Protein AF-0000000074126927 (afdb_homodimer)

Structure (mmCIF, N/CA/C/O backbone):
data_AF-0000000074126927-model_v1
#
loop_
_entity.id
_entity.type
_entity.pdbx_description
1 polymer 'Growth arrest-specific protein 7'
#
loop_
_atom_site.group_PDB
_atom_site.id
_atom_site.type_symbol
_atom_site.label_atom_id
_atom_site.label_alt_id
_atom_site.label_comp_id
_atom_site.label_asym_id
_atom_site.label_entity_id
_atom_site.label_seq_id
_atom_site.pdbx_PDB_ins_code
_atom_site.Cartn_x
_atom_site.Cartn_y
_atom_site.Cartn_z
_atom_site.occupancy
_atom_site.B_iso_or_equiv
_atom_site.auth_seq_id
_atom_site.auth_comp_id
_atom_site.auth_asym_id
_atom_site.auth_atom_id
_atom_site.pdbx_PDB_model_num
ATOM 1 N N . MET A 1 1 ? -39.062 13.164 40.906 1 35.19 1 MET A N 1
ATOM 2 C CA . MET A 1 1 ? -38.188 14.156 40.281 1 35.19 1 MET A CA 1
ATOM 3 C C . MET A 1 1 ? -36.719 13.852 40.594 1 35.19 1 MET A C 1
ATOM 5 O O . MET A 1 1 ? -36.344 13.68 41.75 1 35.19 1 MET A O 1
ATOM 9 N N . ALA A 1 2 ? -35.906 13.352 39.688 1 47.81 2 ALA A N 1
ATOM 10 C CA . ALA A 1 2 ? -34.531 12.883 39.844 1 47.81 2 ALA A CA 1
ATOM 11 C C . ALA A 1 2 ? -33.656 13.945 40.5 1 47.81 2 ALA A C 1
ATOM 13 O O . ALA A 1 2 ? -33.75 15.133 40.156 1 47.81 2 ALA A O 1
ATOM 14 N N . GLU A 1 3 ? -33.219 13.75 41.656 1 62.16 3 GLU A N 1
ATOM 15 C CA . GLU A 1 3 ? -32.344 14.602 42.438 1 62.16 3 GLU A CA 1
ATOM 16 C C . GLU A 1 3 ? -31.062 14.93 41.688 1 62.16 3 GLU A C 1
ATOM 18 O O . GLU A 1 3 ? -30.328 14.023 41.281 1 62.16 3 GLU A O 1
ATOM 23 N N . ILE A 1 4 ? -30.922 16.062 41.062 1 72.12 4 ILE A N 1
ATOM 24 C CA . ILE A 1 4 ? -29.719 16.484 40.344 1 72.12 4 ILE A CA 1
ATOM 25 C C . ILE A 1 4 ? -28.734 17.109 41.344 1 72.12 4 ILE A C 1
ATOM 27 O O . ILE A 1 4 ? -29.094 18.062 42.062 1 72.12 4 ILE A O 1
ATOM 31 N N . ASN A 1 5 ? -27.625 16.375 41.562 1 80.56 5 ASN A N 1
ATOM 32 C CA . ASN A 1 5 ? -26.531 16.891 42.375 1 80.56 5 ASN A CA 1
ATOM 33 C C . ASN A 1 5 ? -25.484 17.594 41.531 1 80.56 5 ASN A C 1
ATOM 35 O O . ASN A 1 5 ? -25.25 17.234 40.375 1 80.56 5 ASN A O 1
ATOM 39 N N . CYS A 1 6 ? -25.016 18.734 42.094 1 81.5 6 CYS A N 1
ATOM 40 C CA . CYS A 1 6 ? -23.906 19.438 41.5 1 81.5 6 CYS A CA 1
ATOM 41 C C . CYS A 1 6 ? -22.688 19.406 42.406 1 81.5 6 CYS A C 1
ATOM 43 O O . CYS A 1 6 ? -22.812 19.312 43.625 1 81.5 6 CYS A O 1
ATOM 45 N N . LYS A 1 7 ? -21.578 19.297 41.812 1 85.56 7 LYS A N 1
ATOM 46 C CA . LYS A 1 7 ? -20.312 19.422 42.531 1 85.56 7 LYS A CA 1
ATOM 47 C C . LYS A 1 7 ? -19.719 20.812 42.375 1 85.56 7 LYS A C 1
ATOM 49 O O . LYS A 1 7 ? -19.656 21.344 41.25 1 85.56 7 LYS A O 1
ATOM 54 N N . ALA A 1 8 ? -19.359 21.438 43.469 1 84 8 ALA A N 1
ATOM 55 C CA . ALA A 1 8 ? -18.734 22.75 43.438 1 84 8 ALA A CA 1
ATOM 56 C C . ALA A 1 8 ? -17.328 22.703 42.875 1 84 8 ALA A C 1
ATOM 58 O O . ALA A 1 8 ? -16.484 21.922 43.344 1 84 8 ALA A O 1
ATOM 59 N N . LEU A 1 9 ? -17.094 23.469 41.906 1 81.5 9 LEU A N 1
ATOM 60 C CA . LEU A 1 9 ? -15.789 23.547 41.281 1 81.5 9 LEU A CA 1
ATOM 61 C C . LEU A 1 9 ? -14.898 24.562 41.969 1 81.5 9 LEU A C 1
ATOM 63 O O . LEU A 1 9 ? -13.68 24.391 42.031 1 81.5 9 LEU A O 1
ATOM 67 N N . TYR A 1 10 ? -15.523 25.641 42.438 1 81.06 10 TYR A N 1
ATOM 68 C CA . TYR A 1 10 ? -14.82 26.734 43.094 1 81.06 10 TYR A CA 1
ATOM 69 C C . TYR A 1 10 ? -15.5 27.109 44.406 1 81.06 10 TYR A C 1
ATOM 71 O O . TYR A 1 10 ? -16.672 26.797 44.625 1 81.06 10 TYR A O 1
ATOM 79 N N . SER A 1 11 ? -14.617 27.734 45.188 1 84.25 11 SER A N 1
ATOM 80 C CA . SER A 1 11 ? -15.18 28.234 46.438 1 84.25 11 SER A CA 1
ATOM 81 C C . SER A 1 11 ? -16.078 29.438 46.188 1 84.25 11 SER A C 1
ATOM 83 O O . SER A 1 11 ? -15.766 30.297 45.344 1 84.25 11 SER A O 1
ATOM 85 N N . TYR A 1 12 ? -17.219 29.375 46.781 1 82.5 12 TYR A N 1
ATOM 86 C CA . TYR A 1 12 ? -18.141 30.516 46.781 1 82.5 12 TYR A CA 1
ATOM 87 C C . TYR A 1 12 ? -18.469 30.984 48.188 1 82.5 12 TYR A C 1
ATOM 89 O O . TYR A 1 12 ? -19.016 30.219 49 1 82.5 12 TYR A O 1
ATOM 97 N N . ASP A 1 13 ? -18.031 32.219 48.531 1 81.44 13 ASP A N 1
ATOM 98 C CA . ASP A 1 13 ? -18.172 32.75 49.875 1 81.44 13 ASP A CA 1
ATOM 99 C C . ASP A 1 13 ? -19.484 33.5 50.031 1 81.44 13 ASP A C 1
ATOM 101 O O . ASP A 1 13 ? -19.766 34.062 51.094 1 81.44 13 ASP A O 1
ATOM 105 N N . GLY A 1 14 ? -20.344 33.5 48.969 1 77.12 14 GLY A N 1
ATOM 106 C CA . GLY A 1 14 ? -21.609 34.188 49.062 1 77.12 14 GLY A CA 1
ATOM 107 C C . GLY A 1 14 ? -21.547 35.625 48.625 1 77.12 14 GLY A C 1
ATOM 108 O O . GLY A 1 14 ? -22.516 36.375 48.75 1 77.12 14 GLY A O 1
ATOM 109 N N . SER A 1 15 ? -20.406 36.031 48.031 1 71.81 15 SER A N 1
ATOM 110 C CA . SER A 1 15 ? -20.25 37.406 47.625 1 71.81 15 SER A CA 1
ATOM 111 C C . SER A 1 15 ? -20.984 37.688 46.344 1 71.81 15 SER A C 1
ATOM 113 O O . SER A 1 15 ? -21.078 36.812 45.469 1 71.81 15 SER A O 1
ATOM 115 N N . GLY A 1 16 ? -21.797 38.906 46.188 1 67.81 16 GLY A N 1
ATOM 116 C CA . GLY A 1 16 ? -22.484 39.344 44.969 1 67.81 16 GLY A CA 1
ATOM 117 C C . GLY A 1 16 ? -23.984 39.125 45.031 1 67.81 16 GLY A C 1
ATOM 118 O O . GLY A 1 16 ? -24.703 39.469 44.094 1 67.81 16 GLY A O 1
ATOM 119 N N . GLY A 1 17 ? -24.391 38.438 45.969 1 63.78 17 GLY A N 1
ATOM 120 C CA . GLY A 1 17 ? -25.812 38.125 46 1 63.78 17 GLY A CA 1
ATOM 121 C C . GLY A 1 17 ? -26.656 39.25 46.531 1 63.78 17 GLY A C 1
ATOM 122 O O . GLY A 1 17 ? -27.891 39.188 46.562 1 63.78 17 GLY A O 1
ATOM 123 N N . GLY A 1 18 ? -26.312 40.375 46.656 1 60.41 18 GLY A N 1
ATOM 124 C CA . GLY A 1 18 ? -27.078 41.469 47.188 1 60.41 18 GLY A CA 1
ATOM 125 C C . GLY A 1 18 ? -28.016 41.062 48.312 1 60.41 18 GLY A C 1
ATOM 126 O O . GLY A 1 18 ? -27.547 40.594 49.375 1 60.41 18 GLY A O 1
ATOM 127 N N . GLU A 1 19 ? -29.422 41.031 48.094 1 67.62 19 GLU A N 1
ATOM 128 C CA . GLU A 1 19 ? -30.484 40.781 49.062 1 67.62 19 GLU A CA 1
ATOM 129 C C . GLU A 1 19 ? -30.922 39.312 49.031 1 67.62 19 GLU A C 1
ATOM 131 O O . GLU A 1 19 ? -31.812 38.906 49.781 1 67.62 19 GLU A O 1
ATOM 136 N N . ILE A 1 20 ? -30.281 38.469 48.156 1 73.25 20 ILE A N 1
ATOM 137 C CA . ILE A 1 20 ? -30.734 37.094 48.062 1 73.25 20 ILE A CA 1
ATOM 138 C C . ILE A 1 20 ? -29.859 36.188 48.938 1 73.25 20 ILE A C 1
ATOM 140 O O . ILE A 1 20 ? -28.672 36.469 49.125 1 73.25 20 ILE A O 1
ATOM 144 N N . THR A 1 21 ? -30.422 35.25 49.719 1 83.19 21 THR A N 1
ATOM 145 C CA . THR A 1 21 ? -29.703 34.281 50.531 1 83.19 21 THR A CA 1
ATOM 146 C C . THR A 1 21 ? -28.828 33.406 49.625 1 83.19 21 THR A C 1
ATOM 148 O O . THR A 1 21 ? -29.328 32.719 48.75 1 83.19 21 THR A O 1
ATOM 151 N N . THR A 1 22 ? -27.547 33.625 49.781 1 85.69 22 THR A N 1
ATOM 152 C CA . THR A 1 22 ? -26.609 32.875 48.938 1 85.69 22 THR A CA 1
ATOM 153 C C . THR A 1 22 ? -26.109 31.656 49.688 1 85.69 22 THR A C 1
ATOM 155 O O . THR A 1 22 ? -26.078 31.641 50.938 1 85.69 22 THR A O 1
ATOM 158 N N . LEU A 1 23 ? -25.719 30.625 49 1 86.19 23 LEU A N 1
ATOM 159 C CA . LEU A 1 23 ? -25.141 29.375 49.5 1 86.19 23 LEU A CA 1
ATOM 160 C C . LEU A 1 23 ? -23.625 29.406 49.375 1 86.19 23 LEU A C 1
ATOM 162 O O . LEU A 1 23 ? -23.094 29.641 48.281 1 86.19 23 LEU A O 1
ATOM 166 N N . GLN A 1 24 ? -22.969 29.312 50.5 1 86.31 24 GLN A N 1
ATOM 167 C CA . GLN A 1 24 ? -21.5 29.25 50.531 1 86.31 24 GLN A CA 1
ATOM 168 C C . GLN A 1 24 ? -21.016 27.797 50.438 1 86.31 24 GLN A C 1
ATOM 170 O O . GLN A 1 24 ? -21.625 26.906 51.031 1 86.31 24 GLN A O 1
ATOM 175 N N . PHE A 1 25 ? -20.031 27.578 49.5 1 86.81 25 PHE A N 1
ATOM 176 C CA . PHE A 1 25 ? -19.484 26.234 49.406 1 86.81 25 PHE A CA 1
ATOM 177 C C . PHE A 1 25 ? -18.016 26.281 49 1 86.81 25 PHE A C 1
ATOM 179 O O . PHE A 1 25 ? -17.516 27.312 48.531 1 86.81 25 PHE A O 1
ATOM 186 N N . ASP A 1 26 ? -17.312 25.172 49.312 1 85.44 26 ASP A N 1
ATOM 187 C CA . ASP A 1 26 ? -15.922 24.938 48.906 1 85.44 26 ASP A CA 1
ATOM 188 C C . ASP A 1 26 ? -15.859 23.938 47.75 1 85.44 26 ASP A C 1
ATOM 190 O O . ASP A 1 26 ? -16.781 23.141 47.562 1 85.44 26 ASP A O 1
ATOM 194 N N . PRO A 1 27 ? -14.766 24.094 47.062 1 82.62 27 PRO A N 1
ATOM 195 C CA . PRO A 1 27 ? -14.609 23.125 45.969 1 82.62 27 PRO A CA 1
ATOM 196 C C . PRO A 1 27 ? -14.758 21.672 46.438 1 82.62 27 PRO A C 1
ATOM 198 O O . PRO A 1 27 ? -14.219 21.312 47.5 1 82.62 27 PRO A O 1
ATOM 201 N N . GLY A 1 28 ? -15.57 20.875 45.688 1 84.06 28 GLY A N 1
ATOM 202 C CA . GLY A 1 28 ? -15.805 19.469 46 1 84.06 28 GLY A CA 1
ATOM 203 C C . GLY A 1 28 ? -17.109 19.234 46.719 1 84.06 28 GLY A C 1
ATOM 204 O O . GLY A 1 28 ? -17.562 18.094 46.844 1 84.06 28 GLY A O 1
ATOM 205 N N . ASP A 1 29 ? -17.688 20.234 47.188 1 84.5 29 ASP A N 1
ATOM 206 C CA . ASP A 1 29 ? -18.969 20.078 47.906 1 84.5 29 ASP A CA 1
ATOM 207 C C . ASP A 1 29 ? -20.062 19.641 46.938 1 84.5 29 ASP A C 1
ATOM 209 O O . ASP A 1 29 ? -20.109 20.094 45.781 1 84.5 29 ASP A O 1
ATOM 213 N N . VAL A 1 30 ? -20.844 18.688 47.438 1 86.62 30 VAL A N 1
ATOM 214 C CA . VAL A 1 30 ? -21.984 18.234 46.625 1 86.62 30 VAL A CA 1
ATOM 215 C C . VAL A 1 30 ? -23.219 19.047 47 1 86.62 30 VAL A C 1
ATOM 217 O O . VAL A 1 30 ? -23.609 19.094 48.156 1 86.62 30 VAL A O 1
ATOM 220 N N . ILE A 1 31 ? -23.781 19.703 46.031 1 84.44 31 ILE A N 1
ATOM 221 C CA . ILE A 1 31 ? -24.938 20.578 46.188 1 84.44 31 ILE A CA 1
ATOM 222 C C . ILE A 1 31 ? -26.172 19.922 45.562 1 84.44 31 ILE A C 1
ATOM 224 O O . ILE A 1 31 ? -26.141 19.5 44.406 1 84.44 31 ILE A O 1
ATOM 228 N N . LYS A 1 32 ? -27.156 19.828 46.312 1 87.06 32 LYS A N 1
ATOM 229 C CA . LYS A 1 32 ? -28.438 19.391 45.781 1 87.06 32 LYS A CA 1
ATOM 230 C C . LYS A 1 32 ? -29.141 20.531 45.031 1 87.06 32 LYS A C 1
ATOM 232 O O . LYS A 1 32 ? -29.5 21.547 45.625 1 87.06 32 LYS A O 1
ATOM 237 N N . LEU A 1 33 ? -29.219 20.328 43.812 1 83.44 33 LEU A N 1
ATOM 238 C CA . LEU A 1 33 ? -29.812 21.375 42.969 1 83.44 33 LEU A CA 1
ATOM 239 C C . LEU A 1 33 ? -31.328 21.406 43.125 1 83.44 33 LEU A C 1
ATOM 241 O O . LEU A 1 33 ? -32 20.375 42.969 1 83.44 33 LEU A O 1
ATOM 245 N N . LEU A 1 34 ? -31.891 22.562 43.469 1 82.44 34 LEU A N 1
ATOM 246 C CA . LEU A 1 34 ? -33.344 22.719 43.625 1 82.44 34 LEU A CA 1
ATOM 247 C C . LEU A 1 34 ? -33.938 23.453 42.438 1 82.44 34 LEU A C 1
ATOM 249 O O . LEU A 1 34 ? -35.031 23.125 42 1 82.44 34 LEU A O 1
ATOM 253 N N . PHE A 1 35 ? -33.219 24.484 42.031 1 81.75 35 PHE A N 1
ATOM 254 C CA . PHE A 1 35 ? -33.688 25.281 40.906 1 81.75 35 PHE A CA 1
ATOM 255 C C . PHE A 1 35 ? -32.531 25.734 40.031 1 81.75 35 PHE A C 1
ATOM 257 O O . PHE A 1 35 ? -31.531 26.219 40.531 1 81.75 35 PHE A O 1
ATOM 264 N N . SER A 1 36 ? -32.594 25.375 38.781 1 79.5 36 SER A N 1
ATOM 265 C CA . SER A 1 36 ? -31.641 25.797 37.781 1 79.5 36 SER A CA 1
ATOM 266 C C . SER A 1 36 ? -32.219 26.891 36.875 1 79.5 36 SER A C 1
ATOM 268 O O . SER A 1 36 ? -33 26.594 35.969 1 79.5 36 SER A O 1
ATOM 270 N N . GLY A 1 37 ? -32 28.156 37.219 1 72.88 37 GLY A N 1
ATOM 271 C CA . GLY A 1 37 ? -32.5 29.281 36.438 1 72.88 37 GLY A CA 1
ATOM 272 C C . GLY A 1 37 ? -31.656 29.609 35.219 1 72.88 37 GLY A C 1
ATOM 273 O O . GLY A 1 37 ? -30.5 29.172 35.156 1 72.88 37 GLY A O 1
ATOM 274 N N . GLU A 1 38 ? -32.25 30.344 34.281 1 71.62 38 GLU A N 1
ATOM 275 C CA . GLU A 1 38 ? -31.578 30.734 33.031 1 71.62 38 GLU A CA 1
ATOM 276 C C . GLU A 1 38 ? -30.734 31.984 33.25 1 71.62 38 GLU A C 1
ATOM 278 O O . GLU A 1 38 ? -29.859 32.281 32.438 1 71.62 38 GLU A O 1
ATOM 283 N N . ASN A 1 39 ? -30.781 32.594 34.312 1 68.81 39 ASN A N 1
ATOM 284 C CA . ASN A 1 39 ? -30.125 33.906 34.531 1 68.81 39 ASN A CA 1
ATOM 285 C C . ASN A 1 39 ? -28.75 33.719 35.156 1 68.81 39 ASN A C 1
ATOM 287 O O . ASN A 1 39 ? -28.188 34.688 35.688 1 68.81 39 ASN A O 1
ATOM 291 N N . GLY A 1 40 ? -28.203 32.5 35.25 1 76.94 40 GLY A N 1
ATOM 292 C CA . GLY A 1 40 ? -26.859 32.219 35.75 1 76.94 40 GLY A CA 1
ATOM 293 C C . GLY A 1 40 ? -26.828 31.938 37.25 1 76.94 40 GLY A C 1
ATOM 294 O O . GLY A 1 40 ? -25.797 31.531 37.781 1 76.94 40 GLY A O 1
ATOM 295 N N . TRP A 1 41 ? -27.938 32.25 37.938 1 81.5 41 TRP A N 1
ATOM 296 C CA . TRP A 1 41 ? -28 31.922 39.344 1 81.5 41 TRP A CA 1
ATOM 297 C C . TRP A 1 41 ? -28.844 30.672 39.594 1 81.5 41 TRP A C 1
ATOM 299 O O . TRP A 1 41 ? -29.938 30.547 39.062 1 81.5 41 TRP A O 1
ATOM 309 N N . TRP A 1 42 ? -28.203 29.734 40.375 1 86.44 42 TRP A N 1
ATOM 310 C CA . TRP A 1 42 ? -28.922 28.516 40.75 1 86.44 42 TRP A CA 1
ATOM 311 C C . TRP A 1 42 ? -29.156 28.484 42.25 1 86.44 42 TRP A C 1
ATOM 313 O O . TRP A 1 42 ? -28.438 29.109 43.031 1 86.44 42 TRP A O 1
ATOM 323 N N . GLU A 1 43 ? -30.25 27.844 42.594 1 86.75 43 GLU A N 1
ATOM 324 C CA . GLU A 1 43 ? -30.547 27.625 44 1 86.75 43 GLU A CA 1
ATOM 325 C C . GLU A 1 43 ? -30.281 26.172 44.375 1 86.75 43 GLU A C 1
ATOM 327 O O . GLU A 1 43 ? -30.656 25.25 43.656 1 86.75 43 GLU A O 1
ATOM 332 N N . GLY A 1 44 ? -29.547 25.969 45.375 1 88.38 44 GLY A N 1
ATOM 333 C CA . GLY A 1 44 ? -29.234 24.641 45.875 1 88.38 44 GLY A CA 1
ATOM 334 C C . GLY A 1 44 ? -29.125 24.562 47.375 1 88.38 44 GLY A C 1
ATOM 335 O O . GLY A 1 44 ? -29.328 25.562 48.062 1 88.38 44 GLY A O 1
ATOM 336 N N . GLU A 1 45 ? -28.891 23.344 47.812 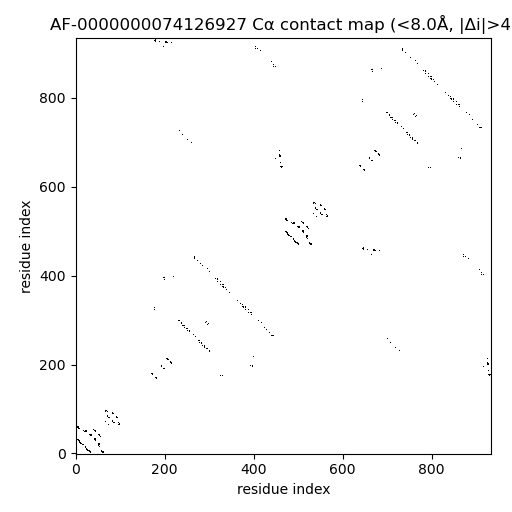1 87.38 45 GLU A N 1
ATOM 337 C CA . GLU A 1 45 ? -28.828 23.047 49.25 1 87.38 45 GLU A CA 1
ATOM 338 C C . GLU A 1 45 ? -27.594 22.203 49.562 1 87.38 45 GLU A C 1
ATOM 340 O O . GLU A 1 45 ? -27.25 21.297 48.812 1 87.38 45 GLU A O 1
ATOM 345 N N . ILE A 1 46 ? -26.875 22.547 50.656 1 84.25 46 ILE A N 1
ATOM 346 C CA . ILE A 1 46 ? -25.844 21.734 51.281 1 84.25 46 ILE A CA 1
ATOM 347 C C . ILE A 1 46 ? -26.203 21.484 52.75 1 84.25 46 ILE A C 1
ATOM 349 O O . ILE A 1 46 ? -26.219 22.406 53.562 1 84.25 46 ILE A O 1
ATOM 353 N N . GLY A 1 47 ? -26.5 20.188 53.031 1 82.69 47 GLY A N 1
ATOM 354 C CA . GLY A 1 47 ? -26.984 19.891 54.375 1 82.69 47 GLY A CA 1
ATOM 355 C C . GLY A 1 47 ? -28.281 20.609 54.688 1 82.69 47 GLY A C 1
ATOM 356 O O . GLY A 1 47 ? -29.312 20.375 54.062 1 82.69 47 GLY A O 1
ATOM 357 N N . ASP A 1 48 ? -28.266 21.562 55.562 1 81.38 48 ASP A N 1
ATOM 358 C CA . ASP A 1 48 ? -29.438 22.297 56 1 81.38 48 ASP A CA 1
ATOM 359 C C . ASP A 1 48 ? -29.406 23.734 55.531 1 81.38 48 ASP A C 1
ATOM 361 O O . ASP A 1 48 ? -30.281 24.531 55.875 1 81.38 48 ASP A O 1
ATOM 365 N N . LYS A 1 49 ? -28.453 24.156 54.719 1 85.19 49 LYS A N 1
ATOM 366 C CA . LYS A 1 49 ? -28.359 25.516 54.219 1 85.19 49 LYS A CA 1
ATOM 367 C C . LYS A 1 49 ? -28.812 25.594 52.75 1 85.19 49 LYS A C 1
ATOM 369 O O . LYS A 1 49 ? -28.422 24.75 51.938 1 85.19 49 LYS A O 1
ATOM 374 N N . ARG A 1 50 ? -29.703 26.531 52.469 1 87.88 50 ARG A N 1
ATOM 375 C CA . ARG A 1 50 ? -30.266 26.781 51.156 1 87.88 50 ARG A CA 1
ATOM 376 C C . ARG A 1 50 ? -29.891 28.172 50.656 1 87.88 50 ARG A C 1
ATOM 378 O O . ARG A 1 50 ? -29.875 29.141 51.438 1 87.88 50 ARG A O 1
ATOM 385 N N . GLY A 1 51 ? -29.531 28.359 49.469 1 87.69 51 GLY A N 1
ATOM 386 C CA . GLY A 1 51 ? -29.219 29.672 48.906 1 87.69 51 GLY A CA 1
ATOM 387 C C . GLY A 1 51 ? -28.938 29.625 47.406 1 87.69 51 GLY A C 1
ATOM 388 O O . GLY A 1 51 ? -28.891 28.547 46.812 1 87.69 51 GLY A O 1
ATOM 389 N N . TRP A 1 52 ? -28.797 30.781 46.969 1 85.75 52 TRP A N 1
ATOM 390 C CA . TRP A 1 52 ? -28.484 30.984 45.562 1 85.75 52 TRP A CA 1
ATOM 391 C C . TRP A 1 52 ? -26.969 31.016 45.344 1 85.75 52 TRP A C 1
ATOM 393 O O . TRP A 1 52 ? -26.219 31.438 46.219 1 85.75 52 TRP A O 1
ATOM 403 N N . PHE A 1 53 ? -26.516 30.5 44.25 1 86.19 53 PHE A N 1
ATOM 404 C CA . PHE A 1 53 ? -25.109 30.5 43.844 1 86.19 53 PHE A CA 1
ATOM 405 C C . PHE A 1 53 ? -24.969 30.594 42.344 1 86.19 53 PHE A C 1
ATOM 407 O O . PHE A 1 53 ? -25.891 30.266 41.594 1 86.19 53 PHE A O 1
ATOM 414 N N . PRO A 1 54 ? -23.922 31.156 41.938 1 81.56 54 PRO A N 1
ATOM 415 C CA . PRO A 1 54 ? -23.719 31.234 40.469 1 81.56 54 PRO A CA 1
ATOM 416 C C . PRO A 1 54 ? -23.531 29.859 39.844 1 81.56 54 PRO A C 1
ATOM 418 O O . PRO A 1 54 ? -22.75 29.031 40.344 1 81.56 54 PRO A O 1
ATOM 421 N N . ALA A 1 55 ? -24.141 29.656 38.75 1 83.31 55 ALA A N 1
ATOM 422 C CA . ALA A 1 55 ? -24.125 28.391 38.031 1 83.31 55 ALA A CA 1
ATOM 423 C C . ALA A 1 55 ? -22.719 28.031 37.562 1 83.31 55 ALA A C 1
ATOM 425 O O . ALA A 1 55 ? -22.375 26.859 37.469 1 83.31 55 ALA A O 1
ATOM 426 N N . SER A 1 56 ? -21.891 29.016 37.375 1 80.44 56 SER A N 1
ATOM 427 C CA . SER A 1 56 ? -20.547 28.812 36.844 1 80.44 56 SER A CA 1
ATOM 428 C C . SER A 1 56 ? -19.625 28.203 37.875 1 80.44 56 SER A C 1
ATOM 430 O O . SER A 1 56 ? -18.531 27.719 37.531 1 80.44 56 SER A O 1
ATOM 432 N N . TYR A 1 57 ? -20.125 28.141 39.062 1 81.38 57 TYR A N 1
ATOM 433 C CA . TYR A 1 57 ? -19.266 27.656 40.125 1 81.38 57 TYR A CA 1
ATOM 434 C C . TYR A 1 57 ? -19.469 26.156 40.344 1 81.38 57 TYR A C 1
ATOM 436 O O . TYR A 1 57 ? -18.797 25.562 41.188 1 81.38 57 TYR A O 1
ATOM 444 N N . VAL A 1 58 ? -20.469 25.625 39.719 1 81.5 58 VAL A N 1
ATOM 445 C CA . VAL A 1 58 ? -20.797 24.25 40 1 81.5 58 VAL A CA 1
ATOM 446 C C . VAL A 1 58 ? -20.906 23.438 38.719 1 81.5 58 VAL A C 1
ATOM 448 O O . VAL A 1 58 ? -21.031 24.016 37.625 1 81.5 58 VAL A O 1
ATOM 451 N N . SER A 1 59 ? -20.703 22.078 38.812 1 81.5 59 SER A N 1
ATOM 452 C CA . SER A 1 59 ? -20.938 21.125 37.75 1 81.5 59 SER A CA 1
ATOM 453 C C . SER A 1 59 ? -22.016 20.109 38.125 1 81.5 59 SER A C 1
ATOM 455 O O . SER A 1 59 ? -22 19.578 39.219 1 81.5 59 SER A O 1
ATOM 457 N N . LYS A 1 60 ? -23 19.969 37.281 1 76.38 60 LYS A N 1
ATOM 458 C CA . LYS A 1 60 ? -24.047 19 37.531 1 76.38 60 LYS A CA 1
ATOM 459 C C . LYS A 1 60 ? -23.469 17.578 37.594 1 76.38 60 LYS A C 1
ATOM 461 O O . LYS A 1 60 ? -22.672 17.203 36.75 1 76.38 60 LYS A O 1
ATOM 466 N N . LEU A 1 61 ? -23.641 16.891 38.719 1 62.75 61 LEU A N 1
ATOM 467 C CA . LEU A 1 61 ? -23.297 15.477 38.812 1 62.75 61 LEU A CA 1
ATOM 468 C C . LEU A 1 61 ? -24.281 14.617 38.031 1 62.75 61 LEU A C 1
ATOM 470 O O . LEU A 1 61 ? -25.422 14.43 38.469 1 62.75 61 LEU A O 1
ATOM 474 N N . GLU A 1 62 ? -24.375 14.828 36.781 1 49.69 62 GLU A N 1
ATOM 475 C CA . GLU A 1 62 ? -25.203 13.828 36.094 1 49.69 62 GLU A CA 1
ATOM 476 C C . GLU A 1 62 ? -24.828 12.414 36.562 1 49.69 62 GLU A C 1
ATOM 478 O O . GLU A 1 62 ? -23.672 12.133 36.844 1 49.69 62 GLU A O 1
ATOM 483 N N . ASP A 1 63 ? -25.75 11.742 37.094 1 45.25 63 ASP A N 1
ATOM 484 C CA . ASP A 1 63 ? -25.562 10.297 37.188 1 45.25 63 ASP A CA 1
ATOM 485 C C . ASP A 1 63 ? -24.828 9.766 35.938 1 45.25 63 ASP A C 1
ATOM 487 O O . ASP A 1 63 ? -25.312 9.914 34.812 1 45.25 63 ASP A O 1
ATOM 491 N N . GLU A 1 64 ? -23.547 9.922 35.938 1 41.88 64 GLU A N 1
ATOM 492 C CA . GLU A 1 64 ? -22.844 9.211 34.875 1 41.88 64 GLU A CA 1
ATOM 493 C C . GLU A 1 64 ? -23.469 7.848 34.625 1 41.88 64 GLU A C 1
ATOM 495 O O . GLU A 1 64 ? -23.469 6.977 35.5 1 41.88 64 GLU A O 1
ATOM 500 N N . GLU A 1 65 ? -24.594 7.828 34.031 1 43.09 65 GLU A N 1
ATOM 501 C CA . GLU A 1 65 ? -24.969 6.5 33.562 1 43.09 65 GLU A CA 1
ATOM 502 C C . GLU A 1 65 ? -23.719 5.711 33.125 1 43.09 65 GLU A C 1
ATOM 504 O O . GLU A 1 65 ? -22.859 6.238 32.438 1 43.09 65 GLU A O 1
ATOM 509 N N . ALA A 1 66 ? -23.375 4.785 33.906 1 47.47 66 ALA A N 1
ATOM 510 C CA . ALA A 1 66 ? -22.312 3.836 33.562 1 47.47 66 ALA A CA 1
ATOM 511 C C . ALA A 1 66 ? -22.281 3.547 32.062 1 47.47 66 ALA A C 1
ATOM 513 O O . ALA A 1 66 ? -23.281 3.111 31.5 1 47.47 66 ALA A O 1
ATOM 514 N N . LEU A 1 67 ? -21.422 4.23 31.359 1 55.81 67 LEU A N 1
ATOM 515 C CA . LEU A 1 67 ? -21.219 3.783 29.984 1 55.81 67 LEU A CA 1
ATOM 516 C C . LEU A 1 67 ? -21.172 2.262 29.906 1 55.81 67 LEU A C 1
ATOM 518 O O . LEU A 1 67 ? -20.719 1.606 30.859 1 55.81 67 LEU A O 1
ATOM 522 N N . PRO A 1 68 ? -21.938 1.613 29.156 1 60.81 68 PRO A N 1
ATOM 523 C CA . PRO A 1 68 ? -21.734 0.165 29.094 1 60.81 68 PRO A CA 1
ATOM 524 C C . PRO A 1 68 ? -20.25 -0.219 29.094 1 60.81 68 PRO A C 1
ATOM 526 O O . PRO A 1 68 ? -19.406 0.583 28.703 1 60.81 68 PRO A O 1
ATOM 529 N N . ALA A 1 69 ? -19.812 -1.356 29.625 1 63.84 69 ALA A N 1
ATOM 530 C CA . ALA A 1 69 ? -18.438 -1.859 29.641 1 63.84 69 ALA A CA 1
ATOM 531 C C . ALA A 1 69 ? -17.797 -1.752 28.25 1 63.84 69 ALA A C 1
ATOM 533 O O . ALA A 1 69 ? -18.391 -2.186 27.266 1 63.84 69 ALA A O 1
ATOM 534 N N . GLY A 1 70 ? -16.734 -1.064 28.141 1 66.56 70 GLY A N 1
ATOM 535 C CA . GLY A 1 70 ? -15.945 -0.908 26.938 1 66.56 70 GLY A CA 1
ATOM 536 C C . GLY A 1 70 ? -15.992 0.499 26.375 1 66.56 70 GLY A C 1
ATOM 537 O O . GLY A 1 70 ? -15.25 0.825 25.438 1 66.56 70 GLY A O 1
ATOM 538 N N . TRP A 1 71 ? -16.984 1.368 26.969 1 70.06 71 TRP A N 1
ATOM 539 C CA . TRP A 1 71 ? -17.047 2.715 26.406 1 70.06 71 TRP A CA 1
ATOM 540 C C . TRP A 1 71 ? -16.391 3.725 27.344 1 70.06 71 TRP A C 1
ATOM 542 O O . TRP A 1 71 ? -16.516 3.621 28.578 1 70.06 71 TRP A O 1
ATOM 552 N N . GLU A 1 72 ? -15.609 4.668 26.859 1 73.31 72 GLU A N 1
ATOM 553 C CA . GLU A 1 72 ? -14.961 5.762 27.578 1 73.31 72 GLU A CA 1
ATOM 554 C C . GLU A 1 72 ? -15.438 7.117 27.062 1 73.31 72 GLU A C 1
ATOM 556 O O . GLU A 1 72 ? -15.609 7.301 25.859 1 73.31 72 GLU A O 1
ATOM 561 N N . ALA A 1 73 ? -15.898 7.938 27.938 1 72.81 73 ALA A N 1
ATOM 562 C CA . ALA A 1 73 ? -16.234 9.312 27.562 1 72.81 73 ALA A CA 1
ATOM 563 C C . ALA A 1 73 ? -14.977 10.172 27.5 1 72.81 73 ALA A C 1
ATOM 565 O O . ALA A 1 73 ? -14.172 10.195 28.438 1 72.81 73 ALA A O 1
ATOM 566 N N . ILE A 1 74 ? -14.711 10.797 26.359 1 67.44 74 ILE A N 1
ATOM 567 C CA . ILE A 1 74 ? -13.578 11.695 26.156 1 67.44 74 ILE A CA 1
ATOM 568 C C . ILE A 1 74 ? -14.078 13.117 25.906 1 67.44 74 ILE A C 1
ATOM 570 O O . ILE A 1 74 ? -14.969 13.336 25.094 1 67.44 74 ILE A O 1
ATOM 574 N N . SER A 1 75 ? -13.742 14.055 26.625 1 63.34 75 SER A N 1
ATOM 575 C CA . SER A 1 75 ? -14.094 15.461 26.453 1 63.34 75 SER A CA 1
ATOM 576 C C . SER A 1 75 ? -13.195 16.125 25.406 1 63.34 75 SER A C 1
ATOM 578 O O . SER A 1 75 ? -11.984 15.914 25.391 1 63.34 75 SER A O 1
ATOM 580 N N . THR A 1 76 ? -13.812 16.906 24.516 1 52.97 76 THR A N 1
ATOM 581 C CA . THR A 1 76 ? -13.055 17.75 23.594 1 52.97 76 THR A CA 1
ATOM 582 C C . THR A 1 76 ? -12.5 18.969 24.297 1 52.97 76 THR A C 1
ATOM 584 O O . THR A 1 76 ? -12.969 19.328 25.391 1 52.97 76 THR A O 1
ATOM 587 N N . PRO A 1 77 ? -11.578 19.656 23.781 1 54 77 PRO A N 1
ATOM 588 C CA . PRO A 1 77 ? -11.094 20.875 24.422 1 54 77 PRO A CA 1
ATOM 589 C C . PRO A 1 77 ? -12.188 21.922 24.609 1 54 77 PRO A C 1
ATOM 591 O O . PRO A 1 77 ? -12.102 22.766 25.5 1 54 77 PRO A O 1
ATOM 594 N N . ASN A 1 78 ? -13.273 21.891 23.828 1 57.47 78 ASN A N 1
ATOM 595 C CA . ASN A 1 78 ? -14.383 22.844 23.922 1 57.47 78 ASN A CA 1
ATOM 596 C C . ASN A 1 78 ? -15.422 22.391 24.938 1 57.47 78 ASN A C 1
ATOM 598 O O . ASN A 1 78 ? -16.484 23 25.047 1 57.47 78 ASN A O 1
ATOM 602 N N . GLY A 1 79 ? -15.219 21.406 25.562 1 57.62 79 GLY A N 1
ATOM 603 C CA . GLY A 1 79 ? -16.078 20.984 26.656 1 57.62 79 GLY A CA 1
ATOM 604 C C . GLY A 1 79 ? -17.141 20 26.219 1 57.62 79 GLY A C 1
ATOM 605 O O . GLY A 1 79 ? -17.984 19.609 27.031 1 57.62 79 GLY A O 1
ATOM 606 N N . GLU A 1 80 ? -17.172 19.641 24.984 1 64.31 80 GLU A N 1
ATOM 607 C CA . GLU A 1 80 ? -18.141 18.641 24.531 1 64.31 80 GLU A CA 1
ATOM 608 C C . GLU A 1 80 ? -17.656 17.234 24.828 1 64.31 80 GLU A C 1
ATOM 610 O O . GLU A 1 80 ? -16.469 16.938 24.703 1 64.31 80 GLU A O 1
ATOM 615 N N . LYS A 1 81 ? -18.531 16.391 25.359 1 69.75 81 LYS A N 1
ATOM 616 C CA . LYS A 1 81 ? -18.172 15.016 25.688 1 69.75 81 LYS A CA 1
ATOM 617 C C . LYS A 1 81 ? -18.547 14.062 24.547 1 69.75 81 LYS A C 1
ATOM 619 O O . LYS A 1 81 ? -19.625 14.195 23.953 1 69.75 81 LYS A O 1
ATOM 624 N N . TYR A 1 82 ? -17.656 13.32 23.906 1 76.25 82 TYR A N 1
ATOM 625 C CA . TYR A 1 82 ? -18 12.18 23.062 1 76.25 82 TYR A CA 1
ATOM 626 C C . TYR A 1 82 ? -17.5 10.875 23.672 1 76.25 82 TYR A C 1
ATOM 628 O O . TYR A 1 82 ? -16.672 10.891 24.594 1 76.25 82 TYR A O 1
ATOM 636 N N . TYR A 1 83 ? -18.188 9.648 23.375 1 74.44 83 TYR A N 1
ATOM 637 C CA . TYR A 1 83 ? -17.984 8.336 23.969 1 74.44 83 TYR A CA 1
ATOM 638 C C . TYR A 1 83 ? -17.219 7.418 23.016 1 74.44 83 TYR A C 1
ATOM 640 O O . TYR A 1 83 ? -17.5 7.398 21.812 1 74.44 83 TYR A O 1
ATOM 648 N N . VAL A 1 84 ? -16.125 6.875 23.484 1 75 84 VAL A N 1
ATOM 649 C CA . VAL A 1 84 ? -15.297 5.953 22.719 1 75 84 VAL A CA 1
ATOM 650 C C . VAL A 1 84 ? -15.367 4.559 23.328 1 75 84 VAL A C 1
ATOM 652 O O . VAL A 1 84 ? -15.195 4.391 24.531 1 75 84 VAL A O 1
ATOM 655 N N . ASN A 1 85 ? -15.82 3.531 22.562 1 70.56 85 ASN A N 1
ATOM 656 C CA . ASN A 1 85 ? -15.719 2.133 22.953 1 70.56 85 ASN A CA 1
ATOM 657 C C . ASN A 1 85 ? -14.273 1.641 22.906 1 70.56 85 ASN A C 1
ATOM 659 O O . ASN A 1 85 ? -13.648 1.64 21.859 1 70.56 85 ASN A O 1
ATOM 663 N N . THR A 1 86 ? -13.648 1.41 23.953 1 66.81 86 THR A N 1
ATOM 664 C CA . THR A 1 86 ? -12.234 1.052 24.062 1 66.81 86 THR A CA 1
ATOM 665 C C . THR A 1 86 ? -11.953 -0.257 23.328 1 66.81 86 THR A C 1
ATOM 667 O O . THR A 1 86 ? -10.805 -0.542 22.984 1 66.81 86 THR A O 1
ATOM 670 N N . LYS A 1 87 ? -12.938 -1.161 22.953 1 65.56 87 LYS A N 1
ATOM 671 C CA . LYS A 1 87 ? -12.766 -2.426 22.25 1 65.56 87 LYS A CA 1
ATOM 672 C C . LYS A 1 87 ? -13 -2.256 20.75 1 65.56 87 LYS A C 1
ATOM 674 O O . LYS A 1 87 ? -12.266 -2.818 19.922 1 65.56 87 LYS A O 1
ATOM 679 N N . THR A 1 88 ? -13.906 -1.497 20.359 1 70.25 88 THR A N 1
ATOM 680 C CA . THR A 1 88 ? -14.281 -1.402 18.953 1 70.25 88 THR A CA 1
ATOM 681 C C . THR A 1 88 ? -13.898 -0.042 18.375 1 70.25 88 THR A C 1
ATOM 683 O O . THR A 1 88 ? -14.062 0.203 17.188 1 70.25 88 THR A O 1
ATOM 686 N N . ASN A 1 89 ? -13.281 0.855 19.125 1 64.44 89 ASN A N 1
ATOM 687 C CA . ASN A 1 89 ? -12.883 2.219 18.781 1 64.44 89 ASN A CA 1
ATOM 688 C C . ASN A 1 89 ? -14.039 2.998 18.156 1 64.44 89 ASN A C 1
ATOM 690 O O . ASN A 1 89 ? -13.812 3.949 17.406 1 64.44 89 ASN A O 1
ATOM 694 N N . GLU A 1 90 ? -15.234 2.527 18.312 1 71.38 90 GLU A N 1
ATOM 695 C CA . GLU A 1 90 ? -16.406 3.289 17.891 1 71.38 90 GLU A CA 1
ATOM 696 C C . GLU A 1 90 ? -16.594 4.539 18.75 1 71.38 90 GLU A C 1
ATOM 698 O O . GLU A 1 90 ? -16.422 4.488 19.969 1 71.38 90 GLU A O 1
ATOM 703 N N . THR A 1 91 ? -16.688 5.758 18.156 1 68.81 91 THR A N 1
ATOM 704 C CA . THR A 1 91 ? -16.906 7.004 18.875 1 68.81 91 THR A CA 1
ATOM 705 C C . THR A 1 91 ? -18.344 7.488 18.688 1 68.81 91 THR A C 1
ATOM 707 O O . THR A 1 91 ? -18.906 7.34 17.594 1 68.81 91 THR A O 1
ATOM 710 N N . THR A 1 92 ? -19.141 7.738 19.672 1 73.44 92 THR A N 1
ATOM 711 C CA . THR A 1 92 ? -20.453 8.352 19.562 1 73.44 92 THR A CA 1
ATOM 712 C C . THR A 1 92 ? -20.547 9.602 20.438 1 73.44 92 THR A C 1
ATOM 714 O O . THR A 1 92 ? -19.859 9.695 21.469 1 73.44 92 THR A O 1
ATOM 717 N N . TRP A 1 93 ? -21.234 10.547 19.922 1 67.44 93 TRP A N 1
ATOM 718 C CA . TRP A 1 93 ? -21.438 11.781 20.672 1 67.44 93 TRP A CA 1
ATOM 719 C C . TRP A 1 93 ? -22.641 11.656 21.609 1 67.44 93 TRP A C 1
ATOM 721 O O . TRP A 1 93 ? -22.875 12.531 22.438 1 67.44 93 TRP A O 1
ATOM 731 N N . GLU A 1 94 ? -23.391 10.391 21.438 1 72 94 GLU A N 1
ATOM 732 C CA . GLU A 1 94 ? -24.516 10.102 22.328 1 72 94 GLU A CA 1
ATOM 733 C C . GLU A 1 94 ? -24.156 9.055 23.359 1 72 94 GLU A C 1
ATOM 735 O O . GLU A 1 94 ? -23.266 8.227 23.125 1 72 94 GLU A O 1
ATOM 740 N N . ILE A 1 95 ? -24.641 8.953 24.547 1 68 95 ILE A N 1
ATOM 741 C CA . ILE A 1 95 ? -24.359 8.016 25.625 1 68 95 ILE A CA 1
ATOM 742 C C . ILE A 1 95 ? -24.688 6.594 25.172 1 68 95 ILE A C 1
ATOM 744 O O . ILE A 1 95 ? -25.828 6.301 24.812 1 68 95 ILE A O 1
ATOM 748 N N . PRO A 1 96 ? -23.469 5.754 24.906 1 63 96 PRO A N 1
ATOM 749 C CA . PRO A 1 96 ? -23.812 4.395 24.469 1 63 96 PRO A CA 1
ATOM 750 C C . PRO A 1 96 ? -24.719 3.668 25.469 1 63 96 PRO A C 1
ATOM 752 O O . PRO A 1 96 ? -24.578 3.854 26.688 1 63 96 PRO A O 1
ATOM 755 N N . LYS A 1 97 ? -25.828 3.143 25.078 1 53.81 97 LYS A N 1
ATOM 756 C CA . LYS A 1 97 ? -26.797 2.406 25.875 1 53.81 97 LYS A CA 1
ATOM 757 C C . LYS A 1 97 ? -26.375 0.951 26.062 1 53.81 97 LYS A C 1
ATOM 759 O O . LYS A 1 97 ? -25.719 0.38 25.188 1 53.81 97 LYS A O 1
ATOM 764 N N . ASN A 1 98 ? -26.141 0.452 27.312 1 42.78 98 ASN A N 1
ATOM 765 C CA . ASN A 1 98 ? -25.828 -0.899 27.766 1 42.78 98 ASN A CA 1
ATOM 766 C C . ASN A 1 98 ? -26.703 -1.939 27.078 1 42.78 98 ASN A C 1
ATOM 768 O O . ASN A 1 98 ? -27.875 -2.078 27.391 1 42.78 98 ASN A O 1
ATOM 772 N N . ASP A 1 99 ? -26.812 -2.068 25.797 1 37 99 ASP A N 1
ATOM 773 C CA . ASP A 1 99 ? -27.578 -3.293 25.594 1 37 99 ASP A CA 1
ATOM 774 C C . ASP A 1 99 ? -26.797 -4.512 26.109 1 37 99 ASP A C 1
ATOM 776 O O . ASP A 1 99 ? -25.844 -4.953 25.469 1 37 99 ASP A O 1
ATOM 780 N N . SER A 1 100 ? -26.469 -4.43 27.375 1 29.94 100 SER A N 1
ATOM 781 C CA . SER A 1 100 ? -25.703 -5.469 28.062 1 29.94 100 SER A CA 1
ATOM 782 C C . SER A 1 100 ? -26.234 -6.859 27.703 1 29.94 100 SER A C 1
ATOM 784 O O . SER A 1 100 ? -27.344 -7.219 28.078 1 29.94 100 SER A O 1
ATOM 786 N N . PRO A 1 101 ? -26.391 -7.562 26.641 1 23.03 101 PRO A N 1
ATOM 787 C CA . PRO A 1 101 ? -26.688 -8.859 27.25 1 23.03 101 PRO A CA 1
ATOM 788 C C . PRO A 1 101 ? -25.531 -9.367 28.125 1 23.03 101 PRO A C 1
ATOM 790 O O . PRO A 1 101 ? -24.391 -8.977 27.922 1 23.03 101 PRO A O 1
ATOM 793 N N . ALA A 1 102 ? -25.781 -9.867 29.25 1 22 102 ALA A N 1
ATOM 794 C CA . ALA A 1 102 ? -25.109 -10.406 30.438 1 22 102 ALA A CA 1
ATOM 795 C C . ALA A 1 102 ? -24.109 -11.484 30.047 1 22 102 ALA A C 1
ATOM 797 O O . ALA A 1 102 ? -24.484 -12.594 29.672 1 22 102 ALA A O 1
ATOM 798 N N . PRO A 1 103 ? -23.172 -11.352 29.047 1 20.72 103 PRO A N 1
ATOM 799 C CA . PRO A 1 103 ? -22.578 -12.68 29.141 1 20.72 103 PRO A CA 1
ATOM 800 C C . PRO A 1 103 ? -21.891 -12.922 30.484 1 20.72 103 PRO A C 1
ATOM 802 O O . PRO A 1 103 ? -21.469 -11.969 31.141 1 20.72 103 PRO A O 1
ATOM 805 N N . GLN A 1 104 ? -22.094 -14.102 31.078 1 17.33 104 GLN A N 1
ATOM 806 C CA . GLN A 1 104 ? -21.766 -14.766 32.344 1 17.33 104 GLN A CA 1
ATOM 807 C C . GLN A 1 104 ? -20.25 -14.93 32.5 1 17.33 104 GLN A C 1
ATOM 809 O O . GLN A 1 104 ? -19.594 -15.484 31.625 1 17.33 104 GLN A O 1
ATOM 814 N N . CYS A 1 105 ? -19.594 -14.055 33.25 1 18.36 105 CYS A N 1
ATOM 815 C CA . CYS A 1 105 ? -18.234 -13.797 33.719 1 18.36 105 CYS A CA 1
ATOM 816 C C . CYS A 1 105 ? -17.672 -14.992 34.469 1 18.36 105 CYS A C 1
ATOM 818 O O . CYS A 1 105 ? -18.094 -15.258 35.594 1 18.36 105 CYS A O 1
ATOM 820 N N . THR A 1 106 ? -17.469 -16.156 33.875 1 16.08 106 THR A N 1
ATOM 821 C CA . THR A 1 106 ? -16.984 -17.141 34.844 1 16.08 106 THR A CA 1
ATOM 822 C C . THR A 1 106 ? -15.602 -16.75 35.375 1 16.08 106 THR A C 1
ATOM 824 O O . THR A 1 106 ? -14.898 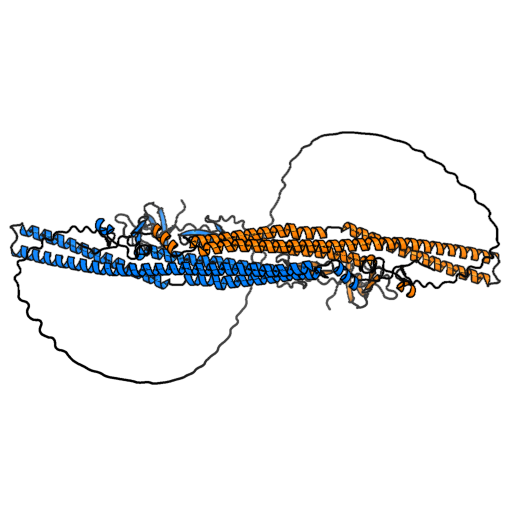-15.945 34.75 1 16.08 106 THR A O 1
ATOM 827 N N . GLY A 1 107 ? -14.945 -17.547 36.344 1 15.27 107 GLY A N 1
ATOM 828 C CA . GLY A 1 107 ? -14.297 -17.562 37.656 1 15.27 107 GLY A CA 1
ATOM 829 C C . GLY A 1 107 ? -12.789 -17.422 37.562 1 15.27 107 GLY A C 1
ATOM 830 O O . GLY A 1 107 ? -12.195 -16.594 38.281 1 15.27 107 GLY A O 1
ATOM 831 N N . SER A 1 108 ? -11.859 -18.266 37.031 1 15.68 108 SER A N 1
ATOM 832 C CA . SER A 1 108 ? -10.969 -18.859 38.031 1 15.68 108 SER A CA 1
ATOM 833 C C . SER A 1 108 ? -9.711 -18.016 38.219 1 15.68 108 SER A C 1
ATOM 835 O O . SER A 1 108 ? -9.367 -17.203 37.375 1 15.68 108 SER A O 1
ATOM 837 N N . GLU A 1 109 ? -8.742 -18.562 39.094 1 15.14 109 GLU A N 1
ATOM 838 C CA . GLU A 1 109 ? -7.957 -18.266 40.281 1 15.14 109 GLU A CA 1
ATOM 839 C C . GLU A 1 109 ? -6.578 -17.719 39.906 1 15.14 109 GLU A C 1
ATOM 841 O O . GLU A 1 109 ? -6.148 -16.688 40.438 1 15.14 109 GLU A O 1
ATOM 846 N N . PRO A 1 110 ? -5.426 -18.531 39.562 1 15.48 110 PRO A N 1
ATOM 847 C CA . PRO A 1 110 ? -4.43 -18.703 40.625 1 15.48 110 PRO A CA 1
ATOM 848 C C . PRO A 1 110 ? -3.322 -17.641 40.562 1 15.48 110 PRO A C 1
ATOM 850 O O . PRO A 1 110 ? -3.234 -16.891 39.594 1 15.48 110 PRO A O 1
ATOM 853 N N . SER A 1 111 ? -1.95 -18.109 40.375 1 14.74 111 SER A N 1
ATOM 854 C CA . SER A 1 111 ? -0.846 -18.188 41.344 1 14.74 111 SER A CA 1
ATOM 855 C C . SER A 1 111 ? 0.15 -17.062 41.125 1 14.74 111 SER A C 1
ATOM 857 O O . SER A 1 111 ? 0.161 -16.438 40.062 1 14.74 111 SER A O 1
ATOM 859 N N . THR A 1 112 ? 1.491 -17.297 41.594 1 14.65 112 THR A N 1
ATOM 860 C CA . THR A 1 112 ? 2.336 -16.734 42.656 1 14.65 112 THR A CA 1
ATOM 861 C C . THR A 1 112 ? 3.383 -15.797 42.062 1 14.65 112 THR A C 1
ATOM 863 O O . THR A 1 112 ? 3.547 -14.664 42.5 1 14.65 112 THR A O 1
ATOM 866 N N . PRO A 1 113 ? 4.578 -16.266 41.375 1 15.12 113 PRO A N 1
ATOM 867 C CA . PRO A 1 113 ? 5.793 -16.156 42.188 1 15.12 113 PRO A CA 1
ATOM 868 C C . PRO A 1 113 ? 6.523 -14.836 41.969 1 15.12 113 PRO A C 1
ATOM 870 O O . PRO A 1 113 ? 6.242 -14.117 41 1 15.12 113 PRO A O 1
ATOM 873 N N . ALA A 1 114 ? 7.895 -14.914 42.406 1 14.47 114 ALA A N 1
ATOM 874 C CA . ALA A 1 114 ? 8.789 -14.188 43.312 1 14.47 114 ALA A CA 1
ATOM 875 C C . ALA A 1 114 ? 9.539 -13.086 42.562 1 14.47 114 ALA A C 1
ATOM 877 O O . ALA A 1 114 ? 9.555 -13.062 41.312 1 14.47 114 ALA A O 1
ATOM 878 N N . PRO A 1 115 ? 10.961 -12.961 42.906 1 13.94 115 PRO A N 1
ATOM 879 C CA . PRO A 1 115 ? 11.688 -11.953 43.719 1 13.94 115 PRO A CA 1
ATOM 880 C C . PRO A 1 115 ? 12.617 -11.102 42.844 1 13.94 115 PRO A C 1
ATOM 882 O O . PRO A 1 115 ? 12.867 -9.938 43.188 1 13.94 115 PRO A O 1
ATOM 885 N N . LYS A 1 116 ? 13.203 -11.523 41.688 1 14.55 116 LYS A N 1
ATOM 886 C CA . LYS A 1 116 ? 14.656 -11.508 41.688 1 14.55 116 LYS A CA 1
ATOM 887 C C . LYS A 1 116 ? 15.195 -10.086 41.719 1 14.55 116 LYS A C 1
ATOM 889 O O . LYS A 1 116 ? 14.656 -9.188 41.062 1 14.55 116 LYS A O 1
ATOM 894 N N . SER A 1 117 ? 16.484 -9.852 42.406 1 13.74 117 SER A N 1
ATOM 895 C CA . SER A 1 117 ? 17.266 -8.953 43.25 1 13.74 117 SER A CA 1
ATOM 896 C C . SER A 1 117 ? 18 -7.906 42.406 1 13.74 117 SER A C 1
ATOM 898 O O . SER A 1 117 ? 17.891 -6.707 42.688 1 13.74 117 SER A O 1
ATOM 900 N N . SER A 1 118 ? 19.234 -8.25 41.781 1 13.63 118 SER A N 1
ATOM 901 C CA . SER A 1 118 ? 20.5 -7.828 42.375 1 13.63 118 SER A CA 1
ATOM 902 C C . SER A 1 118 ? 20.891 -6.43 41.906 1 13.63 118 SER A C 1
ATOM 904 O O . SER A 1 118 ? 20.312 -5.906 40.969 1 13.63 118 SER A O 1
ATOM 906 N N . SER A 1 119 ? 22.344 -6.188 41.75 1 13.9 119 SER A N 1
ATOM 907 C CA . SER A 1 119 ? 23.344 -5.445 42.5 1 13.9 119 SER A CA 1
ATOM 908 C C . SER A 1 119 ? 23.688 -4.121 41.812 1 13.9 119 SER A C 1
ATOM 910 O O . SER A 1 119 ? 23.328 -3.904 40.656 1 13.9 119 SER A O 1
ATOM 912 N N . PRO A 1 120 ? 25.062 -3.805 41.938 1 14.38 120 PRO A N 1
ATOM 913 C CA . PRO A 1 120 ? 25.766 -2.791 42.719 1 14.38 120 PRO A CA 1
ATOM 914 C C . PRO A 1 120 ? 26.188 -1.586 41.875 1 14.38 120 PRO A C 1
ATOM 916 O O . PRO A 1 120 ? 25.891 -0.444 42.219 1 14.38 120 PRO A O 1
ATOM 919 N N . ILE A 1 121 ? 27.484 -1.663 41.156 1 14.06 121 ILE A N 1
ATOM 920 C CA . ILE A 1 121 ? 28.688 -1.007 41.656 1 14.06 121 ILE A CA 1
ATOM 921 C C . ILE A 1 121 ? 28.844 0.364 41 1 14.06 121 ILE A C 1
ATOM 923 O O . ILE A 1 121 ? 28.234 0.625 39.938 1 14.06 121 ILE A O 1
ATOM 927 N N . THR A 1 122 ? 30.219 0.882 40.906 1 13.8 122 THR A N 1
ATOM 928 C CA . THR A 1 122 ? 31.047 1.889 41.562 1 13.8 122 THR A CA 1
ATOM 929 C C . THR A 1 122 ? 31.234 3.109 40.656 1 13.8 122 THR A C 1
ATOM 931 O O . THR A 1 122 ? 30.953 4.238 41.094 1 13.8 122 THR A O 1
ATOM 934 N N . PRO A 1 123 ? 32.656 3.484 40.281 1 14.05 123 PRO A N 1
ATOM 935 C CA . PRO A 1 123 ? 33.469 4.523 40.906 1 14.05 123 PRO A CA 1
ATOM 936 C C . PRO A 1 123 ? 33.625 5.754 40 1 14.05 123 PRO A C 1
ATOM 938 O O . PRO A 1 123 ? 33.406 6.883 40.469 1 14.05 123 PRO A O 1
ATOM 941 N N . ARG A 1 124 ? 34.688 5.828 38.969 1 13.85 124 ARG A N 1
ATOM 942 C CA . ARG A 1 124 ? 35.906 6.582 39.188 1 13.85 124 ARG A CA 1
ATOM 943 C C . ARG A 1 124 ? 35.781 8.008 38.656 1 13.85 124 ARG A C 1
ATOM 945 O O . ARG A 1 124 ? 34.938 8.273 37.781 1 13.85 124 ARG A O 1
ATOM 952 N N . SER A 1 125 ? 37.094 8.789 38.406 1 13.62 125 SER A N 1
ATOM 953 C CA . SER A 1 125 ? 37.938 9.852 38.938 1 13.62 125 SER A CA 1
ATOM 954 C C . SER A 1 125 ? 37.938 11.078 38.031 1 13.62 125 SER A C 1
ATOM 956 O O . SER A 1 125 ? 37.688 12.195 38.5 1 13.62 125 SER A O 1
ATOM 958 N N . LYS A 1 126 ? 39.031 11.305 37.125 1 14.39 126 LYS A N 1
ATOM 959 C CA . LYS A 1 126 ? 40.156 12.227 37.375 1 14.39 126 LYS A CA 1
ATOM 960 C C . LYS A 1 126 ? 39.844 13.609 36.812 1 14.39 126 LYS A C 1
ATOM 962 O O . LYS A 1 126 ? 38.906 13.766 36 1 14.39 126 LYS A O 1
ATOM 967 N N . THR A 1 127 ? 40.938 14.383 36.25 1 13.96 127 THR A N 1
ATOM 968 C CA . THR A 1 127 ? 41.844 15.438 36.719 1 13.96 127 THR A CA 1
ATOM 969 C C . THR A 1 127 ? 41.625 16.734 35.969 1 13.96 127 THR A C 1
ATOM 971 O O . THR A 1 127 ? 41.438 17.797 36.562 1 13.96 127 THR A O 1
ATOM 974 N N . GLN A 1 128 ? 42.375 17.141 34.812 1 13.27 128 GLN A N 1
ATOM 975 C CA . GLN A 1 128 ? 43.469 18.078 34.938 1 13.27 128 GLN A CA 1
ATOM 976 C C . GLN A 1 128 ? 43.031 19.516 34.656 1 13.27 128 GLN A C 1
ATOM 978 O O . GLN A 1 128 ? 41.969 19.734 34.062 1 13.27 128 GLN A O 1
ATOM 983 N N . PRO A 1 129 ? 44.125 20.641 34.344 1 14.13 129 PRO A N 1
ATOM 984 C CA . PRO A 1 129 ? 44.781 21.797 34.938 1 14.13 129 PRO A CA 1
ATOM 985 C C . PRO A 1 129 ? 44.281 23.125 34.344 1 14.13 129 PRO A C 1
ATOM 987 O O . PRO A 1 129 ? 43.875 24.016 35.094 1 14.13 129 PRO A O 1
ATOM 990 N N . SER A 1 130 ? 45.188 23.938 33.438 1 13.56 130 SER A N 1
ATOM 991 C CA . SER A 1 130 ? 46.094 25.047 33.781 1 13.56 130 SER A CA 1
ATOM 992 C C . SER A 1 130 ? 45.469 26.391 33.406 1 13.56 130 SER A C 1
ATOM 994 O O . SER A 1 130 ? 45.375 27.281 34.25 1 13.56 130 SER A O 1
ATOM 996 N N . THR A 1 131 ? 46.188 27.266 32.438 1 13.94 131 THR A N 1
ATOM 997 C CA . THR A 1 131 ? 47.062 28.391 32.781 1 13.94 131 THR A CA 1
ATOM 998 C C . THR A 1 131 ? 46.312 29.719 32.594 1 13.94 131 THR A C 1
ATOM 1000 O O . THR A 1 131 ? 45.281 29.766 31.906 1 13.94 131 THR A O 1
ATOM 1003 N N . PRO A 1 132 ? 47.156 30.938 32.25 1 14.31 132 PRO A N 1
ATOM 1004 C CA . PRO A 1 132 ? 47.625 32.125 32.938 1 14.31 132 PRO A CA 1
ATOM 1005 C C . PRO A 1 132 ? 46.875 33.406 32.5 1 14.31 132 PRO A C 1
ATOM 1007 O O . PRO A 1 132 ? 46.469 34.219 33.312 1 14.31 132 PRO A O 1
ATOM 1010 N N . GLN A 1 133 ? 47.031 33.906 31.188 1 13.63 133 GLN A N 1
ATOM 1011 C CA . GLN A 1 133 ? 47.844 35.125 31.078 1 13.63 133 GLN A CA 1
ATOM 1012 C C . GLN A 1 133 ? 47 36.375 31.344 1 13.63 133 GLN A C 1
ATOM 1014 O O . GLN A 1 133 ? 45.781 36.344 31.188 1 13.63 133 GLN A O 1
ATOM 1019 N N . THR A 1 134 ? 47.719 37.688 31.297 1 14.1 134 THR A N 1
ATOM 1020 C CA . THR A 1 134 ? 48.062 38.906 32.031 1 14.1 134 THR A CA 1
ATOM 1021 C C . THR A 1 134 ? 47.219 40.094 31.594 1 14.1 134 THR A C 1
ATOM 1023 O O . THR A 1 134 ? 46.688 40.812 32.438 1 14.1 134 THR A O 1
ATOM 1026 N N . LYS A 1 135 ? 47.5 40.688 30.312 1 14.16 135 LYS A N 1
ATOM 1027 C CA . LYS A 1 135 ? 48.188 41.969 30.359 1 14.16 135 LYS A CA 1
ATOM 1028 C C . LYS A 1 135 ? 47.219 43.094 30.734 1 14.16 135 LYS A C 1
ATOM 1030 O O . LYS A 1 135 ? 46.031 42.969 30.578 1 14.16 135 LYS A O 1
ATOM 1035 N N . ALA A 1 136 ? 47.25 44.438 30.016 1 14.22 136 ALA A N 1
ATOM 1036 C CA . ALA A 1 136 ? 47.844 45.719 30.406 1 14.22 136 ALA A CA 1
ATOM 1037 C C . ALA A 1 136 ? 46.75 46.719 30.797 1 14.22 136 ALA A C 1
ATOM 1039 O O . ALA A 1 136 ? 45.562 46.5 30.484 1 14.22 136 ALA A O 1
ATOM 1040 N N . SER A 1 137 ? 46.906 48 30.312 1 14.15 137 SER A N 1
ATOM 1041 C CA . SER A 1 137 ? 47.375 49.219 30.953 1 14.15 137 SER A CA 1
ATOM 1042 C C . SER A 1 137 ? 46.188 50.156 31.266 1 14.15 137 SER A C 1
ATOM 1044 O O . SER A 1 137 ? 45.094 49.969 30.703 1 14.15 137 SER A O 1
ATOM 1046 N N . PRO A 1 138 ? 46.5 51.594 31.422 1 14.73 138 PRO A N 1
ATOM 1047 C CA . PRO A 1 138 ? 46.438 52.562 32.5 1 14.73 138 PRO A CA 1
ATOM 1048 C C . PRO A 1 138 ? 45.281 53.562 32.312 1 14.73 138 PRO A C 1
ATOM 1050 O O . PRO A 1 138 ? 44.531 53.844 33.25 1 14.73 138 PRO A O 1
ATOM 1053 N N . ALA A 1 139 ? 45.188 54.469 31.219 1 16.09 139 ALA A N 1
ATOM 1054 C CA . ALA A 1 139 ? 45.5 55.875 31.5 1 16.09 139 ALA A CA 1
ATOM 1055 C C . ALA A 1 139 ? 44.281 56.625 32.031 1 16.09 139 ALA A C 1
ATOM 1057 O O . ALA A 1 139 ? 43.156 56.219 31.781 1 16.09 139 ALA A O 1
ATOM 1058 N N . PRO A 1 140 ? 44.469 57.969 32.531 1 15.55 140 PRO A N 1
ATOM 1059 C CA . PRO A 1 140 ? 44.125 58.781 33.688 1 15.55 140 PRO A CA 1
ATOM 1060 C C . PRO A 1 140 ? 42.938 59.688 33.406 1 15.55 140 PRO A C 1
ATOM 1062 O O . PRO A 1 140 ? 42.031 59.812 34.25 1 15.55 140 PRO A O 1
ATOM 1065 N N . LEU A 1 141 ? 42.969 60.594 32.344 1 15.81 141 LEU A N 1
ATOM 1066 C CA . LEU A 1 141 ? 43.125 62 32.656 1 15.81 141 LEU A CA 1
ATOM 1067 C C . LEU A 1 141 ? 41.781 62.625 33.062 1 15.81 141 LEU A C 1
ATOM 1069 O O . LEU A 1 141 ? 40.719 62.062 32.812 1 15.81 141 LEU A O 1
ATOM 1073 N N . ARG A 1 142 ? 41.531 64.125 32.688 1 15.84 142 ARG A N 1
ATOM 1074 C CA . ARG A 1 142 ? 41.406 65.375 33.375 1 15.84 142 ARG A CA 1
ATOM 1075 C C . ARG A 1 142 ? 39.969 65.875 33.438 1 15.84 142 ARG A C 1
ATOM 1077 O O . ARG A 1 142 ? 39.156 65.5 32.594 1 15.84 142 ARG A O 1
ATOM 1084 N N . ALA A 1 143 ? 39.656 66.812 34.406 1 15.73 143 ALA A N 1
ATOM 1085 C CA . ALA A 1 143 ? 38.656 67.312 35.312 1 15.73 143 ALA A CA 1
ATOM 1086 C C . ALA A 1 143 ? 37.875 68.5 34.719 1 15.73 143 ALA A C 1
ATOM 1088 O O . ALA A 1 143 ? 37.094 69.188 35.406 1 15.73 143 ALA A O 1
ATOM 1089 N N . ARG A 1 144 ? 37.844 68.5 33.344 1 16.81 144 ARG A N 1
ATOM 1090 C CA . ARG A 1 144 ? 37.594 69.875 32.969 1 16.81 144 ARG A CA 1
ATOM 1091 C C . ARG A 1 144 ? 36.375 70.438 33.688 1 16.81 144 ARG A C 1
ATOM 1093 O O . ARG A 1 144 ? 35.344 69.688 33.844 1 16.81 144 ARG A O 1
ATOM 1100 N N . THR A 1 145 ? 36.469 71.625 34.312 1 16.16 145 THR A N 1
ATOM 1101 C CA . THR A 1 145 ? 35.875 72.562 35.281 1 16.16 145 THR A CA 1
ATOM 1102 C C . THR A 1 145 ? 34.5 73.062 34.812 1 16.16 145 THR A C 1
ATOM 1104 O O . THR A 1 145 ? 34.312 73.25 33.625 1 16.16 145 THR A O 1
ATOM 1107 N N . PRO A 1 146 ? 33.469 73.312 35.688 1 17.78 146 PRO A N 1
ATOM 1108 C CA . PRO A 1 146 ? 32.031 73.5 35.812 1 17.78 146 PRO A CA 1
ATOM 1109 C C . PRO A 1 146 ? 31.578 74.938 35.5 1 17.78 146 PRO A C 1
ATOM 1111 O O . PRO A 1 146 ? 31.875 75.812 36.25 1 17.78 146 PRO A O 1
ATOM 1114 N N . SER A 1 147 ? 32.062 75.375 34.25 1 18.19 147 SER A N 1
ATOM 1115 C CA . SER A 1 147 ? 31.844 76.812 34.125 1 18.19 147 SER A CA 1
ATOM 1116 C C . SER A 1 147 ? 30.406 77.188 34.5 1 18.19 147 SER A C 1
ATOM 1118 O O . SER A 1 147 ? 29.5 76.375 34.312 1 18.19 147 SER A O 1
ATOM 1120 N N . THR A 1 148 ? 30.234 78.438 35.094 1 18.95 148 THR A N 1
ATOM 1121 C CA . THR A 1 148 ? 29.344 79.188 35.938 1 18.95 148 THR A CA 1
ATOM 1122 C C . THR A 1 148 ? 28.141 79.688 35.125 1 18.95 148 THR A C 1
ATOM 1124 O O . THR A 1 148 ? 28.312 80.312 34.062 1 18.95 148 THR A O 1
ATOM 1127 N N . PRO A 1 149 ? 26.938 79.125 35.188 1 19.59 149 PRO A N 1
ATOM 1128 C CA . PRO A 1 149 ? 25.672 79.375 34.469 1 19.59 149 PRO A CA 1
ATOM 1129 C C . PRO A 1 149 ? 25.109 80.75 34.75 1 19.59 149 PRO A C 1
ATOM 1131 O O . PRO A 1 149 ? 25.031 81.188 35.906 1 19.59 149 PRO A O 1
ATOM 1134 N N . THR A 1 150 ? 25.578 81.75 33.906 1 20.05 150 THR A N 1
ATOM 1135 C CA . THR A 1 150 ? 25.188 83.125 34 1 20.05 150 THR A CA 1
ATOM 1136 C C . THR A 1 150 ? 23.672 83.25 34.156 1 20.05 150 THR A C 1
ATOM 1138 O O . THR A 1 150 ? 22.922 82.438 33.656 1 20.05 150 THR A O 1
ATOM 1141 N N . THR A 1 151 ? 23.203 84.188 35 1 20.02 151 THR A N 1
ATOM 1142 C CA . THR A 1 151 ? 22.031 84.625 35.781 1 20.02 151 THR A CA 1
ATOM 1143 C C . THR A 1 151 ? 20.969 85.25 34.844 1 20.02 151 THR A C 1
ATOM 1145 O O . THR A 1 151 ? 21.203 86.25 34.219 1 20.02 151 THR A O 1
ATOM 1148 N N . PRO A 1 152 ? 20.328 84.438 33.938 1 21.53 152 PRO A N 1
ATOM 1149 C CA . PRO A 1 152 ? 19.406 85.062 33 1 21.53 152 PRO A CA 1
ATOM 1150 C C . PRO A 1 152 ? 18.375 85.938 33.719 1 21.53 152 PRO A C 1
ATOM 1152 O O . PRO A 1 152 ? 18.062 85.75 34.906 1 21.53 152 PRO A O 1
ATOM 1155 N N . ASN A 1 153 ? 18.297 87.25 33.344 1 21.34 153 ASN A N 1
ATOM 1156 C CA . ASN A 1 153 ? 17.5 88.375 33.719 1 21.34 153 ASN A CA 1
ATOM 1157 C C . ASN A 1 153 ? 16.016 88.062 33.75 1 21.34 153 ASN A C 1
ATOM 1159 O O . ASN A 1 153 ? 15.531 87.312 32.906 1 21.34 153 ASN A O 1
ATOM 1163 N N . GLN A 1 154 ? 15.195 88.5 34.844 1 19.73 154 GLN A N 1
ATOM 1164 C CA . GLN A 1 154 ? 13.898 88.312 35.469 1 19.73 154 GLN A CA 1
ATOM 1165 C C . GLN A 1 154 ? 12.781 88.875 34.656 1 19.73 154 GLN A C 1
ATOM 1167 O O . GLN A 1 154 ? 12.57 90.125 34.688 1 19.73 154 GLN A O 1
ATOM 1172 N N . THR A 1 155 ? 12.836 88.875 33.281 1 23.08 155 THR A N 1
ATOM 1173 C CA . THR A 1 155 ? 11.75 89.625 32.656 1 23.08 155 THR A CA 1
ATOM 1174 C C . THR A 1 155 ? 10.406 89.188 33.25 1 23.08 155 THR A C 1
ATOM 1176 O O . THR A 1 155 ? 10.164 88 33.5 1 23.08 155 THR A O 1
ATOM 1179 N N . ASN A 1 156 ? 9.625 90.188 33.844 1 21.08 156 ASN A N 1
ATOM 1180 C CA . ASN A 1 156 ? 8.383 90.312 34.625 1 21.08 156 ASN A CA 1
ATOM 1181 C C . ASN A 1 156 ? 7.219 89.625 33.906 1 21.08 156 ASN A C 1
ATOM 1183 O O . ASN A 1 156 ? 7.23 89.5 32.688 1 21.08 156 ASN A O 1
ATOM 1187 N N . GLY A 1 157 ? 6.262 89 34.625 1 21.73 157 GLY A N 1
ATOM 1188 C CA . GLY A 1 157 ? 5.246 87.938 34.656 1 21.73 157 GLY A CA 1
ATOM 1189 C C . GLY A 1 157 ? 3.998 88.312 33.875 1 21.73 157 GLY A C 1
ATOM 1190 O O . GLY A 1 157 ? 3.037 87.562 33.844 1 21.73 157 GLY A O 1
ATOM 1191 N N . HIS A 1 158 ? 3.668 89.438 33.094 1 27.61 158 HIS A N 1
ATOM 1192 C CA . HIS A 1 158 ? 2.223 89.625 33.188 1 27.61 158 HIS A CA 1
ATOM 1193 C C . HIS A 1 158 ? 1.5 88.312 32.75 1 27.61 158 HIS A C 1
ATOM 1195 O O . HIS A 1 158 ? 1.863 87.75 31.75 1 27.61 158 HIS A O 1
ATOM 1201 N N . GLY A 1 159 ? 0.95 87.625 33.719 1 25.25 159 GLY A N 1
ATOM 1202 C CA . GLY A 1 159 ? 0.32 86.312 33.719 1 25.25 159 GLY A CA 1
ATOM 1203 C C . GLY A 1 159 ? -0.838 86.188 32.719 1 25.25 159 GLY A C 1
ATOM 1204 O O . GLY A 1 159 ? -1.88 86.812 32.938 1 25.25 159 GLY A O 1
ATOM 1205 N N . ASN A 1 160 ? -0.68 86.5 31.438 1 27.72 160 ASN A N 1
ATOM 1206 C CA . ASN A 1 160 ? -1.777 86.188 30.531 1 27.72 160 ASN A CA 1
ATOM 1207 C C . ASN A 1 160 ? -2.42 84.875 30.891 1 27.72 160 ASN A C 1
ATOM 1209 O O . ASN A 1 160 ? -1.724 83.875 31.078 1 27.72 160 ASN A O 1
ATOM 1213 N N . ARG A 1 161 ? -3.586 84.938 31.656 1 31.45 161 ARG A N 1
ATOM 1214 C CA . ARG A 1 161 ? -4.359 83.688 31.969 1 31.45 161 ARG A CA 1
ATOM 1215 C C . ARG A 1 161 ? -4.465 82.812 30.75 1 31.45 161 ARG A C 1
ATOM 1217 O O . ARG A 1 161 ? -4.883 83.25 29.672 1 31.45 161 ARG A O 1
ATOM 1224 N N . PRO A 1 162 ? -3.529 82 30.594 1 31.06 162 PRO A N 1
ATOM 1225 C CA . PRO A 1 162 ? -3.678 81.125 29.469 1 31.06 162 PRO A CA 1
ATOM 1226 C C . PRO A 1 162 ? -5.098 80.562 29.328 1 31.06 162 PRO A C 1
ATOM 1228 O O . PRO A 1 162 ? -5.676 80.062 30.312 1 31.06 162 PRO A O 1
ATOM 1231 N N . ARG A 1 163 ? -5.973 81.312 28.688 1 31.14 163 ARG A N 1
ATOM 1232 C CA . ARG A 1 163 ? -7.23 80.75 28.25 1 31.14 163 ARG A CA 1
ATOM 1233 C C . ARG A 1 163 ? -7.031 79.25 27.812 1 31.14 163 ARG A C 1
ATOM 1235 O O . ARG A 1 163 ? -6.277 79 26.875 1 31.14 163 ARG A O 1
ATOM 1242 N N . ILE A 1 164 ? -7.062 78.5 28.75 1 33.66 164 ILE A N 1
ATOM 1243 C CA . ILE A 1 164 ? -7.145 77.062 28.438 1 33.66 164 ILE A CA 1
ATOM 1244 C C . ILE A 1 164 ? -8.172 76.875 27.328 1 33.66 164 ILE A C 1
ATOM 1246 O O . ILE A 1 164 ? -9.367 77.062 27.531 1 33.66 164 ILE A O 1
ATOM 1250 N N . ARG A 1 165 ? -7.984 77.5 26.188 1 33.38 165 ARG A N 1
ATOM 1251 C CA . ARG A 1 165 ? -8.773 76.938 25.109 1 33.38 165 ARG A CA 1
ATOM 1252 C C . ARG A 1 165 ? -8.906 75.375 25.266 1 33.38 165 ARG A C 1
ATOM 1254 O O . ARG A 1 165 ? -7.906 74.688 25.25 1 33.38 165 ARG A O 1
ATOM 1261 N N . MET A 1 166 ? -9.875 75 26.016 1 33.94 166 MET A N 1
ATOM 1262 C CA . MET A 1 166 ? -10.25 73.625 25.938 1 33.94 166 MET A CA 1
ATOM 1263 C C . MET A 1 166 ? -10.188 73.125 24.5 1 33.94 166 MET A C 1
ATOM 1265 O O . MET A 1 166 ? -11.062 73.438 23.688 1 33.94 166 MET A O 1
ATOM 1269 N N . VAL A 1 167 ? -9.242 73.25 23.734 1 37.78 167 VAL A N 1
ATOM 1270 C CA . VAL A 1 167 ? -9.109 72.5 22.484 1 37.78 167 VAL A CA 1
ATOM 1271 C C . VAL A 1 167 ? -9.805 71.188 22.641 1 37.78 167 VAL A C 1
ATOM 1273 O O . VAL A 1 167 ? -9.422 70.375 23.484 1 37.78 167 VAL A O 1
ATOM 1276 N N . LYS A 1 168 ? -11.047 71.062 22.469 1 43.78 168 LYS A N 1
ATOM 1277 C CA . LYS A 1 168 ? -11.875 69.875 22.453 1 43.78 168 LYS A CA 1
ATOM 1278 C C . LYS A 1 168 ? -11.188 68.75 21.703 1 43.78 168 LYS A C 1
ATOM 1280 O O . LYS A 1 168 ? -11.391 68.562 20.5 1 43.78 168 LYS A O 1
ATOM 1285 N N . ASP A 1 169 ? -9.977 68.562 21.672 1 51.78 169 ASP A N 1
ATOM 1286 C CA . ASP A 1 169 ? -9.344 67.438 21.047 1 51.78 169 ASP A CA 1
ATOM 1287 C C . ASP A 1 169 ? -9.922 66.125 21.594 1 51.78 169 ASP A C 1
ATOM 1289 O O . ASP A 1 169 ? -9.734 65.812 22.781 1 51.78 169 ASP A O 1
ATOM 1293 N N . PHE A 1 170 ? -11.094 65.75 21.094 1 65.81 170 PHE A N 1
ATOM 1294 C CA . PHE A 1 170 ? -12.016 64.75 21.609 1 65.81 170 PHE A CA 1
ATOM 1295 C C . PHE A 1 170 ? -11.43 63.312 21.438 1 65.81 170 PHE A C 1
ATOM 1297 O O . PHE A 1 170 ? -11.203 62.875 20.312 1 65.81 170 PHE A O 1
ATOM 1304 N N . CYS A 1 171 ? -10.555 62.969 22.297 1 79.94 171 CYS A N 1
ATOM 1305 C CA . CYS A 1 171 ? -10.234 61.531 22.391 1 79.94 171 CYS A CA 1
ATOM 1306 C C . CYS A 1 171 ? -11.344 60.781 23.109 1 79.94 171 CYS A C 1
ATOM 1308 O O . CYS A 1 171 ? -12.164 61.375 23.812 1 79.94 171 CYS A O 1
ATOM 1310 N N . TYR A 1 172 ? -11.641 59.625 22.578 1 86.5 172 TYR A N 1
ATOM 1311 C CA . TYR A 1 172 ? -12.578 58.781 23.312 1 86.5 172 TYR A CA 1
ATOM 1312 C C . TYR A 1 172 ? -11.859 57.594 23.922 1 86.5 172 TYR A C 1
ATOM 1314 O O . TYR A 1 172 ? -10.773 57.219 23.484 1 86.5 172 TYR A O 1
ATOM 1322 N N . ASN A 1 173 ? -12.43 57.156 25.047 1 89.12 173 ASN A N 1
ATOM 1323 C CA . ASN A 1 173 ? -11.773 56.094 25.812 1 89.12 173 ASN A CA 1
ATOM 1324 C C . ASN A 1 173 ? -12.57 54.812 25.766 1 89.12 173 ASN A C 1
ATOM 1326 O O . ASN A 1 173 ? -13.797 54.812 25.844 1 89.12 173 ASN A O 1
ATOM 1330 N N . VAL A 1 174 ? -11.906 53.75 25.469 1 89.88 174 VAL A N 1
ATOM 1331 C CA . VAL A 1 174 ? -12.492 52.406 25.5 1 89.88 174 VAL A CA 1
ATOM 1332 C C . VAL A 1 174 ? -11.68 51.531 26.422 1 89.88 174 VAL A C 1
ATOM 1334 O O . VAL A 1 174 ? -10.539 51.156 26.125 1 89.88 174 VAL A O 1
ATOM 1337 N N . ASN A 1 175 ? -12.273 51.125 27.547 1 89.06 175 ASN A N 1
ATOM 1338 C CA . ASN A 1 175 ? -11.641 50.25 28.5 1 89.06 175 ASN A CA 1
ATOM 1339 C C . ASN A 1 175 ? -10.289 50.781 28.953 1 89.06 175 ASN A C 1
ATOM 1341 O O . ASN A 1 175 ? -9.312 50.031 29.016 1 89.06 175 ASN A O 1
ATOM 1345 N N . GLY A 1 176 ? -10.211 52 29.078 1 91.62 176 GLY A N 1
ATOM 1346 C CA . GLY A 1 176 ? -9.016 52.594 29.641 1 91.62 176 GLY A CA 1
ATOM 1347 C C . GLY A 1 176 ? -8.008 53.031 28.594 1 91.62 176 GLY A C 1
ATOM 1348 O O . GLY A 1 176 ? -6.949 53.562 28.922 1 91.62 176 GLY A O 1
ATOM 1349 N N . ILE A 1 177 ? -8.328 52.75 27.359 1 94.62 177 ILE A N 1
ATOM 1350 C CA . ILE A 1 177 ? -7.426 53.125 26.266 1 94.62 177 ILE A CA 1
ATOM 1351 C C . ILE A 1 177 ? -7.973 54.375 25.547 1 94.62 177 ILE A C 1
ATOM 1353 O O . ILE A 1 177 ? -9.141 54.375 25.141 1 94.62 177 ILE A O 1
ATOM 1357 N N . SER A 1 178 ? -7.059 55.375 25.406 1 94.81 178 SER A N 1
ATOM 1358 C CA . SER A 1 178 ? -7.461 56.594 24.75 1 94.81 178 SER A CA 1
ATOM 1359 C C . SER A 1 178 ? -7.254 56.5 23.234 1 94.81 178 SER A C 1
ATOM 1361 O O . SER A 1 178 ? -6.172 56.156 22.781 1 94.81 178 SER A O 1
ATOM 1363 N N . PHE A 1 179 ? -8.328 56.875 22.531 1 94.62 179 PHE A N 1
ATOM 1364 C CA . PHE A 1 179 ? -8.273 56.844 21.078 1 94.62 179 PHE A CA 1
ATOM 1365 C C . PHE A 1 179 ? -8.547 58.25 20.516 1 94.62 179 PHE A C 1
ATOM 1367 O O . PHE A 1 179 ? -9.188 59.062 21.172 1 94.62 179 PHE A O 1
ATOM 1374 N N . PRO A 1 180 ? -8.023 58.438 19.328 1 92.94 180 PRO A N 1
ATOM 1375 C CA . PRO A 1 180 ? -8.266 59.75 18.719 1 92.94 180 PRO A CA 1
ATOM 1376 C C . PRO A 1 180 ? -9.688 59.906 18.203 1 92.94 180 PRO A C 1
ATOM 1378 O O . PRO A 1 180 ? -10.438 58.938 18.125 1 92.94 180 PRO A O 1
ATOM 1381 N N . ASP A 1 181 ? -10.047 61.156 17.844 1 89 181 ASP A N 1
ATOM 1382 C CA . ASP A 1 181 ? -11.328 61.406 17.172 1 89 181 ASP A CA 1
ATOM 1383 C C . ASP A 1 181 ? -11.297 60.906 15.734 1 89 181 ASP A C 1
ATOM 1385 O O . ASP A 1 181 ? -10.25 60.5 15.234 1 89 181 ASP A O 1
ATOM 1389 N N . GLU A 1 182 ? -12.391 60.938 15.055 1 89.75 182 GLU A N 1
ATOM 1390 C CA . GLU A 1 182 ? -12.562 60.344 13.727 1 89.75 182 GLU A CA 1
ATOM 1391 C C . GLU A 1 182 ? -11.625 61 12.711 1 89.75 182 GLU A C 1
ATOM 1393 O O . GLU A 1 182 ? -11.07 60.312 11.852 1 89.75 182 GLU A O 1
ATOM 1398 N N . LYS A 1 183 ? -11.461 62.281 12.82 1 88.44 183 LYS A N 1
ATOM 1399 C CA . LYS A 1 183 ? -10.602 63 11.891 1 88.44 183 LYS A CA 1
ATOM 1400 C C . LYS A 1 183 ? -9.141 62.594 12.039 1 88.44 183 LYS A C 1
ATOM 1402 O O . LYS A 1 183 ? -8.469 62.281 11.055 1 88.44 183 LYS A O 1
ATOM 1407 N N . GLU A 1 184 ? -8.727 62.531 13.305 1 89.38 184 GLU A N 1
ATOM 1408 C CA . GLU A 1 184 ? -7.344 62.156 13.578 1 89.38 184 GLU A CA 1
ATOM 1409 C C . GLU A 1 184 ?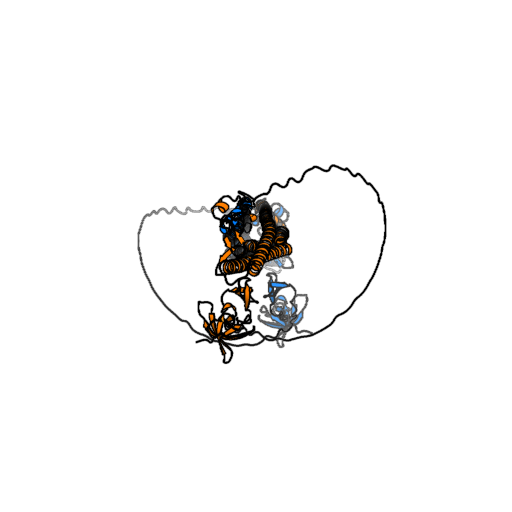 -7.09 60.688 13.273 1 89.38 184 GLU A C 1
ATOM 1411 O O . GLU A 1 184 ? -5.988 60.312 12.875 1 89.38 184 GLU A O 1
ATOM 1416 N N . ALA A 1 185 ? -8.148 59.969 13.531 1 92.06 185 ALA A N 1
ATOM 1417 C CA . ALA A 1 185 ? -8.039 58.531 13.242 1 92.06 185 ALA A CA 1
ATOM 1418 C C . ALA A 1 185 ? -7.773 58.281 11.766 1 92.06 185 ALA A C 1
ATOM 1420 O O . ALA A 1 185 ? -6.98 57.406 11.398 1 92.06 185 ALA A O 1
ATOM 1421 N N . LYS A 1 186 ? -8.422 59 10.844 1 91.19 186 LYS A N 1
ATOM 1422 C CA . LYS A 1 186 ? -8.297 58.844 9.398 1 91.19 186 LYS A CA 1
ATOM 1423 C C . LYS A 1 186 ? -6.918 59.281 8.914 1 91.19 186 LYS A C 1
ATOM 1425 O O . LYS A 1 186 ? -6.453 58.844 7.859 1 91.19 186 LYS A O 1
ATOM 1430 N N . GLU A 1 187 ? -6.215 60.094 9.727 1 91.12 187 GLU A N 1
ATOM 1431 C CA . GLU A 1 187 ? -4.914 60.625 9.344 1 91.12 187 GLU A CA 1
ATOM 1432 C C . GLU A 1 187 ? -3.785 59.688 9.734 1 91.12 187 GLU A C 1
ATOM 1434 O O . GLU A 1 187 ? -2.658 59.812 9.25 1 91.12 187 GLU A O 1
ATOM 1439 N N . GLN A 1 188 ? -4.18 58.719 10.586 1 93.06 188 GLN A N 1
ATOM 1440 C CA . GLN A 1 188 ? -3.148 57.781 11.008 1 93.06 188 GLN A CA 1
ATOM 1441 C C . GLN A 1 188 ? -2.701 56.906 9.852 1 93.06 188 GLN A C 1
ATOM 1443 O O . GLN A 1 188 ? -3.518 56.5 9.008 1 93.06 188 GLN A O 1
ATOM 1448 N N . THR A 1 189 ? -1.367 56.688 9.828 1 93.06 189 THR A N 1
ATOM 1449 C CA . THR A 1 189 ? -0.809 55.75 8.867 1 93.06 189 THR A CA 1
ATOM 1450 C C . THR A 1 189 ? -0.433 54.438 9.547 1 93.06 189 THR A C 1
ATOM 1452 O O . THR A 1 189 ? 0.014 54.438 10.695 1 93.06 189 THR A O 1
ATOM 1455 N N . LEU A 1 190 ? -0.601 53.406 8.828 1 94.88 190 LEU A N 1
ATOM 1456 C CA . LEU A 1 190 ? -0.237 52.094 9.352 1 94.88 190 LEU A CA 1
ATOM 1457 C C . LEU A 1 190 ? 1.265 52.031 9.609 1 94.88 190 LEU A C 1
ATOM 1459 O O . LEU A 1 190 ? 2.049 52.688 8.945 1 94.88 190 LEU A O 1
ATOM 1463 N N . LEU A 1 191 ? 1.628 51.25 10.578 1 93.62 191 LEU A N 1
ATOM 1464 C CA . LEU A 1 191 ? 3.043 51.062 10.875 1 93.62 191 LEU A CA 1
ATOM 1465 C C . LEU A 1 191 ? 3.729 50.312 9.734 1 93.62 191 LEU A C 1
ATOM 1467 O O . LEU A 1 191 ? 4.871 50.594 9.383 1 93.62 191 LEU A O 1
ATOM 1471 N N . GLN A 1 192 ? 3.084 49.25 9.109 1 94.12 192 GLN A N 1
ATOM 1472 C CA . GLN A 1 192 ? 3.574 48.5 7.961 1 94.12 192 GLN A CA 1
ATOM 1473 C C . GLN A 1 192 ? 2.539 48.469 6.84 1 94.12 192 GLN A C 1
ATOM 1475 O O . GLN A 1 192 ? 1.891 47.469 6.617 1 94.12 192 GLN A O 1
ATOM 1480 N N . PRO A 1 193 ? 2.443 49.531 6.016 1 93.31 193 PRO A N 1
ATOM 1481 C CA . PRO A 1 193 ? 1.406 49.656 4.988 1 93.31 193 PRO A CA 1
ATOM 1482 C C . PRO A 1 193 ? 1.504 48.531 3.934 1 93.31 193 PRO A C 1
ATOM 1484 O O . PRO A 1 193 ? 2.602 48.219 3.469 1 93.31 193 PRO A O 1
ATOM 1487 N N . GLY A 1 194 ? 0.423 47.938 3.697 1 91.94 194 GLY A N 1
ATOM 1488 C CA . GLY A 1 194 ? 0.335 46.969 2.613 1 91.94 194 GLY A CA 1
ATOM 1489 C C . GLY A 1 194 ? 0.73 45.562 3.031 1 91.94 194 GLY A C 1
ATOM 1490 O O . GLY A 1 194 ? 0.543 44.594 2.275 1 91.94 194 GLY A O 1
ATOM 1491 N N . LYS A 1 195 ? 1.175 45.344 4.25 1 95 195 LYS A N 1
ATOM 1492 C CA . LYS A 1 195 ? 1.722 44.062 4.648 1 95 195 LYS A CA 1
ATOM 1493 C C . LYS A 1 195 ? 0.713 43.281 5.48 1 95 195 LYS A C 1
ATOM 1495 O O . LYS A 1 195 ? 0.915 42.094 5.746 1 95 195 LYS A O 1
ATOM 1500 N N . TYR A 1 196 ? -0.411 43.969 5.898 1 97.5 196 TYR A N 1
ATOM 1501 C CA . TYR A 1 196 ? -1.396 43.344 6.77 1 97.5 196 TYR A CA 1
ATOM 1502 C C . TYR A 1 196 ? -0.731 42.75 8.016 1 97.5 196 TYR A C 1
ATOM 1504 O O . TYR A 1 196 ? -0.985 41.594 8.391 1 97.5 196 TYR A O 1
ATOM 1512 N N . SER A 1 197 ? 0.202 43.531 8.555 1 98 197 SER A N 1
ATOM 1513 C CA . SER A 1 197 ? 0.939 43.125 9.75 1 98 197 SER A CA 1
ATOM 1514 C C . SER A 1 197 ? 0.033 43.094 10.977 1 98 197 SER A C 1
ATOM 1516 O O . SER A 1 197 ? -0.869 43.906 11.109 1 98 197 SER A O 1
ATOM 1518 N N . TYR A 1 198 ? 0.324 42.156 11.914 1 98.44 198 TYR A N 1
ATOM 1519 C CA . TYR A 1 198 ? -0.446 42.062 13.148 1 98.44 198 TYR A CA 1
ATOM 1520 C C . TYR A 1 198 ? -0.387 43.344 13.953 1 98.44 198 TYR A C 1
ATOM 1522 O O . TYR A 1 198 ? -1.361 43.719 14.609 1 98.44 198 TYR A O 1
ATOM 1530 N N . CYS A 1 199 ? 0.736 44.062 13.859 1 97.88 199 CYS A N 1
ATOM 1531 C CA . CYS A 1 199 ? 0.967 45.25 14.703 1 97.88 199 CYS A CA 1
ATOM 1532 C C . CYS A 1 199 ? 0.056 46.406 14.297 1 97.88 199 CYS A C 1
ATOM 1534 O O . CYS A 1 199 ? -0.071 47.375 15.031 1 97.88 199 CYS A O 1
ATOM 1536 N N . ASP A 1 200 ? -0.714 46.219 13.219 1 98.06 200 ASP A N 1
ATOM 1537 C CA . ASP A 1 200 ? -1.499 47.344 12.703 1 98.06 200 ASP A CA 1
ATOM 1538 C C . ASP A 1 200 ? -2.99 47.125 12.953 1 98.06 200 ASP A C 1
ATOM 1540 O O . ASP A 1 200 ? -3.777 48.062 12.914 1 98.06 200 ASP A O 1
ATOM 1544 N N . TYR A 1 201 ? -3.408 45.938 13.281 1 98.25 201 TYR A N 1
ATOM 1545 C CA . TYR A 1 201 ? -4.828 45.688 13.062 1 98.25 201 TYR A CA 1
ATOM 1546 C C . TYR A 1 201 ? -5.48 45.125 14.312 1 98.25 201 TYR A C 1
ATOM 1548 O O . TYR A 1 201 ? -6.625 44.656 14.273 1 98.25 201 TYR A O 1
ATOM 1556 N N . PHE A 1 202 ? -4.781 45.188 15.438 1 98.06 202 PHE A N 1
ATOM 1557 C CA . PHE A 1 202 ? -5.332 44.531 16.609 1 98.06 202 PHE A CA 1
ATOM 1558 C C . PHE A 1 202 ? -5.285 45.438 17.828 1 98.06 202 PHE A C 1
ATOM 1560 O O . PHE A 1 202 ? -5.043 44.969 18.953 1 98.06 202 PHE A O 1
ATOM 1567 N N . TRP A 1 203 ? -5.559 46.688 17.609 1 97.06 203 TRP A N 1
ATOM 1568 C CA . TRP A 1 203 ? -5.5 47.656 18.672 1 97.06 203 TRP A CA 1
ATOM 1569 C C . TRP A 1 203 ? -6.785 47.656 19.5 1 97.06 203 TRP A C 1
ATOM 1571 O O . TRP A 1 203 ? -6.785 48.062 20.656 1 97.06 203 TRP A O 1
ATOM 1581 N N . GLY A 1 204 ? -7.914 47.25 18.891 1 95 204 GLY A N 1
ATOM 1582 C CA . GLY A 1 204 ? -9.203 47.281 19.562 1 95 204 GLY A CA 1
ATOM 1583 C C . GLY A 1 204 ? -9.531 45.969 20.281 1 95 204 GLY A C 1
ATOM 1584 O O . GLY A 1 204 ? -8.844 44.969 20.094 1 95 204 GLY A O 1
ATOM 1585 N N . ASP A 1 205 ? -10.516 46.094 21.141 1 94.38 205 ASP A N 1
ATOM 1586 C CA . ASP A 1 205 ? -11.047 44.906 21.828 1 94.38 205 ASP A CA 1
ATOM 1587 C C . ASP A 1 205 ? -12.242 44.344 21.062 1 94.38 205 ASP A C 1
ATOM 1589 O O . ASP A 1 205 ? -13.008 45.062 20.453 1 94.38 205 ASP A O 1
ATOM 1593 N N . LYS A 1 206 ? -12.344 43.062 21.078 1 92.44 206 LYS A N 1
ATOM 1594 C CA . LYS A 1 206 ? -13.492 42.375 20.516 1 92.44 206 LYS A CA 1
ATOM 1595 C C . LYS A 1 206 ? -14.484 41.969 21.609 1 92.44 206 LYS A C 1
ATOM 1597 O O . LYS A 1 206 ? -14.102 41.406 22.625 1 92.44 206 LYS A O 1
ATOM 1602 N N . VAL A 1 207 ? -15.711 42.406 21.391 1 87.56 207 VAL A N 1
ATOM 1603 C CA . VAL A 1 207 ? -16.75 42.062 22.359 1 87.56 207 VAL A CA 1
ATOM 1604 C C . VAL A 1 207 ? -17.688 41 21.766 1 87.56 207 VAL A C 1
ATOM 1606 O O . VAL A 1 207 ? -18.312 41.25 20.734 1 87.56 207 VAL A O 1
ATOM 1609 N N . GLU A 1 208 ? -17.625 39.906 22.266 1 83.12 208 GLU A N 1
ATOM 1610 C CA . GLU A 1 208 ? -18.5 38.812 21.844 1 83.12 208 GLU A CA 1
ATOM 1611 C C . GLU A 1 208 ? -19.109 38.094 23.047 1 83.12 208 GLU A C 1
ATOM 1613 O O . GLU A 1 208 ? -18.391 37.688 23.969 1 83.12 208 GLU A O 1
ATOM 1618 N N . ASN A 1 209 ? -20.391 37.906 23.031 1 81.94 209 ASN A N 1
ATOM 1619 C CA . ASN A 1 209 ? -21.141 37.188 24.062 1 81.94 209 ASN A CA 1
ATOM 1620 C C . ASN A 1 209 ? -20.812 37.719 25.469 1 81.94 209 ASN A C 1
ATOM 1622 O O . ASN A 1 209 ? -20.484 36.938 26.359 1 81.94 209 ASN A O 1
ATOM 1626 N N . HIS A 1 210 ? -20.609 38.906 25.578 1 83.12 210 HIS A N 1
ATOM 1627 C CA . HIS A 1 210 ? -20.422 39.656 26.828 1 83.12 210 HIS A CA 1
ATOM 1628 C C . HIS A 1 210 ? -19 39.469 27.375 1 83.12 210 HIS A C 1
ATOM 1630 O O . HIS A 1 210 ? -18.766 39.688 28.562 1 83.12 210 HIS A O 1
ATOM 1636 N N . THR A 1 211 ? -18.188 38.844 26.562 1 87.25 211 THR A N 1
ATOM 1637 C CA . THR A 1 211 ? -16.781 38.719 26.938 1 87.25 211 THR A CA 1
ATOM 1638 C C . THR A 1 211 ? -15.93 39.656 26.078 1 87.25 211 THR A C 1
ATOM 1640 O O . THR A 1 211 ? -16.188 39.812 24.875 1 87.25 211 THR A O 1
ATOM 1643 N N . VAL A 1 212 ? -15 40.281 26.75 1 89.44 212 VAL A N 1
ATOM 1644 C CA . VAL A 1 212 ? -14.102 41.188 26.047 1 89.44 212 VAL A CA 1
ATOM 1645 C C . VAL A 1 212 ? -12.758 40.5 25.812 1 89.44 212 VAL A C 1
ATOM 1647 O O . VAL A 1 212 ? -12.133 40 26.75 1 89.44 212 VAL A O 1
ATOM 1650 N N . GLN A 1 213 ? -12.445 40.438 24.578 1 92.38 213 GLN A N 1
ATOM 1651 C CA . GLN A 1 213 ? -11.141 39.906 24.203 1 92.38 213 GLN A CA 1
ATOM 1652 C C . GLN A 1 213 ? -10.266 41 23.594 1 92.38 213 GLN A C 1
ATOM 1654 O O . GLN A 1 213 ? -10.68 41.688 22.656 1 92.38 213 GLN A O 1
ATOM 1659 N N . THR A 1 214 ? -9.062 41.125 24.203 1 94.75 214 THR A N 1
ATOM 1660 C CA . THR A 1 214 ? -8.141 42.094 23.656 1 94.75 214 THR A CA 1
ATOM 1661 C C . THR A 1 214 ? -7.598 41.625 22.297 1 94.75 214 THR A C 1
ATOM 1663 O O . THR A 1 214 ? -7.648 40.438 21.984 1 94.75 214 THR A O 1
ATOM 1666 N N . GLY A 1 215 ? -7.141 42.562 21.5 1 96.19 215 GLY A N 1
ATOM 1667 C CA . GLY A 1 215 ? -6.551 42.188 20.234 1 96.19 215 GLY A CA 1
ATOM 1668 C C . GLY A 1 215 ? -5.391 41.219 20.359 1 96.19 215 GLY A C 1
ATOM 1669 O O . GLY A 1 215 ? -5.254 40.312 19.562 1 96.19 215 GLY A O 1
ATOM 1670 N N . PHE A 1 216 ? -4.562 41.438 21.344 1 96.81 216 PHE A N 1
ATOM 1671 C CA . PHE A 1 216 ? -3.406 40.562 21.516 1 96.81 216 PHE A CA 1
ATOM 1672 C C . PHE A 1 216 ? -3.842 39.156 21.922 1 96.81 216 PHE A C 1
ATOM 1674 O O . PHE A 1 216 ? -3.211 38.156 21.531 1 96.81 216 PHE A O 1
ATOM 1681 N N . CYS A 1 217 ? -4.852 39.094 22.719 1 94.75 217 CYS A N 1
ATOM 1682 C CA . CYS A 1 217 ? -5.359 37.781 23.125 1 94.75 217 CYS A CA 1
ATOM 1683 C C . CYS A 1 217 ? -5.793 36.969 21.922 1 94.75 217 CYS A C 1
ATOM 1685 O O . CYS A 1 217 ? -5.602 35.75 21.891 1 94.75 217 CYS A O 1
ATOM 1687 N N . ILE A 1 218 ? -6.344 37.562 20.953 1 96.81 218 ILE A N 1
ATOM 1688 C CA . ILE A 1 218 ? -6.766 36.906 19.719 1 96.81 218 ILE A CA 1
ATOM 1689 C C . ILE A 1 218 ? -5.547 36.344 19 1 96.81 218 ILE A C 1
ATOM 1691 O O . ILE A 1 218 ? -5.574 35.219 18.5 1 96.81 218 ILE A O 1
ATOM 1695 N N . LEU A 1 219 ? -4.484 37.156 18.953 1 97.06 219 LEU A N 1
ATOM 1696 C CA . LEU A 1 219 ? -3.238 36.688 18.344 1 97.06 219 LEU A CA 1
ATOM 1697 C C . LEU A 1 219 ? -2.666 35.5 19.109 1 97.06 219 LEU A C 1
ATOM 1699 O O . LEU A 1 219 ? -2.211 34.531 18.5 1 97.06 219 LEU A O 1
ATOM 1703 N N . TYR A 1 220 ? -2.68 35.594 20.359 1 95.81 220 TYR A N 1
ATOM 1704 C CA . TYR A 1 220 ? -2.152 34.531 21.219 1 95.81 220 TYR A CA 1
ATOM 1705 C C . TYR A 1 220 ? -2.953 33.25 21.047 1 95.81 220 TYR A C 1
ATOM 1707 O O . TYR A 1 220 ? -2.381 32.156 20.969 1 95.81 220 TYR A O 1
ATOM 1715 N N . GLN A 1 221 ? -4.258 33.344 20.984 1 94.56 221 GLN A N 1
ATOM 1716 C CA . GLN A 1 221 ? -5.113 32.188 20.797 1 94.56 221 GLN A CA 1
ATOM 1717 C C . GLN A 1 221 ? -4.836 31.516 19.453 1 94.56 221 GLN A C 1
ATOM 1719 O O . GLN A 1 221 ? -4.879 30.297 19.328 1 94.56 221 GLN A O 1
ATOM 1724 N N . LYS A 1 222 ? -4.605 32.344 18.438 1 95.31 222 LYS A N 1
ATOM 1725 C CA . LYS A 1 222 ? -4.227 31.781 17.141 1 95.31 222 LYS A CA 1
ATOM 1726 C C . LYS A 1 222 ? -2.973 30.922 17.266 1 95.31 222 LYS A C 1
ATOM 1728 O O . LYS A 1 222 ? -2.902 29.844 16.688 1 95.31 222 LYS A O 1
ATOM 1733 N N . MET A 1 223 ? -1.993 31.438 17.969 1 92.88 223 MET A N 1
ATOM 1734 C CA . MET A 1 223 ? -0.734 30.719 18.141 1 92.88 223 MET A CA 1
ATOM 1735 C C . MET A 1 223 ? -0.964 29.391 18.844 1 92.88 223 MET A C 1
ATOM 1737 O O . MET A 1 223 ? -0.369 28.375 18.453 1 92.88 223 MET A O 1
ATOM 1741 N N . LEU A 1 224 ? -1.831 29.375 19.844 1 92.62 224 LEU A N 1
ATOM 1742 C CA . LEU A 1 224 ? -2.135 28.141 20.547 1 92.62 224 LEU A CA 1
ATOM 1743 C C . LEU A 1 224 ? -2.807 27.141 19.625 1 92.62 224 LEU A C 1
ATOM 1745 O O . LEU A 1 224 ? -2.471 25.953 19.641 1 92.62 224 LEU A O 1
ATOM 1749 N N . LYS A 1 225 ? -3.727 27.609 18.859 1 94.06 225 LYS A N 1
ATOM 1750 C CA . LYS A 1 225 ? -4.438 26.75 17.922 1 94.06 225 LYS A CA 1
ATOM 1751 C C . LYS A 1 225 ? -3.479 26.156 16.891 1 94.06 225 LYS A C 1
ATOM 1753 O O . LYS A 1 225 ? -3.596 24.984 16.516 1 94.06 225 LYS A O 1
ATOM 1758 N N . GLU A 1 226 ? -2.547 26.938 16.391 1 93.12 226 GLU A N 1
ATOM 1759 C CA . GLU A 1 226 ? -1.588 26.5 15.383 1 93.12 226 GLU A CA 1
ATOM 1760 C C . GLU A 1 226 ? -0.69 25.391 15.922 1 93.12 226 GLU A C 1
ATOM 1762 O O . GLU A 1 226 ? -0.299 24.484 15.18 1 93.12 226 GLU A O 1
ATOM 1767 N N . LYS A 1 227 ? -0.319 25.516 17.172 1 92.62 227 LYS A N 1
ATOM 1768 C CA . LYS A 1 227 ? 0.474 24.469 17.797 1 92.62 227 LYS A CA 1
ATOM 1769 C C . LYS A 1 227 ? -0.291 23.141 17.828 1 92.62 227 LYS A C 1
ATOM 1771 O O . LYS A 1 227 ? 0.276 22.078 17.547 1 92.62 227 LYS A O 1
ATOM 1776 N N . GLN A 1 228 ? -1.54 23.266 18.125 1 94.31 228 GLN A N 1
ATOM 1777 C CA . GLN A 1 228 ? -2.393 22.094 18.156 1 94.31 228 GLN A CA 1
ATOM 1778 C C . GLN A 1 228 ? -2.561 21.5 16.766 1 94.31 228 GLN A C 1
ATOM 1780 O O . GLN A 1 228 ? -2.559 20.281 16.594 1 94.31 228 GLN A O 1
ATOM 1785 N N . ILE A 1 229 ? -2.725 22.312 15.789 1 96.25 229 ILE A N 1
ATOM 1786 C CA . ILE A 1 229 ? -2.9 21.875 14.414 1 96.25 229 ILE A CA 1
ATOM 1787 C C . ILE A 1 229 ? -1.637 21.156 13.938 1 96.25 229 ILE A C 1
ATOM 1789 O O . ILE A 1 229 ? -1.715 20.125 13.273 1 96.25 229 ILE A O 1
ATOM 1793 N N . SER A 1 230 ? -0.459 21.734 14.273 1 95.38 230 SER A N 1
ATOM 1794 C CA . SER A 1 230 ? 0.797 21.094 13.914 1 95.38 230 SER A CA 1
ATOM 1795 C C . SER A 1 230 ? 0.895 19.688 14.531 1 95.38 230 SER A C 1
ATOM 1797 O O . SER A 1 230 ? 1.362 18.75 13.875 1 95.38 230 SER A O 1
ATOM 1799 N N . LYS A 1 231 ? 0.46 19.578 15.711 1 96.31 231 LYS A N 1
ATOM 1800 C CA . LYS A 1 231 ? 0.443 18.266 16.359 1 96.31 231 LYS A CA 1
ATOM 1801 C C . LYS A 1 231 ? -0.493 17.312 15.641 1 96.31 231 LYS A C 1
ATOM 1803 O O . LYS A 1 231 ? -0.153 16.141 15.438 1 96.31 231 LYS A O 1
ATOM 1808 N N . GLU A 1 232 ? -1.621 17.75 15.297 1 97.75 232 GLU A N 1
ATOM 1809 C CA . GLU A 1 232 ? -2.59 16.922 14.586 1 97.75 232 GLU A CA 1
ATOM 1810 C C . GLU A 1 232 ? -2.047 16.484 13.234 1 97.75 232 GLU A C 1
ATOM 1812 O O . GLU A 1 232 ? -2.307 15.359 12.789 1 97.75 232 GLU A O 1
ATOM 1817 N N . MET A 1 233 ? -1.334 17.406 12.562 1 98 233 MET A N 1
ATOM 1818 C CA . MET A 1 233 ? -0.685 17.016 11.32 1 98 233 MET A CA 1
ATOM 1819 C C . MET A 1 233 ? 0.31 15.891 11.547 1 98 233 MET A C 1
ATOM 1821 O O . MET A 1 233 ? 0.355 14.93 10.781 1 98 233 MET A O 1
ATOM 1825 N N . ALA A 1 234 ? 1.085 16.047 12.617 1 98 234 ALA A N 1
ATOM 1826 C CA . ALA A 1 234 ? 2.043 15 12.961 1 98 234 ALA A CA 1
ATOM 1827 C C . ALA A 1 234 ? 1.332 13.68 13.227 1 98 234 ALA A C 1
ATOM 1829 O O . ALA A 1 234 ? 1.803 12.617 12.812 1 98 234 ALA A O 1
ATOM 1830 N N . ASP A 1 235 ? 0.198 13.75 13.859 1 98.06 235 ASP A N 1
ATOM 1831 C CA . ASP A 1 235 ? -0.572 12.555 14.188 1 98.06 235 ASP A CA 1
ATOM 1832 C C . ASP A 1 235 ? -1.059 11.852 12.922 1 98.06 235 ASP A C 1
ATOM 1834 O O . ASP A 1 235 ? -1.112 10.617 12.875 1 98.06 235 ASP A O 1
ATOM 1838 N N . LEU A 1 236 ? -1.438 12.617 11.969 1 98.69 236 LEU A N 1
ATOM 1839 C CA . LEU A 1 236 ? -1.867 12.023 10.711 1 98.69 236 LEU A CA 1
ATOM 1840 C C . LEU A 1 236 ? -0.747 11.195 10.086 1 98.69 236 LEU A C 1
ATOM 1842 O O . LEU A 1 236 ? -0.975 10.07 9.641 1 98.69 236 LEU A O 1
ATOM 1846 N N . PHE A 1 237 ? 0.416 11.727 10.086 1 98.56 237 PHE A N 1
ATOM 1847 C CA . PHE A 1 237 ? 1.529 11.031 9.453 1 98.56 237 PHE A CA 1
ATOM 1848 C C . PHE A 1 237 ? 2.01 9.875 10.32 1 98.56 237 PHE A C 1
ATOM 1850 O O . PHE A 1 237 ? 2.564 8.898 9.812 1 98.56 237 PHE A O 1
ATOM 1857 N N . LYS A 1 238 ? 1.755 10.008 11.633 1 98.56 238 LYS A N 1
ATOM 1858 C CA . LYS A 1 238 ? 1.994 8.852 12.492 1 98.56 238 LYS A CA 1
ATOM 1859 C C . LYS A 1 238 ? 1.103 7.676 12.102 1 98.56 238 LYS A C 1
ATOM 1861 O O . LYS A 1 238 ? 1.557 6.531 12.062 1 98.56 238 LYS A O 1
ATOM 1866 N N . GLN A 1 239 ? -0.128 7.934 11.812 1 98.69 239 GLN A N 1
ATOM 1867 C CA . GLN A 1 239 ? -1.056 6.91 11.344 1 98.69 239 GLN A CA 1
ATOM 1868 C C . GLN A 1 239 ? -0.62 6.348 9.992 1 98.69 239 GLN A C 1
ATOM 1870 O O . GLN A 1 239 ? -0.702 5.141 9.766 1 98.69 239 GLN A O 1
ATOM 1875 N N . ARG A 1 240 ? -0.13 7.27 9.141 1 98.69 240 ARG A N 1
ATOM 1876 C CA . ARG A 1 240 ? 0.354 6.828 7.836 1 98.69 240 ARG A CA 1
ATOM 1877 C C . ARG A 1 240 ? 1.562 5.91 7.984 1 98.69 240 ARG A C 1
ATOM 1879 O O . ARG A 1 240 ? 1.654 4.883 7.309 1 98.69 240 ARG A O 1
ATOM 1886 N N . GLU A 1 241 ? 2.479 6.344 8.828 1 98.75 241 GLU A N 1
ATOM 1887 C CA . GLU A 1 241 ? 3.645 5.512 9.109 1 98.75 241 GLU A CA 1
ATOM 1888 C C . GLU A 1 241 ? 3.229 4.117 9.578 1 98.75 241 GLU A C 1
ATOM 1890 O O . GLU A 1 241 ? 3.771 3.113 9.109 1 98.75 241 GLU A O 1
ATOM 1895 N N . ALA A 1 242 ? 2.289 4.016 10.508 1 98.75 242 ALA A N 1
ATOM 1896 C CA . ALA A 1 242 ? 1.813 2.746 11.047 1 98.75 242 ALA A CA 1
ATOM 1897 C C . ALA A 1 242 ? 1.161 1.898 9.953 1 98.75 242 ALA A C 1
ATOM 1899 O O . ALA A 1 242 ? 1.384 0.688 9.883 1 98.75 242 ALA A O 1
ATOM 1900 N N . LEU A 1 243 ? 0.398 2.488 9.148 1 98.81 243 LEU A N 1
ATOM 1901 C CA . LEU A 1 243 ? -0.279 1.792 8.062 1 98.81 243 LEU A CA 1
ATOM 1902 C C . LEU A 1 243 ? 0.73 1.222 7.07 1 98.81 243 LEU A C 1
ATOM 1904 O O . LEU A 1 243 ? 0.591 0.081 6.625 1 98.81 243 LEU A O 1
ATOM 1908 N N . GLU A 1 244 ? 1.76 2.016 6.707 1 98.81 244 GLU A N 1
ATOM 1909 C CA . GLU A 1 244 ? 2.787 1.564 5.773 1 98.81 244 GLU A CA 1
ATOM 1910 C C . GLU A 1 244 ? 3.572 0.388 6.348 1 98.81 244 GLU A C 1
ATOM 1912 O O . GLU A 1 244 ? 3.945 -0.532 5.613 1 98.81 244 GLU A O 1
ATOM 1917 N N . THR A 1 245 ? 3.832 0.441 7.617 1 98.81 245 THR A N 1
ATOM 1918 C CA . THR A 1 245 ? 4.523 -0.659 8.281 1 98.81 245 THR A CA 1
ATOM 1919 C C . THR A 1 245 ? 3.699 -1.939 8.211 1 98.81 245 THR A C 1
ATOM 1921 O O . THR A 1 245 ? 4.23 -3.012 7.91 1 98.81 245 THR A O 1
ATOM 1924 N N . GLN A 1 246 ? 2.424 -1.819 8.438 1 98.75 246 GLN A N 1
ATOM 1925 C CA . GLN A 1 246 ? 1.526 -2.967 8.367 1 98.75 246 GLN A CA 1
ATOM 1926 C C . GLN A 1 246 ? 1.44 -3.51 6.941 1 98.75 246 GLN A C 1
ATOM 1928 O O . GLN A 1 246 ? 1.452 -4.727 6.73 1 98.75 246 GLN A O 1
ATOM 1933 N N . TYR A 1 247 ? 1.316 -2.668 5.984 1 98.81 247 TYR A N 1
ATOM 1934 C CA . TYR A 1 247 ? 1.279 -3.057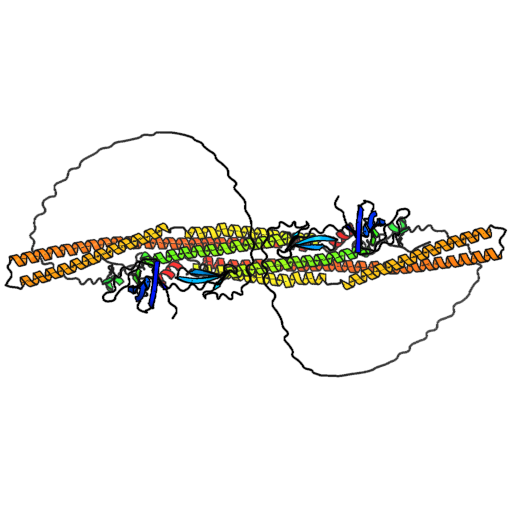 4.582 1 98.81 247 TYR A CA 1
ATOM 1935 C C . TYR A 1 247 ? 2.551 -3.799 4.188 1 98.81 247 TYR A C 1
ATOM 1937 O O . TYR A 1 247 ? 2.49 -4.832 3.512 1 98.81 247 TYR A O 1
ATOM 1945 N N . SER A 1 248 ? 3.686 -3.229 4.645 1 98.81 248 SER A N 1
ATOM 1946 C CA . SER A 1 248 ? 4.977 -3.859 4.379 1 98.81 248 SER A CA 1
ATOM 1947 C C . SER A 1 248 ? 5.027 -5.273 4.945 1 98.81 248 SER A C 1
ATOM 1949 O O . SER A 1 248 ? 5.496 -6.199 4.277 1 98.81 248 SER A O 1
ATOM 1951 N N . LYS A 1 249 ? 4.57 -5.445 6.117 1 98.75 249 LYS A N 1
ATOM 1952 C CA . LYS A 1 249 ? 4.562 -6.762 6.75 1 98.75 249 LYS A CA 1
ATOM 1953 C C . LYS A 1 249 ? 3.682 -7.738 5.973 1 98.75 249 LYS A C 1
ATOM 1955 O O . LYS A 1 249 ? 4.047 -8.898 5.797 1 98.75 249 LYS A O 1
ATOM 1960 N N . GLY A 1 250 ? 2.525 -7.277 5.539 1 98.75 250 GLY A N 1
ATOM 1961 C CA . GLY A 1 250 ? 1.646 -8.109 4.734 1 98.75 250 GLY A CA 1
ATOM 1962 C C . GLY A 1 250 ? 2.277 -8.547 3.428 1 98.75 250 GLY A C 1
ATOM 1963 O O . GLY A 1 250 ? 2.176 -9.719 3.047 1 98.75 250 GLY A O 1
ATOM 1964 N N . LEU A 1 251 ? 2.918 -7.629 2.727 1 98.75 251 LEU A N 1
ATOM 1965 C CA . LEU A 1 251 ? 3.611 -7.945 1.483 1 98.75 251 LEU A CA 1
ATOM 1966 C C . LEU A 1 251 ? 4.719 -8.969 1.724 1 98.75 251 LEU A C 1
ATOM 1968 O O . LEU A 1 251 ? 4.891 -9.898 0.935 1 98.75 251 LEU A O 1
ATOM 1972 N N . SER A 1 252 ? 5.484 -8.758 2.854 1 98.75 252 SER A N 1
ATOM 1973 C CA . SER A 1 252 ? 6.566 -9.672 3.191 1 98.75 252 SER A CA 1
ATOM 1974 C C . SER A 1 252 ? 6.039 -11.078 3.455 1 98.75 252 SER A C 1
ATOM 1976 O O . SER A 1 252 ? 6.645 -12.062 3.035 1 98.75 252 SER A O 1
ATOM 1978 N N . ALA A 1 253 ? 4.895 -11.203 4.117 1 98.69 253 ALA A N 1
ATOM 1979 C CA . ALA A 1 253 ? 4.277 -12.5 4.395 1 98.69 253 ALA A CA 1
ATOM 1980 C C . ALA A 1 253 ? 3.861 -13.195 3.105 1 98.69 253 ALA A C 1
ATOM 1982 O O . ALA A 1 253 ? 4.082 -14.398 2.941 1 98.69 253 ALA A O 1
ATOM 1983 N N . ILE A 1 254 ? 3.314 -12.445 2.186 1 98.62 254 ILE A N 1
ATOM 1984 C CA . ILE A 1 254 ? 2.879 -12.992 0.905 1 98.62 254 ILE A CA 1
ATOM 1985 C C . ILE A 1 254 ? 4.09 -13.469 0.107 1 98.62 254 ILE A C 1
ATOM 1987 O O . ILE A 1 254 ? 4.086 -14.57 -0.441 1 98.62 254 ILE A O 1
ATOM 1991 N N . ALA A 1 255 ? 5.137 -12.664 0.043 1 98.38 255 ALA A N 1
ATOM 1992 C CA . ALA A 1 255 ? 6.344 -12.961 -0.726 1 98.38 255 ALA A CA 1
ATOM 1993 C C . ALA A 1 255 ? 7.027 -14.227 -0.209 1 98.38 255 ALA A C 1
ATOM 1995 O O . ALA A 1 255 ? 7.598 -14.992 -0.987 1 98.38 255 ALA A O 1
ATOM 1996 N N . ASN A 1 256 ? 6.957 -14.477 1.104 1 98.19 256 ASN A N 1
ATOM 1997 C CA . ASN A 1 256 ? 7.691 -15.578 1.725 1 98.19 256 ASN A CA 1
ATOM 1998 C C . ASN A 1 256 ? 6.832 -16.828 1.831 1 98.19 256 ASN A C 1
ATOM 2000 O O . ASN A 1 256 ? 7.258 -17.828 2.418 1 98.19 256 ASN A O 1
ATOM 2004 N N . SER A 1 257 ? 5.617 -16.781 1.301 1 97.19 257 SER A N 1
ATOM 2005 C CA . SER A 1 257 ? 4.762 -17.969 1.325 1 97.19 257 SER A CA 1
ATOM 2006 C C . SER A 1 257 ? 5.344 -19.094 0.473 1 97.19 257 SER A C 1
ATOM 2008 O O . SER A 1 257 ? 6.086 -18.844 -0.478 1 97.19 257 SER A O 1
ATOM 2010 N N . VAL A 1 258 ? 4.996 -20.359 0.784 1 96.19 258 VAL A N 1
ATOM 2011 C CA . VAL A 1 258 ? 5.5 -21.5 0.037 1 96.19 258 VAL A CA 1
ATOM 2012 C C . VAL A 1 258 ? 4.562 -21.812 -1.127 1 96.19 258 VAL A C 1
ATOM 2014 O O . VAL A 1 258 ? 4.773 -22.781 -1.862 1 96.19 258 VAL A O 1
ATOM 2017 N N . LEU A 1 259 ? 3.58 -20.969 -1.347 1 96.81 259 LEU A N 1
ATOM 2018 C CA . LEU A 1 259 ? 2.561 -21.203 -2.361 1 96.81 259 LEU A CA 1
ATOM 2019 C C . LEU A 1 259 ? 3.18 -21.25 -3.754 1 96.81 259 LEU A C 1
ATOM 2021 O O . LEU A 1 259 ? 3.795 -20.281 -4.199 1 96.81 259 LEU A O 1
ATOM 2025 N N . ALA A 1 260 ? 3.018 -22.359 -4.449 1 97.62 260 ALA A N 1
ATOM 2026 C CA . ALA A 1 260 ? 3.418 -22.609 -5.832 1 97.62 260 ALA A CA 1
ATOM 2027 C C . ALA A 1 260 ? 4.938 -22.609 -5.969 1 97.62 260 ALA A C 1
ATOM 2029 O O . ALA A 1 260 ? 5.473 -22.359 -7.051 1 97.62 260 ALA A O 1
ATOM 2030 N N . ALA A 1 261 ? 5.66 -22.922 -4.875 1 96.12 261 ALA A N 1
ATOM 2031 C CA . ALA A 1 261 ? 7.121 -22.922 -4.867 1 96.12 261 ALA A CA 1
ATOM 2032 C C . ALA A 1 261 ? 7.676 -24.078 -5.691 1 96.12 261 ALA A C 1
ATOM 2034 O O . ALA A 1 261 ? 8.844 -24.062 -6.082 1 96.12 261 ALA A O 1
ATOM 2035 N N . GLN A 1 262 ? 6.812 -25.016 -6.016 1 96.19 262 GLN A N 1
ATOM 2036 C CA . GLN A 1 262 ? 7.266 -26.234 -6.684 1 96.19 262 GLN A CA 1
ATOM 2037 C C . GLN A 1 262 ? 7.297 -26.047 -8.195 1 96.19 262 GLN A C 1
ATOM 2039 O O . GLN A 1 262 ? 7.75 -26.938 -8.93 1 96.19 262 GLN A O 1
ATOM 2044 N N . GLU A 1 263 ? 6.75 -24.906 -8.648 1 97.19 263 GLU A N 1
ATOM 2045 C CA . GLU A 1 263 ? 6.82 -24.656 -10.086 1 97.19 263 GLU A CA 1
ATOM 2046 C C . GLU A 1 263 ? 8.266 -24.656 -10.57 1 97.19 263 GLU A C 1
ATOM 2048 O O . GLU A 1 263 ? 9.156 -24.125 -9.898 1 97.19 263 GLU A O 1
ATOM 2053 N N . GLU A 1 264 ? 8.516 -25.281 -11.68 1 96.31 264 GLU A N 1
ATOM 2054 C CA . GLU A 1 264 ? 9.867 -25.406 -12.219 1 96.31 264 GLU A CA 1
ATOM 2055 C C . GLU A 1 264 ? 9.977 -24.766 -13.594 1 96.31 264 GLU A C 1
ATOM 2057 O O . GLU A 1 264 ? 8.992 -24.25 -14.125 1 96.31 264 GLU A O 1
ATOM 2062 N N . GLY A 1 265 ? 11.234 -24.75 -14.094 1 97.62 265 GLY A N 1
ATOM 2063 C CA . GLY A 1 265 ? 11.469 -24.234 -15.43 1 97.62 265 GLY A CA 1
ATOM 2064 C C . GLY A 1 265 ? 11.492 -22.719 -15.477 1 97.62 265 GLY A C 1
ATOM 2065 O O . GLY A 1 265 ? 11.789 -22.062 -14.477 1 97.62 265 GLY A O 1
ATOM 2066 N N . THR A 1 266 ? 11.289 -22.172 -16.641 1 98.25 266 THR A N 1
ATOM 2067 C CA . THR A 1 266 ? 11.281 -20.719 -16.828 1 98.25 266 THR A CA 1
ATOM 2068 C C . THR A 1 266 ? 10.07 -20.094 -16.141 1 98.25 266 THR A C 1
ATOM 2070 O O . THR A 1 266 ? 10.156 -18.969 -15.617 1 98.25 266 THR A O 1
ATOM 2073 N N . LEU A 1 267 ? 8.961 -20.812 -16.125 1 98.44 267 LEU A N 1
ATOM 2074 C CA . LEU A 1 267 ? 7.797 -20.312 -15.406 1 98.44 267 LEU A CA 1
ATOM 2075 C C . LEU A 1 267 ? 8.062 -20.266 -13.906 1 98.44 267 LEU A C 1
ATOM 2077 O O . LEU A 1 267 ? 7.652 -19.328 -13.234 1 98.44 267 LEU A O 1
ATOM 2081 N N . GLY A 1 268 ? 8.742 -21.312 -13.453 1 98.38 268 GLY A N 1
ATOM 2082 C CA . GLY A 1 268 ? 9.133 -21.297 -12.055 1 98.38 268 GLY A CA 1
ATOM 2083 C C . GLY A 1 268 ? 10.023 -20.141 -11.688 1 98.38 268 GLY A C 1
ATOM 2084 O O . GLY A 1 268 ? 9.859 -19.531 -10.625 1 98.38 268 GLY A O 1
ATOM 2085 N N . GLU A 1 269 ? 10.945 -19.797 -12.516 1 98.12 269 GLU A N 1
ATOM 2086 C CA . GLU A 1 269 ? 11.82 -18.656 -12.289 1 98.12 269 GLU A CA 1
ATOM 2087 C C . GLU A 1 269 ? 11.031 -17.344 -12.289 1 98.12 269 GLU A C 1
ATOM 2089 O O . GLU A 1 269 ? 11.297 -16.453 -11.477 1 98.12 269 GLU A O 1
ATOM 2094 N N . THR A 1 270 ? 10.141 -17.266 -13.227 1 98.38 270 THR A N 1
ATOM 2095 C CA . THR A 1 270 ? 9.289 -16.094 -13.289 1 98.38 270 THR A CA 1
ATOM 2096 C C . THR A 1 270 ? 8.469 -15.945 -12.008 1 98.38 270 THR A C 1
ATOM 2098 O O . THR A 1 270 ? 8.359 -14.852 -11.453 1 98.38 270 THR A O 1
ATOM 2101 N N . TRP A 1 271 ? 7.961 -17.031 -11.539 1 98.5 271 TRP A N 1
ATOM 2102 C CA . TRP A 1 271 ? 7.164 -17.031 -10.32 1 98.5 271 TRP A CA 1
ATOM 2103 C C . TRP A 1 271 ? 8 -16.578 -9.125 1 98.5 271 TRP A C 1
ATOM 2105 O O . TRP A 1 271 ? 7.539 -15.797 -8.297 1 98.5 271 TRP A O 1
ATOM 2115 N N . LYS A 1 272 ? 9.211 -17.031 -9.055 1 97.88 272 LYS A N 1
ATOM 2116 C CA . LYS A 1 272 ? 10.133 -16.609 -8.008 1 97.88 272 LYS A CA 1
ATOM 2117 C C . LYS A 1 272 ? 10.359 -15.102 -8.055 1 97.88 272 LYS A C 1
ATOM 2119 O O . LYS A 1 272 ? 10.461 -14.453 -7.008 1 97.88 272 LYS A O 1
ATOM 2124 N N . GLN A 1 273 ? 10.43 -14.586 -9.258 1 97.88 273 GLN A N 1
ATOM 2125 C CA . GLN A 1 273 ? 10.656 -13.156 -9.398 1 97.88 273 GLN A CA 1
ATOM 2126 C C . GLN A 1 273 ? 9.422 -12.359 -8.977 1 97.88 273 GLN A C 1
ATOM 2128 O O . GLN A 1 273 ? 9.547 -11.25 -8.453 1 97.88 273 GLN A O 1
ATOM 2133 N N . VAL A 1 274 ? 8.234 -12.883 -9.227 1 98.38 274 VAL A N 1
ATOM 2134 C CA . VAL A 1 274 ? 7.012 -12.242 -8.742 1 98.38 274 VAL A CA 1
ATOM 2135 C C . VAL A 1 274 ? 7.074 -12.102 -7.223 1 98.38 274 VAL A C 1
ATOM 2137 O O . VAL A 1 274 ? 6.805 -11.023 -6.684 1 98.38 274 VAL A O 1
ATOM 2140 N N . LYS A 1 275 ? 7.488 -13.148 -6.586 1 98.06 275 LYS A N 1
ATOM 2141 C CA . LYS A 1 275 ? 7.582 -13.148 -5.129 1 98.06 275 LYS A CA 1
ATOM 2142 C C . LYS A 1 275 ? 8.703 -12.219 -4.652 1 98.06 275 LYS A C 1
ATOM 2144 O O . LYS A 1 275 ? 8.531 -11.484 -3.682 1 98.06 275 LYS A O 1
ATOM 2149 N N . GLN A 1 276 ? 9.82 -12.25 -5.371 1 98.12 276 GLN A N 1
ATOM 2150 C CA . GLN A 1 276 ? 10.938 -11.391 -5.016 1 98.12 276 GLN A CA 1
ATOM 2151 C C . GLN A 1 276 ? 10.578 -9.914 -5.188 1 98.12 276 GLN A C 1
ATOM 2153 O O . GLN A 1 276 ? 10.969 -9.078 -4.375 1 98.12 276 GLN A O 1
ATOM 2158 N N . ALA A 1 277 ? 9.898 -9.625 -6.281 1 97.88 277 ALA A N 1
ATOM 2159 C CA . ALA A 1 277 ? 9.445 -8.25 -6.508 1 97.88 277 ALA A CA 1
ATOM 2160 C C . ALA A 1 277 ? 8.484 -7.805 -5.402 1 97.88 277 ALA A C 1
ATOM 2162 O O . ALA A 1 277 ? 8.523 -6.648 -4.973 1 97.88 277 ALA A O 1
ATOM 2163 N N . THR A 1 278 ? 7.641 -8.703 -4.965 1 98.31 278 THR A N 1
ATOM 2164 C CA . THR A 1 278 ? 6.73 -8.414 -3.861 1 98.31 278 THR A CA 1
ATOM 2165 C C . THR A 1 278 ? 7.512 -8.148 -2.578 1 98.31 278 THR A C 1
ATOM 2167 O O . THR A 1 278 ? 7.168 -7.242 -1.812 1 98.31 278 THR A O 1
ATOM 2170 N N . LEU A 1 279 ? 8.555 -8.898 -2.357 1 98.38 279 LEU A N 1
ATOM 2171 C CA . LEU A 1 279 ? 9.414 -8.68 -1.197 1 98.38 279 LEU A CA 1
ATOM 2172 C C . LEU A 1 279 ? 10.109 -7.328 -1.282 1 98.38 279 LEU A C 1
ATOM 2174 O O . LEU A 1 279 ? 10.25 -6.633 -0.274 1 98.38 279 LEU A O 1
ATOM 2178 N N . GLN A 1 280 ? 10.555 -6.992 -2.451 1 98.5 280 GLN A N 1
ATOM 2179 C CA . GLN A 1 280 ? 11.18 -5.688 -2.654 1 98.5 280 GLN A CA 1
ATOM 2180 C C . GLN A 1 280 ? 10.188 -4.559 -2.387 1 98.5 280 GLN A C 1
ATOM 2182 O O . GLN A 1 280 ? 10.539 -3.541 -1.79 1 98.5 280 GLN A O 1
ATOM 2187 N N . GLU A 1 281 ? 8.953 -4.703 -2.877 1 98.25 281 GLU A N 1
ATOM 2188 C CA . GLU A 1 281 ? 7.91 -3.729 -2.584 1 98.25 281 GLU A CA 1
ATOM 2189 C C . GLU A 1 281 ? 7.699 -3.578 -1.081 1 98.25 281 GLU A C 1
ATOM 2191 O O . GLU A 1 281 ? 7.496 -2.469 -0.585 1 98.25 281 GLU A O 1
ATOM 2196 N N . ALA A 1 282 ? 7.766 -4.703 -0.346 1 98.69 282 ALA A N 1
ATOM 2197 C CA . ALA A 1 282 ? 7.637 -4.672 1.108 1 98.69 282 ALA A CA 1
ATOM 2198 C C . ALA A 1 282 ? 8.734 -3.816 1.736 1 98.69 282 ALA A C 1
ATOM 2200 O O . ALA A 1 282 ? 8.461 -2.973 2.592 1 98.69 282 ALA A O 1
ATOM 2201 N N . LYS A 1 283 ? 9.914 -3.947 1.272 1 98.69 283 LYS A N 1
ATOM 2202 C CA . LYS A 1 283 ? 11.055 -3.195 1.799 1 98.69 283 LYS A CA 1
ATOM 2203 C C . LYS A 1 283 ? 10.93 -1.71 1.472 1 98.69 283 LYS A C 1
ATOM 2205 O O . LYS A 1 283 ? 11.281 -0.858 2.289 1 98.69 283 LYS A O 1
ATOM 2210 N N . ILE A 1 284 ? 10.453 -1.431 0.278 1 98.75 284 ILE A N 1
ATOM 2211 C CA . ILE A 1 284 ? 10.266 -0.05 -0.155 1 98.75 284 ILE A CA 1
ATOM 2212 C C . ILE A 1 284 ? 9.266 0.648 0.759 1 98.75 284 ILE A C 1
ATOM 2214 O O . ILE A 1 284 ? 9.5 1.774 1.204 1 98.75 284 ILE A O 1
ATOM 2218 N N . HIS A 1 285 ? 8.164 0.001 1.105 1 98.69 285 HIS A N 1
ATOM 2219 C CA . HIS A 1 285 ? 7.129 0.594 1.949 1 98.69 285 HIS A CA 1
ATOM 2220 C C . HIS A 1 285 ? 7.594 0.697 3.398 1 98.69 285 HIS A C 1
ATOM 2222 O O . HIS A 1 285 ? 7.219 1.632 4.109 1 98.69 285 HIS A O 1
ATOM 2228 N N . LEU A 1 286 ? 8.43 -0.222 3.836 1 98.75 286 LEU A N 1
ATOM 2229 C CA . LEU A 1 286 ? 9.016 -0.097 5.164 1 98.75 286 LEU A CA 1
ATOM 2230 C C . LEU A 1 286 ? 9.938 1.119 5.242 1 98.75 286 LEU A C 1
ATOM 2232 O O . LEU A 1 286 ? 9.891 1.875 6.219 1 98.75 286 LEU A O 1
ATOM 2236 N N . ASP A 1 287 ? 10.734 1.271 4.234 1 98.81 287 ASP A N 1
ATOM 2237 C CA . ASP A 1 287 ? 11.609 2.438 4.16 1 98.81 287 ASP A CA 1
ATOM 2238 C C . ASP A 1 287 ? 10.797 3.73 4.102 1 98.81 287 ASP A C 1
ATOM 2240 O O . ASP A 1 287 ? 11.156 4.719 4.746 1 98.81 287 ASP A O 1
ATOM 2244 N N . PHE A 1 288 ? 9.773 3.729 3.318 1 98.69 288 PHE A N 1
ATOM 2245 C CA . PHE A 1 288 ? 8.859 4.859 3.227 1 98.69 288 PHE A CA 1
ATOM 2246 C C . PHE A 1 288 ? 8.297 5.215 4.598 1 98.69 288 PHE A C 1
ATOM 2248 O O . PHE A 1 288 ? 8.266 6.387 4.98 1 98.69 288 PHE A O 1
ATOM 2255 N N . ALA A 1 289 ? 7.867 4.195 5.352 1 98.69 289 ALA A N 1
ATOM 2256 C CA . ALA A 1 289 ? 7.34 4.398 6.699 1 98.69 289 ALA A CA 1
ATOM 2257 C C . ALA A 1 289 ? 8.375 5.062 7.598 1 98.69 289 ALA A C 1
ATOM 2259 O O . ALA A 1 289 ? 8.07 6.043 8.289 1 98.69 289 ALA A O 1
ATOM 2260 N N . ASN A 1 290 ? 9.547 4.605 7.52 1 98.75 290 ASN A N 1
ATOM 2261 C CA . ASN A 1 290 ? 10.633 5.145 8.336 1 98.75 290 ASN A CA 1
ATOM 2262 C C . ASN A 1 290 ? 10.93 6.598 7.98 1 98.75 290 ASN A C 1
ATOM 2264 O O . ASN A 1 290 ? 11.133 7.43 8.867 1 98.75 290 ASN A O 1
ATOM 2268 N N . LYS A 1 291 ? 10.969 6.875 6.742 1 98.81 291 LYS A N 1
ATOM 2269 C CA . LYS A 1 291 ? 11.289 8.227 6.289 1 98.81 291 LYS A CA 1
ATOM 2270 C C . LYS A 1 291 ? 10.148 9.195 6.609 1 98.81 291 LYS A C 1
ATOM 2272 O O . LYS A 1 291 ? 10.391 10.367 6.902 1 98.81 291 LYS A O 1
ATOM 2277 N N . ILE A 1 292 ? 8.867 8.703 6.562 1 98.69 292 ILE A N 1
ATOM 2278 C CA . ILE A 1 292 ? 7.734 9.516 6.992 1 98.69 292 ILE A CA 1
ATOM 2279 C C . ILE A 1 292 ? 7.914 9.922 8.453 1 98.69 292 ILE A C 1
ATOM 2281 O O . ILE A 1 292 ? 7.691 11.086 8.812 1 98.69 292 ILE A O 1
ATOM 2285 N N . ARG A 1 293 ? 8.328 8.992 9.273 1 98.31 293 ARG A N 1
ATOM 2286 C CA . ARG A 1 293 ? 8.539 9.258 10.695 1 98.31 293 ARG A CA 1
ATOM 2287 C C . ARG A 1 293 ? 9.648 10.281 10.914 1 98.31 293 ARG A C 1
ATOM 2289 O O . ARG A 1 293 ? 9.461 11.266 11.633 1 98.31 293 ARG A O 1
ATOM 2296 N N . LEU A 1 294 ? 10.711 10.133 10.188 1 98.38 294 LEU A N 1
ATOM 2297 C CA . LEU A 1 294 ? 11.922 10.906 10.453 1 98.38 294 LEU A CA 1
ATOM 2298 C C . LEU A 1 294 ? 11.859 12.266 9.773 1 98.38 294 LEU A C 1
ATOM 2300 O O . LEU A 1 294 ? 12.328 13.266 10.328 1 98.38 294 LEU A O 1
ATOM 2304 N N . GLN A 1 295 ? 11.258 12.352 8.609 1 98.38 295 GLN A N 1
ATOM 2305 C CA . GLN A 1 295 ? 11.398 13.539 7.781 1 98.38 295 GLN A CA 1
ATOM 2306 C C . GLN A 1 295 ? 10.094 14.344 7.742 1 98.38 295 GLN A C 1
ATOM 2308 O O . GLN A 1 295 ? 10.078 15.484 7.289 1 98.38 295 GLN A O 1
ATOM 2313 N N . VAL A 1 296 ? 9.023 13.758 8.219 1 98.5 296 VAL A N 1
ATOM 2314 C CA . VAL A 1 296 ? 7.738 14.445 8.125 1 98.5 296 VAL A CA 1
ATOM 2315 C C . VAL A 1 296 ? 7.117 14.578 9.516 1 98.5 296 VAL A C 1
ATOM 2317 O O . VAL A 1 296 ? 7 15.68 10.047 1 98.5 296 VAL A O 1
ATOM 2320 N N . GLU A 1 297 ? 6.867 13.477 10.195 1 98.06 297 GLU A N 1
ATOM 2321 C CA . GLU A 1 297 ? 6.191 13.445 11.492 1 98.06 297 GLU A CA 1
ATOM 2322 C C . GLU A 1 297 ? 7.008 14.172 12.555 1 98.06 297 GLU A C 1
ATOM 2324 O O . GLU A 1 297 ? 6.5 15.07 13.227 1 98.06 297 GLU A O 1
ATOM 2329 N N . LYS A 1 298 ? 8.289 13.828 12.711 1 97.31 298 LYS A N 1
ATOM 2330 C CA . LYS A 1 298 ? 9.133 14.391 13.766 1 97.31 298 LYS A CA 1
ATOM 2331 C C . LYS A 1 298 ? 9.312 15.891 13.578 1 97.31 298 LYS A C 1
ATOM 2333 O O . LYS A 1 298 ? 9.141 16.672 14.516 1 97.31 298 LYS A O 1
ATOM 2338 N N . PRO A 1 299 ? 9.625 16.344 12.359 1 96.81 299 PRO A N 1
ATOM 2339 C CA . PRO A 1 299 ? 9.75 17.797 12.172 1 96.81 299 PRO A CA 1
ATOM 2340 C C . PRO A 1 299 ? 8.453 18.531 12.492 1 96.81 299 PRO A C 1
ATOM 2342 O O . PRO A 1 299 ? 8.492 19.656 13 1 96.81 299 PRO A O 1
ATOM 2345 N N . LEU A 1 300 ? 7.285 18 12.188 1 96.44 300 LEU A N 1
ATOM 2346 C CA . LEU A 1 300 ? 6.004 18.609 12.516 1 96.44 300 LEU A CA 1
ATOM 2347 C C . LEU A 1 300 ? 5.824 18.719 14.023 1 96.44 300 LEU A C 1
ATOM 2349 O O . LEU A 1 300 ? 5.328 19.734 14.531 1 96.44 300 LEU A O 1
ATOM 2353 N N . LEU A 1 301 ? 6.289 17.703 14.773 1 92.25 301 LEU A N 1
ATOM 2354 C CA . LEU A 1 301 ? 6.188 17.688 16.234 1 92.25 301 LEU A CA 1
ATOM 2355 C C . LEU A 1 301 ? 7.117 18.719 16.859 1 92.25 301 LEU A C 1
ATOM 2357 O O . LEU A 1 301 ? 6.785 19.312 17.875 1 92.25 301 LEU A O 1
ATOM 2361 N N . ASP A 1 302 ? 8.234 18.906 16.219 1 88.75 302 ASP A N 1
ATOM 2362 C CA . ASP A 1 302 ? 9.18 19.906 16.719 1 88.75 302 ASP A CA 1
ATOM 2363 C C . ASP A 1 302 ? 8.578 21.297 16.672 1 88.75 302 ASP A C 1
ATOM 2365 O O . ASP A 1 302 ? 8.875 22.141 17.516 1 88.75 302 ASP A O 1
ATOM 2369 N N . HIS A 1 303 ? 7.742 21.625 15.773 1 82.31 303 HIS A N 1
ATOM 2370 C CA . HIS A 1 303 ? 7.09 22.922 15.664 1 82.31 303 HIS A CA 1
ATOM 2371 C C . HIS A 1 303 ? 6.074 23.125 16.781 1 82.31 303 HIS A C 1
ATOM 2373 O O . HIS A 1 303 ? 5.805 24.266 17.188 1 82.31 303 HIS A O 1
ATOM 2379 N N . LYS A 1 304 ? 5.539 22.062 17.359 1 76.06 304 LYS A N 1
ATOM 2380 C CA . LYS A 1 304 ? 4.621 22.141 18.484 1 76.06 304 LYS A CA 1
ATOM 2381 C C . LYS A 1 304 ? 5.336 22.625 19.734 1 76.06 304 LYS A C 1
ATOM 2383 O O . LYS A 1 304 ? 4.816 23.469 20.469 1 76.06 304 LYS A O 1
ATOM 2388 N N . GLU A 1 305 ? 6.535 22.219 19.891 1 75.12 305 GLU A N 1
ATOM 2389 C CA . GLU A 1 305 ? 7.242 22.453 21.141 1 75.12 305 GLU A CA 1
ATOM 2390 C C . GLU A 1 305 ? 7.98 23.781 21.125 1 75.12 305 GLU A C 1
ATOM 2392 O O . GLU A 1 305 ? 8.273 24.344 22.172 1 75.12 305 GLU A O 1
ATOM 2397 N N . GLY A 1 306 ? 7.996 24.359 19.969 1 75.06 306 GLY A N 1
ATOM 2398 C CA . GLY A 1 306 ? 8.797 25.578 19.891 1 75.06 306 GLY A CA 1
ATOM 2399 C C . GLY A 1 306 ? 8.055 26.812 20.344 1 75.06 306 GLY A C 1
ATOM 2400 O O . GLY A 1 306 ? 6.883 27 20.016 1 75.06 306 GLY A O 1
ATOM 2401 N N . GLY A 1 307 ? 8.523 27.547 21.266 1 77.44 307 GLY A N 1
ATOM 2402 C CA . GLY A 1 307 ? 8.109 28.906 21.609 1 77.44 307 GLY A CA 1
ATOM 2403 C C . GLY A 1 307 ? 7.012 28.953 22.641 1 77.44 307 GLY A C 1
ATOM 2404 O O . GLY A 1 307 ? 6.484 30.016 22.953 1 77.44 307 GLY A O 1
ATOM 2405 N N . LYS A 1 308 ? 6.586 27.828 23.188 1 81.94 308 LYS A N 1
ATOM 2406 C CA . LYS A 1 308 ? 5.473 27.812 24.141 1 81.94 308 LYS A CA 1
ATOM 2407 C C . LYS A 1 308 ? 5.758 28.719 25.344 1 81.94 308 LYS A C 1
ATOM 2409 O O . LYS A 1 308 ? 4.957 29.594 25.672 1 81.94 308 LYS A O 1
ATOM 2414 N N . LYS A 1 309 ? 6.891 28.516 25.891 1 86.62 309 LYS A N 1
ATOM 2415 C CA . LYS A 1 309 ? 7.258 29.328 27.062 1 86.62 309 LYS A CA 1
ATOM 2416 C C . LYS A 1 309 ? 7.445 30.781 26.688 1 86.62 309 LYS A C 1
ATOM 2418 O O . LYS A 1 309 ? 7.016 31.688 27.422 1 86.62 309 LYS A O 1
ATOM 2423 N N . GLU A 1 310 ? 7.973 30.984 25.562 1 89.12 310 GLU A N 1
ATOM 2424 C CA . GLU A 1 310 ? 8.227 32.344 25.094 1 89.12 310 GLU A CA 1
ATOM 2425 C C . GLU A 1 310 ? 6.926 33.094 24.859 1 89.12 310 GLU A C 1
ATOM 2427 O O . GLU A 1 310 ? 6.781 34.25 25.281 1 89.12 310 GLU A O 1
ATOM 2432 N N . PHE A 1 311 ? 5.984 32.5 24.297 1 90.94 311 PHE A N 1
ATOM 2433 C CA . PHE A 1 311 ? 4.738 33.156 23.938 1 90.94 311 PHE A CA 1
ATOM 2434 C C . PHE A 1 311 ? 3.859 33.375 25.172 1 90.94 311 PHE A C 1
ATOM 2436 O O . PHE A 1 311 ? 3.135 34.344 25.266 1 90.94 311 PHE A O 1
ATOM 2443 N N . LYS A 1 312 ? 3.98 32.406 26.109 1 91.56 312 LYS A N 1
ATOM 2444 C CA . LYS A 1 312 ? 3.275 32.594 27.375 1 91.56 312 LYS A CA 1
ATOM 2445 C C . LYS A 1 312 ? 3.801 33.812 28.109 1 91.56 312 LYS A C 1
ATOM 2447 O O . LYS A 1 312 ? 3.023 34.594 28.688 1 91.56 312 LYS A O 1
ATOM 2452 N N . LYS A 1 313 ? 5.059 33.938 28.016 1 94.75 313 LYS A N 1
ATOM 2453 C CA . LYS A 1 313 ? 5.684 35.125 28.656 1 94.75 313 LYS A CA 1
ATOM 2454 C C . LYS A 1 313 ? 5.27 36.406 27.953 1 94.75 313 LYS A C 1
ATOM 2456 O O . LYS A 1 313 ? 4.969 37.406 28.609 1 94.75 313 LYS A O 1
ATOM 2461 N N . LEU A 1 314 ? 5.266 36.406 26.609 1 94.56 314 LEU A N 1
ATOM 2462 C CA . LEU A 1 314 ? 4.859 37.562 25.844 1 94.56 314 LEU A CA 1
ATOM 2463 C C . LEU A 1 314 ? 3.43 37.969 26.203 1 94.56 314 LEU A C 1
ATOM 2465 O O . LEU A 1 314 ? 3.141 39.156 26.359 1 94.56 314 LEU A O 1
ATOM 2469 N N . GLU A 1 315 ? 2.598 37 26.312 1 94.69 315 GLU A N 1
ATOM 2470 C CA . GLU A 1 315 ? 1.2 37.25 26.641 1 94.69 315 GLU A CA 1
ATOM 2471 C C . GLU A 1 315 ? 1.063 37.844 28.031 1 94.69 315 GLU A C 1
ATOM 2473 O O . GLU A 1 315 ? 0.287 38.781 28.25 1 94.69 315 GLU A O 1
ATOM 2478 N N . ALA A 1 316 ? 1.788 37.344 28.984 1 96 316 ALA A N 1
ATOM 2479 C CA . ALA A 1 316 ? 1.754 37.812 30.359 1 96 316 ALA A CA 1
ATOM 2480 C C . ALA A 1 316 ? 2.254 39.25 30.438 1 96 316 ALA A C 1
ATOM 2482 O O . ALA A 1 316 ? 1.674 40.094 31.141 1 96 316 ALA A O 1
ATOM 2483 N N . ASP A 1 317 ? 3.248 39.562 29.672 1 97.12 317 ASP A N 1
ATOM 2484 C CA . ASP A 1 317 ? 3.846 40.906 29.672 1 97.12 317 ASP A CA 1
ATOM 2485 C C . ASP A 1 317 ? 2.879 41.938 29.109 1 97.12 317 ASP A C 1
ATOM 2487 O O . ASP A 1 317 ? 2.695 43 29.688 1 97.12 317 ASP A O 1
ATOM 2491 N N . VAL A 1 318 ? 2.334 41.594 27.984 1 97.69 318 VAL A N 1
ATOM 2492 C CA . VAL A 1 318 ? 1.413 42.531 27.344 1 97.69 318 VAL A CA 1
ATOM 2493 C C . VAL A 1 318 ? 0.19 42.75 28.219 1 97.69 318 VAL A C 1
ATOM 2495 O O . VAL A 1 318 ? -0.289 43.875 28.359 1 97.69 318 VAL A O 1
ATOM 2498 N N . ALA A 1 319 ? -0.281 41.688 28.844 1 96.19 319 ALA A N 1
ATOM 2499 C CA . ALA A 1 319 ? -1.447 41.781 29.719 1 96.19 319 ALA A CA 1
ATOM 2500 C C . ALA A 1 319 ? -1.156 42.625 30.938 1 96.19 319 ALA A C 1
ATOM 2502 O O . ALA A 1 319 ? -2.002 43.438 31.359 1 96.19 319 ALA A O 1
ATOM 2503 N N . GLU A 1 320 ? 0.041 42.438 31.484 1 97.94 320 GLU A N 1
ATOM 2504 C CA . GLU A 1 320 ? 0.428 43.219 32.656 1 97.94 320 GLU A CA 1
ATOM 2505 C C . GLU A 1 320 ? 0.535 44.719 32.312 1 97.94 320 GLU A C 1
ATOM 2507 O O . GLU A 1 320 ? 0.095 45.562 33.094 1 97.94 320 GLU A O 1
ATOM 2512 N N . LEU A 1 321 ? 1.088 45 31.219 1 98.12 321 LEU A N 1
ATOM 2513 C CA . LEU A 1 321 ? 1.216 46.406 30.797 1 98.12 321 LEU A CA 1
ATOM 2514 C C . LEU A 1 321 ? -0.154 47 30.547 1 98.12 321 LEU A C 1
ATOM 2516 O O . LEU A 1 321 ? -0.388 48.188 30.875 1 98.12 321 LEU A O 1
ATOM 2520 N N . ARG A 1 322 ? -1.02 46.219 29.938 1 96.81 322 ARG A N 1
ATOM 2521 C CA . ARG A 1 322 ? -2.383 46.656 29.688 1 96.81 322 ARG A CA 1
ATOM 2522 C C . ARG A 1 322 ? -3.09 47 31 1 96.81 322 ARG A C 1
ATOM 2524 O O . ARG A 1 322 ? -3.799 48 31.094 1 96.81 322 ARG A O 1
ATOM 2531 N N . LYS A 1 323 ? -2.891 46.188 32 1 97 323 LYS A N 1
ATOM 2532 C CA . LYS A 1 323 ? -3.457 46.438 33.312 1 97 323 LYS A CA 1
ATOM 2533 C C . LYS A 1 323 ? -2.934 47.719 33.938 1 97 323 LYS A C 1
ATOM 2535 O O . LYS A 1 323 ? -3.689 48.469 34.531 1 97 323 LYS A O 1
ATOM 2540 N N . GLN A 1 324 ? -1.668 48.031 33.719 1 97.81 324 GLN A N 1
ATOM 2541 C CA . GLN A 1 324 ? -1.063 49.25 34.219 1 97.81 324 GLN A CA 1
ATOM 2542 C C . GLN A 1 324 ? -1.685 50.469 33.562 1 97.81 324 GLN A C 1
ATOM 2544 O O . GLN A 1 324 ? -1.911 51.5 34.219 1 97.81 324 GLN A O 1
ATOM 2549 N N . VAL A 1 325 ? -1.938 50.312 32.312 1 97.69 325 VAL A N 1
ATOM 2550 C CA . VAL A 1 325 ? -2.566 51.406 31.594 1 97.69 325 VAL A CA 1
ATOM 2551 C C . VAL A 1 325 ? -3.949 51.688 32.188 1 97.69 325 VAL A C 1
ATOM 2553 O O . VAL A 1 325 ? -4.316 52.844 32.406 1 97.69 325 VAL A O 1
ATOM 2556 N N . GLN A 1 326 ? -4.652 50.688 32.5 1 95.88 326 GLN A N 1
ATOM 2557 C CA . GLN A 1 326 ? -6 50.812 33.031 1 95.88 326 GLN A CA 1
ATOM 2558 C C . GLN A 1 326 ? -5.969 51.438 34.438 1 95.88 326 GLN A C 1
ATOM 2560 O O . GLN A 1 326 ? -6.789 52.312 34.75 1 95.88 326 GLN A O 1
ATOM 2565 N N . LEU A 1 327 ? -5.02 51.062 35.188 1 97.5 327 LEU A N 1
ATOM 2566 C CA . LEU A 1 327 ? -4.883 51.562 36.531 1 97.5 327 LEU A CA 1
ATOM 2567 C C . LEU A 1 327 ? -4.551 53.062 36.531 1 97.5 327 LEU A C 1
ATOM 2569 O O . LEU A 1 327 ? -5.102 53.844 37.281 1 97.5 327 LEU A O 1
ATOM 2573 N N . LYS A 1 328 ? -3.633 53.375 35.594 1 97.88 328 LYS A N 1
ATOM 2574 C CA . LYS A 1 328 ? -3.236 54.781 35.469 1 97.88 328 LYS A CA 1
ATOM 2575 C C . LYS A 1 328 ? -4.379 55.656 34.938 1 97.88 328 LYS A C 1
ATOM 2577 O O . LYS A 1 328 ? -4.512 56.812 35.281 1 97.88 328 LYS A O 1
ATOM 2582 N N . TYR A 1 329 ? -5.16 55.062 34.094 1 96.56 329 TYR A N 1
ATOM 2583 C CA . TYR A 1 329 ? -6.324 55.75 33.594 1 96.56 329 TYR A CA 1
ATOM 2584 C C . TYR A 1 329 ? -7.305 56.094 34.719 1 96.56 329 TYR A C 1
ATOM 2586 O O . TYR A 1 329 ? -7.809 57.219 34.781 1 96.56 329 TYR A O 1
ATOM 2594 N N . LEU A 1 330 ? -7.586 55.156 35.562 1 96.56 330 LEU A N 1
ATOM 2595 C CA . LEU A 1 330 ? -8.492 55.344 36.688 1 96.56 330 LEU A CA 1
ATOM 2596 C C . LEU A 1 330 ? -7.965 56.406 37.625 1 96.56 330 LEU A C 1
ATOM 2598 O O . LEU A 1 330 ? -8.734 57.219 38.188 1 96.56 330 LEU A O 1
ATOM 2602 N N . ALA A 1 331 ? -6.668 56.406 37.781 1 97.19 331 ALA A N 1
ATOM 2603 C CA . ALA A 1 331 ? -6.047 57.438 38.594 1 97.19 331 ALA A CA 1
ATOM 2604 C C . ALA A 1 331 ? -6.242 58.844 38 1 97.19 331 ALA A C 1
ATOM 2606 O O . ALA A 1 331 ? -6.508 59.781 38.75 1 97.19 331 ALA A O 1
ATOM 2607 N N . ALA A 1 332 ? -6.098 58.906 36.719 1 96.31 332 ALA A N 1
ATOM 2608 C CA . ALA A 1 332 ? -6.289 60.188 36.031 1 96.31 332 ALA A CA 1
ATOM 2609 C C . ALA A 1 332 ? -7.742 60.625 36.125 1 96.31 332 ALA A C 1
ATOM 2611 O O . ALA A 1 332 ? -8.016 61.812 36.312 1 96.31 332 ALA A O 1
ATOM 2612 N N . GLU A 1 333 ? -8.617 59.719 36.031 1 94.88 333 GLU A N 1
ATOM 2613 C CA . GLU A 1 333 ? -10.039 60.031 36.156 1 94.88 333 GLU A CA 1
ATOM 2614 C C . GLU A 1 333 ? -10.383 60.531 37.562 1 94.88 333 GLU A C 1
ATOM 2616 O O . GLU A 1 333 ? -11.188 61.469 37.719 1 94.88 333 GLU A O 1
ATOM 2621 N N . ARG A 1 334 ? -9.875 59.938 38.531 1 96.25 334 ARG A N 1
ATOM 2622 C CA . ARG A 1 334 ? -10.086 60.375 39.938 1 96.25 334 ARG A CA 1
ATOM 2623 C C . ARG A 1 334 ? -9.539 61.781 40.156 1 96.25 334 ARG A C 1
ATOM 2625 O O . ARG A 1 334 ? -10.172 62.594 40.844 1 96.25 334 ARG A O 1
ATOM 2632 N N . ALA A 1 335 ? -8.32 61.969 39.625 1 96.88 335 ALA A N 1
ATOM 2633 C CA . ALA A 1 335 ? -7.715 63.281 39.75 1 96.88 335 ALA A CA 1
ATOM 2634 C C . ALA A 1 335 ? -8.562 64.375 39.062 1 96.88 335 ALA A C 1
ATOM 2636 O O . ALA A 1 335 ? -8.68 65.5 39.562 1 96.88 335 ALA A O 1
ATOM 2637 N N . LYS A 1 336 ? -9.094 64 37.969 1 95.31 336 LYS A N 1
ATOM 2638 C CA . LYS A 1 336 ? -9.969 64.938 37.219 1 95.31 336 LYS A CA 1
ATOM 2639 C C . LYS A 1 336 ? -11.219 65.25 38.031 1 95.31 336 LYS A C 1
ATOM 2641 O O . LYS A 1 336 ? -11.617 66.375 38.125 1 95.31 336 LYS A O 1
ATOM 2646 N N . HIS A 1 337 ? -11.836 64.312 38.656 1 95.56 337 HIS A N 1
ATOM 2647 C CA . HIS A 1 337 ? -13.016 64.5 39.5 1 95.56 337 HIS A CA 1
ATOM 2648 C C . HIS A 1 337 ? -12.703 65.375 40.688 1 95.56 337 HIS A C 1
ATOM 2650 O O . HIS A 1 337 ? -13.492 66.25 41.062 1 95.56 337 HIS A O 1
ATOM 2656 N N . MET A 1 338 ? -11.547 65.125 41.281 1 96.31 338 MET A N 1
ATOM 2657 C CA . MET A 1 338 ? -11.133 65.938 42.438 1 96.31 338 MET A CA 1
ATOM 2658 C C . MET A 1 338 ? -10.906 67.375 42.062 1 96.31 338 MET A C 1
ATOM 2660 O O . MET A 1 338 ? -11.266 68.25 42.812 1 96.31 338 MET A O 1
ATOM 2664 N N . LEU A 1 339 ? -10.297 67.5 40.938 1 95.94 339 LEU A N 1
ATOM 2665 C CA . LEU A 1 339 ? -10.086 68.875 40.469 1 95.94 339 LEU A CA 1
ATOM 2666 C C . LEU A 1 339 ? -11.414 69.625 40.219 1 95.94 339 LEU A C 1
ATOM 2668 O O . LEU A 1 339 ? -11.562 70.75 40.531 1 95.94 339 LEU A O 1
ATOM 2672 N N . LEU A 1 340 ? -12.336 68.938 39.656 1 95.12 340 LEU A N 1
ATOM 2673 C CA . LEU A 1 340 ? -13.656 69.5 39.406 1 95.12 340 LEU A CA 1
ATOM 2674 C C . LEU A 1 340 ? -14.336 69.875 40.719 1 95.12 340 LEU A C 1
ATOM 2676 O O . LEU A 1 340 ? -14.953 70.938 40.781 1 95.12 340 LEU A O 1
ATOM 2680 N N . GLU A 1 341 ? -14.234 69.062 41.656 1 96.25 341 GLU A N 1
ATOM 2681 C CA . GLU A 1 341 ? -14.82 69.375 42.969 1 96.25 341 GLU A CA 1
ATOM 2682 C C . GLU A 1 341 ? -14.172 70.562 43.594 1 96.25 341 GLU A C 1
ATOM 2684 O O . GLU A 1 341 ? -14.867 71.438 44.188 1 96.25 341 GLU A O 1
ATOM 2689 N N . ARG A 1 342 ? -12.859 70.688 43.5 1 96.56 342 ARG A N 1
ATOM 2690 C CA . ARG A 1 342 ? -12.133 71.812 44.094 1 96.56 342 ARG A CA 1
ATOM 2691 C C . ARG A 1 342 ? -12.391 73.125 43.344 1 96.56 342 ARG A C 1
ATOM 2693 O O . ARG A 1 342 ? -12.414 74.188 43.938 1 96.56 342 ARG A O 1
ATOM 2700 N N . THR A 1 343 ? -12.555 73 42.062 1 94.62 343 THR A N 1
ATOM 2701 C CA . THR A 1 343 ? -12.883 74.125 41.25 1 94.62 343 THR A CA 1
ATOM 2702 C C . THR A 1 343 ? -14.273 74.688 41.594 1 94.62 343 THR A C 1
ATOM 2704 O O . THR A 1 343 ? -14.492 75.875 41.656 1 94.62 343 THR A O 1
ATOM 2707 N N . LYS A 1 344 ? -15.18 73.812 41.781 1 95.44 344 LYS A N 1
ATOM 2708 C CA . LYS A 1 344 ? -16.531 74.188 42.188 1 95.44 344 LYS A CA 1
ATOM 2709 C C . LYS A 1 344 ? -16.516 74.812 43.594 1 95.44 344 LYS A C 1
ATOM 2711 O O . LYS A 1 344 ? -17.234 75.812 43.812 1 95.44 344 LYS A O 1
ATOM 2716 N N . ASP A 1 345 ? -15.75 74.312 44.438 1 95.31 345 ASP A N 1
ATOM 2717 C CA . ASP A 1 345 ? -15.594 74.812 45.781 1 95.31 345 ASP A CA 1
ATOM 2718 C C . ASP A 1 345 ? -15.008 76.25 45.75 1 95.31 345 ASP A C 1
ATOM 2720 O O . ASP A 1 345 ? -15.461 77.125 46.438 1 95.31 345 ASP A O 1
ATOM 2724 N N . LEU A 1 346 ? -13.992 76.438 44.938 1 95.5 346 LEU A N 1
ATOM 2725 C CA . LEU A 1 346 ? -13.359 77.75 44.75 1 95.5 346 LEU A CA 1
ATOM 2726 C C . LEU A 1 346 ? -14.359 78.75 44.219 1 95.5 346 LEU A C 1
ATOM 2728 O O . LEU A 1 346 ? -14.453 79.875 44.719 1 95.5 346 LEU A O 1
ATOM 2732 N N . GLU A 1 347 ? -15.133 78.312 43.219 1 94.31 347 GLU A N 1
ATOM 2733 C CA . GLU A 1 347 ? -16.141 79.188 42.625 1 94.31 347 GLU A CA 1
ATOM 2734 C C . GLU A 1 347 ? -17.219 79.562 43.656 1 94.31 347 GLU A C 1
ATOM 2736 O O . GLU A 1 347 ? -17.656 80.75 43.688 1 94.31 347 GLU A O 1
ATOM 2741 N N . GLY A 1 348 ? -17.625 78.625 44.438 1 92.88 348 GLY A N 1
ATOM 2742 C CA . GLY A 1 348 ? -18.609 78.875 45.469 1 92.88 348 GLY A CA 1
ATOM 2743 C C . GLY A 1 348 ? -18.125 79.875 46.531 1 92.88 348 GLY A C 1
ATOM 2744 O O . GLY A 1 348 ? -18.875 80.75 46.938 1 92.88 348 GLY A O 1
ATOM 2745 N N . LYS A 1 349 ? -16.891 79.875 46.875 1 93.81 349 LYS A N 1
ATOM 2746 C CA . LYS A 1 349 ? -16.312 80.75 47.875 1 93.81 349 LYS A CA 1
ATOM 2747 C C . LYS A 1 349 ? -16.047 82.125 47.344 1 93.81 349 LYS A C 1
ATOM 2749 O O . LYS A 1 349 ? -16.094 83.125 48.062 1 93.81 349 LYS A O 1
ATOM 2754 N N . MET A 1 350 ? -15.75 82.188 46.094 1 92.31 350 MET A N 1
ATOM 2755 C CA . MET A 1 350 ? -15.508 83.5 45.438 1 92.31 350 MET A CA 1
ATOM 2756 C C . MET A 1 350 ? -16.812 84.25 45.281 1 92.31 350 MET A C 1
ATOM 2758 O O 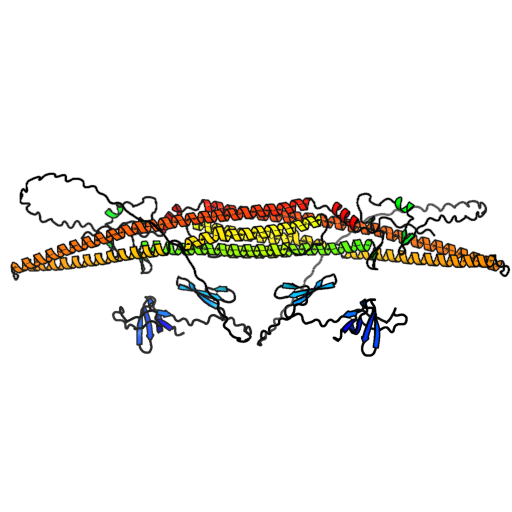. MET A 1 350 ? -16.812 85.5 45.312 1 92.31 350 MET A O 1
ATOM 2762 N N . ASN A 1 351 ? -17.922 83.562 45.125 1 90.94 351 ASN A N 1
ATOM 2763 C CA . ASN A 1 351 ? -19.203 84.188 44.844 1 90.94 351 ASN A CA 1
ATOM 2764 C C . ASN A 1 351 ? -19.969 84.438 46.156 1 90.94 351 ASN A C 1
ATOM 2766 O O . ASN A 1 351 ? -21.062 85.062 46.125 1 90.94 351 ASN A O 1
ATOM 2770 N N . SER A 1 352 ? -19.438 83.938 47.156 1 89.06 352 SER A N 1
ATOM 2771 C CA . SER A 1 352 ? -20.125 84.125 48.406 1 89.06 352 SER A CA 1
ATOM 2772 C C . SER A 1 352 ? -19.484 85.188 49.25 1 89.06 352 SER A C 1
ATOM 2774 O O . SER A 1 352 ? -18.266 85.312 49.344 1 89.06 352 SER A O 1
ATOM 2776 N N . THR A 1 353 ? -20.234 86.188 49.812 1 83.31 353 THR A N 1
ATOM 2777 C CA . THR A 1 353 ? -19.766 87.312 50.656 1 83.31 353 THR A CA 1
ATOM 2778 C C . THR A 1 353 ? -19.469 86.812 52.062 1 83.31 353 THR A C 1
ATOM 2780 O O . THR A 1 353 ? -18.859 87.5 52.875 1 83.31 353 THR A O 1
ATOM 2783 N N . LYS A 1 354 ? -19.828 85.688 52.406 1 92 354 LYS A N 1
ATOM 2784 C CA . LYS A 1 354 ? -19.641 85.125 53.75 1 92 354 LYS A CA 1
ATOM 2785 C C . LYS A 1 354 ? -18.219 84.625 53.938 1 92 354 LYS A C 1
ATOM 2787 O O . LYS A 1 354 ? -17.766 84.438 55.062 1 92 354 LYS A O 1
ATOM 2792 N N . HIS A 1 355 ? -17.422 84.562 52.875 1 86.81 355 HIS A N 1
ATOM 2793 C CA . HIS A 1 355 ? -16.078 83.938 53 1 86.81 355 HIS A CA 1
ATOM 2794 C C . HIS A 1 355 ? -15.008 85.062 52.938 1 86.81 355 HIS A C 1
ATOM 2796 O O . HIS A 1 355 ? -15.148 86 52.188 1 86.81 355 HIS A O 1
ATOM 2802 N N . THR A 1 356 ? -13.977 84.688 53.75 1 91.81 356 THR A N 1
ATOM 2803 C CA . THR A 1 356 ? -12.898 85.688 53.844 1 91.81 356 THR A CA 1
ATOM 2804 C C . THR A 1 356 ? -11.938 85.562 52.656 1 91.81 356 THR A C 1
ATOM 2806 O O . THR A 1 356 ? -12 84.562 51.906 1 91.81 356 THR A O 1
ATOM 2809 N N . LYS A 1 357 ? -11.148 86.562 52.469 1 91 357 LYS A N 1
ATOM 2810 C CA . LYS A 1 357 ? -10.117 86.562 51.438 1 91 357 LYS A CA 1
ATOM 2811 C C . LYS A 1 357 ? -9.156 85.375 51.625 1 91 357 LYS A C 1
ATOM 2813 O O . LYS A 1 357 ? -8.633 84.812 50.656 1 91 357 LYS A O 1
ATOM 2818 N N . GLU A 1 358 ? -8.969 85 52.875 1 93.62 358 GLU A N 1
ATOM 2819 C CA . GLU A 1 358 ? -8.086 83.938 53.219 1 93.62 358 GLU A CA 1
ATOM 2820 C C . GLU A 1 358 ? -8.695 82.562 52.812 1 93.62 358 GLU A C 1
ATOM 2822 O O . GLU A 1 358 ? -7.98 81.688 52.406 1 93.62 358 GLU A O 1
ATOM 2827 N N . ASP A 1 359 ? -9.977 82.5 52.844 1 93.31 359 ASP A N 1
ATOM 2828 C CA . ASP A 1 359 ? -10.68 81.25 52.438 1 93.31 359 ASP A CA 1
ATOM 2829 C C . ASP A 1 359 ? -10.57 81.062 50.938 1 93.31 359 ASP A C 1
ATOM 2831 O O . ASP A 1 359 ? -10.391 79.875 50.5 1 93.31 359 ASP A O 1
ATOM 2835 N N . VAL A 1 360 ? -10.641 82.062 50.219 1 93.88 360 VAL A N 1
ATOM 2836 C CA . VAL A 1 360 ? -10.57 82 48.75 1 93.88 360 VAL A CA 1
ATOM 2837 C C . VAL A 1 360 ? -9.156 81.625 48.312 1 93.88 360 VAL A C 1
ATOM 2839 O O . VAL A 1 360 ? -8.969 80.812 47.375 1 93.88 360 VAL A O 1
ATOM 2842 N N . GLN A 1 361 ? -8.203 82.188 49.094 1 94.44 361 GLN A N 1
ATOM 2843 C CA . GLN A 1 361 ? -6.809 81.875 48.75 1 94.44 361 GLN A CA 1
ATOM 2844 C C . GLN A 1 361 ? -6.473 80.438 49.031 1 94.44 361 GLN A C 1
ATOM 2846 O O . GLN A 1 361 ? -5.742 79.812 48.281 1 94.44 361 GLN A O 1
ATOM 2851 N N . LYS A 1 362 ? -7.031 79.875 50.062 1 94.75 362 LYS A N 1
ATOM 2852 C CA . LYS A 1 362 ? -6.824 78.5 50.406 1 94.75 362 LYS A CA 1
ATOM 2853 C C . LYS A 1 362 ? -7.465 77.562 49.375 1 94.75 362 LYS A C 1
ATOM 2855 O O . LYS A 1 362 ? -6.875 76.562 48.969 1 94.75 362 LYS A O 1
ATOM 2860 N N . ALA A 1 363 ? -8.594 77.875 48.938 1 94.75 363 ALA A N 1
ATOM 2861 C CA . ALA A 1 363 ? -9.297 77.125 47.906 1 94.75 363 ALA A CA 1
ATOM 2862 C C . ALA A 1 363 ? -8.562 77.188 46.562 1 94.75 363 ALA A C 1
ATOM 2864 O O . ALA A 1 363 ? -8.547 76.188 45.812 1 94.75 363 ALA A O 1
ATOM 2865 N N . ARG A 1 364 ? -7.996 78.312 46.281 1 95.12 364 ARG A N 1
ATOM 2866 C CA . ARG A 1 364 ? -7.215 78.438 45.062 1 95.12 364 ARG A CA 1
ATOM 2867 C C . ARG A 1 364 ? -5.969 77.562 45.062 1 95.12 364 ARG A C 1
ATOM 2869 O O . ARG A 1 364 ? -5.617 76.938 44.062 1 95.12 364 ARG A O 1
ATOM 2876 N N . ARG A 1 365 ? -5.324 77.562 46.25 1 95.88 365 ARG A N 1
ATOM 2877 C CA . ARG A 1 365 ? -4.133 76.688 46.406 1 95.88 365 ARG A CA 1
ATOM 2878 C C . ARG A 1 365 ? -4.477 75.25 46.25 1 95.88 365 ARG A C 1
ATOM 2880 O O . ARG A 1 365 ? -3.715 74.5 45.656 1 95.88 365 ARG A O 1
ATOM 2887 N N . LYS A 1 366 ? -5.621 74.812 46.75 1 95.44 366 LYS A N 1
ATOM 2888 C CA . LYS A 1 366 ? -6.066 73.438 46.625 1 95.44 366 LYS A CA 1
ATOM 2889 C C . LYS A 1 366 ? -6.379 73.062 45.188 1 95.44 366 LYS A C 1
ATOM 2891 O O . LYS A 1 366 ? -6.02 72 44.719 1 95.44 366 LYS A O 1
ATOM 2896 N N . SER A 1 367 ? -7.012 73.938 44.531 1 95.31 367 SER A N 1
ATOM 2897 C CA . SER A 1 367 ? -7.348 73.688 43.125 1 95.31 367 SER A CA 1
ATOM 2898 C C . SER A 1 367 ? -6.09 73.625 42.25 1 95.31 367 SER A C 1
ATOM 2900 O O . SER A 1 367 ? -6.008 72.75 41.375 1 95.31 367 SER A O 1
ATOM 2902 N N . THR A 1 368 ? -5.113 74.438 42.562 1 95.88 368 THR A N 1
ATOM 2903 C CA . THR A 1 368 ? -3.852 74.438 41.812 1 95.88 368 THR A CA 1
ATOM 2904 C C . THR A 1 368 ? -3.111 73.125 42.062 1 95.88 368 THR A C 1
ATOM 2906 O O . THR A 1 368 ? -2.561 72.5 41.125 1 95.88 368 THR A O 1
ATOM 2909 N N . LYS A 1 369 ? -3.168 72.75 43.344 1 96.25 369 LYS A N 1
ATOM 2910 C CA . LYS A 1 369 ? -2.506 71.5 43.719 1 96.25 369 LYS A CA 1
ATOM 2911 C C . LYS A 1 369 ? -3.137 70.312 43 1 96.25 369 LYS A C 1
ATOM 2913 O O . LYS A 1 369 ? -2.43 69.438 42.469 1 96.25 369 LYS A O 1
ATOM 2918 N N . HIS A 1 370 ? -4.398 70.25 42.906 1 95.75 370 HIS A N 1
ATOM 2919 C CA . HIS A 1 370 ? -5.09 69.188 42.25 1 95.75 370 HIS A CA 1
ATOM 2920 C C . HIS A 1 370 ? -4.965 69.25 40.75 1 95.75 370 HIS A C 1
ATOM 2922 O O . HIS A 1 370 ? -5.039 68.25 40.031 1 95.75 370 HIS A O 1
ATOM 2928 N N . GLY A 1 371 ? -4.785 70.375 40.188 1 94.56 371 GLY A N 1
ATOM 2929 C CA . GLY A 1 371 ? -4.43 70.562 38.781 1 94.56 371 GLY A CA 1
ATOM 2930 C C . GLY A 1 371 ? -3.088 69.938 38.438 1 94.56 371 GLY A C 1
ATOM 2931 O O . GLY A 1 371 ? -2.936 69.312 37.406 1 94.56 371 GLY A O 1
ATOM 2932 N N . GLU A 1 372 ? -2.135 70.188 39.344 1 95.56 372 GLU A N 1
ATOM 2933 C CA . GLU A 1 372 ? -0.82 69.562 39.188 1 95.56 372 GLU A CA 1
ATOM 2934 C C . GLU A 1 372 ? -0.902 68 39.312 1 95.56 372 GLU A C 1
ATOM 2936 O O . GLU A 1 372 ? -0.226 67.312 38.562 1 95.56 372 GLU A O 1
ATOM 2941 N N . GLU A 1 373 ? -1.774 67.625 40.188 1 95.94 373 GLU A N 1
ATOM 2942 C CA . GLU A 1 373 ? -1.957 66.188 40.344 1 95.94 373 GLU A CA 1
ATOM 2943 C C . GLU A 1 373 ? -2.564 65.562 39.125 1 95.94 373 GLU A C 1
ATOM 2945 O O . GLU A 1 373 ? -2.191 64.438 38.719 1 95.94 373 GLU A O 1
ATOM 2950 N N . LEU A 1 374 ? -3.516 66.188 38.531 1 96.06 374 LEU A N 1
ATOM 2951 C CA . LEU A 1 374 ? -4.109 65.688 37.312 1 96.06 374 LEU A CA 1
ATOM 2952 C C . LEU A 1 374 ? -3.066 65.625 36.188 1 96.06 374 LEU A C 1
ATOM 2954 O O . LEU A 1 374 ? -2.986 64.625 35.469 1 96.06 374 LEU A O 1
ATOM 2958 N N . SER A 1 375 ? -2.262 66.688 36.062 1 96 375 SER A N 1
ATOM 2959 C CA . SER A 1 375 ? -1.21 66.688 35.062 1 96 375 SER A CA 1
ATOM 2960 C C . SER A 1 375 ? -0.223 65.562 35.25 1 96 375 SER A C 1
ATOM 2962 O O . SER A 1 375 ? 0.191 64.938 34.281 1 96 375 SER A O 1
ATOM 2964 N N . HIS A 1 376 ? 0.086 65.375 36.5 1 97.19 376 HIS A N 1
ATOM 2965 C CA . HIS A 1 376 ? 1.009 64.25 36.812 1 97.19 376 HIS A CA 1
ATOM 2966 C C . HIS A 1 376 ? 0.394 62.906 36.469 1 97.19 376 HIS A C 1
ATOM 2968 O O . HIS A 1 376 ? 1.064 62.031 35.906 1 97.19 376 HIS A O 1
ATOM 2974 N N . SER A 1 377 ? -0.884 62.75 36.812 1 97.44 377 SER A N 1
ATOM 2975 C CA . SER A 1 377 ? -1.575 61.469 36.531 1 97.44 377 SER A CA 1
ATOM 2976 C C . SER A 1 377 ? -1.685 61.219 35.062 1 97.44 377 SER A C 1
ATOM 2978 O O . SER A 1 377 ? -1.581 60.062 34.594 1 97.44 377 SER A O 1
ATOM 2980 N N . ILE A 1 378 ? -1.858 62.188 34.281 1 96.56 378 ILE A N 1
ATOM 2981 C CA . ILE A 1 378 ? -1.943 62.062 32.844 1 96.56 378 ILE A CA 1
ATOM 2982 C C . ILE A 1 378 ? -0.583 61.656 32.281 1 96.56 378 ILE A C 1
ATOM 2984 O O . ILE A 1 378 ? -0.503 60.844 31.359 1 96.56 378 ILE A O 1
ATOM 2988 N N . GLU A 1 379 ? 0.469 62.25 32.812 1 96.94 379 GLU A N 1
ATOM 2989 C CA . GLU A 1 379 ? 1.817 61.875 32.375 1 96.94 379 GLU A CA 1
ATOM 2990 C C . GLU A 1 379 ? 2.109 60.406 32.656 1 96.94 379 GLU A C 1
ATOM 2992 O O . GLU A 1 379 ? 2.709 59.719 31.812 1 96.94 379 GLU A O 1
ATOM 2997 N N . LEU A 1 380 ? 1.654 59.969 33.781 1 97.75 380 LEU A N 1
ATOM 2998 C CA . LEU A 1 380 ? 1.855 58.562 34.156 1 97.75 380 LEU A CA 1
ATOM 2999 C C . LEU A 1 380 ? 1.061 57.656 33.219 1 97.75 380 LEU A C 1
ATOM 3001 O O . LEU A 1 380 ? 1.551 56.594 32.812 1 97.75 380 LEU A O 1
ATOM 3005 N N . TYR A 1 381 ? -0.145 58.031 32.906 1 97.56 381 TYR A N 1
ATOM 3006 C CA . TYR A 1 381 ? -0.961 57.25 31.969 1 97.56 381 TYR A CA 1
ATOM 3007 C C . TYR A 1 381 ? -0.284 57.188 30.609 1 97.56 381 TYR A C 1
ATOM 3009 O O . TYR A 1 381 ? -0.183 56.094 30.016 1 97.56 381 TYR A O 1
ATOM 3017 N N . ASN A 1 382 ? 0.186 58.312 30.125 1 97.12 382 ASN A N 1
ATOM 3018 C CA . ASN A 1 382 ? 0.788 58.344 28.797 1 97.12 382 ASN A CA 1
ATOM 3019 C C . ASN A 1 382 ? 2.078 57.531 28.734 1 97.12 382 ASN A C 1
ATOM 3021 O O . ASN A 1 382 ? 2.383 56.938 27.703 1 97.12 382 ASN A O 1
ATOM 3025 N N . HIS A 1 383 ? 2.793 57.594 29.844 1 97.69 383 HIS A N 1
ATOM 3026 C CA . HIS A 1 383 ? 3.996 56.75 29.906 1 97.69 383 HIS A CA 1
ATOM 3027 C C . HIS A 1 383 ? 3.65 55.281 29.875 1 97.69 383 HIS A C 1
ATOM 3029 O O . HIS A 1 383 ? 4.27 54.5 29.141 1 97.69 383 HIS A O 1
ATOM 3035 N N . ALA A 1 384 ? 2.641 54.875 30.641 1 97.75 384 ALA A N 1
ATOM 3036 C CA . ALA A 1 384 ? 2.199 53.469 30.656 1 97.75 384 ALA A CA 1
ATOM 3037 C C . ALA A 1 384 ? 1.652 53.031 29.297 1 97.75 384 ALA A C 1
ATOM 3039 O O . ALA A 1 384 ? 1.916 51.938 28.844 1 97.75 384 ALA A O 1
ATOM 3040 N N . ARG A 1 385 ? 0.916 53.875 28.734 1 96.69 385 ARG A N 1
ATOM 3041 C CA . ARG A 1 385 ? 0.346 53.594 27.422 1 96.69 385 ARG A CA 1
ATOM 3042 C C . ARG A 1 385 ? 1.442 53.406 26.375 1 96.69 385 ARG A C 1
ATOM 3044 O O . ARG A 1 385 ? 1.339 52.531 25.516 1 96.69 385 ARG A O 1
ATOM 3051 N N . GLN A 1 386 ? 2.49 54.281 26.484 1 96.75 386 GLN A N 1
ATOM 3052 C CA . GLN A 1 386 ? 3.598 54.188 25.531 1 96.75 386 GLN A CA 1
ATOM 3053 C C . GLN A 1 386 ? 4.332 52.844 25.703 1 96.75 386 GLN A C 1
ATOM 3055 O O . GLN A 1 386 ? 4.719 52.219 24.719 1 96.75 386 GLN A O 1
ATOM 3060 N N . GLN A 1 387 ? 4.508 52.406 26.891 1 97.69 387 GLN A N 1
ATOM 3061 C CA . GLN A 1 387 ? 5.141 51.125 27.156 1 97.69 387 GLN A CA 1
ATOM 3062 C C . GLN A 1 387 ? 4.301 49.969 26.594 1 97.69 387 GLN A C 1
ATOM 3064 O O . GLN A 1 387 ? 4.832 49.031 26 1 97.69 387 GLN A O 1
ATOM 3069 N N . TRP A 1 388 ? 3.064 50.031 26.844 1 98.06 388 TRP A N 1
ATOM 3070 C CA . TRP A 1 388 ? 2.152 49.031 26.328 1 98.06 388 TRP A CA 1
ATOM 3071 C C . TRP A 1 388 ? 2.146 49 24.797 1 98.06 388 TRP A C 1
ATOM 3073 O O . TRP A 1 388 ? 2.16 47.938 24.188 1 98.06 388 TRP A O 1
ATOM 3083 N N . PHE A 1 389 ? 2.121 50.219 24.234 1 97.12 389 PHE A N 1
ATOM 3084 C CA . PHE A 1 389 ? 2.129 50.344 22.781 1 97.12 389 PHE A CA 1
ATOM 3085 C C . PHE A 1 389 ? 3.359 49.688 22.172 1 97.12 389 PHE A C 1
ATOM 3087 O O . PHE A 1 389 ? 3.246 48.906 21.219 1 97.12 389 PHE A O 1
ATOM 3094 N N . GLU A 1 390 ? 4.52 49.938 22.734 1 97.12 390 GLU A N 1
ATOM 3095 C CA . GLU A 1 390 ? 5.773 49.375 22.234 1 97.12 390 GLU A CA 1
ATOM 3096 C C . GLU A 1 390 ? 5.785 47.844 22.359 1 97.12 390 GLU A C 1
ATOM 3098 O O . GLU A 1 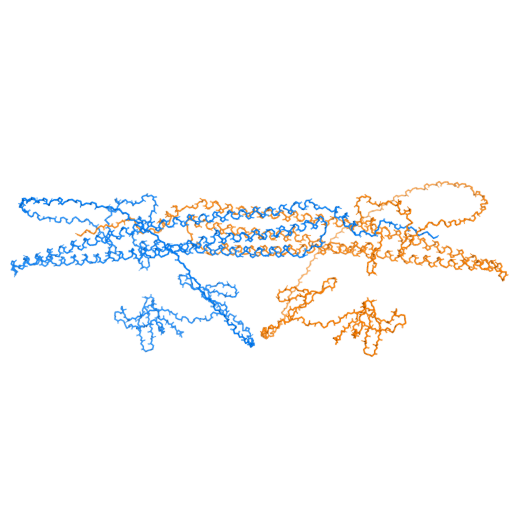390 ? 6.199 47.156 21.438 1 97.12 390 GLU A O 1
ATOM 3103 N N . GLU A 1 391 ? 5.309 47.375 23.484 1 97.56 391 GLU A N 1
ATOM 3104 C CA . GLU A 1 391 ? 5.277 45.938 23.688 1 97.56 391 GLU A CA 1
ATOM 3105 C C . GLU A 1 391 ? 4.273 45.25 22.75 1 97.56 391 GLU A C 1
ATOM 3107 O O . GLU A 1 391 ? 4.531 44.188 22.234 1 97.56 391 GLU A O 1
ATOM 3112 N N . MET A 1 392 ? 3.121 45.906 22.562 1 97.19 392 MET A N 1
ATOM 3113 C CA . MET A 1 392 ? 2.105 45.375 21.641 1 97.19 392 MET A CA 1
ATOM 3114 C C . MET A 1 392 ? 2.666 45.25 20.234 1 97.19 392 MET A C 1
ATOM 3116 O O . MET A 1 392 ? 2.439 44.219 19.562 1 97.19 392 MET A O 1
ATOM 3120 N N . VAL A 1 393 ? 3.412 46.281 19.781 1 97.31 393 VAL A N 1
ATOM 3121 C CA . VAL A 1 393 ? 3.984 46.25 18.438 1 97.31 393 VAL A CA 1
ATOM 3122 C C . VAL A 1 393 ? 5.027 45.156 18.328 1 97.31 393 VAL A C 1
ATOM 3124 O O . VAL A 1 393 ? 4.961 44.312 17.422 1 97.31 393 VAL A O 1
ATOM 3127 N N . THR A 1 394 ? 5.961 45.062 19.25 1 97.38 394 THR A N 1
ATOM 3128 C CA . THR A 1 394 ? 7.055 44.094 19.219 1 97.38 394 THR A CA 1
ATOM 3129 C C . THR A 1 394 ? 6.527 42.656 19.328 1 97.38 394 THR A C 1
ATOM 3131 O O . THR A 1 394 ? 6.93 41.781 18.562 1 97.38 394 THR A O 1
ATOM 3134 N N . SER A 1 395 ? 5.609 42.406 20.25 1 97.06 395 SER A N 1
ATOM 3135 C CA . SER A 1 395 ? 5.07 41.094 20.469 1 97.06 395 SER A CA 1
ATOM 3136 C C . SER A 1 395 ? 4.227 40.625 19.281 1 97.06 395 SER A C 1
ATOM 3138 O O . SER A 1 395 ? 4.27 39.438 18.906 1 97.06 395 SER A O 1
ATOM 3140 N N . SER A 1 396 ? 3.428 41.5 18.719 1 97.31 396 SER A N 1
ATOM 3141 C CA . SER A 1 396 ? 2.602 41.156 17.562 1 97.31 396 SER A CA 1
ATOM 3142 C C . SER A 1 396 ? 3.459 40.781 16.359 1 97.31 396 SER A C 1
ATOM 3144 O O . SER A 1 396 ? 3.15 39.812 15.648 1 97.31 396 SER A O 1
ATOM 3146 N N . VAL A 1 397 ? 4.562 41.5 16.141 1 97.44 397 VAL A N 1
ATOM 3147 C CA . VAL A 1 397 ? 5.465 41.188 15.031 1 97.44 397 VAL A CA 1
ATOM 3148 C C . VAL A 1 397 ? 6.172 39.875 15.281 1 97.44 397 VAL A C 1
ATOM 3150 O O . VAL A 1 397 ? 6.406 39.094 14.344 1 97.44 397 VAL A O 1
ATOM 3153 N N . THR A 1 398 ? 6.535 39.594 16.5 1 96 398 THR A N 1
ATOM 3154 C CA . THR A 1 398 ? 7.152 38.312 16.844 1 96 398 THR A CA 1
ATOM 3155 C C . THR A 1 398 ? 6.223 37.156 16.516 1 96 398 THR A C 1
ATOM 3157 O O . THR A 1 398 ? 6.656 36.156 15.945 1 96 398 THR A O 1
ATOM 3160 N N . MET A 1 399 ? 4.977 37.281 16.844 1 95.31 399 MET A N 1
ATOM 3161 C CA . MET A 1 399 ? 3.994 36.25 16.562 1 95.31 399 MET A CA 1
ATOM 3162 C C . MET A 1 399 ? 3.775 36.094 15.07 1 95.31 399 MET A C 1
ATOM 3164 O O . MET A 1 399 ? 3.639 34.969 14.57 1 95.31 399 MET A O 1
ATOM 3168 N N . GLU A 1 400 ? 3.74 37.219 14.422 1 96.69 400 GLU A N 1
ATOM 3169 C CA . GLU A 1 400 ? 3.613 37.219 12.961 1 96.69 400 GLU A CA 1
ATOM 3170 C C . GLU A 1 400 ? 4.762 36.469 12.305 1 96.69 400 GLU A C 1
ATOM 3172 O O . GLU A 1 400 ? 4.535 35.625 11.43 1 96.69 400 GLU A O 1
ATOM 3177 N N . THR A 1 401 ? 5.953 36.719 12.742 1 96 401 THR A N 1
ATOM 3178 C CA . THR A 1 401 ? 7.141 36.062 12.203 1 96 401 THR A CA 1
ATOM 3179 C C . THR A 1 401 ? 7.113 34.562 12.492 1 96 401 THR A C 1
ATOM 3181 O O . THR A 1 401 ? 7.496 33.781 11.641 1 96 401 THR A O 1
ATOM 3184 N N . HIS A 1 402 ? 6.703 34.281 13.641 1 94.44 402 HIS A N 1
ATOM 3185 C CA . HIS A 1 402 ? 6.605 32.875 14.023 1 94.44 402 HIS A CA 1
ATOM 3186 C C . HIS A 1 402 ? 5.625 32.125 13.125 1 94.44 402 HIS A C 1
ATOM 3188 O O . HIS A 1 402 ? 5.902 31 12.703 1 94.44 402 HIS A O 1
ATOM 3194 N N . GLU A 1 403 ? 4.516 32.75 12.844 1 95.31 403 GLU A N 1
ATOM 3195 C CA . GLU A 1 403 ? 3.506 32.125 11.992 1 95.31 403 GLU A CA 1
ATOM 3196 C C . GLU A 1 403 ? 4.016 31.938 10.57 1 95.31 403 GLU A C 1
ATOM 3198 O O . GLU A 1 403 ? 3.787 30.906 9.945 1 95.31 403 GLU A O 1
ATOM 3203 N N . ALA A 1 404 ? 4.676 32.938 10.07 1 96.88 404 ALA A N 1
ATOM 3204 C CA . ALA A 1 404 ? 5.25 32.812 8.734 1 96.88 404 ALA A CA 1
ATOM 3205 C C . ALA A 1 404 ? 6.27 31.688 8.672 1 96.88 404 ALA A C 1
ATOM 3207 O O . ALA A 1 404 ? 6.312 30.938 7.691 1 96.88 404 ALA A O 1
ATOM 3208 N N . LYS A 1 405 ? 7.074 31.516 9.695 1 95.12 405 LYS A N 1
ATOM 3209 C CA . LYS A 1 405 ? 8.055 30.438 9.766 1 95.12 405 LYS A CA 1
ATOM 3210 C C . LYS A 1 405 ? 7.375 29.078 9.82 1 95.12 405 LYS A C 1
ATOM 3212 O O . LYS A 1 405 ? 7.832 28.109 9.188 1 95.12 405 LYS A O 1
ATOM 3217 N N . ARG A 1 406 ? 6.336 29.031 10.562 1 95.12 406 ARG A N 1
ATOM 3218 C CA . ARG A 1 406 ? 5.594 27.781 10.672 1 95.12 406 ARG A CA 1
ATOM 3219 C C . ARG A 1 406 ? 5.039 27.359 9.312 1 95.12 406 ARG A C 1
ATOM 3221 O O . ARG A 1 406 ? 5.223 26.203 8.898 1 95.12 406 ARG A O 1
ATOM 3228 N N . ILE A 1 407 ? 4.406 28.281 8.625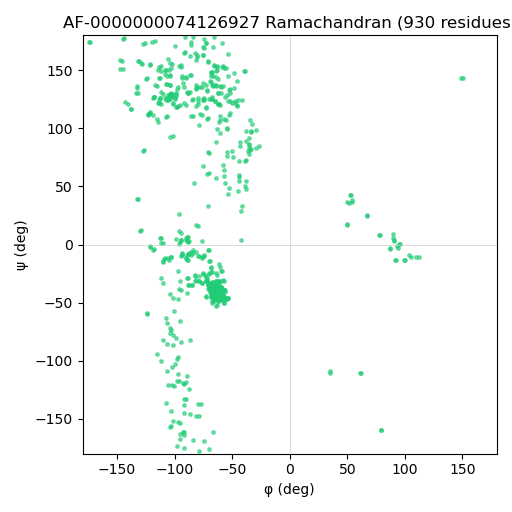 1 97.31 407 ILE A N 1
ATOM 3229 C CA . ILE A 1 407 ? 3.789 27.984 7.336 1 97.31 407 ILE A CA 1
ATOM 3230 C C . ILE A 1 407 ? 4.859 27.531 6.344 1 97.31 407 ILE A C 1
ATOM 3232 O O . ILE A 1 407 ? 4.688 26.531 5.652 1 97.31 407 ILE A O 1
ATOM 3236 N N . ASN A 1 408 ? 5.977 28.203 6.344 1 97.62 408 ASN A N 1
ATOM 3237 C CA . ASN A 1 408 ? 7.055 27.859 5.426 1 97.62 408 ASN A CA 1
ATOM 3238 C C . ASN A 1 408 ? 7.688 26.516 5.785 1 97.62 408 ASN A C 1
ATOM 3240 O O . ASN A 1 408 ? 8.062 25.734 4.902 1 97.62 408 ASN A O 1
ATOM 3244 N N . ALA A 1 409 ? 7.812 26.281 7.023 1 96.88 409 ALA A N 1
ATOM 3245 C CA . ALA A 1 409 ? 8.367 25 7.461 1 96.88 409 ALA A CA 1
ATOM 3246 C C . ALA A 1 409 ? 7.457 23.844 7.055 1 96.88 409 ALA A C 1
ATOM 3248 O O . ALA A 1 409 ? 7.938 22.812 6.586 1 96.88 409 ALA A O 1
ATOM 3249 N N . ILE A 1 410 ? 6.188 24 7.246 1 97.75 410 ILE A N 1
ATOM 3250 C CA . ILE A 1 410 ? 5.242 22.953 6.883 1 97.75 410 ILE A CA 1
ATOM 3251 C C . ILE A 1 410 ? 5.25 22.75 5.367 1 97.75 410 ILE A C 1
ATOM 3253 O O . ILE A 1 410 ? 5.18 21.625 4.883 1 97.75 410 ILE A O 1
ATOM 3257 N N . LYS A 1 411 ? 5.324 23.875 4.672 1 98.06 411 LYS A N 1
ATOM 3258 C CA . LYS A 1 411 ? 5.465 23.797 3.221 1 98.06 411 LYS A CA 1
ATOM 3259 C C . LYS A 1 411 ? 6.66 22.922 2.828 1 98.06 411 LYS A C 1
ATOM 3261 O O . LYS A 1 411 ? 6.551 22.078 1.951 1 98.06 411 LYS A O 1
ATOM 3266 N N . ASP A 1 412 ? 7.766 23.125 3.471 1 98 412 ASP A N 1
ATOM 3267 C CA . ASP A 1 412 ? 8.977 22.359 3.201 1 98 412 ASP A CA 1
ATOM 3268 C C . ASP A 1 412 ? 8.789 20.891 3.561 1 98 412 ASP A C 1
ATOM 3270 O O . ASP A 1 412 ? 9.242 20 2.832 1 98 412 ASP A O 1
ATOM 3274 N N . ILE A 1 413 ? 8.172 20.656 4.633 1 98.44 413 ILE A N 1
ATOM 3275 C CA . ILE A 1 413 ? 7.938 19.297 5.094 1 98.44 413 ILE A CA 1
ATOM 3276 C C . ILE A 1 413 ? 7.039 18.562 4.098 1 98.44 413 ILE A C 1
ATOM 3278 O O . ILE A 1 413 ? 7.301 17.406 3.74 1 98.44 413 ILE A O 1
ATOM 3282 N N . LEU A 1 414 ? 5.984 19.219 3.627 1 98.38 414 LEU A N 1
ATOM 3283 C CA . LEU A 1 414 ? 5.07 18.594 2.668 1 98.38 414 LEU A CA 1
ATOM 3284 C C . LEU A 1 414 ? 5.766 18.375 1.329 1 98.38 414 LEU A C 1
ATOM 3286 O O . LEU A 1 414 ? 5.469 17.406 0.63 1 98.38 414 LEU A O 1
ATOM 3290 N N . THR A 1 415 ? 6.703 19.281 0.985 1 98.19 415 THR A N 1
ATOM 3291 C CA . THR A 1 415 ? 7.527 19.062 -0.199 1 98.19 415 THR A CA 1
ATOM 3292 C C . THR A 1 415 ? 8.344 17.781 -0.06 1 98.19 415 THR A C 1
ATOM 3294 O O . THR A 1 415 ? 8.445 17 -1.006 1 98.19 415 THR A O 1
ATOM 3297 N N . LYS A 1 416 ? 8.922 17.594 1.099 1 98.06 416 LYS A N 1
ATOM 3298 C CA . LYS A 1 416 ? 9.664 16.375 1.365 1 98.06 416 LYS A CA 1
ATOM 3299 C C . LYS A 1 416 ? 8.758 15.148 1.296 1 98.06 416 LYS A C 1
ATOM 3301 O O . LYS A 1 416 ? 9.148 14.109 0.755 1 98.06 416 LYS A O 1
ATOM 3306 N N . TYR A 1 417 ? 7.555 15.305 1.817 1 98.56 417 TYR A N 1
ATOM 3307 C CA . TYR A 1 417 ? 6.586 14.211 1.776 1 98.56 417 TYR A CA 1
ATOM 3308 C C . TYR A 1 417 ? 6.285 13.805 0.34 1 98.56 417 TYR A C 1
ATOM 3310 O O . TYR A 1 417 ? 6.258 12.617 0.018 1 98.56 417 TYR A O 1
ATOM 3318 N N . THR A 1 418 ? 6.055 14.734 -0.531 1 97.88 418 THR A N 1
ATOM 3319 C CA . THR A 1 418 ? 5.754 14.445 -1.928 1 97.88 418 THR A CA 1
ATOM 3320 C C . THR A 1 418 ? 6.953 13.789 -2.613 1 97.88 418 THR A C 1
ATOM 3322 O O . THR A 1 418 ? 6.785 12.914 -3.461 1 97.88 418 THR A O 1
ATOM 3325 N N . LYS A 1 419 ? 8.141 14.25 -2.242 1 98.06 419 LYS A N 1
ATOM 3326 C CA . LYS A 1 419 ? 9.344 13.625 -2.797 1 98.06 419 LYS A CA 1
ATOM 3327 C C . LYS A 1 419 ? 9.453 12.164 -2.367 1 98.06 419 LYS A C 1
ATOM 3329 O O . LYS A 1 419 ? 9.867 11.312 -3.152 1 98.06 419 LYS A O 1
ATOM 3334 N N . LEU A 1 420 ? 9.109 11.906 -1.126 1 98.44 420 LEU A N 1
ATOM 3335 C CA . LEU A 1 420 ? 9.117 10.531 -0.633 1 98.44 420 LEU A CA 1
ATOM 3336 C C . LEU A 1 420 ? 8.109 9.672 -1.392 1 98.44 420 LEU A C 1
ATOM 3338 O O . LEU A 1 420 ? 8.406 8.531 -1.743 1 98.44 420 LEU A O 1
ATOM 3342 N N . LEU A 1 421 ? 6.902 10.164 -1.654 1 97.62 421 LEU A N 1
ATOM 3343 C CA . LEU A 1 421 ? 5.883 9.461 -2.426 1 97.62 421 LEU A CA 1
ATOM 3344 C C . LEU A 1 421 ? 6.383 9.148 -3.832 1 97.62 421 LEU A C 1
ATOM 3346 O O . LEU A 1 421 ? 6.234 8.023 -4.316 1 97.62 421 LEU A O 1
ATOM 3350 N N . GLN A 1 422 ? 6.988 10.141 -4.469 1 96.94 422 GLN A N 1
ATOM 3351 C CA . GLN A 1 422 ? 7.504 9.984 -5.824 1 96.94 422 GLN A CA 1
ATOM 3352 C C . GLN A 1 422 ? 8.602 8.922 -5.875 1 96.94 422 GLN A C 1
ATOM 3354 O O . GLN A 1 422 ? 8.633 8.094 -6.793 1 96.94 422 GLN A O 1
ATOM 3359 N N . ASP A 1 423 ? 9.453 8.992 -4.91 1 97.81 423 ASP A N 1
ATOM 3360 C CA . ASP A 1 423 ? 10.539 8.023 -4.836 1 97.81 423 ASP A CA 1
ATOM 3361 C C . ASP A 1 423 ? 10 6.609 -4.648 1 97.81 423 ASP A C 1
ATOM 3363 O O . ASP A 1 423 ? 10.492 5.664 -5.277 1 97.81 423 ASP A O 1
ATOM 3367 N N . THR A 1 424 ? 9.039 6.477 -3.785 1 97.5 424 THR A N 1
ATOM 3368 C CA . THR A 1 424 ? 8.422 5.18 -3.529 1 97.5 424 THR A CA 1
ATOM 3369 C C . THR A 1 424 ? 7.789 4.621 -4.801 1 97.5 424 THR A C 1
ATOM 3371 O O . THR A 1 424 ? 7.988 3.455 -5.141 1 97.5 424 THR A O 1
ATOM 3374 N N . ASN A 1 425 ? 7.055 5.434 -5.547 1 96.25 425 ASN A N 1
ATOM 3375 C CA . ASN A 1 425 ? 6.418 5.02 -6.793 1 96.25 425 ASN A CA 1
ATOM 3376 C C . ASN A 1 425 ? 7.449 4.586 -7.832 1 96.25 425 ASN A C 1
ATOM 3378 O O . ASN A 1 425 ? 7.262 3.586 -8.523 1 96.25 425 ASN A O 1
ATOM 3382 N N . THR A 1 426 ? 8.516 5.328 -7.906 1 97 426 THR A N 1
ATOM 3383 C CA . THR A 1 426 ? 9.57 5.027 -8.867 1 97 426 THR A CA 1
ATOM 3384 C C . THR A 1 426 ? 10.234 3.691 -8.547 1 97 426 THR A C 1
ATOM 3386 O O . THR A 1 426 ? 10.477 2.881 -9.438 1 97 426 THR A O 1
ATOM 3389 N N . LYS A 1 427 ? 10.516 3.451 -7.301 1 97.38 427 LYS A N 1
ATOM 3390 C CA . LYS A 1 427 ? 11.141 2.199 -6.879 1 97.38 427 LYS A CA 1
ATOM 3391 C C . LYS A 1 427 ? 10.211 1.016 -7.102 1 97.38 427 LYS A C 1
ATOM 3393 O O . LYS A 1 427 ? 10.648 -0.065 -7.5 1 97.38 427 LYS A O 1
ATOM 3398 N N . CYS A 1 428 ? 8.93 1.212 -6.824 1 96.62 428 CYS A N 1
ATOM 3399 C CA . CYS A 1 428 ? 7.953 0.154 -7.062 1 96.62 428 CYS A CA 1
ATOM 3400 C C . CYS A 1 428 ? 7.855 -0.172 -8.547 1 96.62 428 CYS A C 1
ATOM 3402 O O . CYS A 1 428 ? 7.703 -1.335 -8.93 1 96.62 428 CYS A O 1
ATOM 3404 N N . GLN A 1 429 ? 7.988 0.839 -9.422 1 95.81 429 GLN A N 1
ATOM 3405 C CA . GLN A 1 429 ? 7.977 0.624 -10.867 1 95.81 429 GLN A CA 1
ATOM 3406 C C . GLN A 1 429 ? 9.172 -0.215 -11.305 1 95.81 429 GLN A C 1
ATOM 3408 O O . GLN A 1 429 ? 9.039 -1.086 -12.164 1 95.81 429 GLN A O 1
ATOM 3413 N N . LYS A 1 430 ? 10.297 0.018 -10.703 1 96.19 430 LYS A N 1
ATOM 3414 C CA . LYS A 1 430 ? 11.492 -0.754 -11.031 1 96.19 430 LYS A CA 1
ATOM 3415 C C . LYS A 1 430 ? 11.336 -2.215 -10.617 1 96.19 430 LYS A C 1
ATOM 3417 O O . LYS A 1 430 ? 11.75 -3.119 -11.344 1 96.19 430 LYS A O 1
ATOM 3422 N N . ALA A 1 431 ? 10.734 -2.387 -9.406 1 95.06 431 ALA A N 1
ATOM 3423 C CA . ALA A 1 431 ? 10.469 -3.75 -8.953 1 95.06 431 ALA A CA 1
ATOM 3424 C C . ALA A 1 431 ? 9.539 -4.477 -9.914 1 95.06 431 ALA A C 1
ATOM 3426 O O . ALA A 1 431 ? 9.719 -5.664 -10.188 1 95.06 431 ALA A O 1
ATOM 3427 N N . CYS A 1 432 ? 8.531 -3.803 -10.453 1 95.12 432 CYS A N 1
ATOM 3428 C CA . CYS A 1 432 ? 7.582 -4.355 -11.414 1 95.12 432 CYS A CA 1
ATOM 3429 C C . CYS A 1 432 ? 8.281 -4.715 -12.719 1 95.12 432 CYS A C 1
ATOM 3431 O O . CYS A 1 432 ? 7.957 -5.727 -13.344 1 95.12 432 CYS A O 1
ATOM 3433 N N . ASP A 1 433 ? 9.281 -3.936 -13.172 1 96 433 ASP A N 1
ATOM 3434 C CA . ASP A 1 433 ? 10.008 -4.148 -14.422 1 96 433 ASP A CA 1
ATOM 3435 C C . ASP A 1 433 ? 10.766 -5.477 -14.398 1 96 433 ASP A C 1
ATOM 3437 O O . ASP A 1 433 ? 10.914 -6.129 -15.43 1 96 433 ASP A O 1
ATOM 3441 N N . VAL A 1 434 ? 11.195 -5.844 -13.234 1 95 434 VAL A N 1
ATOM 3442 C CA . VAL A 1 434 ? 11.922 -7.102 -13.094 1 95 434 VAL A CA 1
ATOM 3443 C C . VAL A 1 434 ? 10.992 -8.273 -13.414 1 95 434 VAL A C 1
ATOM 3445 O O . VAL A 1 434 ? 11.406 -9.234 -14.062 1 95 434 VAL A O 1
ATOM 3448 N N . ILE A 1 435 ? 9.727 -8.211 -12.969 1 96.56 435 ILE A N 1
ATOM 3449 C CA . ILE A 1 435 ? 8.758 -9.266 -13.281 1 96.56 435 ILE A CA 1
ATOM 3450 C C . ILE A 1 435 ? 8.555 -9.344 -14.789 1 96.56 435 ILE A C 1
ATOM 3452 O O . ILE A 1 435 ? 8.602 -10.43 -15.367 1 96.56 435 ILE A O 1
ATOM 3456 N N . ASN A 1 436 ? 8.43 -8.195 -15.414 1 95.56 436 ASN A N 1
ATOM 3457 C CA . ASN A 1 436 ? 8.188 -8.125 -16.859 1 95.56 436 ASN A CA 1
ATOM 3458 C C . ASN A 1 436 ? 9.305 -8.789 -17.641 1 95.56 436 ASN A C 1
ATOM 3460 O O . ASN A 1 436 ? 9.055 -9.5 -18.609 1 95.56 436 ASN A O 1
ATOM 3464 N N . GLN A 1 437 ? 10.484 -8.562 -17.234 1 96.31 437 GLN A N 1
ATOM 3465 C CA . GLN A 1 437 ? 11.648 -9.133 -17.906 1 96.31 437 GLN A CA 1
ATOM 3466 C C . GLN A 1 437 ? 11.641 -10.656 -17.812 1 96.31 437 GLN A C 1
ATOM 3468 O O . GLN A 1 437 ? 11.992 -11.344 -18.781 1 96.31 437 GLN A O 1
ATOM 3473 N N . ASN A 1 438 ? 11.195 -11.141 -16.703 1 96.75 438 ASN A N 1
ATOM 3474 C CA . ASN A 1 438 ? 11.195 -12.586 -16.516 1 96.75 438 ASN A CA 1
ATOM 3475 C C . ASN A 1 438 ? 9.984 -13.242 -17.172 1 96.75 438 ASN A C 1
ATOM 3477 O O . ASN A 1 438 ? 10.062 -14.367 -17.656 1 96.75 438 ASN A O 1
ATOM 3481 N N . VAL A 1 439 ? 8.867 -12.516 -17.219 1 97.94 439 VAL A N 1
ATOM 3482 C CA . VAL A 1 439 ? 7.699 -13.008 -17.953 1 97.94 439 VAL A CA 1
ATOM 3483 C C . VAL A 1 439 ? 8.055 -13.211 -19.422 1 97.94 439 VAL A C 1
ATOM 3485 O O . VAL A 1 439 ? 7.672 -14.219 -20.016 1 97.94 439 VAL A O 1
ATOM 3488 N N . ALA A 1 440 ? 8.867 -12.352 -19.953 1 97.06 440 ALA A N 1
ATOM 3489 C CA . ALA A 1 440 ? 9.266 -12.422 -21.359 1 97.06 440 ALA A CA 1
ATOM 3490 C C . ALA A 1 440 ? 10.148 -13.641 -21.609 1 97.06 440 ALA A C 1
ATOM 3492 O O . ALA A 1 440 ? 10.148 -14.203 -22.703 1 97.06 440 ALA A O 1
ATOM 3493 N N . LYS A 1 441 ? 10.805 -14.141 -20.562 1 97.62 441 LYS A N 1
ATOM 3494 C CA . LYS A 1 441 ? 11.734 -15.266 -20.688 1 97.62 441 LYS A CA 1
ATOM 3495 C C . LYS A 1 441 ? 11.016 -16.594 -20.5 1 97.62 441 LYS A C 1
ATOM 3497 O O . LYS A 1 441 ? 11.594 -17.656 -20.734 1 97.62 441 LYS A O 1
ATOM 3502 N N . THR A 1 442 ? 9.75 -16.578 -20.016 1 98.31 442 THR A N 1
ATOM 3503 C CA . THR A 1 442 ? 8.977 -17.797 -19.812 1 98.31 442 THR A CA 1
ATOM 3504 C C . THR A 1 442 ? 8.703 -18.484 -21.141 1 98.31 442 THR A C 1
ATOM 3506 O O . THR A 1 442 ? 8.172 -17.859 -22.078 1 98.31 442 THR A O 1
ATOM 3509 N N . ASP A 1 443 ? 9.117 -19.719 -21.203 1 98.5 443 ASP A N 1
ATOM 3510 C CA . ASP A 1 443 ? 9.062 -20.453 -22.469 1 98.5 443 ASP A CA 1
ATOM 3511 C C . ASP A 1 443 ? 8.578 -21.875 -22.25 1 98.5 443 ASP A C 1
ATOM 3513 O O . ASP A 1 443 ? 9.297 -22.703 -21.688 1 98.5 443 ASP A O 1
ATOM 3517 N N . ALA A 1 444 ? 7.406 -22.219 -22.844 1 98.19 444 ALA A N 1
ATOM 3518 C CA . ALA A 1 444 ? 6.785 -23.531 -22.656 1 98.19 444 ALA A CA 1
ATOM 3519 C C . ALA A 1 444 ? 7.633 -24.625 -23.281 1 98.19 444 ALA A C 1
ATOM 3521 O O . ALA A 1 444 ? 7.738 -25.734 -22.719 1 98.19 444 ALA A O 1
ATOM 3522 N N . ASP A 1 445 ? 8.266 -24.391 -24.391 1 98.12 445 ASP A N 1
ATOM 3523 C CA . ASP A 1 445 ? 9.086 -25.391 -25.062 1 98.12 445 ASP A CA 1
ATOM 3524 C C . ASP A 1 445 ? 10.336 -25.719 -24.25 1 98.12 445 ASP A C 1
ATOM 3526 O O . ASP A 1 445 ? 10.711 -26.875 -24.094 1 98.12 445 ASP A O 1
ATOM 3530 N N . LYS A 1 446 ? 10.961 -24.672 -23.781 1 98.31 446 LYS A N 1
ATOM 3531 C CA . LYS A 1 446 ? 12.141 -24.875 -22.953 1 98.31 446 LYS A CA 1
ATOM 3532 C C . LYS A 1 446 ? 11.781 -25.625 -21.672 1 98.31 446 LYS A C 1
ATOM 3534 O O . LYS A 1 446 ? 12.539 -26.484 -21.219 1 98.31 446 LYS A O 1
ATOM 3539 N N . ASP A 1 447 ? 10.625 -25.328 -21.109 1 98.44 447 ASP A N 1
ATOM 3540 C CA . ASP A 1 447 ? 10.18 -26 -19.906 1 98.44 447 ASP A CA 1
ATOM 3541 C C . ASP A 1 447 ? 9.906 -27.484 -20.156 1 98.44 447 ASP A C 1
ATOM 3543 O O . ASP A 1 447 ? 10.227 -28.328 -19.328 1 98.44 447 ASP A O 1
ATOM 3547 N N . ARG A 1 448 ? 9.297 -27.75 -21.266 1 98.31 448 ARG A N 1
ATOM 3548 C CA . ARG A 1 448 ? 9.055 -29.141 -21.641 1 98.31 448 ARG A CA 1
ATOM 3549 C C . ARG A 1 448 ? 10.375 -29.891 -21.781 1 98.31 448 ARG A C 1
ATOM 3551 O O . ARG A 1 448 ? 10.516 -31 -21.25 1 98.31 448 ARG A O 1
ATOM 3558 N N . GLU A 1 449 ? 11.297 -29.281 -22.469 1 98.31 449 GLU A N 1
ATOM 3559 C CA . GLU A 1 449 ? 12.602 -29.891 -22.672 1 98.31 449 GLU A CA 1
ATOM 3560 C C . GLU A 1 449 ? 13.289 -30.172 -21.344 1 98.31 449 GLU A C 1
ATOM 3562 O O . GLU A 1 449 ? 13.812 -31.266 -21.125 1 98.31 449 GLU A O 1
ATOM 3567 N N . LEU A 1 450 ? 13.281 -29.188 -20.5 1 98 450 LEU A N 1
ATOM 3568 C CA . LEU A 1 450 ? 13.922 -29.312 -19.188 1 98 450 LEU A CA 1
ATOM 3569 C C . LEU A 1 450 ? 13.266 -30.422 -18.375 1 98 450 LEU A C 1
ATOM 3571 O O . LEU A 1 450 ? 13.953 -31.25 -17.766 1 98 450 LEU A O 1
ATOM 3575 N N . TRP A 1 451 ? 11.961 -30.469 -18.422 1 98.25 451 TRP A N 1
ATOM 3576 C CA . TRP A 1 451 ? 11.242 -31.438 -17.594 1 98.25 451 TRP A CA 1
ATOM 3577 C C . TRP A 1 451 ? 11.422 -32.844 -18.141 1 98.25 451 TRP A C 1
ATOM 3579 O O . TRP A 1 451 ? 11.648 -33.781 -17.375 1 98.25 451 TRP A O 1
ATOM 3589 N N . VAL A 1 452 ? 11.289 -33 -19.469 1 98.31 452 VAL A N 1
ATOM 3590 C CA . VAL A 1 452 ? 11.445 -34.312 -20.094 1 98.31 452 VAL A CA 1
ATOM 3591 C C . VAL A 1 452 ? 12.852 -34.844 -19.844 1 98.31 452 VAL A C 1
ATOM 3593 O O . VAL A 1 452 ? 13.039 -36.031 -19.547 1 98.31 452 VAL A O 1
ATOM 3596 N N . SER A 1 453 ? 13.852 -34 -19.906 1 97.75 453 SER A N 1
ATOM 3597 C CA . SER A 1 453 ? 15.242 -34.406 -19.688 1 97.75 453 SER A CA 1
ATOM 3598 C C . SER A 1 453 ? 15.445 -34.938 -18.281 1 97.75 453 SER A C 1
ATOM 3600 O O . SER A 1 453 ? 16.25 -35.844 -18.062 1 97.75 453 SER A O 1
ATOM 3602 N N . LYS A 1 454 ? 14.719 -34.438 -17.391 1 96.56 454 LYS A N 1
ATOM 3603 C CA . LYS A 1 454 ? 14.891 -34.781 -15.977 1 96.56 454 LYS A CA 1
ATOM 3604 C C . LYS A 1 454 ? 14.055 -36 -15.609 1 96.56 454 LYS A C 1
ATOM 3606 O O . LYS A 1 454 ? 14.445 -36.781 -14.742 1 96.56 454 LYS A O 1
ATOM 3611 N N . ASN A 1 455 ? 12.852 -36.219 -16.359 1 97.06 455 ASN A N 1
ATOM 3612 C CA . ASN A 1 455 ? 11.875 -37.156 -15.82 1 97.06 455 ASN A CA 1
ATOM 3613 C C . ASN A 1 455 ? 11.594 -38.312 -16.797 1 97.06 455 ASN A C 1
ATOM 3615 O O . ASN A 1 455 ? 10.812 -39.188 -16.5 1 97.06 455 ASN A O 1
ATOM 3619 N N . GLN A 1 456 ? 12.219 -38.281 -17.969 1 97.5 456 GLN A N 1
ATOM 3620 C CA . GLN A 1 456 ? 11.961 -39.281 -18.984 1 97.5 456 GLN A CA 1
ATOM 3621 C C . GLN A 1 456 ? 12.195 -40.688 -18.422 1 97.5 456 GLN A C 1
ATOM 3623 O O . GLN A 1 456 ? 13.008 -40.875 -17.5 1 97.5 456 GLN A O 1
ATOM 3628 N N . THR A 1 457 ? 11.477 -41.719 -18.984 1 96.69 457 THR A N 1
ATOM 3629 C CA . THR A 1 457 ? 11.594 -43.094 -18.5 1 96.69 457 THR A CA 1
ATOM 3630 C C . THR A 1 457 ? 12.117 -44 -19.594 1 96.69 457 THR A C 1
ATOM 3632 O O . THR A 1 457 ? 12.289 -45.219 -19.359 1 96.69 457 THR A O 1
ATOM 3635 N N . GLY A 1 458 ? 12.289 -43.469 -20.828 1 95.81 458 GLY A N 1
ATOM 3636 C CA . GLY A 1 458 ? 12.836 -44.281 -21.906 1 95.81 458 GLY A CA 1
ATOM 3637 C C . GLY A 1 458 ? 12.32 -43.844 -23.281 1 95.81 458 GLY A C 1
ATOM 3638 O O . GLY A 1 458 ? 11.133 -43.531 -23.422 1 95.81 458 GLY A O 1
ATOM 3639 N N . LYS A 1 459 ? 13.156 -43.906 -24.266 1 95.69 459 LYS A N 1
ATOM 3640 C CA . LYS A 1 459 ? 12.797 -43.469 -25.609 1 95.69 459 LYS A CA 1
ATOM 3641 C C . LYS A 1 459 ? 12.57 -44.656 -26.547 1 95.69 459 LYS A C 1
ATOM 3643 O O . LYS A 1 459 ? 12.062 -44.5 -27.656 1 95.69 459 LYS A O 1
ATOM 3648 N N . VAL A 1 460 ? 12.977 -45.844 -26.047 1 96.25 460 VAL A N 1
ATOM 3649 C CA . VAL A 1 460 ? 12.828 -47.031 -26.891 1 96.25 460 VAL A CA 1
ATOM 3650 C C . VAL A 1 460 ? 11.359 -47.438 -26.938 1 96.25 460 VAL A C 1
ATOM 3652 O O . VAL A 1 460 ? 10.742 -47.688 -25.906 1 96.25 460 VAL A O 1
ATOM 3655 N N . ARG A 1 461 ? 10.828 -47.562 -28.109 1 95.56 461 ARG A N 1
ATOM 3656 C CA . ARG A 1 461 ? 9.43 -47.906 -28.297 1 95.56 461 ARG A CA 1
ATOM 3657 C C . ARG A 1 461 ? 9.234 -49.406 -28.297 1 95.56 461 ARG A C 1
ATOM 3659 O O . ARG A 1 461 ? 10.109 -50.156 -28.734 1 95.56 461 ARG A O 1
ATOM 3666 N N . PRO A 1 462 ? 8.078 -49.844 -27.766 1 94.5 462 PRO A N 1
ATOM 3667 C CA . PRO A 1 462 ? 7.773 -51.25 -27.797 1 94.5 462 PRO A CA 1
ATOM 3668 C C . PRO A 1 462 ? 7.621 -51.812 -29.219 1 94.5 462 PRO A C 1
ATOM 3670 O O . PRO A 1 462 ? 7.305 -51.031 -30.141 1 94.5 462 PRO A O 1
ATOM 3673 N N . VAL A 1 463 ? 7.891 -53.094 -29.344 1 93.75 463 VAL A N 1
ATOM 3674 C CA . VAL A 1 463 ? 7.789 -53.75 -30.641 1 93.75 463 VAL A CA 1
ATOM 3675 C C . VAL A 1 463 ? 6.895 -55 -30.531 1 93.75 463 VAL A C 1
ATOM 3677 O O . VAL A 1 463 ? 6.445 -55.344 -29.438 1 93.75 463 VAL A O 1
ATOM 3680 N N . ASP A 1 464 ? 6.621 -55.562 -31.656 1 92.56 464 ASP A N 1
ATOM 3681 C CA . ASP A 1 464 ? 5.816 -56.781 -31.672 1 92.56 464 ASP A CA 1
ATOM 3682 C C . ASP A 1 464 ? 6.559 -57.938 -31.031 1 92.56 464 ASP A C 1
ATOM 3684 O O . ASP A 1 464 ? 7.789 -58 -31.062 1 92.56 464 ASP A O 1
ATOM 3688 N N . LEU A 1 465 ? 5.801 -58.688 -30.422 1 91.19 465 LEU A N 1
ATOM 3689 C CA . LEU A 1 465 ? 6.332 -59.938 -29.875 1 91.19 465 LEU A CA 1
ATOM 3690 C C . LEU A 1 465 ? 6.609 -60.938 -30.969 1 91.19 465 LEU A C 1
ATOM 3692 O O . LEU A 1 465 ? 5.762 -61.188 -31.828 1 91.19 465 LEU A O 1
ATOM 3696 N N . ILE A 1 466 ? 7.953 -61.312 -31.062 1 81.25 466 ILE A N 1
ATOM 3697 C CA . ILE A 1 466 ? 8.336 -62.344 -32.031 1 81.25 466 ILE A CA 1
ATOM 3698 C C . ILE A 1 466 ? 8.867 -63.562 -31.266 1 81.25 466 ILE A C 1
ATOM 3700 O O . ILE A 1 466 ? 9.758 -63.438 -30.422 1 81.25 466 ILE A O 1
ATOM 3704 N N . ILE A 1 467 ? 8.141 -64.625 -31.219 1 73.94 467 ILE A N 1
ATOM 3705 C CA . ILE A 1 467 ? 8.609 -65.875 -30.547 1 73.94 467 ILE A CA 1
ATOM 3706 C C . ILE A 1 467 ? 9.047 -66.875 -31.594 1 73.94 467 ILE A C 1
ATOM 3708 O O . ILE A 1 467 ? 8.375 -67.062 -32.594 1 73.94 467 ILE A O 1
ATOM 3712 N N . MET B 1 1 ? 9.273 -49.438 28.719 1 35.62 1 MET B N 1
ATOM 3713 C CA . MET B 1 1 ? 9.258 -49.312 27.25 1 35.62 1 MET B CA 1
ATOM 3714 C C . MET B 1 1 ? 7.848 -49.031 26.75 1 35.62 1 MET B C 1
ATOM 3716 O O . MET B 1 1 ? 6.898 -49.75 27.094 1 35.62 1 MET B O 1
ATOM 3720 N N . ALA B 1 2 ? 7.516 -47.844 26.297 1 47.97 2 ALA B N 1
ATOM 3721 C CA . ALA B 1 2 ? 6.191 -47.375 25.906 1 47.97 2 ALA B CA 1
ATOM 3722 C C . ALA B 1 2 ? 5.527 -48.312 24.922 1 47.97 2 ALA B C 1
ATOM 3724 O O . ALA B 1 2 ? 6.164 -48.781 23.969 1 47.97 2 ALA B O 1
ATOM 3725 N N . GLU B 1 3 ? 4.488 -48.969 25.266 1 62.78 3 GLU B N 1
ATOM 3726 C CA . GLU B 1 3 ? 3.689 -49.875 24.453 1 62.78 3 GLU B CA 1
ATOM 3727 C C . GLU B 1 3 ? 3.197 -49.219 23.172 1 62.78 3 GLU B C 1
ATOM 3729 O O . GLU B 1 3 ? 2.512 -48.188 23.234 1 62.78 3 GLU B O 1
ATOM 3734 N N . ILE B 1 4 ? 3.811 -49.438 22.031 1 72.44 4 ILE B N 1
ATOM 3735 C CA . ILE B 1 4 ? 3.375 -48.875 20.75 1 72.44 4 ILE B CA 1
ATOM 3736 C C . ILE B 1 4 ? 2.316 -49.781 20.125 1 72.44 4 ILE B C 1
ATOM 3738 O O . ILE B 1 4 ? 2.549 -50.969 19.938 1 72.44 4 ILE B O 1
ATOM 3742 N N . ASN B 1 5 ? 1.075 -49.25 20.094 1 80.5 5 ASN B N 1
ATOM 3743 C CA . ASN B 1 5 ? -0.029 -49.906 19.438 1 80.5 5 ASN B CA 1
ATOM 3744 C C . ASN B 1 5 ? -0.172 -49.469 17.984 1 80.5 5 ASN B C 1
ATOM 3746 O O . ASN B 1 5 ? 0.124 -48.312 17.656 1 80.5 5 ASN B O 1
ATOM 3750 N N . CYS B 1 6 ? -0.401 -50.5 17.125 1 81.81 6 CYS B N 1
ATOM 3751 C CA . CYS B 1 6 ? -0.704 -50.219 15.727 1 81.81 6 CYS B CA 1
ATOM 3752 C C . CYS B 1 6 ? -2.135 -50.594 15.383 1 81.81 6 CYS B C 1
ATOM 3754 O O . CYS B 1 6 ? -2.703 -51.5 16.016 1 81.81 6 CYS B O 1
ATOM 3756 N N . LYS B 1 7 ? -2.73 -49.844 14.586 1 85.5 7 LYS B N 1
ATOM 3757 C CA . LYS B 1 7 ? -4.051 -50.156 14.047 1 85.5 7 LYS B CA 1
ATOM 3758 C C . LYS B 1 7 ? -3.939 -50.75 12.648 1 85.5 7 LYS B C 1
ATOM 3760 O O . LYS B 1 7 ? -3.229 -50.219 11.789 1 85.5 7 LYS B O 1
ATOM 3765 N N . ALA B 1 8 ? -4.574 -51.906 12.43 1 84.12 8 ALA B N 1
ATOM 3766 C CA . ALA B 1 8 ? -4.574 -52.562 11.125 1 84.12 8 ALA B CA 1
ATOM 3767 C C . ALA B 1 8 ? -5.387 -51.75 10.109 1 84.12 8 ALA B C 1
ATOM 3769 O O . ALA B 1 8 ? -6.562 -51.469 10.344 1 84.12 8 ALA B O 1
ATOM 3770 N N . LEU B 1 9 ? -4.805 -51.438 9.055 1 81.5 9 LEU B N 1
ATOM 3771 C CA . LEU B 1 9 ? -5.453 -50.688 7.98 1 81.5 9 LEU B CA 1
ATOM 3772 C C . LEU B 1 9 ? -6.148 -51.625 7.004 1 81.5 9 LEU B C 1
ATOM 3774 O O . LEU B 1 9 ? -7.195 -51.312 6.449 1 81.5 9 LEU B O 1
ATOM 3778 N N . TYR B 1 10 ? -5.523 -52.812 6.809 1 81.12 10 TYR B N 1
ATOM 3779 C CA . TYR B 1 10 ? -6.031 -53.812 5.883 1 81.12 10 TYR B CA 1
ATOM 3780 C C . TYR B 1 10 ? -6.066 -55.188 6.531 1 81.12 10 TYR B C 1
ATOM 3782 O O . TYR B 1 10 ? -5.391 -55.406 7.535 1 81.12 10 TYR B O 1
ATOM 3790 N N . SER B 1 11 ? -6.945 -55.969 5.883 1 84.38 11 SER B N 1
ATOM 3791 C CA . SER B 1 11 ? -6.988 -57.344 6.355 1 84.38 11 SER B CA 1
ATOM 3792 C C . SER B 1 11 ? -5.738 -58.094 5.941 1 84.38 11 SER B C 1
ATOM 3794 O O . SER B 1 11 ? -5.246 -57.938 4.824 1 84.38 11 SER B O 1
ATOM 3796 N N . TYR B 1 12 ? -5.18 -58.781 6.898 1 82.5 12 TYR B N 1
ATOM 3797 C CA . TYR B 1 12 ? -4.059 -59.688 6.625 1 82.5 12 TYR B CA 1
ATOM 3798 C C . TYR B 1 12 ? -4.387 -61.125 7.043 1 82.5 12 TYR B C 1
ATOM 3800 O O . TYR B 1 12 ? -4.633 -61.375 8.219 1 82.5 12 TYR B O 1
ATOM 3808 N N . ASP B 1 13 ? -4.484 -62 6.047 1 81.69 13 ASP B N 1
ATOM 3809 C CA . ASP B 1 13 ? -4.902 -63.406 6.293 1 81.69 13 ASP B CA 1
ATOM 3810 C C . ASP B 1 13 ? -3.701 -64.312 6.586 1 81.69 13 ASP B C 1
ATOM 3812 O O . ASP B 1 13 ? -3.85 -65.5 6.762 1 81.69 13 ASP B O 1
ATOM 3816 N N . GLY B 1 14 ? -2.479 -63.688 6.703 1 77.19 14 GLY B N 1
ATOM 3817 C CA . GLY B 1 14 ? -1.292 -64.5 7 1 77.19 14 GLY B CA 1
ATOM 3818 C C . GLY B 1 14 ? -0.601 -65 5.758 1 77.19 14 GLY B C 1
ATOM 3819 O O . GLY B 1 14 ? 0.343 -65.812 5.855 1 77.19 14 GLY B O 1
ATOM 3820 N N . SER B 1 15 ? -1.055 -64.562 4.57 1 72.06 15 SER B N 1
ATOM 3821 C CA . SER B 1 15 ? -0.471 -65.062 3.338 1 72.06 15 SER B CA 1
ATOM 3822 C C . SER B 1 15 ? 0.888 -64.438 3.059 1 72.06 15 SER B C 1
ATOM 3824 O O . SER B 1 15 ? 1.118 -63.25 3.4 1 72.06 15 SER B O 1
ATOM 3826 N N . GLY B 1 16 ? 2.004 -65.188 2.629 1 67.69 16 GLY B N 1
ATOM 3827 C CA . GLY B 1 16 ? 3.322 -64.75 2.25 1 67.69 16 GLY B CA 1
ATOM 3828 C C . GLY B 1 16 ? 4.379 -65 3.305 1 67.69 16 GLY B C 1
ATOM 3829 O O . GLY B 1 16 ? 5.555 -64.688 3.104 1 67.69 16 GLY B O 1
ATOM 3830 N N . GLY B 1 17 ? 3.98 -65.375 4.402 1 63.53 17 GLY B N 1
ATOM 3831 C CA . GLY B 1 17 ? 4.957 -65.5 5.469 1 63.53 17 GLY B CA 1
ATOM 3832 C C . GLY B 1 17 ? 5.73 -66.812 5.379 1 63.53 17 GLY B C 1
ATOM 3833 O O . GLY B 1 17 ? 6.637 -67.062 6.18 1 63.53 17 GLY B O 1
ATOM 3834 N N . GLY B 1 18 ? 5.812 -67.562 4.414 1 60.22 18 GLY B N 1
ATOM 3835 C CA . GLY B 1 18 ? 6.5 -68.812 4.305 1 60.22 18 GLY B CA 1
ATOM 3836 C C . GLY B 1 18 ? 6.473 -69.625 5.586 1 60.22 18 GLY B C 1
ATOM 3837 O O . GLY B 1 18 ? 5.402 -70 6.062 1 60.22 18 GLY B O 1
ATOM 3838 N N . GLU B 1 19 ? 7.668 -69.812 6.352 1 67.25 19 GLU B N 1
ATOM 3839 C CA . GLU B 1 19 ? 7.879 -70.625 7.543 1 67.25 19 GLU B CA 1
ATOM 3840 C C . GLU B 1 19 ? 7.727 -69.75 8.812 1 67.25 19 GLU B C 1
ATOM 3842 O O . GLU B 1 19 ? 7.867 -70.312 9.922 1 67.25 19 GLU B O 1
ATOM 3847 N N . ILE B 1 20 ? 7.395 -68.438 8.688 1 72.94 20 ILE B N 1
ATOM 3848 C CA . ILE B 1 20 ? 7.32 -67.625 9.898 1 72.94 20 ILE B CA 1
ATOM 3849 C C . ILE B 1 20 ? 5.871 -67.5 10.359 1 72.94 20 ILE B C 1
ATOM 3851 O O . ILE B 1 20 ? 4.945 -67.562 9.547 1 72.94 20 ILE B O 1
ATOM 3855 N N . THR B 1 21 ? 5.57 -67.688 11.664 1 83.12 21 THR B N 1
ATOM 3856 C CA . THR B 1 21 ? 4.238 -67.5 12.242 1 83.12 21 THR B CA 1
ATOM 3857 C C . THR B 1 21 ? 3.713 -66.125 12 1 83.12 21 THR B C 1
ATOM 3859 O O . THR B 1 21 ? 4.316 -65.125 12.445 1 83.12 21 THR B O 1
ATOM 3862 N N . THR B 1 22 ? 2.738 -66.062 11.125 1 85.88 22 THR B N 1
ATOM 3863 C CA . THR B 1 22 ? 2.184 -64.75 10.789 1 85.88 22 THR B CA 1
ATOM 3864 C C . THR B 1 22 ? 0.959 -64.438 11.648 1 85.88 22 THR B C 1
ATOM 3866 O O . THR B 1 22 ? 0.293 -65.375 12.133 1 85.88 22 THR B O 1
ATOM 3869 N N . LEU B 1 23 ? 0.683 -63.156 11.883 1 86.12 23 LEU B N 1
ATOM 3870 C CA . LEU B 1 23 ? -0.468 -62.656 12.625 1 86.12 23 LEU B CA 1
ATOM 3871 C C . LEU B 1 23 ? -1.578 -62.219 11.672 1 86.12 23 LEU B C 1
ATOM 3873 O O . LEU B 1 23 ? -1.344 -61.438 10.758 1 86.12 23 LEU B O 1
ATOM 3877 N N . GLN B 1 24 ? -2.721 -62.875 11.781 1 86.56 24 GLN B N 1
ATOM 3878 C CA . GLN B 1 24 ? -3.885 -62.5 10.977 1 86.56 24 GLN B CA 1
ATOM 3879 C C . GLN B 1 24 ? -4.719 -61.438 11.672 1 86.56 24 GLN B C 1
ATOM 3881 O O . GLN B 1 24 ? -4.891 -61.469 12.891 1 86.56 24 GLN B O 1
ATOM 3886 N N . PHE B 1 25 ? -5.051 -60.344 10.883 1 86.88 25 PHE B N 1
ATOM 3887 C CA . PHE B 1 25 ? -5.906 -59.312 11.469 1 86.88 25 PHE B CA 1
ATOM 3888 C C . PHE B 1 25 ? -6.805 -58.719 10.414 1 86.88 25 PHE B C 1
ATOM 3890 O O . PHE B 1 25 ? -6.578 -58.875 9.211 1 86.88 25 PHE B O 1
ATOM 3897 N N . ASP B 1 26 ? -7.922 -58.125 10.891 1 85.44 26 ASP B N 1
ATOM 3898 C CA . ASP B 1 26 ? -8.859 -57.344 10.078 1 85.44 26 ASP B CA 1
ATOM 3899 C C . ASP B 1 26 ? -8.664 -55.844 10.281 1 85.44 26 ASP B C 1
ATOM 3901 O O . ASP B 1 26 ? -8.148 -55.406 11.32 1 85.44 26 ASP B O 1
ATOM 3905 N N . PRO B 1 27 ? -9.07 -55.156 9.266 1 82.5 27 PRO B N 1
ATOM 3906 C CA . PRO B 1 27 ? -8.961 -53.688 9.43 1 82.5 27 PRO B CA 1
ATOM 3907 C C . PRO B 1 27 ? -9.609 -53.219 10.719 1 82.5 27 PRO B C 1
ATOM 3909 O O . PRO B 1 27 ? -10.711 -53.656 11.07 1 82.5 27 PRO B O 1
ATOM 3912 N N . GLY B 1 28 ? -8.852 -52.344 11.445 1 84.12 28 GLY B N 1
ATOM 3913 C CA . GLY B 1 28 ? -9.336 -51.75 12.695 1 84.12 28 GLY B CA 1
ATOM 3914 C C . GLY B 1 28 ? -8.789 -52.469 13.922 1 84.12 28 GLY B C 1
ATOM 3915 O O . GLY B 1 28 ? -8.898 -51.938 15.039 1 84.12 28 GLY B O 1
ATOM 3916 N N . ASP B 1 29 ? -8.242 -53.594 13.727 1 84.38 29 ASP B N 1
ATOM 3917 C CA . ASP B 1 29 ? -7.684 -54.312 14.867 1 84.38 29 ASP B CA 1
ATOM 3918 C C . ASP B 1 29 ? -6.48 -53.562 15.445 1 84.38 29 ASP B C 1
ATOM 3920 O O . ASP B 1 29 ? -5.676 -53 14.703 1 84.38 29 ASP B O 1
ATOM 3924 N N . VAL B 1 30 ? -6.461 -53.5 16.812 1 86.62 30 VAL B N 1
ATOM 3925 C CA . VAL B 1 30 ? -5.32 -52.906 17.484 1 86.62 30 VAL B CA 1
ATOM 3926 C C . VAL B 1 30 ? -4.27 -53.969 17.781 1 86.62 30 VAL B C 1
ATOM 3928 O O . VAL B 1 30 ? -4.559 -54.938 18.453 1 86.62 30 VAL B O 1
ATOM 3931 N N . ILE B 1 31 ? -3.096 -53.781 17.25 1 84.31 31 ILE B N 1
ATOM 3932 C CA . ILE B 1 31 ? -1.973 -54.719 17.375 1 84.31 31 ILE B CA 1
ATOM 3933 C C . ILE B 1 31 ? -0.927 -54.125 18.328 1 84.31 31 ILE B C 1
ATOM 3935 O O . ILE B 1 31 ? -0.494 -52.969 18.141 1 84.31 31 ILE B O 1
ATOM 3939 N N . LYS B 1 32 ? -0.609 -54.812 19.281 1 86.94 32 LYS B N 1
ATOM 3940 C CA . LYS B 1 32 ? 0.516 -54.438 20.141 1 86.94 32 LYS B CA 1
ATOM 3941 C C . LYS B 1 32 ? 1.847 -54.75 19.453 1 86.94 32 LYS B C 1
ATOM 3943 O O . LYS B 1 32 ? 2.166 -55.938 19.203 1 86.94 32 LYS B O 1
ATOM 3948 N N . LEU B 1 33 ? 2.498 -53.719 19.125 1 83 33 LEU B N 1
ATOM 3949 C CA . LEU B 1 33 ? 3.758 -53.875 18.406 1 83 33 LEU B CA 1
ATOM 3950 C C . LEU B 1 33 ? 4.859 -54.344 19.344 1 83 33 LEU B C 1
ATOM 3952 O O . LEU B 1 33 ? 5.098 -53.75 20.391 1 83 33 LEU B O 1
ATOM 3956 N N . LEU B 1 34 ? 5.516 -55.469 19 1 82.12 34 LEU B N 1
ATOM 3957 C CA . LEU B 1 34 ? 6.602 -56.031 19.797 1 82.12 34 LEU B CA 1
ATOM 3958 C C . LEU B 1 34 ? 7.953 -55.688 19.172 1 82.12 34 LEU B C 1
ATOM 3960 O O . LEU B 1 34 ? 8.93 -55.438 19.875 1 82.12 34 LEU B O 1
ATOM 3964 N N . PHE B 1 35 ? 8 -55.875 17.891 1 81.81 35 PHE B N 1
ATOM 3965 C CA . PHE B 1 35 ? 9.242 -55.625 17.156 1 81.81 35 PHE B CA 1
ATOM 3966 C C . PHE B 1 35 ? 8.961 -54.969 15.812 1 81.81 35 PHE B C 1
ATOM 3968 O O . PHE B 1 35 ? 8.086 -55.438 15.07 1 81.81 35 PHE B O 1
ATOM 3975 N N . SER B 1 36 ? 9.508 -53.812 15.602 1 79.19 36 SER B N 1
ATOM 3976 C CA . SER B 1 36 ? 9.445 -53.094 14.328 1 79.19 36 SER B CA 1
ATOM 3977 C C . SER B 1 36 ? 10.75 -53.25 13.555 1 79.19 36 SER B C 1
ATOM 3979 O O . SER B 1 36 ? 11.734 -52.562 13.859 1 79.19 36 SER B O 1
ATOM 3981 N N . GLY B 1 37 ? 10.875 -54.219 12.656 1 72.62 37 GLY B N 1
ATOM 3982 C CA . GLY B 1 37 ? 12.062 -54.469 11.859 1 72.62 37 GLY B CA 1
ATOM 3983 C C . GLY B 1 37 ? 12.156 -53.562 10.648 1 72.62 37 GLY B C 1
ATOM 3984 O O . GLY B 1 37 ? 11.156 -52.938 10.242 1 72.62 37 GLY B O 1
ATOM 3985 N N . GLU B 1 38 ? 13.391 -53.406 10.125 1 71.12 38 GLU B N 1
ATOM 3986 C CA . GLU B 1 38 ? 13.648 -52.562 8.969 1 71.12 38 GLU B CA 1
ATOM 3987 C C . GLU B 1 38 ? 13.328 -53.281 7.664 1 71.12 38 GLU B C 1
ATOM 3989 O O . GLU B 1 38 ? 13.18 -52.625 6.621 1 71.12 38 GLU B O 1
ATOM 3994 N N . ASN B 1 39 ? 13.008 -54.5 7.664 1 68.94 39 ASN B N 1
ATOM 3995 C CA . ASN B 1 39 ? 12.836 -55.281 6.449 1 68.94 39 ASN B CA 1
ATOM 3996 C C . ASN B 1 39 ? 11.375 -55.344 6.02 1 68.94 39 ASN B C 1
ATOM 3998 O O . ASN B 1 39 ? 10.992 -56.219 5.227 1 68.94 39 ASN B O 1
ATOM 4002 N N . GLY B 1 40 ? 10.477 -54.562 6.578 1 77.25 40 GLY B N 1
ATOM 4003 C CA . GLY B 1 40 ? 9.078 -54.438 6.191 1 77.25 40 GLY B CA 1
ATOM 4004 C C . GLY B 1 40 ? 8.164 -55.375 6.961 1 77.25 40 GLY B C 1
ATOM 4005 O O . GLY B 1 40 ? 6.941 -55.281 6.859 1 77.25 40 GLY B O 1
ATOM 4006 N N . TRP B 1 41 ? 8.766 -56.375 7.668 1 81.5 41 TRP B N 1
ATOM 4007 C CA . TRP B 1 41 ? 7.941 -57.25 8.492 1 81.5 41 TRP B CA 1
ATOM 4008 C C . TRP B 1 41 ? 8.031 -56.875 9.961 1 81.5 41 TRP B C 1
ATOM 4010 O O . TRP B 1 41 ? 9.125 -56.625 10.484 1 81.5 41 TRP B O 1
ATOM 4020 N N . TRP B 1 42 ? 6.801 -56.688 10.578 1 86.25 42 TRP B N 1
ATOM 4021 C CA . TRP B 1 42 ? 6.734 -56.406 12.008 1 86.25 42 TRP B CA 1
ATOM 4022 C C . TRP B 1 42 ? 6.117 -57.562 12.773 1 86.25 42 TRP B C 1
ATOM 4024 O O . TRP B 1 42 ? 5.367 -58.344 12.211 1 86.25 42 TRP B O 1
ATOM 4034 N N . GLU B 1 43 ? 6.566 -57.688 13.977 1 86.69 43 GLU B N 1
ATOM 4035 C CA . GLU B 1 43 ? 5.98 -58.656 14.867 1 86.69 43 GLU B CA 1
ATOM 4036 C C . GLU B 1 43 ? 5.051 -58 15.883 1 86.69 43 GLU B C 1
ATOM 4038 O O . GLU B 1 43 ? 5.395 -57 16.469 1 86.69 43 GLU B O 1
ATOM 4043 N N . GLY B 1 44 ? 3.912 -58.469 15.969 1 88.25 44 GLY B N 1
ATOM 4044 C CA . GLY B 1 44 ? 2.941 -57.938 16.906 1 88.25 44 GLY B CA 1
ATOM 4045 C C . GLY B 1 44 ? 2.035 -59 17.5 1 88.25 44 GLY B C 1
ATOM 4046 O O . GLY B 1 44 ? 2.174 -60.156 17.188 1 88.25 44 GLY B O 1
ATOM 4047 N N . GLU B 1 45 ? 1.206 -58.5 18.406 1 87.31 45 GLU B N 1
ATOM 4048 C CA . GLU B 1 45 ? 0.302 -59.406 19.141 1 87.31 45 GLU B CA 1
ATOM 4049 C C . GLU B 1 45 ? -1.12 -58.844 19.141 1 87.31 45 GLU B C 1
ATOM 4051 O O . GLU B 1 45 ? -1.322 -57.656 19.297 1 87.31 45 GLU B O 1
ATOM 4056 N N . ILE B 1 46 ? -2.111 -59.688 18.875 1 84.25 46 ILE B N 1
ATOM 4057 C CA . ILE B 1 46 ? -3.527 -59.438 19.094 1 84.25 46 ILE B CA 1
ATOM 4058 C C . ILE B 1 46 ? -4.105 -60.438 20.078 1 84.25 46 ILE B C 1
ATOM 4060 O O . ILE B 1 46 ? -4.195 -61.625 19.75 1 84.25 46 ILE B O 1
ATOM 4064 N N . GLY B 1 47 ? -4.465 -59.938 21.266 1 82.56 47 GLY B N 1
ATOM 4065 C CA . GLY B 1 47 ? -4.898 -60.875 22.297 1 82.56 47 GLY B CA 1
ATOM 4066 C C . GLY B 1 47 ? -3.824 -61.844 22.688 1 82.56 47 GLY B C 1
ATOM 4067 O O . GLY B 1 47 ? -2.771 -61.469 23.203 1 82.56 47 GLY B O 1
ATOM 4068 N N . ASP B 1 48 ? -3.959 -63.094 22.359 1 81.31 48 ASP B N 1
ATOM 4069 C CA . ASP B 1 48 ? -3.027 -64.125 22.719 1 81.31 48 ASP B CA 1
ATOM 4070 C C . ASP B 1 48 ? -2.283 -64.688 21.484 1 81.31 48 ASP B C 1
ATOM 4072 O O . ASP B 1 48 ? -1.504 -65.625 21.578 1 81.31 48 ASP B O 1
ATOM 4076 N N . LYS B 1 49 ? -2.48 -64.125 20.297 1 85.19 49 LYS B N 1
ATOM 4077 C CA . LYS B 1 49 ? -1.805 -64.562 19.078 1 85.19 49 LYS B CA 1
ATOM 4078 C C . LYS B 1 49 ? -0.666 -63.625 18.719 1 85.19 49 LYS B C 1
ATOM 4080 O O . LYS B 1 49 ? -0.835 -62.406 18.75 1 85.19 49 LYS B O 1
ATOM 4085 N N . ARG B 1 50 ? 0.514 -64.188 18.5 1 87.81 50 ARG B N 1
ATOM 4086 C CA . ARG B 1 50 ? 1.728 -63.469 18.125 1 87.81 50 ARG B CA 1
ATOM 4087 C C . ARG B 1 50 ? 2.195 -63.875 16.734 1 87.81 50 ARG B C 1
ATOM 4089 O O . ARG B 1 50 ? 2.123 -65.062 16.359 1 87.81 50 ARG B O 1
ATOM 4096 N N . GLY B 1 51 ? 2.582 -63 15.914 1 87.69 51 GLY B N 1
ATOM 4097 C CA . GLY B 1 51 ? 3.102 -63.312 14.594 1 87.69 51 GLY B CA 1
ATOM 4098 C C . GLY B 1 51 ? 3.637 -62.125 13.859 1 87.69 51 GLY B C 1
ATOM 4099 O O . GLY B 1 51 ? 3.539 -61 14.352 1 87.69 51 GLY B O 1
ATOM 4100 N N . TRP B 1 52 ? 4.188 -62.469 12.773 1 85.75 52 TRP B N 1
ATOM 4101 C CA . TRP B 1 52 ? 4.754 -61.438 11.898 1 85.75 52 TRP B CA 1
ATOM 4102 C C . TRP B 1 52 ? 3.717 -60.938 10.891 1 85.75 52 TRP B C 1
ATOM 4104 O O . TRP B 1 52 ? 2.822 -61.688 10.5 1 85.75 52 TRP B O 1
ATOM 4114 N N . PHE B 1 53 ? 3.727 -59.688 10.586 1 86.19 53 PHE B N 1
ATOM 4115 C CA . PHE B 1 53 ? 2.844 -59.094 9.602 1 86.19 53 PHE B CA 1
ATOM 4116 C C . PHE B 1 53 ? 3.562 -57.969 8.844 1 86.19 53 PHE B C 1
ATOM 4118 O O . PHE B 1 53 ? 4.543 -57.406 9.344 1 86.19 53 PHE B O 1
ATOM 4125 N N . PRO B 1 54 ? 3.166 -57.781 7.672 1 81.62 54 PRO B N 1
ATOM 4126 C CA . PRO B 1 54 ? 3.791 -56.656 6.93 1 81.62 54 PRO B CA 1
ATOM 4127 C C . PRO B 1 54 ? 3.494 -55.312 7.539 1 81.62 54 PRO B C 1
ATOM 4129 O O . PRO B 1 54 ? 2.342 -55 7.863 1 81.62 54 PRO B O 1
ATOM 4132 N N . ALA B 1 55 ? 4.488 -54.469 7.617 1 82.94 55 ALA B N 1
ATOM 4133 C CA . ALA B 1 55 ? 4.402 -53.156 8.227 1 82.94 55 ALA B CA 1
ATOM 4134 C C . ALA B 1 55 ? 3.438 -52.25 7.457 1 82.94 55 ALA B C 1
ATOM 4136 O O . ALA B 1 55 ? 2.799 -51.375 8.039 1 82.94 55 ALA B O 1
ATOM 4137 N N . SER B 1 56 ? 3.248 -52.531 6.199 1 80.62 56 SER B N 1
ATOM 4138 C CA . SER B 1 56 ? 2.422 -51.688 5.34 1 80.62 56 SER B CA 1
ATOM 4139 C C . SER B 1 56 ? 0.939 -51.875 5.633 1 80.62 56 SER B C 1
ATOM 4141 O O . SER B 1 56 ? 0.106 -51.094 5.211 1 80.62 56 SER B O 1
ATOM 4143 N N . TYR B 1 57 ? 0.688 -52.875 6.418 1 81.62 57 TYR B N 1
ATOM 4144 C CA . TYR B 1 57 ? -0.715 -53.188 6.672 1 81.62 57 TYR B CA 1
ATOM 4145 C C . TYR B 1 57 ? -1.202 -52.5 7.941 1 81.62 57 TYR B C 1
ATOM 4147 O O . TYR B 1 57 ? -2.381 -52.562 8.289 1 81.62 57 TYR B O 1
ATOM 4155 N N . VAL B 1 58 ? -0.272 -51.906 8.664 1 81.25 58 VAL B N 1
ATOM 4156 C CA . VAL B 1 58 ? -0.667 -51.344 9.961 1 81.25 58 VAL B CA 1
ATOM 4157 C C . VAL B 1 58 ? -0.197 -49.906 10.078 1 81.25 58 VAL B C 1
ATOM 4159 O O . VAL B 1 58 ? 0.68 -49.469 9.328 1 81.25 58 VAL B O 1
ATOM 4162 N N . SER B 1 59 ? -0.889 -49.062 10.961 1 81.5 59 SER B N 1
ATOM 4163 C CA . SER B 1 59 ? -0.469 -47.719 11.344 1 81.5 59 SER B CA 1
ATOM 4164 C C . SER B 1 59 ? -0.194 -47.625 12.836 1 81.5 59 SER B C 1
ATOM 4166 O O . SER B 1 59 ? -0.976 -48.125 13.648 1 81.5 59 SER B O 1
ATOM 4168 N N . LYS B 1 60 ? 0.947 -47.156 13.172 1 76.19 60 LYS B N 1
ATOM 4169 C CA . LYS B 1 60 ? 1.271 -47 14.594 1 76.19 60 LYS B CA 1
ATOM 4170 C C . LYS B 1 60 ? 0.295 -46.031 15.273 1 76.19 60 LYS B C 1
ATOM 4172 O O . LYS B 1 60 ? -0.021 -44.969 14.734 1 76.19 60 LYS B O 1
ATOM 4177 N N . LEU B 1 61 ? -0.426 -46.5 16.281 1 62.66 61 LEU B N 1
ATOM 4178 C CA . LEU B 1 61 ? -1.252 -45.625 17.109 1 62.66 61 LEU B CA 1
ATOM 4179 C C . LEU B 1 61 ? -0.387 -44.719 18 1 62.66 61 LEU B C 1
ATOM 4181 O O . LEU B 1 61 ? 0.199 -45.219 18.984 1 62.66 61 LEU B O 1
ATOM 4185 N N . GLU B 1 62 ? 0.395 -43.906 17.438 1 50.03 62 GLU B N 1
ATOM 4186 C CA . GLU B 1 62 ? 1.003 -42.969 18.375 1 50.03 62 GLU B CA 1
ATOM 4187 C C . GLU B 1 62 ? -0.04 -42.406 19.312 1 50.03 62 GLU B C 1
ATOM 4189 O O . GLU B 1 62 ? -1.188 -42.156 18.922 1 50.03 62 GLU B O 1
ATOM 4194 N N . ASP B 1 63 ? 0.101 -42.625 20.562 1 44.94 63 ASP B N 1
ATOM 4195 C CA . ASP B 1 63 ? -0.652 -41.781 21.5 1 44.94 63 ASP B CA 1
ATOM 4196 C C . ASP B 1 63 ? -0.816 -40.375 20.969 1 44.94 63 ASP B C 1
ATOM 4198 O O . ASP B 1 63 ? 0.173 -39.688 20.703 1 44.94 63 ASP B O 1
ATOM 4202 N N . GLU B 1 64 ? -1.793 -40.219 20.125 1 42.09 64 GLU B N 1
ATOM 4203 C CA . GLU B 1 64 ? -2.102 -38.812 19.797 1 42.09 64 GLU B CA 1
ATOM 4204 C C . GLU B 1 64 ? -1.987 -37.906 21.031 1 42.09 64 GLU B C 1
ATOM 4206 O O . GLU B 1 64 ? -2.738 -38.094 21.984 1 42.09 64 GLU B O 1
ATOM 4211 N N . GLU B 1 65 ? -0.837 -37.656 21.484 1 43.25 65 GLU B N 1
ATOM 4212 C CA . GLU B 1 65 ? -0.842 -36.562 22.438 1 43.25 65 GLU B CA 1
ATOM 4213 C C . GLU B 1 65 ? -1.913 -35.531 22.094 1 43.25 65 GLU B C 1
ATOM 4215 O O . GLU B 1 65 ? -2.057 -35.156 20.938 1 43.25 65 GLU B O 1
ATOM 4220 N N . ALA B 1 66 ? -2.967 -35.562 22.812 1 47.47 66 ALA B N 1
ATOM 4221 C CA . ALA B 1 66 ? -4.012 -34.531 22.734 1 47.47 66 ALA B CA 1
ATOM 4222 C C . ALA B 1 66 ? -3.434 -33.188 22.328 1 47.47 66 ALA B C 1
ATOM 4224 O O . ALA B 1 66 ? -2.527 -32.656 22.984 1 47.47 66 ALA B O 1
ATOM 4225 N N . LEU B 1 67 ? -3.543 -32.875 21.078 1 55.53 67 LEU B N 1
ATOM 4226 C CA . LEU B 1 67 ? -3.197 -31.516 20.75 1 55.53 67 LEU B CA 1
ATOM 4227 C C . LEU B 1 67 ? -3.816 -30.531 21.75 1 55.53 67 LEU B C 1
ATOM 4229 O O . LEU B 1 67 ? -4.887 -30.797 22.297 1 55.53 67 LEU B O 1
ATOM 4233 N N . PRO B 1 68 ? -3.107 -29.719 22.375 1 61.28 68 PRO B N 1
ATOM 4234 C CA . PRO B 1 68 ? -3.803 -28.766 23.234 1 61.28 68 PRO B CA 1
ATOM 4235 C C . PRO B 1 68 ? -5.105 -28.25 22.625 1 61.28 68 PRO B C 1
ATOM 4237 O O . PRO B 1 68 ? -5.258 -28.25 21.391 1 61.28 68 PRO B O 1
ATOM 4240 N N . ALA B 1 69 ? -6.168 -27.891 23.344 1 64.31 69 ALA B N 1
ATOM 4241 C CA . ALA B 1 69 ? -7.438 -27.328 22.875 1 64.31 69 ALA B CA 1
ATOM 4242 C C . ALA B 1 69 ? -7.207 -26.188 21.891 1 64.31 69 ALA B C 1
ATOM 4244 O O . ALA B 1 69 ? -6.418 -25.281 22.156 1 64.31 69 ALA B O 1
ATOM 4245 N N . GLY B 1 70 ? -7.742 -26.266 20.734 1 66.56 70 GLY B N 1
ATOM 4246 C CA . GLY B 1 70 ? -7.688 -25.266 19.688 1 66.56 70 GLY B CA 1
ATOM 4247 C C . GLY B 1 70 ? -6.828 -25.688 18.516 1 66.56 70 GLY B C 1
ATOM 4248 O O . GLY B 1 70 ? -6.797 -25 17.484 1 66.56 70 GLY B O 1
ATOM 4249 N N . TRP B 1 71 ? -6.047 -26.859 18.734 1 69.81 71 TRP B N 1
ATOM 4250 C CA . TRP B 1 71 ? -5.203 -27.25 17.609 1 69.81 71 TRP B CA 1
ATOM 4251 C C . TRP B 1 71 ? -5.801 -28.453 16.859 1 69.81 71 TRP B C 1
ATOM 4253 O O . TRP B 1 71 ? -6.359 -29.359 17.484 1 69.81 71 TRP B O 1
ATOM 4263 N N . GLU B 1 72 ? -5.812 -28.484 15.555 1 73.62 72 GLU B N 1
ATOM 4264 C CA . GLU B 1 72 ? -6.258 -29.562 14.672 1 73.62 72 GLU B CA 1
ATOM 4265 C C . GLU B 1 72 ? -5.113 -30.078 13.805 1 73.62 72 GLU B C 1
ATOM 4267 O O . GLU B 1 72 ? -4.293 -29.297 13.32 1 73.62 72 GLU B O 1
ATOM 4272 N N . ALA B 1 73 ? -4.898 -31.328 13.828 1 72.5 73 ALA B N 1
ATOM 4273 C CA . ALA B 1 73 ? -3.941 -31.953 12.914 1 72.5 73 ALA B CA 1
ATOM 4274 C C . ALA B 1 73 ? -4.555 -32.156 11.531 1 72.5 73 ALA B C 1
ATOM 4276 O O . ALA B 1 73 ? -5.648 -32.719 11.398 1 72.5 73 ALA B O 1
ATOM 4277 N N . ILE B 1 74 ? -3.961 -31.578 10.484 1 66.88 74 ILE B N 1
ATOM 4278 C CA . ILE B 1 74 ? -4.402 -31.734 9.102 1 66.88 74 ILE B CA 1
ATOM 4279 C C . ILE B 1 74 ? -3.357 -32.5 8.305 1 66.88 74 ILE B C 1
ATOM 4281 O O . ILE B 1 74 ? -2.162 -32.219 8.367 1 66.88 74 ILE B O 1
ATOM 4285 N N . SER B 1 75 ? -3.627 -33.531 7.695 1 63.5 75 SER B N 1
ATOM 4286 C CA . SER B 1 75 ? -2.746 -34.312 6.848 1 63.5 75 SER B CA 1
ATOM 4287 C C . SER B 1 75 ? -2.648 -33.719 5.445 1 63.5 75 SER B C 1
ATOM 4289 O O . SER B 1 75 ? -3.658 -33.312 4.867 1 63.5 75 SER B O 1
ATOM 4291 N N . THR B 1 76 ? -1.426 -33.625 4.941 1 52.91 76 THR B N 1
ATOM 4292 C CA . THR B 1 76 ? -1.214 -33.25 3.549 1 52.91 76 THR B CA 1
ATOM 4293 C C . THR B 1 76 ? -1.543 -34.438 2.621 1 52.91 76 THR B C 1
ATOM 4295 O O . THR B 1 76 ? -1.61 -35.562 3.059 1 52.91 76 THR B O 1
ATOM 4298 N N . PRO B 1 77 ? -1.729 -34.25 1.406 1 54.56 77 PRO B N 1
ATOM 4299 C CA . PRO B 1 77 ? -1.971 -35.375 0.495 1 54.56 77 PRO B CA 1
ATOM 4300 C C . PRO B 1 77 ? -0.83 -36.375 0.495 1 54.56 77 PRO B C 1
ATOM 4302 O O . PRO B 1 77 ? -1.048 -37.562 0.202 1 54.56 77 PRO B O 1
ATOM 4305 N N . ASN B 1 78 ? 0.379 -36 0.884 1 57.47 78 ASN B N 1
ATOM 4306 C CA . ASN B 1 78 ? 1.54 -36.906 0.92 1 57.47 78 ASN B CA 1
ATOM 4307 C C . ASN B 1 78 ? 1.645 -37.625 2.256 1 57.47 78 ASN B C 1
ATOM 4309 O O . ASN B 1 78 ? 2.635 -38.312 2.516 1 57.47 78 ASN B O 1
ATOM 4313 N N . GLY B 1 79 ? 0.822 -37.438 3.041 1 58.09 79 GLY B N 1
ATOM 4314 C CA . GLY B 1 79 ? 0.751 -38.219 4.273 1 58.09 79 GLY B CA 1
ATOM 4315 C C . GLY B 1 79 ? 1.417 -37.531 5.449 1 58.09 79 GLY B C 1
ATOM 4316 O O . GLY B 1 79 ? 1.52 -38.094 6.535 1 58.09 79 GLY B O 1
ATOM 4317 N N . GLU B 1 80 ? 1.941 -36.375 5.238 1 64.25 80 GLU B N 1
ATOM 4318 C CA . GLU B 1 80 ? 2.539 -35.656 6.359 1 64.25 80 GLU B CA 1
ATOM 4319 C C . GLU B 1 80 ? 1.478 -34.938 7.168 1 64.25 80 GLU B C 1
ATOM 4321 O O . GLU B 1 80 ? 0.504 -34.406 6.609 1 64.25 80 GLU B O 1
ATOM 4326 N N . LYS B 1 81 ? 1.573 -35 8.484 1 70.44 81 LYS B N 1
ATOM 4327 C CA . LYS B 1 81 ? 0.607 -34.344 9.359 1 70.44 81 LYS B CA 1
ATOM 4328 C C . LYS B 1 81 ? 1.118 -33 9.828 1 70.44 81 LYS B C 1
ATOM 4330 O O . LYS B 1 81 ? 2.295 -32.844 10.164 1 70.44 81 LYS B O 1
ATOM 4335 N N . TYR B 1 82 ? 0.501 -31.844 9.562 1 76.06 82 TYR B N 1
ATOM 4336 C CA . TYR B 1 82 ? 0.765 -30.594 10.242 1 76.06 82 TYR B CA 1
ATOM 4337 C C . TYR B 1 82 ? -0.43 -30.172 11.094 1 76.06 82 TYR B C 1
ATOM 4339 O O . TYR B 1 82 ? -1.533 -30.688 10.93 1 76.06 82 TYR B O 1
ATOM 4347 N N . TYR B 1 83 ? -0.193 -29.344 12.234 1 74.81 83 TYR B N 1
ATOM 4348 C CA . TYR B 1 83 ? -1.157 -28.969 13.266 1 74.81 83 TYR B CA 1
ATOM 4349 C C . TYR B 1 83 ? -1.608 -27.516 13.086 1 74.81 83 TYR B C 1
ATOM 4351 O O . TYR B 1 83 ? -0.793 -26.641 12.805 1 74.81 83 TYR B O 1
ATOM 4359 N N . VAL B 1 84 ? -2.896 -27.344 13 1 74.94 84 VAL B N 1
ATOM 4360 C CA . VAL B 1 84 ? -3.494 -26.016 12.859 1 74.94 84 VAL B CA 1
ATOM 4361 C C . VAL B 1 84 ? -4.293 -25.672 14.109 1 74.94 84 VAL B C 1
ATOM 4363 O O . VAL B 1 84 ? -5.105 -26.469 14.578 1 74.94 84 VAL B O 1
ATOM 4366 N N . ASN B 1 85 ? -3.943 -24.531 14.797 1 70.88 85 ASN B N 1
ATOM 4367 C CA . ASN B 1 85 ? -4.766 -23.984 15.867 1 70.88 85 ASN B CA 1
ATOM 4368 C C . ASN B 1 85 ? -6.043 -23.359 15.328 1 70.88 85 ASN B C 1
ATOM 4370 O O . ASN B 1 85 ? -5.988 -22.406 14.547 1 70.88 85 ASN B O 1
ATOM 4374 N N . THR B 1 86 ? -7.164 -23.875 15.484 1 67.31 86 THR B N 1
ATOM 4375 C CA . THR B 1 86 ? -8.445 -23.453 14.938 1 67.31 86 THR B CA 1
ATOM 4376 C C . THR B 1 86 ? -8.789 -22.047 15.414 1 67.31 86 THR B C 1
ATOM 4378 O O . THR B 1 86 ? -9.609 -21.359 14.789 1 67.31 86 THR B O 1
ATOM 4381 N N . LYS B 1 87 ? -8.203 -21.438 16.531 1 65.5 87 LYS B N 1
ATOM 4382 C CA . LYS B 1 87 ? -8.469 -20.094 17.047 1 65.5 87 LYS B CA 1
ATOM 4383 C C . LYS B 1 87 ? -7.461 -19.094 16.5 1 65.5 87 LYS B C 1
ATOM 4385 O O . LYS B 1 87 ? -7.828 -17.953 16.156 1 65.5 87 LYS B O 1
ATOM 4390 N N . THR B 1 88 ? -6.246 -19.406 16.375 1 69.31 88 THR B N 1
ATOM 4391 C CA . THR B 1 88 ? -5.203 -18.453 15.984 1 69.31 88 THR B CA 1
ATOM 4392 C C . THR B 1 88 ? -4.691 -18.75 14.578 1 69.31 88 THR B C 1
ATOM 4394 O O . THR B 1 88 ? -3.859 -18.016 14.047 1 69.31 88 THR B O 1
ATOM 4397 N N . ASN B 1 89 ? -5.211 -19.75 13.859 1 64.94 89 ASN B N 1
ATOM 4398 C CA . ASN B 1 89 ? -4.82 -20.234 12.539 1 64.94 89 ASN B CA 1
ATOM 4399 C C . ASN B 1 89 ? -3.314 -20.469 12.453 1 64.94 89 ASN B C 1
ATOM 4401 O O . ASN B 1 89 ? -2.74 -20.438 11.359 1 64.94 89 ASN B O 1
ATOM 4405 N N . GLU B 1 90 ? -2.631 -20.562 13.562 1 71.31 90 GLU B N 1
ATOM 4406 C CA . GLU B 1 90 ? -1.223 -20.938 13.562 1 71.31 90 GLU B CA 1
ATOM 4407 C C . GLU B 1 90 ? -1.046 -22.391 13.125 1 71.31 90 GLU B C 1
ATOM 4409 O O . GLU B 1 90 ? -1.817 -23.266 13.523 1 71.31 90 GLU B O 1
ATOM 4414 N N . THR B 1 91 ? -0.191 -22.703 12.109 1 69 91 THR B N 1
ATOM 4415 C CA . THR B 1 91 ? 0.091 -24.062 11.641 1 69 91 THR B CA 1
ATOM 4416 C C . THR B 1 91 ? 1.476 -24.5 12.094 1 69 91 THR B C 1
ATOM 4418 O O . THR B 1 91 ? 2.412 -23.703 12.148 1 69 91 THR B O 1
ATOM 4421 N N . THR B 1 92 ? 1.699 -25.594 12.75 1 73.12 92 THR B N 1
ATOM 4422 C CA . THR B 1 92 ? 2.994 -26.172 13.086 1 73.12 92 THR B CA 1
ATOM 4423 C C . THR B 1 92 ? 3.088 -27.609 12.578 1 73.12 92 THR B C 1
ATOM 4425 O O . THR B 1 92 ? 2.078 -28.312 12.5 1 73.12 92 THR B O 1
ATOM 4428 N N . TRP B 1 93 ? 4.25 -27.922 12.133 1 67.94 93 TRP B N 1
ATOM 4429 C CA . TRP B 1 93 ? 4.508 -29.281 11.672 1 67.94 93 TRP B CA 1
ATOM 4430 C C . TRP B 1 93 ? 4.902 -30.188 12.836 1 67.94 93 TRP B C 1
ATOM 4432 O O . TRP B 1 93 ? 4.977 -31.406 12.68 1 67.94 93 TRP B O 1
ATOM 4442 N N . GLU B 1 94 ? 5.141 -29.484 14.078 1 72.12 94 GLU B N 1
ATOM 4443 C CA . GLU B 1 94 ? 5.449 -30.234 15.297 1 72.12 94 GLU B CA 1
ATOM 4444 C C . GLU B 1 94 ? 4.23 -30.312 16.219 1 72.12 94 GLU B C 1
ATOM 4446 O O . GLU B 1 94 ? 3.363 -29.438 16.188 1 72.12 94 GLU B O 1
ATOM 4451 N N . ILE B 1 95 ? 4.008 -31.25 17.031 1 68.12 95 ILE B N 1
ATOM 4452 C CA . ILE B 1 95 ? 2.887 -31.453 17.953 1 68.12 95 ILE B CA 1
ATOM 4453 C C . ILE B 1 95 ? 2.84 -30.312 18.969 1 68.12 95 ILE B C 1
ATOM 4455 O O . ILE B 1 95 ? 3.799 -30.109 19.703 1 68.12 95 ILE B O 1
ATOM 4459 N N . PRO B 1 96 ? 1.786 -29.344 18.734 1 62.44 96 PRO B N 1
ATOM 4460 C CA . PRO B 1 96 ? 1.754 -28.25 19.719 1 62.44 96 PRO B CA 1
ATOM 4461 C C . PRO B 1 96 ? 1.684 -28.766 21.156 1 62.44 96 PRO B C 1
ATOM 4463 O O . PRO B 1 96 ? 1.01 -29.766 21.422 1 62.44 96 PRO B O 1
ATOM 4466 N N . LYS B 1 97 ? 2.594 -28.422 22.031 1 53.62 97 LYS B N 1
ATOM 4467 C CA . LYS B 1 97 ? 2.672 -28.781 23.438 1 53.62 97 LYS B CA 1
ATOM 4468 C C . LYS B 1 97 ? 1.73 -27.906 24.281 1 53.62 97 LYS B C 1
ATOM 4470 O O . LYS B 1 97 ? 1.438 -26.766 23.906 1 53.62 97 LYS B O 1
ATOM 4475 N N . ASN B 1 98 ? 0.828 -28.484 25.094 1 42.97 98 ASN B N 1
ATOM 4476 C CA . ASN B 1 98 ? -0.12 -27.922 26.047 1 42.97 98 ASN B CA 1
ATOM 4477 C C . ASN B 1 98 ? 0.528 -26.844 26.906 1 42.97 98 ASN B C 1
ATOM 4479 O O . ASN B 1 98 ? 1.265 -27.156 27.844 1 42.97 98 ASN B O 1
ATOM 4483 N N . ASP B 1 99 ? 1.28 -25.875 26.484 1 36.31 99 ASP B N 1
ATOM 4484 C CA . ASP B 1 99 ? 1.507 -25.016 27.641 1 36.31 99 ASP B CA 1
ATOM 4485 C C . ASP B 1 99 ? 0.19 -24.453 28.172 1 36.31 99 ASP B C 1
ATOM 4487 O O . ASP B 1 99 ? -0.56 -23.812 27.422 1 36.31 99 ASP B O 1
ATOM 4491 N N . SER B 1 100 ? -0.364 -25.062 29.125 1 29.66 100 SER B N 1
ATOM 4492 C CA . SER B 1 100 ? -1.615 -24.891 29.859 1 29.66 100 SER B CA 1
ATOM 4493 C C . SER B 1 100 ? -1.879 -23.422 30.172 1 29.66 100 SER B C 1
ATOM 4495 O O . SER B 1 100 ? -2.943 -23.078 30.688 1 29.66 100 SER B O 1
ATOM 4497 N N . PRO B 1 101 ? -1.398 -22.25 29.969 1 23.94 101 PRO B N 1
ATOM 4498 C CA . PRO B 1 101 ? -2.104 -21.578 31.078 1 23.94 101 PRO B CA 1
ATOM 4499 C C . PRO B 1 101 ? -3.621 -21.625 30.906 1 23.94 101 PRO B C 1
ATOM 4501 O O . PRO B 1 101 ? -4.121 -21.781 29.797 1 23.94 101 PRO B O 1
ATOM 4504 N N . ALA B 1 102 ? -4.332 -21.781 31.953 1 22.28 102 ALA B N 1
ATOM 4505 C CA . ALA B 1 102 ? -5.723 -21.969 32.375 1 22.28 102 ALA B CA 1
ATOM 4506 C C . ALA B 1 102 ? -6.613 -20.875 31.797 1 22.28 102 ALA B C 1
ATOM 4508 O O . ALA B 1 102 ? -6.555 -19.719 32.219 1 22.28 102 ALA B O 1
ATOM 4509 N N . PRO B 1 103 ? -6.57 -20.391 30.484 1 21.53 103 PRO B N 1
ATOM 4510 C CA . PRO B 1 103 ? -7.605 -19.359 30.609 1 21.53 103 PRO B CA 1
ATOM 4511 C C . PRO B 1 103 ? -8.961 -19.922 31.016 1 21.53 103 PRO B C 1
ATOM 4513 O O . PRO B 1 103 ? -9.234 -21.109 30.781 1 21.53 103 PRO B O 1
ATOM 4516 N N . GLN B 1 104 ? -9.602 -19.328 32.031 1 18.02 104 GLN B N 1
ATOM 4517 C CA . GLN B 1 104 ? -10.883 -19.547 32.688 1 18.02 104 GLN B CA 1
ATOM 4518 C C . GLN B 1 104 ? -12.039 -19.453 31.703 1 18.02 104 GLN B C 1
ATOM 4520 O O . GLN B 1 104 ? -12.289 -18.406 31.109 1 18.02 104 GLN B O 1
ATOM 4525 N N . CYS B 1 105 ? -12.141 -20.391 30.797 1 18.92 105 CYS B N 1
ATOM 4526 C CA . CYS B 1 105 ? -13.203 -20.484 29.812 1 18.92 105 CYS B CA 1
ATOM 4527 C C . CYS B 1 105 ? -14.57 -20.469 30.469 1 18.92 105 CYS B C 1
ATOM 4529 O O . CYS B 1 105 ? -14.914 -21.391 31.219 1 18.92 105 CYS B O 1
ATOM 4531 N N . THR B 1 106 ? -15.055 -19.266 30.922 1 16.48 106 THR B N 1
ATOM 4532 C CA . THR B 1 106 ? -16.406 -19.266 31.484 1 16.48 106 THR B CA 1
ATOM 4533 C C . THR B 1 106 ? -17.422 -19.766 30.469 1 16.48 106 THR B C 1
ATOM 4535 O O . THR B 1 106 ? -17.172 -19.703 29.25 1 16.48 106 THR B O 1
ATOM 4538 N N . GLY B 1 107 ? -18.578 -20.359 30.938 1 15.59 107 GLY B N 1
ATOM 4539 C CA . GLY B 1 107 ? -19.656 -21.312 30.719 1 15.59 107 GLY B CA 1
ATOM 4540 C C . GLY B 1 107 ? -20.734 -20.797 29.797 1 15.59 107 GLY B C 1
ATOM 4541 O O . GLY B 1 107 ? -21.484 -21.578 29.203 1 15.59 107 GLY B O 1
ATOM 4542 N N . SER B 1 108 ? -21.109 -19.5 29.562 1 16.11 108 SER B N 1
ATOM 4543 C CA . SER B 1 108 ? -22.562 -19.484 29.703 1 16.11 108 SER B CA 1
ATOM 4544 C C . SER B 1 108 ? -23.234 -20.141 28.5 1 16.11 108 SER B C 1
ATOM 4546 O O . SER B 1 108 ? -22.641 -20.25 27.422 1 16.11 108 SER B O 1
ATOM 4548 N N . GLU B 1 109 ? -24.656 -20.188 28.656 1 15.42 109 GLU B N 1
ATOM 4549 C CA . GLU B 1 109 ? -25.828 -21.031 28.438 1 15.42 109 GLU B CA 1
ATOM 4550 C C . GLU B 1 109 ? -26.281 -21 26.984 1 15.42 109 GLU B C 1
ATOM 4552 O O . GLU B 1 109 ? -25.969 -20.062 26.25 1 15.42 109 GLU B O 1
ATOM 4557 N N . PRO B 1 110 ? -27.422 -21.734 26.703 1 16.42 110 PRO B N 1
ATOM 4558 C CA . PRO B 1 110 ? -28.016 -22.719 25.797 1 16.42 110 PRO B CA 1
ATOM 4559 C C . PRO B 1 110 ? -28.828 -22.078 24.672 1 16.42 110 PRO B C 1
ATOM 4561 O O . PRO B 1 110 ? -28.812 -22.578 23.531 1 16.42 110 PRO B O 1
ATOM 4564 N N . SER B 1 111 ? -29.562 -20.859 24.703 1 15.11 111 SER B N 1
ATOM 4565 C CA . SER B 1 111 ? -30.984 -21.047 24.453 1 15.11 111 SER B CA 1
ATOM 4566 C C . SER B 1 111 ? -31.25 -21.328 22.984 1 15.11 111 SER B C 1
ATOM 4568 O O . SER B 1 111 ? -30.422 -21.016 22.125 1 15.11 111 SER B O 1
ATOM 4570 N N . THR B 1 112 ? -32.656 -21.281 22.625 1 15.02 112 THR B N 1
ATOM 4571 C CA . THR B 1 112 ? -33.719 -22.109 22.047 1 15.02 112 THR B CA 1
ATOM 4572 C C . THR B 1 112 ? -33.781 -21.906 20.531 1 15.02 112 THR B C 1
ATOM 4574 O O . THR B 1 112 ? -33.25 -20.938 20 1 15.02 112 THR B O 1
ATOM 4577 N N . PRO B 1 113 ? -35.125 -21.688 19.984 1 15.16 113 PRO B N 1
ATOM 4578 C CA . PRO B 1 113 ? -36 -22.594 19.219 1 15.16 113 PRO B CA 1
ATOM 4579 C C . PRO B 1 113 ? -36 -22.266 17.719 1 15.16 113 PRO B C 1
ATOM 4581 O O . PRO B 1 113 ? -35.656 -23.125 16.906 1 15.16 113 PRO B O 1
ATOM 4584 N N . ALA B 1 114 ? -37.156 -21.609 17.219 1 14.61 114 ALA B N 1
ATOM 4585 C CA . ALA B 1 114 ? -38.219 -22.203 16.391 1 14.61 114 ALA B CA 1
ATOM 4586 C C . ALA B 1 114 ? -38 -21.922 14.914 1 14.61 114 ALA B C 1
ATOM 4588 O O . ALA B 1 114 ? -37.188 -21.062 14.555 1 14.61 114 ALA B O 1
ATOM 4589 N N . PRO B 1 115 ? -39.25 -21.875 14.023 1 13.89 115 PRO B N 1
ATOM 4590 C CA . PRO B 1 115 ? -39.906 -22.672 12.977 1 13.89 115 PRO B CA 1
ATOM 4591 C C . PRO B 1 115 ? -39.844 -22.016 11.602 1 13.89 115 PRO B C 1
ATOM 4593 O O . PRO B 1 115 ? -39.719 -22.703 10.586 1 13.89 115 PRO B O 1
ATOM 4596 N N . LYS B 1 116 ? -39.875 -20.641 11.438 1 14.41 116 LYS B N 1
ATOM 4597 C CA . LYS B 1 116 ? -41 -20.125 10.633 1 14.41 116 LYS B CA 1
ATOM 4598 C C . LYS B 1 116 ? -40.875 -20.578 9.18 1 14.41 116 LYS B C 1
ATOM 4600 O O . LYS B 1 116 ? -39.781 -20.812 8.688 1 14.41 116 LYS B O 1
ATOM 4605 N N . SER B 1 117 ? -42.062 -20.312 8.32 1 13.91 117 SER B N 1
ATOM 4606 C CA . SER B 1 117 ? -43.062 -20.828 7.391 1 13.91 117 SER B CA 1
ATOM 4607 C C . SER B 1 117 ? -42.594 -20.719 5.945 1 13.91 117 SER B C 1
ATOM 4609 O O . SER B 1 117 ? -41.562 -20.078 5.672 1 13.91 117 SER B O 1
ATOM 4611 N N . SER B 1 118 ? -43.531 -20.172 5.004 1 13.7 118 SER B N 1
ATOM 4612 C CA . SER B 1 118 ? -44.469 -20.781 4.047 1 13.7 118 SER B CA 1
ATOM 4613 C C . SER B 1 118 ? -44 -20.531 2.611 1 13.7 118 SER B C 1
ATOM 4615 O O . SER B 1 118 ? -43.906 -21.469 1.818 1 13.7 118 SER B O 1
ATOM 4617 N N . SER B 1 119 ? -44.281 -19.297 1.966 1 13.95 119 SER B N 1
ATOM 4618 C CA . SER B 1 119 ? -45.312 -19.328 0.941 1 13.95 119 SER B CA 1
ATOM 4619 C C . SER B 1 119 ? -44.75 -19.766 -0.408 1 13.95 119 SER B C 1
ATOM 4621 O O . SER B 1 119 ? -43.531 -19.672 -0.636 1 13.95 119 SER B O 1
ATOM 4623 N N . PRO B 1 120 ? -45.688 -19.531 -1.435 1 14.45 120 PRO B N 1
ATOM 4624 C CA . PRO B 1 120 ? -46.438 -20.312 -2.414 1 14.45 120 PRO B CA 1
ATOM 4625 C C . PRO B 1 120 ? -45.719 -20.422 -3.762 1 14.45 120 PRO B C 1
ATOM 4627 O O . PRO B 1 120 ? -44.656 -19.859 -3.934 1 14.45 120 PRO B O 1
ATOM 4630 N N . ILE B 1 121 ? -46.5 -19.859 -4.793 1 13.91 121 ILE B N 1
ATOM 4631 C CA . ILE B 1 121 ? -47.25 -20.516 -5.844 1 13.91 121 ILE B CA 1
ATOM 4632 C C . ILE B 1 121 ? -46.469 -20.516 -7.148 1 13.91 121 ILE B C 1
ATOM 4634 O O . ILE B 1 121 ? -46.25 -21.562 -7.758 1 13.91 121 ILE B O 1
ATOM 4638 N N . THR B 1 122 ? -46.875 -19.562 -8.141 1 13.89 122 THR B N 1
ATOM 4639 C CA . THR B 1 122 ? -47.656 -20.016 -9.281 1 13.89 122 THR B CA 1
ATOM 4640 C C . THR B 1 122 ? -46.75 -20.391 -10.453 1 13.89 122 THR B C 1
ATOM 4642 O O . THR B 1 122 ? -45.594 -19.969 -10.5 1 13.89 122 THR B O 1
ATOM 4645 N N . PRO B 1 123 ? -47.469 -20.484 -11.656 1 13.82 123 PRO B N 1
ATOM 4646 C CA . PRO B 1 123 ? -47.781 -21.5 -12.664 1 13.82 123 PRO B CA 1
ATOM 4647 C C . PRO B 1 123 ? -46.875 -21.422 -13.891 1 13.82 123 PRO B C 1
ATOM 4649 O O . PRO B 1 123 ? -46.281 -22.422 -14.297 1 13.82 123 PRO B O 1
ATOM 4652 N N . ARG B 1 124 ? -47.25 -20.391 -14.883 1 13.76 124 ARG B N 1
ATOM 4653 C CA . ARG B 1 124 ? -47.875 -20.891 -16.094 1 13.76 124 ARG B CA 1
ATOM 4654 C C . ARG B 1 124 ? -46.844 -21.25 -17.141 1 13.76 124 ARG B C 1
ATOM 4656 O O . ARG B 1 124 ? -45.656 -20.922 -17 1 13.76 124 ARG B O 1
ATOM 4663 N N . SER B 1 125 ? -47.031 -20.578 -18.422 1 13.56 125 SER B N 1
ATOM 4664 C CA . SER B 1 125 ? -47.625 -21.141 -19.625 1 13.56 125 SER B CA 1
ATOM 4665 C C . SER B 1 125 ? -46.531 -21.625 -20.594 1 13.56 125 SER B C 1
ATOM 4667 O O . SER B 1 125 ? -46.562 -22.781 -21.016 1 13.56 125 SER B O 1
ATOM 4669 N N . LYS B 1 126 ? -46.594 -20.859 -21.844 1 14.01 126 LYS B N 1
ATOM 4670 C CA . LYS B 1 126 ? -47.219 -21.344 -23.078 1 14.01 126 LYS B CA 1
ATOM 4671 C C . LYS B 1 126 ? -46.188 -22.078 -23.938 1 14.01 126 LYS B C 1
ATOM 4673 O O . LYS B 1 126 ? -45.031 -22.25 -23.531 1 14.01 126 LYS B O 1
ATOM 4678 N N . THR B 1 127 ? -45.969 -21.5 -25.156 1 14.04 127 THR B N 1
ATOM 4679 C CA . THR B 1 127 ? -46.469 -22.047 -26.406 1 14.04 127 THR B CA 1
ATOM 4680 C C . THR B 1 127 ? -45.375 -22.859 -27.109 1 14.04 127 THR B C 1
ATOM 4682 O O . THR B 1 127 ? -44.188 -22.688 -26.859 1 14.04 127 THR B O 1
ATOM 4685 N N . GLN B 1 128 ? -45.781 -23.266 -28.375 1 13.16 128 GLN B N 1
ATOM 4686 C CA . GLN B 1 128 ? -46.031 -24.438 -29.203 1 13.16 128 GLN B CA 1
ATOM 4687 C C . GLN B 1 128 ? -44.812 -24.734 -30.094 1 13.16 128 GLN B C 1
ATOM 4689 O O . GLN B 1 128 ? -44.312 -25.875 -30.109 1 13.16 128 GLN B O 1
ATOM 4694 N N . PRO B 1 129 ? -44.906 -24.203 -31.469 1 13.82 129 PRO B N 1
ATOM 4695 C CA . PRO B 1 129 ? -45.281 -25.156 -32.531 1 13.82 129 PRO B CA 1
ATOM 4696 C C . PRO B 1 129 ? -44.062 -25.844 -33.156 1 13.82 129 PRO B C 1
ATOM 4698 O O . PRO B 1 129 ? -43.969 -27.078 -33.156 1 13.82 129 PRO B O 1
ATOM 4701 N N . SER B 1 130 ? -43.781 -25.5 -34.562 1 13.45 130 SER B N 1
ATOM 4702 C CA . SER B 1 130 ? -44.188 -26.312 -35.719 1 13.45 130 SER B CA 1
ATOM 4703 C C . SER B 1 130 ? -43 -27.141 -36.219 1 13.45 130 SER B C 1
ATOM 4705 O O . SER B 1 130 ? -43.125 -28.359 -36.344 1 13.45 130 SER B O 1
ATOM 4707 N N . THR B 1 131 ? -42.656 -26.891 -37.625 1 14.07 131 THR B N 1
ATOM 4708 C CA . THR B 1 131 ? -43.031 -27.75 -38.75 1 14.07 131 THR B CA 1
ATOM 4709 C C . THR B 1 131 ? -41.875 -28.703 -39.062 1 14.07 131 THR B C 1
ATOM 4711 O O . THR B 1 131 ? -40.719 -28.438 -38.75 1 14.07 131 THR B O 1
ATOM 4714 N N . PRO B 1 132 ? -42.062 -29.344 -40.281 1 14.21 132 PRO B N 1
ATOM 4715 C CA . PRO B 1 132 ? -42.219 -30.703 -40.812 1 14.21 132 PRO B CA 1
ATOM 4716 C C . PRO B 1 132 ? -40.906 -31.297 -41.344 1 14.21 132 PRO B C 1
ATOM 4718 O O . PRO B 1 132 ? -40.5 -32.375 -40.938 1 14.21 132 PRO B O 1
ATOM 4721 N N . GLN B 1 133 ? -40.969 -31.422 -42.75 1 13.44 133 GLN B N 1
ATOM 4722 C CA . GLN B 1 133 ? -41.125 -32.656 -43.531 1 13.44 133 GLN B CA 1
ATOM 4723 C C . GLN B 1 133 ? -39.75 -33.188 -44 1 13.44 133 GLN B C 1
ATOM 4725 O O . GLN B 1 133 ? -39.344 -34.281 -43.656 1 13.44 133 GLN B O 1
ATOM 4730 N N . THR B 1 134 ? -39.625 -33.219 -45.438 1 13.91 134 THR B N 1
ATOM 4731 C CA . THR B 1 134 ? -39.719 -34.406 -46.281 1 13.91 134 THR B CA 1
ATOM 4732 C C . THR B 1 134 ? -38.344 -34.938 -46.625 1 13.91 134 THR B C 1
ATOM 4734 O O . THR B 1 134 ? -38.062 -36.125 -46.438 1 13.91 134 THR B O 1
ATOM 4737 N N . LYS B 1 135 ? -37.875 -34.5 -48 1 14.6 135 LYS B N 1
ATOM 4738 C CA . LYS B 1 135 ? -37.906 -35.375 -49.156 1 14.6 135 LYS B CA 1
ATOM 4739 C C . LYS B 1 135 ? -36.656 -36.25 -49.25 1 14.6 135 LYS B C 1
ATOM 4741 O O . LYS B 1 135 ? -35.594 -35.844 -48.781 1 14.6 135 LYS B O 1
ATOM 4746 N N . ALA B 1 136 ? -36.594 -37.281 -50.281 1 14.21 136 ALA B N 1
ATOM 4747 C CA . ALA B 1 136 ? -36.438 -38.688 -50.656 1 14.21 136 ALA B CA 1
ATOM 4748 C C . ALA B 1 136 ? -35.062 -38.938 -51.219 1 14.21 136 ALA B C 1
ATOM 4750 O O . ALA B 1 136 ? -34.344 -39.875 -50.781 1 14.21 136 ALA B O 1
ATOM 4751 N N . SER B 1 137 ? -34.812 -38.438 -52.438 1 14.05 137 SER B N 1
ATOM 4752 C CA . SER B 1 137 ? -34.812 -39.469 -53.5 1 14.05 137 SER B CA 1
ATOM 4753 C C . SER B 1 137 ? -33.469 -40.219 -53.5 1 14.05 137 SER B C 1
ATOM 4755 O O . SER B 1 137 ? -32.5 -39.812 -52.875 1 14.05 137 SER B O 1
ATOM 4757 N N . PRO B 1 138 ? -32.938 -40.438 -54.844 1 14.23 138 PRO B N 1
ATOM 4758 C CA . PRO B 1 138 ? -32.875 -41.625 -55.688 1 14.23 138 PRO B CA 1
ATOM 4759 C C . PRO B 1 138 ? -31.484 -42.281 -55.688 1 14.23 138 PRO B C 1
ATOM 4761 O O . PRO B 1 138 ? -31.375 -43.5 -55.469 1 14.23 138 PRO B O 1
ATOM 4764 N N . ALA B 1 139 ? -30.422 -41.75 -56.438 1 15.84 139 ALA B N 1
ATOM 4765 C CA . ALA B 1 139 ? -30.094 -42.438 -57.688 1 15.84 139 ALA B CA 1
ATOM 4766 C C . ALA B 1 139 ? -29.125 -43.594 -57.438 1 15.84 139 ALA B C 1
ATOM 4768 O O . ALA B 1 139 ? -28.375 -43.562 -56.438 1 15.84 139 ALA B O 1
ATOM 4769 N N . PRO B 1 140 ? -29.016 -44.562 -58.438 1 14.91 140 PRO B N 1
ATOM 4770 C CA . PRO B 1 140 ? -28.891 -45.969 -58.812 1 14.91 140 PRO B CA 1
ATOM 4771 C C . PRO B 1 140 ? -27.438 -46.438 -58.906 1 14.91 140 PRO B C 1
ATOM 4773 O O . PRO B 1 140 ? -27.125 -47.562 -58.531 1 14.91 140 PRO B O 1
ATOM 4776 N N . LEU B 1 141 ? -26.531 -45.594 -59.5 1 15.34 141 LEU B N 1
ATOM 4777 C CA . LEU B 1 141 ? -25.984 -46.188 -60.688 1 15.34 141 LEU B CA 1
ATOM 4778 C C . LEU B 1 141 ? -25.141 -47.406 -60.344 1 15.34 141 LEU B C 1
ATOM 4780 O O . LEU B 1 141 ? -24.688 -47.562 -59.219 1 15.34 141 LEU B O 1
ATOM 4784 N N . ARG B 1 142 ? -24.203 -47.844 -61.375 1 15.07 142 ARG B N 1
ATOM 4785 C CA . ARG B 1 142 ? -23.938 -48.938 -62.312 1 15.07 142 ARG B CA 1
ATOM 4786 C C . ARG B 1 142 ? -22.875 -49.875 -61.75 1 15.07 142 ARG B C 1
ATOM 4788 O O . ARG B 1 142 ? -22.062 -49.5 -60.906 1 15.07 142 ARG B O 1
ATOM 4795 N N . ALA B 1 143 ? -22.688 -51.062 -62.469 1 14.61 143 ALA B N 1
ATOM 4796 C CA . ALA B 1 143 ? -22.5 -52.5 -62.531 1 14.61 143 ALA B CA 1
ATOM 4797 C C . ALA B 1 143 ? -21.016 -52.875 -62.656 1 14.61 143 ALA B C 1
ATOM 4799 O O . ALA B 1 143 ? -20.609 -54 -62.375 1 14.61 143 ALA B O 1
ATOM 4800 N N . ARG B 1 144 ? -20.188 -51.906 -63.156 1 15.48 144 ARG B N 1
ATOM 4801 C CA . ARG B 1 144 ? -19.438 -52.594 -64.188 1 15.48 144 ARG B CA 1
ATOM 4802 C C . ARG B 1 144 ? -18.766 -53.844 -63.656 1 15.48 144 ARG B C 1
ATOM 4804 O O . ARG B 1 144 ? -18.438 -53.906 -62.469 1 15.48 144 ARG B O 1
ATOM 4811 N N . THR B 1 145 ? -18.266 -54.844 -64.562 1 15.19 145 THR B N 1
ATOM 4812 C CA . THR B 1 145 ? -18.172 -56.25 -64.938 1 15.19 145 THR B CA 1
ATOM 4813 C C . THR B 1 145 ? -16.875 -56.875 -64.438 1 15.19 145 THR B C 1
ATOM 4815 O O . THR B 1 145 ? -16.859 -58 -63.969 1 15.19 145 THR B O 1
ATOM 4818 N N . PRO B 1 146 ? -15.609 -56.312 -64.562 1 16.33 146 PRO B N 1
ATOM 4819 C CA . PRO B 1 146 ? -14.75 -57.094 -65.438 1 16.33 146 PRO B CA 1
ATOM 4820 C C . PRO B 1 146 ? -14.352 -58.438 -64.812 1 16.33 146 PRO B C 1
ATOM 4822 O O . PRO B 1 146 ? -14.438 -58.625 -63.625 1 16.33 146 PRO B O 1
ATOM 4825 N N . SER B 1 147 ? -13.414 -59.188 -65.625 1 16.72 147 SER B N 1
ATOM 4826 C CA . SER B 1 147 ? -13.102 -60.5 -66.25 1 16.72 147 SER B CA 1
ATOM 4827 C C . SER B 1 147 ? -12.25 -61.312 -65.25 1 16.72 147 SER B C 1
ATOM 4829 O O . SER B 1 147 ? -11.617 -60.781 -64.375 1 16.72 147 SER B O 1
ATOM 4831 N N . THR B 1 148 ? -11.906 -62.656 -65.75 1 17.42 148 THR B N 1
ATOM 4832 C CA . THR B 1 148 ? -11.812 -64.062 -65.312 1 17.42 148 THR B CA 1
ATOM 4833 C C . THR B 1 148 ? -10.367 -64.375 -65 1 17.42 148 THR B C 1
ATOM 4835 O O . THR B 1 148 ? -10.109 -65.438 -64.438 1 17.42 148 THR B O 1
ATOM 4838 N N . PRO B 1 149 ? -9.312 -63.531 -65 1 18.39 149 PRO B N 1
ATOM 4839 C CA . PRO B 1 149 ? -8.195 -64.312 -65.562 1 18.39 149 PRO B CA 1
ATOM 4840 C C . PRO B 1 149 ? -7.91 -65.562 -64.75 1 18.39 149 PRO B C 1
ATOM 4842 O O . PRO B 1 149 ? -8.305 -65.688 -63.625 1 18.39 149 PRO B O 1
ATOM 4845 N N . THR B 1 150 ? -6.859 -66.438 -65.438 1 18.11 150 THR B N 1
ATOM 4846 C CA . THR B 1 150 ? -6.477 -67.812 -65.75 1 18.11 150 THR B CA 1
ATOM 4847 C C . THR B 1 150 ? -5.828 -68.5 -64.562 1 18.11 150 THR B C 1
ATOM 4849 O O . THR B 1 150 ? -5.391 -67.812 -63.625 1 18.11 150 THR B O 1
ATOM 4852 N N . THR B 1 151 ? -4.773 -69.5 -64.938 1 18.88 151 THR B N 1
ATOM 4853 C CA . THR B 1 151 ? -4.582 -70.938 -64.75 1 18.88 151 THR B CA 1
ATOM 4854 C C . THR B 1 151 ? -3.746 -71.188 -63.5 1 18.88 151 THR B C 1
ATOM 4856 O O . THR B 1 151 ? -2.85 -70.438 -63.156 1 18.88 151 THR B O 1
ATOM 4859 N N . PRO B 1 152 ? -3.865 -72.375 -62.844 1 21.02 152 PRO B N 1
ATOM 4860 C CA . PRO B 1 152 ? -3.66 -73 -61.531 1 21.02 152 PRO B CA 1
ATOM 4861 C C . PRO B 1 152 ? -2.242 -73.562 -61.344 1 21.02 152 PRO B C 1
ATOM 4863 O O . PRO B 1 152 ? -1.896 -74.062 -60.281 1 21.02 152 PRO B O 1
ATOM 4866 N N . ASN B 1 153 ? -1.229 -73.438 -62.344 1 20.75 153 ASN B N 1
ATOM 4867 C CA . ASN B 1 153 ? -0.448 -74.625 -62.375 1 20.75 153 ASN B CA 1
ATOM 4868 C C . ASN B 1 153 ? 0.197 -74.938 -61.031 1 20.75 153 ASN B C 1
ATOM 4870 O O . ASN B 1 153 ? 0.503 -74.062 -60.281 1 20.75 153 ASN B O 1
ATOM 4874 N N . GLN B 1 154 ? 0.507 -76.375 -60.75 1 20.56 154 GLN B N 1
ATOM 4875 C CA . GLN B 1 154 ? 0.631 -77.375 -59.688 1 20.56 154 GLN B CA 1
ATOM 4876 C C . GLN B 1 154 ? 2.029 -77.312 -59.062 1 20.56 154 GLN B C 1
ATOM 4878 O O . GLN B 1 154 ? 2.334 -78.125 -58.156 1 20.56 154 GLN B O 1
ATOM 4883 N N . THR B 1 155 ? 2.955 -76.5 -59.562 1 22.97 155 THR B N 1
ATOM 4884 C CA . THR B 1 155 ? 4.285 -77.062 -59.375 1 22.97 155 THR B CA 1
ATOM 4885 C C . THR B 1 155 ? 4.5 -77.375 -57.875 1 22.97 155 THR B C 1
ATOM 4887 O O . THR B 1 155 ? 3.998 -76.688 -57 1 22.97 155 THR B O 1
ATOM 4890 N N . ASN B 1 156 ? 4.957 -78.688 -57.625 1 21.78 156 ASN B N 1
ATOM 4891 C CA . ASN B 1 156 ? 5.215 -79.562 -56.5 1 21.78 156 ASN B CA 1
ATOM 4892 C C . ASN B 1 156 ? 6.227 -78.938 -55.531 1 21.78 156 ASN B C 1
ATOM 4894 O O . ASN B 1 156 ? 7.395 -78.75 -55.875 1 21.78 156 ASN B O 1
ATOM 4898 N N . GLY B 1 157 ? 5.961 -77.812 -55 1 21 157 GLY B N 1
ATOM 4899 C CA . GLY B 1 157 ? 6.836 -77.188 -54.031 1 21 157 GLY B CA 1
ATOM 4900 C C . GLY B 1 157 ? 7.266 -78.125 -52.906 1 21 157 GLY B C 1
ATOM 4901 O O . GLY B 1 157 ? 6.43 -78.625 -52.156 1 21 157 GLY B O 1
ATOM 4902 N N . HIS B 1 158 ? 8.227 -79.062 -53.25 1 27.28 158 HIS B N 1
ATOM 4903 C CA . HIS B 1 158 ? 8.852 -79.75 -52.094 1 27.28 158 HIS B CA 1
ATOM 4904 C C . HIS B 1 158 ? 9.016 -78.812 -50.906 1 27.28 158 HIS B C 1
ATOM 4906 O O . HIS B 1 158 ? 9.461 -77.625 -51.094 1 27.28 158 HIS B O 1
ATOM 4912 N N . GLY B 1 159 ? 8.102 -78.812 -50.125 1 24.72 159 GLY B N 1
ATOM 4913 C CA . GLY B 1 159 ? 7.965 -78 -48.938 1 24.72 159 GLY B CA 1
ATOM 4914 C C . GLY B 1 159 ? 9.234 -77.938 -48.125 1 24.72 159 GLY B C 1
ATOM 4915 O O . GLY B 1 159 ? 9.758 -78.938 -47.656 1 24.72 159 GLY B O 1
ATOM 4916 N N . ASN B 1 160 ? 10.281 -77.188 -48.656 1 27.08 160 ASN B N 1
ATOM 4917 C CA . ASN B 1 160 ? 11.383 -76.812 -47.75 1 27.08 160 ASN B CA 1
ATOM 4918 C C . ASN B 1 160 ? 10.898 -76.562 -46.344 1 27.08 160 ASN B C 1
ATOM 4920 O O . ASN B 1 160 ? 9.898 -75.875 -46.125 1 27.08 160 ASN B O 1
ATOM 4924 N N . ARG B 1 161 ? 11.047 -77.625 -45.469 1 31.41 161 ARG B N 1
ATOM 4925 C CA . ARG B 1 161 ? 10.742 -77.375 -44.062 1 31.41 161 ARG B CA 1
ATOM 4926 C C . ARG B 1 161 ? 11.195 -76 -43.656 1 31.41 161 ARG B C 1
ATOM 4928 O O . ARG B 1 161 ? 12.344 -75.562 -43.875 1 31.41 161 ARG B O 1
ATOM 4935 N N . PRO B 1 162 ? 10.344 -75.062 -43.812 1 30.81 162 PRO B N 1
ATOM 4936 C CA . PRO B 1 162 ? 10.781 -73.75 -43.312 1 30.81 162 PRO B CA 1
ATOM 4937 C C . PRO B 1 162 ? 11.633 -73.875 -42.031 1 30.81 162 PRO B C 1
ATOM 4939 O O . PRO B 1 162 ? 11.227 -74.562 -41.062 1 30.81 162 PRO B O 1
ATOM 4942 N N . ARG B 1 163 ? 12.922 -74.25 -42.25 1 30.84 163 ARG B N 1
ATOM 4943 C CA . ARG B 1 163 ? 13.797 -74 -41.125 1 30.84 163 ARG B CA 1
ATOM 4944 C C . ARG B 1 163 ? 13.414 -72.75 -40.375 1 30.84 163 ARG B C 1
ATOM 4946 O O . ARG B 1 163 ? 13.438 -71.688 -40.938 1 30.84 163 ARG B O 1
ATOM 4953 N N . ILE B 1 164 ? 12.484 -72.938 -39.594 1 33.5 164 ILE B N 1
ATOM 4954 C CA . ILE B 1 164 ? 12.273 -71.875 -38.625 1 33.5 164 ILE B CA 1
ATOM 4955 C C . ILE B 1 164 ? 13.617 -71.312 -38.156 1 33.5 164 ILE B C 1
ATOM 4957 O O . ILE B 1 164 ? 14.359 -72 -37.469 1 33.5 164 ILE B O 1
ATOM 4961 N N . ARG B 1 165 ? 14.453 -70.875 -39.094 1 33.09 165 ARG B N 1
ATOM 4962 C CA . ARG B 1 165 ? 15.508 -70.062 -38.5 1 33.09 165 ARG B CA 1
ATOM 4963 C C . ARG B 1 165 ? 14.969 -69.25 -37.344 1 33.09 165 ARG B C 1
ATOM 4965 O O . ARG B 1 165 ? 14.094 -68.375 -37.5 1 33.09 165 ARG B O 1
ATOM 4972 N N . MET B 1 166 ? 14.961 -69.875 -36.25 1 34.03 166 MET B N 1
ATOM 4973 C CA . MET B 1 166 ? 14.797 -69.062 -35.062 1 34.03 166 MET B CA 1
ATOM 4974 C C . MET B 1 166 ? 15.57 -67.75 -35.25 1 34.03 166 MET B C 1
ATOM 4976 O O . MET B 1 166 ? 16.797 -67.688 -35.125 1 34.03 166 MET B O 1
ATOM 4980 N N . VAL B 1 167 ? 15.531 -67 -36.281 1 37.88 167 VAL B N 1
ATOM 4981 C CA . VAL B 1 167 ? 16.031 -65.625 -36.219 1 37.88 167 VAL B CA 1
ATOM 4982 C C . VAL B 1 167 ? 15.922 -65.125 -34.812 1 37.88 167 VAL B C 1
ATOM 4984 O O . VAL B 1 167 ? 14.828 -65 -34.25 1 37.88 167 VAL B O 1
ATOM 4987 N N . LYS B 1 168 ? 16.844 -65.375 -34 1 44.03 168 LYS B N 1
ATOM 4988 C CA . LYS B 1 168 ? 16.984 -64.875 -32.656 1 44.03 168 LYS B CA 1
ATOM 4989 C C . LYS B 1 168 ? 16.641 -63.406 -32.562 1 44.03 168 LYS B C 1
ATOM 4991 O O . LYS B 1 168 ? 17.516 -62.531 -32.688 1 44.03 168 LYS B O 1
ATOM 4996 N N . ASP B 1 169 ? 15.828 -62.844 -33.312 1 51.84 169 ASP B N 1
ATOM 4997 C CA . ASP B 1 169 ? 15.43 -61.438 -33.125 1 51.84 169 ASP B CA 1
ATOM 4998 C C . ASP B 1 169 ? 15.016 -61.188 -31.703 1 51.84 169 ASP B C 1
ATOM 5000 O O . ASP B 1 169 ? 13.992 -61.688 -31.234 1 51.84 169 ASP B O 1
ATOM 5004 N N . PHE B 1 170 ? 16.016 -61 -30.844 1 65.94 170 PHE B N 1
ATOM 5005 C CA . PHE B 1 170 ? 15.953 -61.031 -29.391 1 65.94 170 PHE B CA 1
ATOM 5006 C C . PHE B 1 170 ? 15.219 -59.812 -28.859 1 65.94 170 PHE B C 1
ATOM 5008 O O . PHE B 1 170 ? 15.656 -58.656 -29.094 1 65.94 170 PHE B O 1
ATOM 5015 N N . CYS B 1 171 ? 13.953 -59.844 -28.906 1 79.81 171 CYS B N 1
ATOM 5016 C CA . CYS B 1 171 ? 13.203 -58.875 -28.109 1 79.81 171 CYS B CA 1
ATOM 5017 C C . CYS B 1 171 ? 13.258 -59.219 -26.625 1 79.81 171 CYS B C 1
ATOM 5019 O O . CYS B 1 171 ? 13.547 -60.375 -26.281 1 79.81 171 CYS B O 1
ATOM 5021 N N . TYR B 1 172 ? 13.445 -58.219 -25.828 1 86.62 172 TYR B N 1
ATOM 5022 C CA . TYR B 1 172 ? 13.328 -58.5 -24.406 1 86.62 172 TYR B CA 1
ATOM 5023 C C . TYR B 1 172 ? 12.039 -57.906 -23.844 1 86.62 172 TYR B C 1
ATOM 5025 O O . TYR B 1 172 ? 11.461 -56.969 -24.438 1 86.62 172 TYR B O 1
ATOM 5033 N N . ASN B 1 173 ? 11.547 -58.594 -22.812 1 89.25 173 ASN B N 1
ATOM 5034 C CA . ASN B 1 173 ? 10.258 -58.219 -22.25 1 89.25 173 ASN B CA 1
ATOM 5035 C C . ASN B 1 173 ? 10.398 -57.594 -20.859 1 89.25 173 ASN B C 1
ATOM 5037 O O . ASN B 1 173 ? 11.195 -58.062 -20.047 1 89.25 173 ASN B O 1
ATOM 5041 N N . VAL B 1 174 ? 9.797 -56.5 -20.688 1 89.88 174 VAL B N 1
ATOM 5042 C CA . VAL B 1 174 ? 9.734 -55.844 -19.375 1 89.88 174 VAL B CA 1
ATOM 5043 C C . VAL B 1 174 ? 8.281 -55.625 -18.969 1 89.88 174 VAL B C 1
ATOM 5045 O O . VAL B 1 174 ? 7.578 -54.812 -19.578 1 89.88 174 VAL B O 1
ATOM 5048 N N . ASN B 1 175 ? 7.832 -56.312 -17.969 1 89.25 175 ASN B N 1
ATOM 5049 C CA . ASN B 1 175 ? 6.48 -56.188 -17.438 1 89.25 175 ASN B CA 1
ATOM 5050 C C . ASN B 1 175 ? 5.43 -56.375 -18.531 1 89.25 175 ASN B C 1
ATOM 5052 O O . ASN B 1 175 ? 4.484 -55.594 -18.625 1 89.25 175 ASN B O 1
ATOM 5056 N N . GLY B 1 176 ? 5.711 -57.25 -19.375 1 91.75 176 GLY B N 1
ATOM 5057 C CA . GLY B 1 176 ? 4.727 -57.625 -20.375 1 91.75 176 GLY B CA 1
ATOM 5058 C C . GLY B 1 176 ? 4.855 -56.844 -21.672 1 91.75 176 GLY B C 1
ATOM 5059 O O . GLY B 1 176 ? 4.098 -57.062 -22.609 1 91.75 176 GLY B O 1
ATOM 5060 N N . ILE B 1 177 ? 5.809 -55.938 -21.703 1 94.62 177 ILE B N 1
ATOM 5061 C CA . ILE B 1 177 ? 6.016 -55.125 -22.906 1 94.62 177 ILE B CA 1
ATOM 5062 C C . ILE B 1 177 ? 7.27 -55.625 -23.625 1 94.62 177 ILE B C 1
ATOM 5064 O O . ILE B 1 177 ? 8.336 -55.75 -23.031 1 94.62 177 ILE B O 1
ATOM 5068 N N . SER B 1 178 ? 7.062 -55.875 -24.938 1 94.81 178 SER B N 1
ATOM 5069 C CA . SER B 1 178 ? 8.18 -56.344 -25.75 1 94.81 178 SER B CA 1
ATOM 5070 C C . SER B 1 178 ? 8.992 -55.188 -26.312 1 94.81 178 SER B C 1
ATOM 5072 O O . SER B 1 178 ? 8.43 -54.281 -26.922 1 94.81 178 SER B O 1
ATOM 5074 N N . PHE B 1 179 ? 10.289 -55.312 -26.125 1 94.69 179 PHE B N 1
ATOM 5075 C CA . PHE B 1 179 ? 11.203 -54.281 -26.625 1 94.69 179 PHE B CA 1
ATOM 5076 C C . PHE B 1 179 ? 12.211 -54.906 -27.594 1 94.69 179 PHE B C 1
ATOM 5078 O O . PHE B 1 179 ? 12.492 -56.094 -27.531 1 94.69 179 PHE B O 1
ATOM 5085 N N . PRO B 1 180 ? 12.688 -54.031 -28.453 1 93.06 180 PRO B N 1
ATOM 5086 C CA . PRO B 1 180 ? 13.68 -54.562 -29.391 1 93.06 180 PRO B CA 1
ATOM 5087 C C . PRO B 1 180 ? 15.047 -54.781 -28.766 1 93.06 180 PRO B C 1
ATOM 5089 O O . PRO B 1 180 ? 15.281 -54.344 -27.625 1 93.06 180 PRO B O 1
ATOM 5092 N N . ASP B 1 181 ? 15.945 -55.469 -29.516 1 89.25 181 ASP B N 1
ATOM 5093 C CA . ASP B 1 181 ? 17.328 -55.594 -29.062 1 89.25 181 ASP B CA 1
ATOM 5094 C C . ASP B 1 181 ? 18.078 -54.281 -29.219 1 89.25 181 ASP B C 1
ATOM 5096 O O . ASP B 1 181 ? 17.562 -53.312 -29.781 1 89.25 181 ASP B O 1
ATOM 5100 N N . GLU B 1 182 ? 19.281 -54.188 -28.75 1 89.88 182 GLU B N 1
ATOM 5101 C CA . GLU B 1 182 ? 20.062 -52.969 -28.672 1 89.88 182 GLU B CA 1
ATOM 5102 C C . GLU B 1 182 ? 20.297 -52.375 -30.047 1 89.88 182 GLU B C 1
ATOM 5104 O O . GLU B 1 182 ? 20.25 -51.156 -30.234 1 89.88 182 GLU B O 1
ATOM 5109 N N . LYS B 1 183 ? 20.547 -53.219 -31.016 1 88.75 183 LYS B N 1
ATOM 5110 C CA . LYS B 1 183 ? 20.812 -52.781 -32.375 1 88.75 183 LYS B CA 1
ATOM 5111 C C . LYS B 1 183 ? 19.578 -52.125 -32.969 1 88.75 183 LYS B C 1
ATOM 5113 O O . LYS B 1 183 ? 19.656 -51.031 -33.531 1 88.75 183 LYS B O 1
ATOM 5118 N N . GLU B 1 184 ? 18.453 -52.812 -32.781 1 89.5 184 GLU B N 1
ATOM 5119 C CA . GLU B 1 184 ? 17.203 -52.281 -33.344 1 89.5 184 GLU B CA 1
ATOM 5120 C C . GLU B 1 184 ? 16.75 -51.031 -32.594 1 89.5 184 GLU B C 1
ATOM 5122 O O . GLU B 1 184 ? 16.125 -50.156 -33.188 1 89.5 184 GLU B O 1
ATOM 5127 N N . ALA B 1 185 ? 17.047 -51.094 -31.328 1 92.12 185 ALA B N 1
ATOM 5128 C CA . ALA B 1 185 ? 16.688 -49.938 -30.516 1 92.12 185 ALA B CA 1
ATOM 5129 C C . ALA B 1 185 ? 17.391 -48.688 -31.016 1 92.12 185 ALA B C 1
ATOM 5131 O O . ALA B 1 185 ? 16.797 -47.594 -31.062 1 92.12 185 ALA B O 1
ATOM 5132 N N . LYS B 1 186 ? 18.672 -48.719 -31.391 1 91.25 186 LYS B N 1
ATOM 5133 C CA . LYS B 1 186 ? 19.484 -47.594 -31.844 1 91.25 186 LYS B CA 1
ATOM 5134 C C . LYS B 1 186 ? 19 -47.094 -33.219 1 91.25 186 LYS B C 1
ATOM 5136 O O . LYS B 1 186 ? 19.219 -45.938 -33.562 1 91.25 186 LYS B O 1
ATOM 5141 N N . GLU B 1 187 ? 18.25 -47.938 -33.938 1 91.44 187 GLU B N 1
ATOM 5142 C CA . GLU B 1 187 ? 17.797 -47.594 -35.281 1 91.44 187 GLU B CA 1
ATOM 5143 C C . GLU B 1 187 ? 16.453 -46.875 -35.219 1 91.44 187 GLU B C 1
ATOM 5145 O O . GLU B 1 187 ? 16.031 -46.25 -36.219 1 91.44 187 GLU B O 1
ATOM 5150 N N . GLN B 1 188 ? 15.852 -46.969 -34.031 1 93.19 188 GLN B N 1
ATOM 5151 C CA . GLN B 1 188 ? 14.562 -46.312 -33.938 1 93.19 188 GLN B CA 1
ATOM 5152 C C . GLN B 1 188 ? 14.711 -44.781 -34 1 93.19 188 GLN B C 1
ATOM 5154 O O . GLN B 1 188 ? 15.68 -44.219 -33.469 1 93.19 188 GLN B O 1
ATOM 5159 N N . THR B 1 189 ? 13.75 -44.188 -34.719 1 93.12 189 THR B N 1
ATOM 5160 C CA . THR B 1 189 ? 13.672 -42.719 -34.75 1 93.12 189 THR B CA 1
ATOM 5161 C C . THR B 1 189 ? 12.539 -42.219 -33.875 1 93.12 189 THR B C 1
ATOM 5163 O O . THR B 1 189 ? 11.492 -42.875 -33.75 1 93.12 189 THR B O 1
ATOM 5166 N N . LEU B 1 190 ? 12.781 -41.094 -33.281 1 95 190 LEU B N 1
ATOM 5167 C CA . LEU B 1 190 ? 11.75 -40.5 -32.469 1 95 190 LEU B CA 1
ATOM 5168 C C . LEU B 1 190 ? 10.531 -40.125 -33.281 1 95 190 LEU B C 1
ATOM 5170 O O . LEU B 1 190 ? 10.648 -39.844 -34.5 1 95 190 LEU B O 1
ATOM 5174 N N . LEU B 1 191 ? 9.391 -40.156 -32.688 1 93.88 191 LEU B N 1
ATOM 5175 C CA . LEU B 1 191 ? 8.164 -39.75 -33.375 1 93.88 191 LEU B CA 1
ATOM 5176 C C . LEU B 1 191 ? 8.18 -38.25 -33.656 1 93.88 191 LEU B C 1
ATOM 5178 O O . LEU B 1 191 ? 7.734 -37.844 -34.75 1 93.88 191 LEU B O 1
ATOM 5182 N N . GLN B 1 192 ? 8.688 -37.375 -32.75 1 94.25 192 GLN B N 1
ATOM 5183 C CA . GLN B 1 192 ? 8.852 -35.938 -32.906 1 94.25 192 GLN B CA 1
ATOM 5184 C C . GLN B 1 192 ? 10.273 -35.5 -32.594 1 94.25 192 GLN B C 1
ATOM 5186 O O . GLN B 1 192 ? 10.531 -34.906 -31.547 1 94.25 192 GLN B O 1
ATOM 5191 N N . PRO B 1 193 ? 11.227 -35.656 -33.531 1 93.44 193 PRO B N 1
ATOM 5192 C CA . PRO B 1 193 ? 12.641 -35.375 -33.281 1 93.44 193 PRO B CA 1
ATOM 5193 C C . PRO B 1 193 ? 12.883 -33.906 -32.938 1 93.44 193 PRO B C 1
ATOM 5195 O O . PRO B 1 193 ? 12.328 -33 -33.594 1 93.44 193 PRO B O 1
ATOM 5198 N N . GLY B 1 194 ? 13.578 -33.688 -31.906 1 92.12 194 GLY B N 1
ATOM 5199 C CA . GLY B 1 194 ? 14.023 -32.375 -31.547 1 92.12 194 GLY B CA 1
ATOM 5200 C C . GLY B 1 194 ? 13.016 -31.609 -30.703 1 92.12 194 GLY B C 1
ATOM 5201 O O . GLY B 1 194 ? 13.32 -30.531 -30.188 1 92.12 194 GLY B O 1
ATOM 5202 N N . LYS B 1 195 ? 11.844 -32.156 -30.438 1 95.25 195 LYS B N 1
ATOM 5203 C CA . LYS B 1 195 ? 10.781 -31.406 -29.781 1 95.25 195 LYS B CA 1
ATOM 5204 C C . LYS B 1 195 ? 10.672 -31.797 -28.312 1 95.25 195 LYS B C 1
ATOM 5206 O O . LYS B 1 195 ? 9.953 -31.156 -27.547 1 95.25 195 LYS B O 1
ATOM 5211 N N . TYR B 1 196 ? 11.391 -32.906 -27.922 1 97.56 196 TYR B N 1
ATOM 5212 C CA . TYR B 1 196 ? 11.289 -33.438 -26.562 1 97.56 196 TYR B CA 1
ATOM 5213 C C . TYR B 1 196 ? 9.836 -33.688 -26.188 1 97.56 196 TYR B C 1
ATOM 5215 O O . TYR B 1 196 ? 9.383 -33.281 -25.109 1 97.56 196 TYR B O 1
ATOM 5223 N N . SER B 1 197 ? 9.109 -34.25 -27.141 1 98.06 197 SER B N 1
ATOM 5224 C CA . SER B 1 197 ? 7.691 -34.562 -26.938 1 98.06 197 SER B CA 1
ATOM 5225 C C . SER B 1 197 ? 7.504 -35.656 -25.906 1 98.06 197 SER B C 1
ATOM 5227 O O . SER B 1 197 ? 8.305 -36.594 -25.844 1 98.06 197 SER B O 1
ATOM 5229 N N . TYR B 1 198 ? 6.391 -35.625 -25.156 1 98.44 198 TYR B N 1
ATOM 5230 C CA . TYR B 1 198 ? 6.082 -36.625 -24.172 1 98.44 198 TYR B CA 1
ATOM 5231 C C . TYR B 1 198 ? 5.949 -38 -24.828 1 98.44 198 TYR B C 1
ATOM 5233 O O . TYR B 1 198 ? 6.324 -39.031 -24.234 1 98.44 198 TYR B O 1
ATOM 5241 N N . CYS B 1 199 ? 5.484 -38.031 -26.078 1 97.94 199 CYS B N 1
ATOM 5242 C CA . CYS B 1 199 ? 5.164 -39.281 -26.75 1 97.94 199 CYS B CA 1
ATOM 5243 C C . CYS B 1 199 ? 6.434 -40.062 -27.094 1 97.94 199 CYS B C 1
ATOM 5245 O O . CYS B 1 199 ? 6.367 -41.25 -27.453 1 97.94 199 CYS B O 1
ATOM 5247 N N . ASP B 1 200 ? 7.602 -39.469 -26.828 1 98.06 200 ASP B N 1
ATOM 5248 C CA . ASP B 1 200 ? 8.844 -40.094 -27.266 1 98.06 200 ASP B CA 1
ATOM 5249 C C . ASP B 1 200 ? 9.633 -40.625 -26.062 1 98.06 200 ASP B C 1
ATOM 5251 O O . ASP B 1 200 ? 10.508 -41.469 -26.219 1 98.06 200 ASP B O 1
ATOM 5255 N N . TYR B 1 201 ? 9.312 -40.25 -24.875 1 98.25 201 TYR B N 1
ATOM 5256 C CA . TYR B 1 201 ? 10.344 -40.406 -23.859 1 98.25 201 TYR B CA 1
ATOM 5257 C C . TYR B 1 201 ? 9.789 -41.125 -22.625 1 98.25 201 TYR B C 1
ATOM 5259 O O . TYR B 1 201 ? 10.445 -41.188 -21.594 1 98.25 201 TYR B O 1
ATOM 5267 N N . PHE B 1 202 ? 8.602 -41.688 -22.75 1 98.06 202 PHE B N 1
ATOM 5268 C CA . PHE B 1 202 ? 7.996 -42.25 -21.547 1 98.06 202 PHE B CA 1
ATOM 5269 C C . PHE B 1 202 ? 7.48 -43.656 -21.797 1 98.06 202 PHE B C 1
ATOM 5271 O O . PHE B 1 202 ? 6.441 -44.062 -21.266 1 98.06 202 PHE B O 1
ATOM 5278 N N . TRP B 1 203 ? 8.219 -44.406 -22.547 1 97.12 203 TRP B N 1
ATOM 5279 C CA . TRP B 1 203 ? 7.812 -45.75 -22.906 1 97.12 203 TRP B CA 1
ATOM 5280 C C . TRP B 1 203 ? 8.156 -46.75 -21.797 1 97.12 203 TRP B C 1
ATOM 5282 O O . TRP B 1 203 ? 7.52 -47.781 -21.672 1 97.12 203 TRP B O 1
ATOM 5292 N N . GLY B 1 204 ? 9.18 -46.469 -21 1 95.12 204 GLY B N 1
ATOM 5293 C CA . GLY B 1 204 ? 9.633 -47.375 -19.953 1 95.12 204 GLY B CA 1
ATOM 5294 C C . GLY B 1 204 ? 8.961 -47.125 -18.625 1 95.12 204 GLY B C 1
ATOM 5295 O O . GLY B 1 204 ? 8.273 -46.125 -18.438 1 95.12 204 GLY B O 1
ATOM 5296 N N . ASP B 1 205 ? 9.117 -48.094 -17.766 1 94.38 205 ASP B N 1
ATOM 5297 C CA . ASP B 1 205 ? 8.656 -48 -16.391 1 94.38 205 ASP B CA 1
ATOM 5298 C C . ASP B 1 205 ? 9.773 -47.5 -15.477 1 94.38 205 ASP B C 1
ATOM 5300 O O . ASP B 1 205 ? 10.945 -47.812 -15.695 1 94.38 205 ASP B O 1
ATOM 5304 N N . LYS B 1 206 ? 9.414 -46.719 -14.539 1 92.56 206 LYS B N 1
ATOM 5305 C CA . LYS B 1 206 ? 10.336 -46.25 -13.508 1 92.56 206 LYS B CA 1
ATOM 5306 C C . LYS B 1 206 ? 10.18 -47.062 -12.227 1 92.56 206 LYS B C 1
ATOM 5308 O O . LYS B 1 206 ? 9.07 -47.25 -11.734 1 92.56 206 LYS B O 1
ATOM 5313 N N . VAL B 1 207 ? 11.297 -47.594 -11.805 1 87.56 207 VAL B N 1
ATOM 5314 C CA . VAL B 1 207 ? 11.273 -48.406 -10.578 1 87.56 207 VAL B CA 1
ATOM 5315 C C . VAL B 1 207 ? 11.945 -47.625 -9.453 1 87.56 207 VAL B C 1
ATOM 5317 O O . VAL B 1 207 ? 13.125 -47.281 -9.539 1 87.56 207 VAL B O 1
ATOM 5320 N N . GLU B 1 208 ? 11.227 -47.219 -8.578 1 83.06 208 GLU B N 1
ATOM 5321 C CA . GLU B 1 208 ? 11.719 -46.5 -7.406 1 83.06 208 GLU B CA 1
ATOM 5322 C C . GLU B 1 208 ? 11.125 -47.062 -6.121 1 83.06 208 GLU B C 1
ATOM 5324 O O . GLU B 1 208 ? 9.906 -47.219 -6 1 83.06 208 GLU B O 1
ATOM 5329 N N . ASN B 1 209 ? 11.938 -47.344 -5.141 1 81.44 209 ASN B N 1
ATOM 5330 C CA . ASN B 1 209 ? 11.547 -47.844 -3.824 1 81.44 209 ASN B CA 1
ATOM 5331 C C . ASN B 1 209 ? 10.609 -49.031 -3.932 1 81.44 209 ASN B C 1
ATOM 5333 O O . ASN B 1 209 ? 9.555 -49.062 -3.295 1 81.44 209 ASN B O 1
ATOM 5337 N N . HIS B 1 210 ? 10.797 -49.844 -4.848 1 83.12 210 HIS B N 1
ATOM 5338 C CA . HIS B 1 210 ? 10.109 -51.094 -5.051 1 83.12 210 HIS B CA 1
ATOM 5339 C C . HIS B 1 210 ? 8.719 -50.875 -5.645 1 83.12 210 HIS B C 1
ATOM 5341 O O . HIS B 1 210 ? 7.859 -51.781 -5.555 1 83.12 210 HIS B O 1
ATOM 5347 N N . THR B 1 211 ? 8.469 -49.688 -6.012 1 87.31 211 THR B N 1
ATOM 5348 C CA . THR B 1 211 ? 7.227 -49.406 -6.727 1 87.31 211 THR B CA 1
ATOM 5349 C C . THR B 1 211 ? 7.504 -49.125 -8.203 1 87.31 211 THR B C 1
ATOM 5351 O O . THR B 1 211 ? 8.516 -48.5 -8.547 1 87.31 211 THR B O 1
ATOM 5354 N N . VAL B 1 212 ? 6.633 -49.688 -9 1 89.62 212 VAL B N 1
ATOM 5355 C CA . VAL B 1 212 ? 6.773 -49.5 -10.445 1 89.62 212 VAL B CA 1
ATOM 5356 C C . VAL B 1 212 ? 5.785 -48.438 -10.922 1 89.62 212 VAL B C 1
ATOM 5358 O O . VAL B 1 212 ? 4.582 -48.531 -10.656 1 89.62 212 VAL B O 1
ATOM 5361 N N . GLN B 1 213 ? 6.344 -47.438 -11.492 1 92.31 213 GLN B N 1
ATOM 5362 C CA . GLN B 1 213 ? 5.516 -46.406 -12.102 1 92.31 213 GLN B CA 1
ATOM 5363 C C . GLN B 1 213 ? 5.672 -46.406 -13.617 1 92.31 213 GLN B C 1
ATOM 5365 O O . GLN B 1 213 ? 6.789 -46.344 -14.133 1 92.31 213 GLN B O 1
ATOM 5370 N N . THR B 1 214 ? 4.496 -46.5 -14.266 1 94.81 214 THR B N 1
ATOM 5371 C CA . THR B 1 214 ? 4.547 -46.438 -15.727 1 94.81 214 THR B CA 1
ATOM 5372 C C . THR B 1 214 ? 4.895 -45.031 -16.203 1 94.81 214 THR B C 1
ATOM 5374 O O . THR B 1 214 ? 4.742 -44.062 -15.453 1 94.81 214 THR B O 1
ATOM 5377 N N . GLY B 1 215 ? 5.41 -44.938 -17.406 1 96.25 215 GLY B N 1
ATOM 5378 C CA . GLY B 1 215 ? 5.711 -43.625 -17.969 1 96.25 215 GLY B CA 1
ATOM 5379 C C . GLY B 1 215 ? 4.512 -42.719 -18.016 1 96.25 215 GLY B C 1
ATOM 5380 O O . GLY B 1 215 ? 4.633 -41.531 -17.719 1 96.25 215 GLY B O 1
ATOM 5381 N N . PHE B 1 216 ? 3.375 -43.25 -18.344 1 96.88 216 PHE B N 1
ATOM 5382 C CA . PHE B 1 216 ? 2.184 -42.406 -18.438 1 96.88 216 PHE B CA 1
ATOM 5383 C C . PHE B 1 216 ? 1.755 -41.906 -17.062 1 96.88 216 PHE B C 1
ATOM 5385 O O . PHE B 1 216 ? 1.246 -40.812 -16.922 1 96.88 216 PHE B O 1
ATOM 5392 N N . CYS B 1 217 ? 1.9 -42.75 -16.109 1 94.81 217 CYS B N 1
ATOM 5393 C CA . CYS B 1 217 ? 1.553 -42.375 -14.75 1 94.81 217 CYS B CA 1
ATOM 5394 C C . CYS B 1 217 ? 2.363 -41.156 -14.305 1 94.81 217 CYS B C 1
ATOM 5396 O O . CYS B 1 217 ? 1.847 -40.281 -13.609 1 94.81 217 CYS B O 1
ATOM 5398 N N . ILE B 1 218 ? 3.572 -41.062 -14.688 1 96.75 218 ILE B N 1
ATOM 5399 C CA . ILE B 1 218 ? 4.434 -39.938 -14.359 1 96.75 218 ILE B CA 1
ATOM 5400 C C . ILE B 1 218 ? 3.887 -38.656 -15.008 1 96.75 218 ILE B C 1
ATOM 5402 O O . ILE B 1 218 ? 3.846 -37.594 -14.383 1 96.75 218 ILE B O 1
ATOM 5406 N N . LEU B 1 219 ? 3.457 -38.812 -16.25 1 97.12 219 LEU B N 1
ATOM 5407 C CA . LEU B 1 219 ? 2.842 -37.688 -16.953 1 97.12 219 LEU B CA 1
ATOM 5408 C C . LEU B 1 219 ? 1.559 -37.25 -16.25 1 97.12 219 LEU B C 1
ATOM 5410 O O . LEU B 1 219 ? 1.315 -36.031 -16.078 1 97.12 219 LEU B O 1
ATOM 5414 N N . TYR B 1 220 ? 0.792 -38.156 -15.891 1 95.81 220 TYR B N 1
ATOM 5415 C CA . TYR B 1 220 ? -0.474 -37.875 -15.219 1 95.81 220 TYR B CA 1
ATOM 5416 C C . TYR B 1 220 ? -0.244 -37.219 -13.875 1 95.81 220 TYR B C 1
ATOM 5418 O O . TYR B 1 220 ? -0.946 -36.25 -13.531 1 95.81 220 TYR B O 1
ATOM 5426 N N . GLN B 1 221 ? 0.724 -37.656 -13.125 1 94.62 221 GLN B N 1
ATOM 5427 C CA . GLN B 1 221 ? 1.052 -37.062 -11.836 1 94.62 221 GLN B CA 1
ATOM 5428 C C . GLN B 1 221 ? 1.511 -35.594 -12.008 1 94.62 221 GLN B C 1
ATOM 5430 O O . GLN B 1 221 ? 1.208 -34.75 -11.18 1 94.62 221 GLN B O 1
ATOM 5435 N N . LYS B 1 222 ? 2.273 -35.375 -13.062 1 95.31 222 LYS B N 1
ATOM 5436 C CA . LYS B 1 222 ? 2.67 -34 -13.352 1 95.31 222 LYS B CA 1
ATOM 5437 C C . LYS B 1 222 ? 1.449 -33.094 -13.539 1 95.31 222 LYS B C 1
ATOM 5439 O O . LYS B 1 222 ? 1.415 -31.984 -13.031 1 95.31 222 LYS B O 1
ATOM 5444 N N . MET B 1 223 ? 0.496 -33.594 -14.273 1 93 223 MET B N 1
ATOM 5445 C CA . MET B 1 223 ? -0.72 -32.844 -14.531 1 93 223 MET B CA 1
ATOM 5446 C C . MET B 1 223 ? -1.457 -32.531 -13.234 1 93 223 MET B C 1
ATOM 5448 O O . MET B 1 223 ? -1.951 -31.406 -13.055 1 93 223 MET B O 1
ATOM 5452 N N . LEU B 1 224 ? -1.51 -33.5 -12.344 1 92.81 224 LEU B N 1
ATOM 5453 C CA . LEU B 1 224 ? -2.174 -33.281 -11.062 1 92.81 224 LEU B CA 1
ATOM 5454 C C . LEU B 1 224 ? -1.451 -32.219 -10.242 1 92.81 224 LEU B C 1
ATOM 5456 O O . LEU B 1 224 ? -2.09 -31.344 -9.648 1 92.81 224 LEU B O 1
ATOM 5460 N N . LYS B 1 225 ? -0.168 -32.312 -10.227 1 94.12 225 LYS B N 1
ATOM 5461 C CA . LYS B 1 225 ? 0.649 -31.344 -9.492 1 94.12 225 LYS B CA 1
ATOM 5462 C C . LYS B 1 225 ? 0.464 -29.938 -10.055 1 94.12 225 LYS B C 1
ATOM 5464 O O . LYS B 1 225 ? 0.383 -28.969 -9.297 1 94.12 225 LYS B O 1
ATOM 5469 N N . GLU B 1 226 ? 0.401 -29.797 -11.352 1 93.25 226 GLU B N 1
ATOM 5470 C CA . GLU B 1 226 ? 0.252 -28.5 -12.008 1 93.25 226 GLU B CA 1
ATOM 5471 C C . GLU B 1 226 ? -1.08 -27.844 -11.648 1 93.25 226 GLU B C 1
ATOM 5473 O O . GLU B 1 226 ? -1.166 -26.625 -11.531 1 93.25 226 GLU B O 1
ATOM 5478 N N . LYS B 1 227 ? -2.098 -28.656 -11.555 1 92.81 227 LYS B N 1
ATOM 5479 C CA . LYS B 1 227 ? -3.396 -28.141 -11.141 1 92.81 227 LYS B CA 1
ATOM 5480 C C . LYS B 1 227 ? -3.332 -27.547 -9.727 1 92.81 227 LYS B C 1
ATOM 5482 O O . LYS B 1 227 ? -3.889 -26.484 -9.469 1 92.81 227 LYS B O 1
ATOM 5487 N N . GLN B 1 228 ? -2.633 -28.266 -8.922 1 94.44 228 GLN B N 1
ATOM 5488 C CA . GLN B 1 228 ? -2.463 -27.812 -7.547 1 94.44 228 GLN B CA 1
ATOM 5489 C C . GLN B 1 228 ? -1.641 -26.531 -7.492 1 94.44 228 GLN B C 1
ATOM 5491 O O . GLN B 1 228 ? -1.942 -25.625 -6.711 1 94.44 228 GLN B O 1
ATOM 5496 N N . ILE B 1 229 ? -0.627 -26.453 -8.273 1 96.31 229 ILE B N 1
ATOM 5497 C CA . ILE B 1 229 ? 0.235 -25.266 -8.305 1 96.31 229 ILE B CA 1
ATOM 5498 C C . ILE B 1 229 ? -0.56 -24.062 -8.797 1 96.31 229 ILE B C 1
ATOM 5500 O O . ILE B 1 229 ? -0.422 -22.969 -8.258 1 96.31 229 ILE B O 1
ATOM 5504 N N . SER B 1 230 ? -1.396 -24.266 -9.836 1 95.38 230 SER B N 1
ATOM 5505 C CA . SER B 1 230 ? -2.24 -23.188 -10.32 1 95.38 230 SER B CA 1
ATOM 5506 C C . SER B 1 230 ? -3.168 -22.672 -9.227 1 95.38 230 SER B C 1
ATOM 5508 O O . SER B 1 230 ? -3.375 -21.453 -9.102 1 95.38 230 SER B O 1
ATOM 5510 N N . LYS B 1 231 ? -3.668 -23.547 -8.469 1 96.38 231 LYS B N 1
ATOM 5511 C CA . LYS B 1 231 ? -4.516 -23.156 -7.348 1 96.38 231 LYS B CA 1
ATOM 5512 C C . LYS B 1 231 ? -3.727 -22.359 -6.32 1 96.38 231 LYS B C 1
ATOM 5514 O O . LYS B 1 231 ? -4.211 -21.344 -5.816 1 96.38 231 LYS B O 1
ATOM 5519 N N . GLU B 1 232 ? -2.586 -22.781 -6.023 1 97.75 232 GLU B N 1
ATOM 5520 C CA . GLU B 1 232 ? -1.735 -22.078 -5.066 1 97.75 232 GLU B CA 1
ATOM 5521 C C . GLU B 1 232 ? -1.378 -20.688 -5.562 1 97.75 232 GLU B C 1
ATOM 5523 O O . GLU B 1 232 ? -1.29 -19.75 -4.773 1 97.75 232 GLU B O 1
ATOM 5528 N N . MET B 1 233 ? -1.126 -20.578 -6.875 1 98 233 MET B N 1
ATOM 5529 C CA . MET B 1 233 ? -0.888 -19.266 -7.445 1 98 233 MET B CA 1
ATOM 5530 C C . MET B 1 233 ? -2.096 -18.359 -7.238 1 98 233 MET B C 1
ATOM 5532 O O . MET B 1 233 ? -1.944 -17.188 -6.867 1 98 233 MET B O 1
ATOM 5536 N N . ALA B 1 234 ? -3.262 -18.922 -7.488 1 98 234 ALA B N 1
ATOM 5537 C CA . ALA B 1 234 ? -4.484 -18.156 -7.277 1 98 234 ALA B CA 1
ATOM 5538 C C . ALA B 1 234 ? -4.617 -17.734 -5.82 1 98 234 ALA B C 1
ATOM 5540 O O . ALA B 1 234 ? -5.02 -16.594 -5.539 1 98 234 ALA B O 1
ATOM 5541 N N . ASP B 1 235 ? -4.223 -18.578 -4.93 1 98.06 235 ASP B N 1
ATOM 5542 C CA . ASP B 1 235 ? -4.309 -18.297 -3.5 1 98.06 235 ASP B CA 1
ATOM 5543 C C . ASP B 1 235 ? -3.391 -17.141 -3.117 1 98.06 235 ASP B C 1
ATOM 5545 O O . ASP B 1 235 ? -3.734 -16.328 -2.256 1 98.06 235 ASP B O 1
ATOM 5549 N N . LEU B 1 236 ? -2.26 -17.109 -3.723 1 98.62 236 LEU B N 1
ATOM 5550 C CA . LEU B 1 236 ? -1.344 -16 -3.457 1 98.62 236 LEU B CA 1
ATOM 5551 C C . LEU B 1 236 ? -1.984 -14.664 -3.818 1 98.62 236 LEU B C 1
ATOM 5553 O O . LEU B 1 236 ? -1.917 -13.711 -3.043 1 98.62 236 LEU B O 1
ATOM 5557 N N . PHE B 1 237 ? -2.605 -14.617 -4.926 1 98.56 237 PHE B N 1
ATOM 5558 C CA . PHE B 1 237 ? -3.188 -13.359 -5.379 1 98.56 237 PHE B CA 1
ATOM 5559 C C . PHE B 1 237 ? -4.465 -13.047 -4.609 1 98.56 237 PHE B C 1
ATOM 5561 O O . PHE B 1 237 ? -4.84 -11.883 -4.469 1 98.56 237 PHE B O 1
ATOM 5568 N N . LYS B 1 238 ? -5.094 -14.109 -4.094 1 98.56 238 LYS B N 1
ATOM 5569 C CA . LYS B 1 238 ? -6.203 -13.867 -3.17 1 98.56 238 LYS B CA 1
ATOM 5570 C C . LYS B 1 238 ? -5.727 -13.141 -1.919 1 98.56 238 LYS B C 1
ATOM 5572 O O . LYS B 1 238 ? -6.395 -12.219 -1.438 1 98.56 238 LYS B O 1
ATOM 5577 N N . GLN B 1 239 ? -4.609 -13.523 -1.404 1 98.62 239 GLN B N 1
ATOM 5578 C CA . GLN B 1 239 ? -4.012 -12.852 -0.256 1 98.62 239 GLN B CA 1
ATOM 5579 C C . GLN B 1 239 ? -3.623 -11.414 -0.602 1 98.62 239 GLN B C 1
ATOM 5581 O O . GLN B 1 239 ? -3.82 -10.5 0.203 1 98.62 239 GLN B O 1
ATOM 5586 N N . ARG B 1 240 ? -3.104 -11.266 -1.839 1 98.69 240 ARG B N 1
ATOM 5587 C CA . ARG B 1 240 ? -2.734 -9.922 -2.283 1 98.69 240 ARG B CA 1
ATOM 5588 C C . ARG B 1 240 ? -3.959 -9.023 -2.389 1 98.69 240 ARG B C 1
ATOM 5590 O O . ARG B 1 240 ? -3.924 -7.863 -1.969 1 98.69 240 ARG B O 1
ATOM 5597 N N . GLU B 1 241 ? -4.988 -9.57 -2.986 1 98.75 241 GLU B N 1
ATOM 5598 C CA . GLU B 1 241 ? -6.246 -8.836 -3.078 1 98.75 241 GLU B CA 1
ATOM 5599 C C . GLU B 1 241 ? -6.727 -8.398 -1.698 1 98.75 241 GLU B C 1
ATOM 5601 O O . GLU B 1 241 ? -7.133 -7.246 -1.518 1 98.75 241 GLU B O 1
ATOM 5606 N N . ALA B 1 242 ? -6.715 -9.289 -0.717 1 98.69 242 ALA B N 1
ATOM 5607 C CA . ALA B 1 242 ? -7.16 -8.992 0.642 1 98.69 242 ALA B CA 1
ATOM 5608 C C . ALA B 1 242 ? -6.293 -7.914 1.284 1 98.69 242 ALA B C 1
ATOM 5610 O O . ALA B 1 242 ? -6.805 -7.008 1.947 1 98.69 242 ALA B O 1
ATOM 5611 N N . LEU B 1 243 ? -5.051 -8.008 1.099 1 98.81 243 LEU B N 1
ATOM 5612 C CA . LEU B 1 243 ? -4.117 -7.035 1.654 1 98.81 243 LEU B CA 1
ATOM 5613 C C . LEU B 1 243 ? -4.355 -5.648 1.062 1 98.81 243 LEU B C 1
ATOM 5615 O O . LEU B 1 243 ? -4.352 -4.652 1.788 1 98.81 243 LEU B O 1
ATOM 5619 N N . GLU B 1 244 ? -4.562 -5.562 -0.268 1 98.81 244 GLU B N 1
ATOM 5620 C CA . GLU B 1 244 ? -4.812 -4.289 -0.936 1 98.81 244 GLU B CA 1
ATOM 5621 C C . GLU B 1 244 ? -6.113 -3.656 -0.45 1 98.81 244 GLU B C 1
ATOM 5623 O O . GLU B 1 244 ? -6.199 -2.436 -0.302 1 98.81 244 GLU B O 1
ATOM 5628 N N . THR B 1 245 ? -7.09 -4.48 -0.227 1 98.81 245 THR B N 1
ATOM 5629 C CA . THR B 1 245 ? -8.359 -3.994 0.296 1 98.81 245 THR B CA 1
ATOM 5630 C C . THR B 1 245 ? -8.18 -3.393 1.687 1 98.81 245 THR B C 1
ATOM 5632 O O . THR B 1 245 ? -8.703 -2.318 1.979 1 98.81 245 THR B O 1
ATOM 5635 N N . GLN B 1 246 ? -7.41 -4.043 2.508 1 98.75 246 GLN B N 1
ATOM 5636 C CA . GLN B 1 246 ? -7.133 -3.551 3.854 1 98.75 246 GLN B CA 1
ATOM 5637 C C . GLN B 1 246 ? -6.332 -2.252 3.809 1 98.75 246 GLN B C 1
ATOM 5639 O O . GLN B 1 246 ? -6.613 -1.319 4.566 1 98.75 246 GLN B O 1
ATOM 5644 N N . TYR B 1 247 ? -5.352 -2.189 2.992 1 98.81 247 TYR B N 1
ATOM 5645 C CA . TYR B 1 247 ? -4.547 -0.988 2.816 1 98.81 247 TYR B CA 1
ATOM 5646 C C . TYR B 1 247 ? -5.406 0.188 2.373 1 98.81 247 TYR B C 1
ATOM 5648 O O . TYR B 1 247 ? -5.273 1.297 2.895 1 98.81 247 TYR B O 1
ATOM 5656 N N . SER B 1 248 ? -6.297 -0.11 1.396 1 98.81 248 SER B N 1
ATOM 5657 C CA . SER B 1 248 ? -7.219 0.908 0.902 1 98.81 248 SER B CA 1
ATOM 5658 C C . SER B 1 248 ? -8.094 1.452 2.025 1 98.81 248 SER B C 1
ATOM 5660 O O . SER B 1 248 ? -8.297 2.664 2.135 1 98.81 248 SER B O 1
ATOM 5662 N N . LYS B 1 249 ? -8.594 0.604 2.834 1 98.75 249 LYS B N 1
ATOM 5663 C CA . LYS B 1 249 ? -9.438 1.014 3.953 1 98.75 249 LYS B CA 1
ATOM 5664 C C . LYS B 1 249 ? -8.656 1.885 4.938 1 98.75 249 LYS B C 1
ATOM 5666 O O . LYS B 1 249 ? -9.18 2.881 5.441 1 98.75 249 LYS B O 1
ATOM 5671 N N . GLY B 1 250 ? -7.418 1.501 5.211 1 98.75 250 GLY B N 1
ATOM 5672 C CA . GLY B 1 250 ? -6.574 2.299 6.082 1 98.75 250 GLY B CA 1
ATOM 5673 C C . GLY B 1 250 ? -6.305 3.691 5.543 1 98.75 250 GLY B C 1
ATOM 5674 O O . GLY B 1 250 ? -6.383 4.676 6.285 1 98.75 250 GLY B O 1
ATOM 5675 N N . LEU B 1 251 ? -5.992 3.789 4.266 1 98.75 251 LEU B N 1
ATOM 5676 C CA . LEU B 1 251 ? -5.766 5.078 3.617 1 98.75 251 LEU B CA 1
ATOM 5677 C C . LEU B 1 251 ? -7.016 5.945 3.678 1 98.75 251 LEU B C 1
ATOM 5679 O O . LEU B 1 251 ? -6.934 7.145 3.943 1 98.75 251 LEU B O 1
ATOM 5683 N N . SER B 1 252 ? -8.203 5.293 3.424 1 98.75 252 SER B N 1
ATOM 5684 C CA . SER B 1 252 ? -9.469 6.016 3.463 1 98.75 252 SER B CA 1
ATOM 5685 C C . SER B 1 252 ? -9.75 6.566 4.855 1 98.75 252 SER B C 1
ATOM 5687 O O . SER B 1 252 ? -10.227 7.695 5 1 98.75 252 SER B O 1
ATOM 5689 N N . ALA B 1 253 ? -9.438 5.809 5.895 1 98.69 253 ALA B N 1
ATOM 5690 C CA . ALA B 1 253 ? -9.625 6.25 7.273 1 98.69 253 ALA B CA 1
ATOM 5691 C C . ALA B 1 253 ? -8.742 7.449 7.594 1 98.69 253 ALA B C 1
ATOM 5693 O O . ALA B 1 253 ? -9.188 8.406 8.219 1 98.69 253 ALA B O 1
ATOM 5694 N N . ILE B 1 254 ? -7.52 7.414 7.125 1 98.62 254 ILE B N 1
ATOM 5695 C CA . ILE B 1 254 ? -6.574 8.5 7.355 1 98.62 254 ILE B CA 1
ATOM 5696 C C . ILE B 1 254 ? -7.043 9.758 6.633 1 98.62 254 ILE B C 1
ATOM 5698 O O . ILE B 1 254 ? -7.055 10.852 7.211 1 98.62 254 ILE B O 1
ATOM 5702 N N . ALA B 1 255 ? -7.453 9.633 5.387 1 98.38 255 ALA B N 1
ATOM 5703 C CA . ALA B 1 255 ? -7.879 10.75 4.551 1 98.38 255 ALA B CA 1
ATOM 5704 C C . ALA B 1 255 ? -9.102 11.445 5.141 1 98.38 255 ALA B C 1
ATOM 5706 O O . ALA B 1 255 ? -9.242 12.664 5.039 1 98.38 255 ALA B O 1
ATOM 5707 N N . ASN B 1 256 ? -9.992 10.68 5.805 1 98.19 256 ASN B N 1
ATOM 5708 C CA . ASN B 1 256 ? -11.258 11.211 6.285 1 98.19 256 ASN B CA 1
ATOM 5709 C C . ASN B 1 256 ? -11.164 11.664 7.738 1 98.19 256 ASN B C 1
ATOM 5711 O O . ASN B 1 256 ? -12.164 12.062 8.336 1 98.19 256 ASN B O 1
ATOM 5715 N N . SER B 1 257 ? -9.977 11.594 8.32 1 97.25 257 SER B N 1
ATOM 5716 C CA . SER B 1 257 ? -9.797 12.055 9.695 1 97.25 257 SER B CA 1
ATOM 5717 C C . SER B 1 257 ? -10.016 13.562 9.805 1 97.25 257 SER B C 1
ATOM 5719 O O . SER B 1 257 ? -9.82 14.297 8.828 1 97.25 257 SER B O 1
ATOM 5721 N N . VAL B 1 258 ? -10.414 14.055 10.992 1 96.25 258 VAL B N 1
ATOM 5722 C CA . VAL B 1 258 ? -10.656 15.477 11.203 1 96.25 258 VAL B CA 1
ATOM 5723 C C . VAL B 1 258 ? -9.359 16.156 11.633 1 96.25 258 VAL B C 1
ATOM 5725 O O . VAL B 1 258 ? -9.352 17.359 11.93 1 96.25 258 VAL B O 1
ATOM 5728 N N . LEU B 1 259 ? -8.25 15.43 11.617 1 96.81 259 LEU B N 1
ATOM 5729 C CA . LEU B 1 259 ? -6.977 15.945 12.102 1 96.81 259 LEU B CA 1
ATOM 5730 C C . LEU B 1 259 ? -6.516 17.141 11.273 1 96.81 259 LEU B C 1
ATOM 5732 O O . LEU B 1 259 ? -6.32 17.016 10.062 1 96.81 259 LEU B O 1
ATOM 5736 N N . ALA B 1 260 ? -6.328 18.266 11.898 1 97.62 260 ALA B N 1
ATOM 5737 C CA . ALA B 1 260 ? -5.789 19.516 11.352 1 97.62 260 ALA B CA 1
ATOM 5738 C C . ALA B 1 260 ? -6.746 20.125 10.328 1 97.62 260 ALA B C 1
ATOM 5740 O O . ALA B 1 260 ? -6.328 20.875 9.453 1 97.62 260 ALA B O 1
ATOM 5741 N N . ALA B 1 261 ? -8.062 19.797 10.422 1 96.19 261 ALA B N 1
ATOM 5742 C CA . ALA B 1 261 ? -9.07 20.281 9.484 1 96.19 261 ALA B CA 1
ATOM 5743 C C . ALA B 1 261 ? -9.297 21.781 9.648 1 96.19 261 ALA B C 1
ATOM 5745 O O . ALA B 1 261 ? -9.836 22.438 8.75 1 96.19 261 ALA B O 1
ATOM 5746 N N . GLN B 1 262 ? -8.812 22.328 10.75 1 96.19 262 GLN B N 1
ATOM 5747 C CA . GLN B 1 262 ? -9.094 23.734 11.07 1 96.19 262 GLN B CA 1
ATOM 5748 C C . GLN B 1 262 ? -8.07 24.656 10.422 1 96.19 262 GLN B C 1
ATOM 5750 O O . GLN B 1 262 ? -8.203 25.891 10.484 1 96.19 262 GLN B O 1
ATOM 5755 N N . GLU B 1 263 ? -7.012 24.031 9.82 1 97.19 263 GLU B N 1
ATOM 5756 C CA . GLU B 1 263 ? -6.047 24.891 9.133 1 97.19 263 GLU B CA 1
ATOM 5757 C C . GLU B 1 263 ? -6.723 25.688 8.023 1 97.19 263 GLU B C 1
ATOM 5759 O O . GLU B 1 263 ? -7.594 25.188 7.316 1 97.19 263 GLU B O 1
ATOM 5764 N N . GLU B 1 264 ? -6.406 26.953 7.945 1 96.31 264 GLU B N 1
ATOM 5765 C CA . GLU B 1 264 ? -7.023 27.844 6.977 1 96.31 264 GLU B CA 1
ATOM 5766 C C . GLU B 1 264 ? -5.992 28.406 5.996 1 96.31 264 GLU B C 1
ATOM 5768 O O . GLU B 1 264 ? -4.805 28.094 6.102 1 96.31 264 GLU B O 1
ATOM 5773 N N . GLY B 1 265 ? -6.516 29.156 5.012 1 97.62 265 GLY B N 1
ATOM 5774 C CA . GLY B 1 265 ? -5.637 29.812 4.059 1 97.62 265 GLY B CA 1
ATOM 5775 C C . GLY B 1 265 ? -5.117 28.875 2.984 1 97.62 265 GLY B C 1
ATOM 5776 O O . GLY B 1 265 ? -5.75 27.875 2.674 1 97.62 265 GLY B O 1
ATOM 5777 N N . THR B 1 266 ? -4.043 29.25 2.357 1 98.31 266 THR B N 1
ATOM 5778 C CA . THR B 1 266 ? -3.432 28.453 1.309 1 98.31 266 THR B CA 1
ATOM 5779 C C . THR B 1 266 ? -2.836 27.172 1.887 1 98.31 266 THR B C 1
ATOM 5781 O O . THR B 1 266 ? -2.865 26.109 1.243 1 98.31 266 THR B O 1
ATOM 5784 N N . LEU B 1 267 ? -2.32 27.266 3.109 1 98.44 267 LEU B N 1
ATOM 5785 C CA . LEU B 1 267 ? -1.821 26.062 3.762 1 98.44 267 LEU B CA 1
ATOM 5786 C C . LEU B 1 267 ? -2.959 25.078 4.051 1 98.44 267 LEU B C 1
ATOM 5788 O O . LEU B 1 267 ? -2.797 23.875 3.902 1 98.44 267 LEU B O 1
ATOM 5792 N N . GLY B 1 268 ? -4.07 25.672 4.484 1 98.38 268 GLY B N 1
ATOM 5793 C CA . GLY B 1 268 ? -5.238 24.828 4.691 1 98.38 268 GLY B CA 1
ATOM 5794 C C . GLY B 1 268 ? -5.691 24.125 3.432 1 98.38 268 GLY B C 1
ATOM 5795 O O . GLY B 1 268 ? -6.059 22.938 3.475 1 98.38 268 GLY B O 1
ATOM 5796 N N . GLU B 1 269 ? -5.688 24.797 2.332 1 98.19 269 GLU B N 1
ATOM 5797 C CA . GLU B 1 269 ? -6.047 24.188 1.053 1 98.19 269 GLU B CA 1
ATOM 5798 C C . GLU B 1 269 ? -5.07 23.078 0.671 1 98.19 269 GLU B C 1
ATOM 5800 O O . GLU B 1 269 ? -5.477 22.031 0.154 1 98.19 269 GLU B O 1
ATOM 5805 N N . THR B 1 270 ? -3.82 23.375 0.885 1 98.38 270 THR B N 1
ATOM 5806 C CA . THR B 1 270 ? -2.803 22.375 0.608 1 98.38 270 THR B CA 1
ATOM 5807 C C . THR B 1 270 ? -3.025 21.125 1.464 1 98.38 270 THR B C 1
ATOM 5809 O O . THR B 1 270 ? -2.938 20 0.968 1 98.38 270 THR B O 1
ATOM 5812 N N . TRP B 1 271 ? -3.344 21.344 2.707 1 98.5 271 TRP B N 1
ATOM 5813 C CA . TRP B 1 271 ? -3.586 20.234 3.619 1 98.5 271 TRP B CA 1
ATOM 5814 C C . TRP B 1 271 ? -4.781 19.406 3.164 1 98.5 271 TRP B C 1
ATOM 5816 O O . TRP B 1 271 ? -4.742 18.172 3.201 1 98.5 271 TRP B O 1
ATOM 5826 N N . LYS B 1 272 ? -5.816 20.062 2.713 1 97.88 272 LYS B N 1
ATOM 5827 C CA . LYS B 1 272 ? -6.984 19.375 2.172 1 97.88 272 LYS B CA 1
ATOM 5828 C C . LYS B 1 272 ? -6.605 18.5 0.978 1 97.88 272 LYS B C 1
ATOM 5830 O O . LYS B 1 272 ? -7.133 17.406 0.813 1 97.88 272 LYS B O 1
ATOM 5835 N N . GLN B 1 273 ? -5.699 19.016 0.182 1 97.94 273 GLN B N 1
ATOM 5836 C CA . GLN B 1 273 ? -5.285 18.266 -0.996 1 97.94 273 GLN B CA 1
ATOM 5837 C C . GLN B 1 273 ? -4.445 17.047 -0.607 1 97.94 273 GLN B C 1
ATOM 5839 O O . GLN B 1 273 ? -4.496 16.016 -1.27 1 97.94 273 GLN B O 1
ATOM 5844 N N . VAL B 1 274 ? -3.627 17.156 0.439 1 98.38 274 VAL B N 1
ATOM 5845 C CA . VAL B 1 274 ? -2.895 16 0.953 1 98.38 274 VAL B CA 1
ATOM 5846 C C . VAL B 1 274 ? -3.873 14.891 1.319 1 98.38 274 VAL B C 1
ATOM 5848 O O . VAL B 1 274 ? -3.68 13.734 0.937 1 98.38 274 VAL B O 1
ATOM 5851 N N . LYS B 1 275 ? -4.926 15.273 1.996 1 98.12 275 LYS B N 1
ATOM 5852 C CA . LYS B 1 275 ? -5.934 14.297 2.414 1 98.12 275 LYS B CA 1
ATOM 5853 C C . LYS B 1 275 ? -6.699 13.75 1.215 1 98.12 275 LYS B C 1
ATOM 5855 O O . LYS B 1 275 ? -6.961 12.547 1.139 1 98.12 275 LYS B O 1
ATOM 5860 N N . GLN B 1 276 ? -7.016 14.633 0.27 1 98.12 276 GLN B N 1
ATOM 5861 C CA . GLN B 1 276 ? -7.727 14.203 -0.93 1 98.12 276 GLN B CA 1
ATOM 5862 C C . GLN B 1 276 ? -6.871 13.25 -1.759 1 98.12 276 GLN B C 1
ATOM 5864 O O . GLN B 1 276 ? -7.383 12.273 -2.32 1 98.12 276 GLN B O 1
ATOM 5869 N N . ALA B 1 277 ? -5.598 13.586 -1.886 1 97.94 277 ALA B N 1
ATOM 5870 C CA . ALA B 1 277 ? -4.688 12.695 -2.605 1 97.94 277 ALA B CA 1
ATOM 5871 C C . ALA B 1 277 ? -4.598 11.336 -1.928 1 97.94 277 ALA B C 1
ATOM 5873 O O . ALA B 1 277 ? -4.52 10.305 -2.602 1 97.94 277 ALA B O 1
ATOM 5874 N N . THR B 1 278 ? -4.59 11.336 -0.614 1 98.38 278 THR B N 1
ATOM 5875 C CA . THR B 1 278 ? -4.582 10.086 0.137 1 98.38 278 THR B CA 1
ATOM 5876 C C . THR B 1 278 ? -5.859 9.297 -0.125 1 98.38 278 THR B C 1
ATOM 5878 O O . THR B 1 278 ? -5.82 8.07 -0.271 1 98.38 278 THR B O 1
ATOM 5881 N N . LEU B 1 279 ? -6.977 9.977 -0.203 1 98.38 279 LEU B N 1
ATOM 5882 C CA . LEU B 1 279 ? -8.242 9.32 -0.522 1 98.38 279 LEU B CA 1
ATOM 5883 C C . LEU B 1 279 ? -8.211 8.734 -1.93 1 98.38 279 LEU B C 1
ATOM 5885 O O . LEU B 1 279 ? -8.727 7.641 -2.162 1 98.38 279 LEU B O 1
ATOM 5889 N N . GLN B 1 280 ? -7.66 9.477 -2.84 1 98.5 280 GLN B N 1
ATOM 5890 C CA . GLN B 1 280 ? -7.52 8.977 -4.203 1 98.5 280 GLN B CA 1
ATOM 5891 C C . GLN B 1 280 ? -6.633 7.73 -4.242 1 98.5 280 GLN B C 1
ATOM 5893 O O . GLN B 1 280 ? -6.918 6.781 -4.977 1 98.5 280 GLN B O 1
ATOM 5898 N N . GLU B 1 281 ? -5.512 7.762 -3.514 1 98.25 281 GLU B N 1
ATOM 5899 C CA . GLU B 1 281 ? -4.656 6.582 -3.408 1 98.25 281 GLU B CA 1
ATOM 5900 C C . GLU B 1 281 ? -5.438 5.383 -2.877 1 98.25 281 GLU B C 1
ATOM 5902 O O . GLU B 1 281 ? -5.246 4.254 -3.34 1 98.25 281 GLU B O 1
ATOM 5907 N N . ALA B 1 282 ? -6.332 5.621 -1.896 1 98.69 282 ALA B N 1
ATOM 5908 C CA . ALA B 1 282 ? -7.176 4.559 -1.354 1 98.69 282 ALA B CA 1
ATOM 5909 C C . ALA B 1 282 ? -8.047 3.939 -2.443 1 98.69 282 ALA B C 1
ATOM 5911 O O . ALA B 1 282 ? -8.125 2.715 -2.562 1 98.69 282 ALA B O 1
ATOM 5912 N N . LYS B 1 283 ? -8.602 4.742 -3.273 1 98.75 283 LYS B N 1
ATOM 5913 C CA . LYS B 1 283 ? -9.469 4.27 -4.352 1 98.75 283 LYS B CA 1
ATOM 5914 C C . LYS B 1 283 ? -8.68 3.494 -5.395 1 98.75 283 LYS B C 1
ATOM 5916 O O . LYS B 1 283 ? -9.164 2.5 -5.941 1 98.75 283 LYS B O 1
ATOM 5921 N N . ILE B 1 284 ? -7.488 3.975 -5.68 1 98.75 284 ILE B N 1
ATOM 5922 C CA . ILE B 1 284 ? -6.617 3.314 -6.648 1 98.75 284 ILE B CA 1
ATOM 5923 C C . ILE B 1 284 ? -6.293 1.901 -6.172 1 98.75 284 ILE B C 1
ATOM 5925 O O . ILE B 1 284 ? -6.363 0.946 -6.949 1 98.75 284 ILE B O 1
ATOM 5929 N N . HIS B 1 285 ? -5.977 1.716 -4.902 1 98.69 285 HIS B N 1
ATOM 5930 C CA . HIS B 1 285 ? -5.617 0.409 -4.363 1 98.69 285 HIS B CA 1
ATOM 5931 C C . HIS B 1 285 ? -6.844 -0.494 -4.25 1 98.69 285 HIS B C 1
ATOM 5933 O O . HIS B 1 285 ? -6.738 -1.712 -4.414 1 98.69 285 HIS B O 1
ATOM 5939 N N . LEU B 1 286 ? -8 0.089 -4.004 1 98.75 286 LEU B N 1
ATOM 5940 C CA . LEU B 1 286 ? -9.227 -0.708 -4.027 1 98.75 286 LEU B CA 1
ATOM 5941 C C . LEU B 1 286 ? -9.5 -1.243 -5.43 1 98.75 286 LEU B C 1
ATOM 5943 O O . LEU B 1 286 ? -9.844 -2.414 -5.594 1 98.75 286 LEU B O 1
ATOM 5947 N N . ASP B 1 287 ? -9.352 -0.384 -6.391 1 98.81 287 ASP B N 1
ATOM 5948 C CA . ASP B 1 287 ? -9.516 -0.795 -7.781 1 98.81 287 ASP B CA 1
ATOM 5949 C C . ASP B 1 287 ? -8.492 -1.864 -8.164 1 98.81 287 ASP B C 1
ATOM 5951 O O . ASP B 1 287 ? -8.82 -2.828 -8.859 1 98.81 287 ASP B O 1
ATOM 5955 N N . PHE B 1 288 ? -7.281 -1.676 -7.766 1 98.75 288 PHE B N 1
ATOM 5956 C CA . PHE B 1 288 ? -6.219 -2.652 -7.984 1 98.75 288 PHE B CA 1
ATOM 5957 C C . PHE B 1 288 ? -6.605 -4.008 -7.402 1 98.75 288 PHE B C 1
ATOM 5959 O O . PHE B 1 288 ? -6.441 -5.039 -8.062 1 98.75 288 PHE B O 1
ATOM 5966 N N . ALA B 1 289 ? -7.133 -4.004 -6.168 1 98.69 289 ALA B N 1
ATOM 5967 C CA . ALA B 1 289 ? -7.582 -5.234 -5.52 1 98.69 289 ALA B CA 1
ATOM 5968 C C . ALA B 1 289 ? -8.648 -5.934 -6.352 1 98.69 289 ALA B C 1
ATOM 5970 O O . ALA B 1 289 ? -8.562 -7.141 -6.598 1 98.69 289 ALA B O 1
ATOM 5971 N N . ASN B 1 290 ? -9.562 -5.188 -6.82 1 98.75 290 ASN B N 1
ATOM 5972 C CA . ASN B 1 290 ? -10.656 -5.73 -7.621 1 98.75 290 ASN B CA 1
ATOM 5973 C C . ASN B 1 290 ? -10.141 -6.332 -8.93 1 98.75 290 ASN B C 1
ATOM 5975 O O . ASN B 1 290 ? -10.578 -7.414 -9.336 1 98.75 290 ASN B O 1
ATOM 5979 N N . LYS B 1 291 ? -9.273 -5.648 -9.555 1 98.81 291 LYS B N 1
ATOM 5980 C CA . LYS B 1 291 ? -8.75 -6.109 -10.836 1 98.81 291 LYS B CA 1
ATOM 5981 C C . LYS B 1 291 ? -7.855 -7.336 -10.656 1 98.81 291 LYS B C 1
ATOM 5983 O O . LYS B 1 291 ? -7.82 -8.219 -11.523 1 98.81 291 LYS B O 1
ATOM 5988 N N . ILE B 1 292 ? -7.105 -7.414 -9.508 1 98.69 292 ILE B N 1
ATOM 5989 C CA . ILE B 1 292 ? -6.336 -8.609 -9.195 1 98.69 292 ILE B CA 1
ATOM 5990 C C . ILE B 1 292 ? -7.27 -9.82 -9.102 1 98.69 292 ILE B C 1
ATOM 5992 O O . ILE B 1 292 ? -6.969 -10.891 -9.641 1 98.69 292 ILE B O 1
ATOM 5996 N N . ARG B 1 293 ? -8.406 -9.633 -8.453 1 98.31 293 ARG B N 1
ATOM 5997 C CA . ARG B 1 293 ? -9.383 -10.711 -8.289 1 98.31 293 ARG B CA 1
ATOM 5998 C C . ARG B 1 293 ? -9.938 -11.156 -9.641 1 98.31 293 ARG B C 1
ATOM 6000 O O . ARG B 1 293 ? -9.953 -12.344 -9.953 1 98.31 293 ARG B O 1
ATOM 6007 N N . LEU B 1 294 ? -10.242 -10.211 -10.477 1 98.38 294 LEU B N 1
ATOM 6008 C CA . LEU B 1 294 ? -10.992 -10.492 -11.703 1 98.38 294 LEU B CA 1
ATOM 6009 C C . LEU B 1 294 ? -10.055 -10.93 -12.82 1 98.38 294 LEU B C 1
ATOM 6011 O O . LEU B 1 294 ? -10.398 -11.797 -13.625 1 98.38 294 LEU B O 1
ATOM 6015 N N . GLN B 1 295 ? -8.859 -10.375 -12.875 1 98.38 295 GLN B N 1
ATOM 6016 C CA . GLN B 1 295 ? -8.023 -10.539 -14.055 1 98.38 295 GLN B CA 1
ATOM 6017 C C . GLN B 1 295 ? -6.84 -11.461 -13.773 1 98.38 295 GLN B C 1
ATOM 6019 O O . GLN B 1 295 ? -6.152 -11.898 -14.703 1 98.38 295 GLN B O 1
ATOM 6024 N N . VAL B 1 296 ? -6.602 -11.773 -12.531 1 98.5 296 VAL B N 1
ATOM 6025 C CA . VAL B 1 296 ? -5.43 -12.586 -12.203 1 98.5 296 VAL B CA 1
ATOM 6026 C C . VAL B 1 296 ? -5.859 -13.828 -11.43 1 98.5 296 VAL B C 1
ATOM 6028 O O . VAL B 1 296 ? -5.758 -14.945 -11.93 1 98.5 296 VAL B O 1
ATOM 6031 N N . GLU B 1 297 ? -6.5 -13.656 -10.289 1 98.12 297 GLU B N 1
ATOM 6032 C CA . GLU B 1 297 ? -6.887 -14.75 -9.398 1 98.12 297 GLU B CA 1
ATOM 6033 C C . GLU B 1 297 ? -7.895 -15.68 -10.078 1 98.12 297 GLU B C 1
ATOM 6035 O O . GLU B 1 297 ? -7.68 -16.891 -10.141 1 98.12 297 GLU B O 1
ATOM 6040 N N . LYS B 1 298 ? -9 -15.133 -10.609 1 97.31 298 LYS B N 1
ATOM 6041 C CA . LYS B 1 298 ? -10.07 -15.938 -11.188 1 97.31 298 LYS B CA 1
ATOM 6042 C C . LYS B 1 298 ? -9.57 -16.719 -12.398 1 97.31 298 LYS B C 1
ATOM 6044 O O . LYS B 1 298 ? -9.797 -17.938 -12.5 1 97.31 298 LYS B O 1
ATOM 6049 N N . PRO B 1 299 ? -8.844 -16.078 -13.32 1 96.88 299 PRO B N 1
ATOM 6050 C CA . PRO B 1 299 ? -8.328 -16.859 -14.453 1 96.88 299 PRO B CA 1
ATOM 6051 C C . PRO B 1 299 ? -7.398 -17.984 -14.023 1 96.88 299 PRO B C 1
ATOM 6053 O O . PRO B 1 299 ? -7.387 -19.047 -14.641 1 96.88 299 PRO B O 1
ATOM 6056 N N . LEU B 1 300 ? -6.566 -17.828 -13 1 96.44 300 LEU B N 1
ATOM 6057 C CA . LEU B 1 300 ? -5.699 -18.875 -12.484 1 96.44 300 LEU B CA 1
ATOM 6058 C C . LEU B 1 300 ? -6.523 -20.047 -11.93 1 96.44 300 LEU B C 1
ATOM 6060 O O . LEU B 1 300 ? -6.176 -21.203 -12.141 1 96.44 300 LEU B O 1
ATOM 6064 N N . LEU B 1 301 ? -7.668 -19.734 -11.281 1 92.38 301 LEU B N 1
ATOM 6065 C CA . LEU B 1 301 ? -8.547 -20.75 -10.719 1 92.38 301 LEU B CA 1
ATOM 6066 C C . LEU B 1 301 ? -9.242 -21.531 -11.82 1 92.38 301 LEU B C 1
ATOM 6068 O O . LEU B 1 301 ? -9.477 -22.734 -11.688 1 92.38 301 LEU B O 1
ATOM 6072 N N . ASP B 1 302 ? -9.531 -20.859 -12.898 1 88.81 302 ASP B N 1
ATOM 6073 C CA . ASP B 1 302 ? -10.172 -21.531 -14.023 1 88.81 302 ASP B CA 1
ATOM 6074 C C . ASP B 1 302 ? -9.25 -22.594 -14.609 1 88.81 302 ASP B C 1
ATOM 6076 O O . ASP B 1 302 ? -9.727 -23.625 -15.094 1 88.81 302 ASP B O 1
ATOM 6080 N N . HIS B 1 303 ? -8 -22.469 -14.586 1 82.69 303 HIS B N 1
ATOM 6081 C CA . HIS B 1 303 ? -7.051 -23.453 -15.094 1 82.69 303 HIS B CA 1
ATOM 6082 C C . HIS B 1 303 ? -7.016 -24.703 -14.203 1 82.69 303 HIS B C 1
ATOM 6084 O O . HIS B 1 303 ? -6.719 -25.797 -14.672 1 82.69 303 HIS B O 1
ATOM 6090 N N . LYS B 1 304 ? -7.367 -24.578 -12.922 1 76.19 304 LYS B N 1
ATOM 6091 C CA . LYS B 1 304 ? -7.445 -25.703 -12.016 1 76.19 304 LYS B CA 1
ATOM 6092 C C . LYS B 1 304 ? -8.594 -26.641 -12.391 1 76.19 304 LYS B C 1
ATOM 6094 O O . LYS B 1 304 ? -8.43 -27.859 -12.391 1 76.19 304 LYS B O 1
ATOM 6099 N N . GLU B 1 305 ? -9.648 -26.078 -12.82 1 75.25 305 GLU B N 1
ATOM 6100 C CA . GLU B 1 305 ? -10.867 -26.859 -13.023 1 75.25 305 GLU B CA 1
ATOM 6101 C C . GLU B 1 305 ? -10.914 -27.453 -14.43 1 75.25 305 GLU B C 1
ATOM 6103 O O . GLU B 1 305 ? -11.617 -28.438 -14.664 1 75.25 305 GLU B O 1
ATOM 6108 N N . GLY B 1 306 ? -9.977 -27.031 -15.234 1 75.38 306 GLY B N 1
ATOM 6109 C CA . GLY B 1 306 ? -10.07 -27.5 -16.609 1 75.38 306 GLY B CA 1
ATOM 6110 C C . GLY B 1 306 ? -9.453 -28.859 -16.812 1 75.38 306 GLY B C 1
ATOM 6111 O O . GLY B 1 306 ? -8.367 -29.141 -16.297 1 75.38 306 GLY B O 1
ATOM 6112 N N . GLY B 1 307 ? -10.133 -29.812 -17.328 1 77.62 307 GLY B N 1
ATOM 6113 C CA . GLY B 1 307 ? -9.617 -31.062 -17.875 1 77.62 307 GLY B CA 1
ATOM 6114 C C . GLY B 1 307 ? -9.516 -32.188 -16.859 1 77.62 307 GLY B C 1
ATOM 6115 O O . GLY B 1 307 ? -8.992 -33.25 -17.156 1 77.62 307 GLY B O 1
ATOM 6116 N N . LYS B 1 308 ? -9.953 -31.953 -15.625 1 82 308 LYS B N 1
ATOM 6117 C CA . LYS B 1 308 ? -9.805 -32.969 -14.586 1 82 308 LYS B CA 1
ATOM 6118 C C . LYS B 1 308 ? -10.484 -34.281 -14.992 1 82 308 LYS B C 1
ATOM 6120 O O . LYS B 1 308 ? -9.859 -35.344 -14.961 1 82 308 LYS B O 1
ATOM 6125 N N . LYS B 1 309 ? -11.695 -34.156 -15.391 1 86.75 309 LYS B N 1
ATOM 6126 C CA . LYS B 1 309 ? -12.438 -35.344 -15.789 1 86.75 309 LYS B CA 1
ATOM 6127 C C . LYS B 1 309 ? -11.836 -35.969 -17.047 1 86.75 309 LYS B C 1
ATOM 6129 O O . LYS B 1 309 ? -11.719 -37.188 -17.125 1 86.75 309 LYS B O 1
ATOM 6134 N N . GLU B 1 310 ? -11.406 -35.156 -17.891 1 89.19 310 GLU B N 1
ATOM 6135 C CA . GLU B 1 310 ? -10.82 -35.625 -19.156 1 89.19 310 GLU B CA 1
ATOM 6136 C C . GLU B 1 310 ? -9.523 -36.406 -18.906 1 89.19 310 GLU B C 1
ATOM 6138 O O . GLU B 1 310 ? -9.32 -37.469 -19.453 1 89.19 310 GLU B O 1
ATOM 6143 N N . PHE B 1 311 ? -8.719 -35.938 -18.062 1 91.19 311 PHE B N 1
ATOM 6144 C CA . PHE B 1 311 ? -7.41 -36.531 -17.828 1 91.19 311 PHE B CA 1
ATOM 6145 C C . PHE B 1 311 ? -7.539 -37.812 -17 1 91.19 311 PHE B C 1
ATOM 6147 O O . PHE B 1 311 ? -6.773 -38.75 -17.172 1 91.19 311 PHE B O 1
ATOM 6154 N N . LYS B 1 312 ? -8.555 -37.781 -16.109 1 91.56 312 LYS B N 1
ATOM 6155 C CA . LYS B 1 312 ? -8.828 -39 -15.359 1 91.56 312 LYS B CA 1
ATOM 6156 C C . LYS B 1 312 ? -9.258 -40.125 -16.297 1 91.56 312 LYS B C 1
ATOM 6158 O O . LYS B 1 312 ? -8.844 -41.281 -16.125 1 91.56 312 LYS B O 1
ATOM 6163 N N . LYS B 1 313 ? -10.023 -39.719 -17.234 1 94.81 313 LYS B N 1
ATOM 6164 C CA . LYS B 1 313 ? -10.469 -40.719 -18.219 1 94.81 313 LYS B CA 1
ATOM 6165 C C . LYS B 1 313 ? -9.305 -41.188 -19.062 1 94.81 313 LYS B C 1
ATOM 6167 O O . LYS B 1 313 ? -9.195 -42.406 -19.344 1 94.81 313 LYS B O 1
ATOM 6172 N N . LEU B 1 314 ? -8.438 -40.281 -19.5 1 94.62 314 LEU B N 1
ATOM 6173 C CA . LEU B 1 314 ? -7.277 -40.688 -20.297 1 94.62 314 LEU B CA 1
ATOM 6174 C C . LEU B 1 314 ? -6.391 -41.656 -19.531 1 94.62 314 LEU B C 1
ATOM 6176 O O . LEU B 1 314 ? -5.914 -42.625 -20.109 1 94.62 314 LEU B O 1
ATOM 6180 N N . GLU B 1 315 ? -6.219 -41.344 -18.297 1 94.69 315 GLU B N 1
ATOM 6181 C CA . GLU B 1 315 ? -5.391 -42.219 -17.453 1 94.69 315 GLU B CA 1
ATOM 6182 C C . GLU B 1 315 ? -6.008 -43.594 -17.312 1 94.69 315 GLU B C 1
ATOM 6184 O O . GLU B 1 315 ? -5.305 -44.625 -17.391 1 94.69 315 GLU B O 1
ATOM 6189 N N . ALA B 1 316 ? -7.293 -43.688 -17.109 1 96 316 ALA B N 1
ATOM 6190 C CA . ALA B 1 316 ? -7.996 -44.969 -16.969 1 96 316 ALA B CA 1
ATOM 6191 C C . ALA B 1 316 ? -7.914 -45.781 -18.25 1 96 316 ALA B C 1
ATOM 6193 O O . ALA B 1 316 ? -7.695 -47 -18.203 1 96 316 ALA B O 1
ATOM 6194 N N . ASP B 1 317 ? -8.008 -45.125 -19.359 1 97.19 317 ASP B N 1
ATOM 6195 C CA . ASP B 1 317 ? -7.977 -45.781 -20.656 1 97.19 317 ASP B CA 1
ATOM 6196 C C . ASP B 1 317 ? -6.602 -46.375 -20.922 1 97.19 317 ASP B C 1
ATOM 6198 O O . ASP B 1 317 ? -6.5 -47.531 -21.344 1 97.19 317 ASP B O 1
ATOM 6202 N N . VAL B 1 318 ? -5.609 -45.562 -20.734 1 97.75 318 VAL B N 1
ATOM 6203 C CA . VAL B 1 318 ? -4.25 -46.031 -20.984 1 97.75 318 VAL B CA 1
ATOM 6204 C C . VAL B 1 318 ? -3.916 -47.219 -20.047 1 97.75 318 VAL B C 1
ATOM 6206 O O . VAL B 1 318 ? -3.311 -48.188 -20.469 1 97.75 318 VAL B O 1
ATOM 6209 N N . ALA B 1 319 ? -4.348 -47.094 -18.812 1 96.25 319 ALA B N 1
ATOM 6210 C CA . ALA B 1 319 ? -4.09 -48.156 -17.812 1 96.25 319 ALA B CA 1
ATOM 6211 C C . ALA B 1 319 ? -4.793 -49.438 -18.188 1 96.25 319 ALA B C 1
ATOM 6213 O O . ALA B 1 319 ? -4.223 -50.531 -18.047 1 96.25 319 ALA B O 1
ATOM 6214 N N . GLU B 1 320 ? -6.031 -49.281 -18.656 1 97.94 320 GLU B N 1
ATOM 6215 C CA . GLU B 1 320 ? -6.797 -50.469 -19.047 1 97.94 320 GLU B CA 1
ATOM 6216 C C . GLU B 1 320 ? -6.152 -51.156 -20.25 1 97.94 320 GLU B C 1
ATOM 6218 O O . GLU B 1 320 ? -6.07 -52.375 -20.297 1 97.94 320 GLU B O 1
ATOM 6223 N N . LEU B 1 321 ? -5.734 -50.406 -21.172 1 98.12 321 LEU B N 1
ATOM 6224 C CA . LEU B 1 321 ? -5.086 -50.969 -22.344 1 98.12 321 LEU B CA 1
ATOM 6225 C C . LEU B 1 321 ? -3.771 -51.656 -21.969 1 98.12 321 LEU B C 1
ATOM 6227 O O . LEU B 1 321 ? -3.438 -52.719 -22.516 1 98.12 321 LEU B O 1
ATOM 6231 N N . ARG B 1 322 ? -3.045 -51 -21.078 1 96.88 322 ARG B N 1
ATOM 6232 C CA . ARG B 1 322 ? -1.801 -51.594 -20.594 1 96.88 322 ARG B CA 1
ATOM 6233 C C . ARG B 1 322 ? -2.059 -52.938 -19.922 1 96.88 322 ARG B C 1
ATOM 6235 O O . ARG B 1 322 ? -1.301 -53.906 -20.125 1 96.88 322 ARG B O 1
ATOM 6242 N N . LYS B 1 323 ? -3.121 -53.031 -19.156 1 97 323 LYS B N 1
ATOM 6243 C CA . LYS B 1 323 ? -3.514 -54.281 -18.516 1 97 323 LYS B CA 1
ATOM 6244 C C . LYS B 1 323 ? -3.824 -55.375 -19.547 1 97 323 LYS B C 1
ATOM 6246 O O . LYS B 1 323 ? -3.451 -56.531 -19.375 1 97 323 LYS B O 1
ATOM 6251 N N . GLN B 1 324 ? -4.453 -55 -20.625 1 97.88 324 GLN B N 1
ATOM 6252 C CA . GLN B 1 324 ? -4.785 -55.938 -21.703 1 97.88 324 GLN B CA 1
ATOM 6253 C C . GLN B 1 324 ? -3.525 -56.5 -22.359 1 97.88 324 GLN B C 1
ATOM 6255 O O . GLN B 1 324 ? -3.461 -57.688 -22.688 1 97.88 324 GLN B O 1
ATOM 6260 N N . VAL B 1 325 ? -2.607 -55.594 -22.5 1 97.75 325 VAL B N 1
ATOM 6261 C CA . VAL B 1 325 ? -1.345 -56.031 -23.094 1 97.75 325 VAL B CA 1
ATOM 6262 C C . VAL B 1 325 ? -0.688 -57.062 -22.188 1 97.75 325 VAL B C 1
ATOM 6264 O O . VAL B 1 325 ? -0.206 -58.094 -22.672 1 97.75 325 VAL B O 1
ATOM 6267 N N . GLN B 1 326 ? -0.734 -56.875 -20.922 1 95.94 326 GLN B N 1
ATOM 6268 C CA . GLN B 1 326 ? -0.12 -57.781 -19.969 1 95.94 326 GLN B CA 1
ATOM 6269 C C . GLN B 1 326 ? -0.837 -59.125 -19.953 1 95.94 326 GLN B C 1
ATOM 6271 O O . GLN B 1 326 ? -0.194 -60.188 -19.906 1 95.94 326 GLN B O 1
ATOM 6276 N N . LEU B 1 327 ? -2.121 -59.062 -20.047 1 97.56 327 LEU B N 1
ATOM 6277 C CA . LEU B 1 327 ? -2.916 -60.281 -20.047 1 97.56 327 LEU B CA 1
ATOM 6278 C C . LEU B 1 327 ? -2.633 -61.125 -21.297 1 97.56 327 LEU B C 1
ATOM 6280 O O . LEU B 1 327 ? -2.498 -62.344 -21.219 1 97.56 327 LEU B O 1
ATOM 6284 N N . LYS B 1 328 ? -2.543 -60.406 -22.406 1 97.94 328 LYS B N 1
ATOM 6285 C CA . LYS B 1 328 ? -2.281 -61.094 -23.672 1 97.94 328 LYS B CA 1
ATOM 6286 C C . LYS B 1 328 ? -0.863 -61.656 -23.688 1 97.94 328 LYS B C 1
ATOM 6288 O O . LYS B 1 328 ? -0.618 -62.719 -24.297 1 97.94 328 LYS B O 1
ATOM 6293 N N . TYR B 1 329 ? 0.017 -60.969 -23.078 1 96.62 329 TYR B N 1
ATOM 6294 C CA . TYR B 1 329 ? 1.385 -61.469 -22.984 1 96.62 329 TYR B CA 1
ATOM 6295 C C . TYR B 1 329 ? 1.436 -62.781 -22.203 1 96.62 329 TYR B C 1
ATOM 6297 O O . TYR B 1 329 ? 2.094 -63.719 -22.609 1 96.62 329 TYR B O 1
ATOM 6305 N N . LEU B 1 330 ? 0.757 -62.844 -21.078 1 96.62 330 LEU B N 1
ATOM 6306 C CA . LEU B 1 330 ? 0.715 -64.062 -20.25 1 96.62 330 LEU B CA 1
ATOM 6307 C C . LEU B 1 330 ? 0.095 -65.188 -21.016 1 96.62 330 LEU B C 1
ATOM 6309 O O . LEU B 1 330 ? 0.542 -66.312 -20.875 1 96.62 330 LEU B O 1
ATOM 6313 N N . ALA B 1 331 ? -0.882 -64.875 -21.812 1 97.25 331 ALA B N 1
ATOM 6314 C CA . ALA B 1 331 ? -1.515 -65.875 -22.641 1 97.25 331 ALA B CA 1
ATOM 6315 C C . ALA B 1 331 ? -0.534 -66.438 -23.656 1 97.25 331 ALA B C 1
ATOM 6317 O O . ALA B 1 331 ? -0.502 -67.688 -23.906 1 97.25 331 ALA B O 1
ATOM 6318 N N . ALA B 1 332 ? 0.232 -65.562 -24.234 1 96.38 332 ALA B N 1
ATOM 6319 C CA . ALA B 1 332 ? 1.227 -66 -25.219 1 96.38 332 ALA B CA 1
ATOM 6320 C C . ALA B 1 332 ? 2.316 -66.812 -24.562 1 96.38 332 ALA B C 1
ATOM 6322 O O . ALA B 1 332 ? 2.768 -67.812 -25.141 1 96.38 332 ALA B O 1
ATOM 6323 N N . GLU B 1 333 ? 2.678 -66.438 -23.391 1 94.94 333 GLU B N 1
ATOM 6324 C CA . GLU B 1 333 ? 3.68 -67.25 -22.656 1 94.94 333 GLU B CA 1
ATOM 6325 C C . GLU B 1 333 ? 3.166 -68.625 -22.297 1 94.94 333 GLU B C 1
ATOM 6327 O O . GLU B 1 333 ? 3.912 -69.625 -22.375 1 94.94 333 GLU B O 1
ATOM 6332 N N . ARG B 1 334 ? 1.975 -68.75 -21.891 1 96.31 334 ARG B N 1
ATOM 6333 C CA . ARG B 1 334 ? 1.361 -70.062 -21.594 1 96.31 334 ARG B CA 1
ATOM 6334 C C . ARG B 1 334 ? 1.3 -70.938 -22.828 1 96.31 334 ARG B C 1
ATOM 6336 O O . ARG B 1 334 ? 1.575 -72.125 -22.75 1 96.31 334 ARG B O 1
ATOM 6343 N N . ALA B 1 335 ? 0.875 -70.25 -23.938 1 96.94 335 ALA B N 1
ATOM 6344 C CA . ALA B 1 335 ? 0.809 -71 -25.188 1 96.94 335 ALA B CA 1
ATOM 6345 C C . ALA B 1 335 ? 2.189 -71.5 -25.594 1 96.94 335 ALA B C 1
ATOM 6347 O O . ALA B 1 335 ? 2.318 -72.625 -26.125 1 96.94 335 ALA B O 1
ATOM 6348 N N . LYS B 1 336 ? 3.145 -70.75 -25.391 1 95.38 336 LYS B N 1
ATOM 6349 C CA . LYS B 1 336 ? 4.52 -71.125 -25.688 1 95.38 336 LYS B CA 1
ATOM 6350 C C . LYS B 1 336 ? 4.961 -72.312 -24.844 1 95.38 336 LYS B C 1
ATOM 6352 O O . LYS B 1 336 ? 5.562 -73.25 -25.359 1 95.38 336 LYS B O 1
ATOM 6357 N N . HIS B 1 337 ? 4.68 -72.312 -23.578 1 95.56 337 HIS B N 1
ATOM 6358 C CA . HIS B 1 337 ? 5.016 -73.375 -22.672 1 95.56 337 HIS B CA 1
ATOM 6359 C C . HIS B 1 337 ? 4.309 -74.688 -23.078 1 95.56 337 HIS B C 1
ATOM 6361 O O . HIS B 1 337 ? 4.91 -75.75 -23.031 1 95.56 337 HIS B O 1
ATOM 6367 N N . MET B 1 338 ? 3.049 -74.562 -23.453 1 96.31 338 MET B N 1
ATOM 6368 C CA . MET B 1 338 ? 2.271 -75.688 -23.875 1 96.31 338 MET B CA 1
ATOM 6369 C C . MET B 1 338 ? 2.846 -76.312 -25.156 1 96.31 338 MET B C 1
ATOM 6371 O O . MET B 1 338 ? 2.906 -77.562 -25.281 1 96.31 338 MET B O 1
ATOM 6375 N N . LEU B 1 339 ? 3.203 -75.438 -26.031 1 95.94 339 LEU B N 1
ATOM 6376 C CA . LEU B 1 339 ? 3.811 -75.938 -27.266 1 95.94 339 LEU B CA 1
ATOM 6377 C C . LEU B 1 339 ? 5.113 -76.688 -26.969 1 95.94 339 LEU B C 1
ATOM 6379 O O . LEU B 1 339 ? 5.387 -77.688 -27.578 1 95.94 339 LEU B O 1
ATOM 6383 N N . LEU B 1 340 ? 5.879 -76.188 -26.094 1 95.12 340 LEU B N 1
ATOM 6384 C CA . LEU B 1 340 ? 7.141 -76.812 -25.719 1 95.12 340 LEU B CA 1
ATOM 6385 C C . LEU B 1 340 ? 6.898 -78.188 -25.109 1 95.12 340 LEU B C 1
ATOM 6387 O O . LEU B 1 340 ? 7.621 -79.125 -25.422 1 95.12 340 LEU B O 1
ATOM 6391 N N . GLU B 1 341 ? 5.941 -78.25 -24.297 1 96.31 341 GLU B N 1
ATOM 6392 C CA . GLU B 1 341 ? 5.586 -79.5 -23.672 1 96.31 341 GLU B CA 1
ATOM 6393 C C . GLU B 1 341 ? 5.133 -80.562 -24.719 1 96.31 341 GLU B C 1
ATOM 6395 O O . GLU B 1 341 ? 5.508 -81.688 -24.656 1 96.31 341 GLU B O 1
ATOM 6400 N N . ARG B 1 342 ? 4.32 -80.125 -25.688 1 96.56 342 ARG B N 1
ATOM 6401 C CA . ARG B 1 342 ? 3.793 -81 -26.719 1 96.56 342 ARG B CA 1
ATOM 6402 C C . ARG B 1 342 ? 4.891 -81.438 -27.688 1 96.56 342 ARG B C 1
ATOM 6404 O O . ARG B 1 342 ? 4.871 -82.5 -28.219 1 96.56 342 ARG B O 1
ATOM 6411 N N . THR B 1 343 ? 5.805 -80.5 -27.953 1 94.69 343 THR B N 1
ATOM 6412 C CA . THR B 1 343 ? 6.941 -80.812 -28.812 1 94.69 343 THR B CA 1
ATOM 6413 C C . THR B 1 343 ? 7.852 -81.875 -28.156 1 94.69 343 THR B C 1
ATOM 6415 O O . THR B 1 343 ? 8.344 -82.75 -28.812 1 94.69 343 THR B O 1
ATOM 6418 N N . LYS B 1 344 ? 8.047 -81.688 -26.859 1 95.44 344 LYS B N 1
ATOM 6419 C CA . LYS B 1 344 ? 8.828 -82.688 -26.125 1 95.44 344 LYS B CA 1
ATOM 6420 C C . LYS B 1 344 ? 8.133 -84.062 -26.125 1 95.44 344 LYS B C 1
ATOM 6422 O O . LYS B 1 344 ? 8.789 -85.062 -26.25 1 95.44 344 LYS B O 1
ATOM 6427 N N . ASP B 1 345 ? 6.863 -84 -25.953 1 95.31 345 ASP B N 1
ATOM 6428 C CA . ASP B 1 345 ? 6.066 -85.25 -25.969 1 95.31 345 ASP B CA 1
ATOM 6429 C C . ASP B 1 345 ? 6.16 -85.938 -27.328 1 95.31 345 ASP B C 1
ATOM 6431 O O . ASP B 1 345 ? 6.309 -87.125 -27.406 1 95.31 345 ASP B O 1
ATOM 6435 N N . LEU B 1 346 ? 6.039 -85.188 -28.406 1 95.56 346 LEU B N 1
ATOM 6436 C CA . LEU B 1 346 ? 6.152 -85.688 -29.766 1 95.56 346 LEU B CA 1
ATOM 6437 C C . LEU B 1 346 ? 7.527 -86.312 -30 1 95.56 346 LEU B C 1
ATOM 6439 O O . LEU B 1 346 ? 7.633 -87.438 -30.531 1 95.56 346 LEU B O 1
ATOM 6443 N N . GLU B 1 347 ? 8.57 -85.625 -29.531 1 94.31 347 GLU B N 1
ATOM 6444 C CA . GLU B 1 347 ? 9.93 -86.125 -29.672 1 94.31 347 GLU B CA 1
ATOM 6445 C C . GLU B 1 347 ? 10.117 -87.438 -28.891 1 94.31 347 GLU B C 1
ATOM 6447 O O . GLU B 1 347 ? 10.766 -88.375 -29.375 1 94.31 347 GLU B O 1
ATOM 6452 N N . GLY B 1 348 ? 9.594 -87.5 -27.734 1 92.94 348 GLY B N 1
ATOM 6453 C CA . GLY B 1 348 ? 9.672 -88.688 -26.922 1 92.94 348 GLY B CA 1
ATOM 6454 C C . GLY B 1 348 ? 8.977 -89.875 -27.547 1 92.94 348 GLY B C 1
ATOM 6455 O O . GLY B 1 348 ? 9.5 -91 -27.531 1 92.94 348 GLY B O 1
ATOM 6456 N N . LYS B 1 349 ? 7.891 -89.688 -28.219 1 93.81 349 LYS B N 1
ATOM 6457 C CA . LYS B 1 349 ? 7.117 -90.75 -28.844 1 93.81 349 LYS B CA 1
ATOM 6458 C C . LYS B 1 349 ? 7.754 -91.188 -30.156 1 93.81 349 LYS B C 1
ATOM 6460 O O . LYS B 1 349 ? 7.629 -92.375 -30.562 1 93.81 349 LYS B O 1
ATOM 6465 N N . MET B 1 350 ? 8.391 -90.312 -30.844 1 92.31 350 MET B N 1
ATOM 6466 C CA . MET B 1 350 ? 9.07 -90.625 -32.094 1 92.31 350 MET B CA 1
ATOM 6467 C C . MET B 1 350 ? 10.328 -91.438 -31.844 1 92.31 350 MET B C 1
ATOM 6469 O O . MET B 1 350 ? 10.711 -92.25 -32.688 1 92.31 350 MET B O 1
ATOM 6473 N N . ASN B 1 351 ? 10.945 -91.25 -30.656 1 90.88 351 ASN B N 1
ATOM 6474 C CA . ASN B 1 351 ? 12.203 -91.938 -30.359 1 90.88 351 ASN B CA 1
ATOM 6475 C C . ASN B 1 351 ? 11.977 -93.25 -29.609 1 90.88 351 ASN B C 1
ATOM 6477 O O . ASN B 1 351 ? 12.93 -93.938 -29.328 1 90.88 351 ASN B O 1
ATOM 6481 N N . SER B 1 352 ? 10.773 -93.375 -29.25 1 88.75 352 SER B N 1
ATOM 6482 C CA . SER B 1 352 ? 10.484 -94.625 -28.5 1 88.75 352 SER B CA 1
ATOM 6483 C C . SER B 1 352 ? 9.867 -95.688 -29.406 1 88.75 352 SER B C 1
ATOM 6485 O O . SER B 1 352 ? 8.992 -95.375 -30.219 1 88.75 352 SER B O 1
ATOM 6487 N N . THR B 1 353 ? 10.344 -96.938 -29.438 1 83.25 353 THR B N 1
ATOM 6488 C CA . THR B 1 353 ? 9.836 -98.062 -30.219 1 83.25 353 THR B CA 1
ATOM 6489 C C . THR B 1 353 ? 8.555 -98.625 -29.594 1 83.25 353 THR B C 1
ATOM 6491 O O . THR B 1 353 ? 7.859 -99.438 -30.219 1 83.25 353 THR B O 1
ATOM 6494 N N . LYS B 1 354 ? 8.195 -98.25 -28.438 1 91.81 354 LYS B N 1
ATOM 6495 C CA . LYS B 1 354 ? 7.012 -98.75 -27.734 1 91.81 354 LYS B CA 1
ATOM 6496 C C . LYS B 1 354 ? 5.742 -98.062 -28.266 1 91.81 354 LYS B C 1
ATOM 6498 O O . LYS B 1 354 ? 4.637 -98.562 -28.062 1 91.81 354 LYS B O 1
ATOM 6503 N N . HIS B 1 355 ? 5.832 -97 -29.094 1 86.94 355 HIS B N 1
ATOM 6504 C CA . HIS B 1 355 ? 4.656 -96.25 -29.516 1 86.94 355 HIS B CA 1
ATOM 6505 C C . HIS B 1 355 ? 4.32 -96.562 -30.984 1 86.94 355 HIS B C 1
ATOM 6507 O O . HIS B 1 355 ? 5.219 -96.75 -31.797 1 86.94 355 HIS B O 1
ATOM 6513 N N . THR B 1 356 ? 2.998 -96.562 -31.156 1 91.75 356 THR B N 1
ATOM 6514 C CA . THR B 1 356 ? 2.512 -96.875 -32.5 1 91.75 356 THR B CA 1
ATOM 6515 C C . THR B 1 356 ? 2.578 -95.688 -33.406 1 91.75 356 THR B C 1
ATOM 6517 O O . THR B 1 356 ? 2.799 -94.562 -32.938 1 91.75 356 THR B O 1
ATOM 6520 N N . LYS B 1 357 ? 2.502 -95.938 -34.719 1 91.56 357 LYS B N 1
ATOM 6521 C CA . LYS B 1 357 ? 2.459 -94.875 -35.688 1 91.56 357 LYS B CA 1
ATOM 6522 C C . LYS B 1 357 ? 1.278 -93.938 -35.438 1 91.56 357 LYS B C 1
ATOM 6524 O O . LYS B 1 357 ? 1.362 -92.75 -35.719 1 91.56 357 LYS B O 1
ATOM 6529 N N . GLU B 1 358 ? 0.233 -94.5 -34.906 1 93.69 358 GLU B N 1
ATOM 6530 C CA . GLU B 1 358 ? -0.959 -93.688 -34.594 1 93.69 358 GLU B CA 1
ATOM 6531 C C . GLU B 1 358 ? -0.711 -92.75 -33.406 1 93.69 358 GLU B C 1
ATOM 6533 O O . GLU B 1 358 ? -1.234 -91.625 -33.375 1 93.69 358 GLU B O 1
ATOM 6538 N N . ASP B 1 359 ? 0.108 -93.188 -32.5 1 93.44 359 ASP B N 1
ATOM 6539 C CA . ASP B 1 359 ? 0.46 -92.312 -31.344 1 93.44 359 ASP B CA 1
ATOM 6540 C C . ASP B 1 359 ? 1.291 -91.125 -31.766 1 93.44 359 ASP B C 1
ATOM 6542 O O . ASP B 1 359 ? 1.088 -90 -31.25 1 93.44 359 ASP B O 1
ATOM 6546 N N . VAL B 1 360 ? 2.158 -91.312 -32.656 1 94 360 VAL B N 1
ATOM 6547 C CA . VAL B 1 360 ? 3.037 -90.25 -33.156 1 94 360 VAL B CA 1
ATOM 6548 C C . VAL B 1 360 ? 2.227 -89.25 -33.969 1 94 360 VAL B C 1
ATOM 6550 O O . VAL B 1 360 ? 2.436 -88 -33.844 1 94 360 VAL B O 1
ATOM 6553 N N . GLN B 1 361 ? 1.256 -89.812 -34.688 1 94.5 361 GLN B N 1
ATOM 6554 C CA . GLN B 1 361 ? 0.421 -88.938 -35.5 1 94.5 361 GLN B CA 1
ATOM 6555 C C . GLN B 1 361 ? -0.472 -88.062 -34.625 1 94.5 361 GLN B C 1
ATOM 6557 O O . GLN B 1 361 ? -0.679 -86.875 -34.938 1 94.5 361 GLN B O 1
ATOM 6562 N N . LYS B 1 362 ? -0.938 -88.562 -33.562 1 94.88 362 LYS B N 1
ATOM 6563 C CA . LYS B 1 362 ? -1.765 -87.812 -32.625 1 94.88 362 LYS B CA 1
ATOM 6564 C C . LYS B 1 362 ? -0.955 -86.75 -31.906 1 94.88 362 LYS B C 1
ATOM 6566 O O . LYS B 1 362 ? -1.436 -85.625 -31.734 1 94.88 362 LYS B O 1
ATOM 6571 N N . ALA B 1 363 ? 0.234 -87.062 -31.562 1 94.75 363 ALA B N 1
ATOM 6572 C CA . ALA B 1 363 ? 1.118 -86.062 -30.906 1 94.75 363 ALA B CA 1
ATOM 6573 C C . ALA B 1 363 ? 1.5 -84.938 -31.859 1 94.75 363 ALA B C 1
ATOM 6575 O O . ALA B 1 363 ? 1.643 -83.812 -31.453 1 94.75 363 ALA B O 1
ATOM 6576 N N . ARG B 1 364 ? 1.675 -85.312 -33.125 1 95.12 364 ARG B N 1
ATOM 6577 C CA . ARG B 1 364 ? 1.987 -84.312 -34.156 1 95.12 364 ARG B CA 1
ATOM 6578 C C . ARG B 1 364 ? 0.827 -83.312 -34.344 1 95.12 364 ARG B C 1
ATOM 6580 O O . ARG B 1 364 ? 1.036 -82.125 -34.469 1 95.12 364 ARG B O 1
ATOM 6587 N N . ARG B 1 365 ? -0.383 -83.875 -34.344 1 96 365 ARG B N 1
ATOM 6588 C CA . ARG B 1 365 ? -1.569 -83.062 -34.5 1 96 365 ARG B CA 1
ATOM 6589 C C . ARG B 1 365 ? -1.726 -82.125 -33.312 1 96 365 ARG B C 1
ATOM 6591 O O . ARG B 1 365 ? -2.102 -80.938 -33.469 1 96 365 ARG B O 1
ATOM 6598 N N . LYS B 1 366 ? -1.407 -82.562 -32.094 1 95.44 366 LYS B N 1
ATOM 6599 C CA . LYS B 1 366 ? -1.486 -81.75 -30.906 1 95.44 366 LYS B CA 1
ATOM 6600 C C . LYS B 1 366 ? -0.445 -80.625 -30.938 1 95.44 366 LYS B C 1
ATOM 6602 O O . LYS B 1 366 ? -0.742 -79.5 -30.594 1 95.44 366 LYS B O 1
ATOM 6607 N N . SER B 1 367 ? 0.716 -80.938 -31.344 1 95.19 367 SER B N 1
ATOM 6608 C CA . SER B 1 367 ? 1.79 -79.938 -31.453 1 95.19 367 SER B CA 1
ATOM 6609 C C . SER B 1 367 ? 1.452 -78.875 -32.469 1 95.19 367 SER B C 1
ATOM 6611 O O . SER B 1 367 ? 1.687 -77.688 -32.219 1 95.19 367 SER B O 1
ATOM 6613 N N . THR B 1 368 ? 0.865 -79.312 -33.594 1 96 368 THR B N 1
ATOM 6614 C CA . THR B 1 368 ? 0.468 -78.375 -34.625 1 96 368 THR B CA 1
ATOM 6615 C C . THR B 1 368 ? -0.635 -77.438 -34.125 1 96 368 THR B C 1
ATOM 6617 O O . THR B 1 368 ? -0.601 -76.25 -34.375 1 96 368 THR B O 1
ATOM 6620 N N . LYS B 1 369 ? -1.541 -78.062 -33.406 1 96.31 369 LYS B N 1
ATOM 6621 C CA . LYS B 1 369 ? -2.645 -77.312 -32.844 1 96.31 369 LYS B CA 1
ATOM 6622 C C . LYS B 1 369 ? -2.135 -76.25 -31.875 1 96.31 369 LYS B C 1
ATOM 6624 O O . LYS B 1 369 ? -2.572 -75.062 -31.906 1 96.31 369 LYS B O 1
ATOM 6629 N N . HIS B 1 370 ? -1.219 -76.625 -31.062 1 95.81 370 HIS B N 1
ATOM 6630 C CA . HIS B 1 370 ? -0.691 -75.688 -30.078 1 95.81 370 HIS B CA 1
ATOM 6631 C C . HIS B 1 370 ? 0.239 -74.625 -30.719 1 95.81 370 HIS B C 1
ATOM 6633 O O . HIS B 1 370 ? 0.406 -73.562 -30.203 1 95.81 370 HIS B O 1
ATOM 6639 N N . GLY B 1 371 ? 0.846 -74.938 -31.797 1 94.69 371 GLY B N 1
ATOM 6640 C CA . GLY B 1 371 ? 1.558 -73.938 -32.594 1 94.69 371 GLY B CA 1
ATOM 6641 C C . GLY B 1 371 ? 0.654 -72.875 -33.156 1 94.69 371 GLY B C 1
ATOM 6642 O O . GLY B 1 371 ? 1.026 -71.688 -33.156 1 94.69 371 GLY B O 1
ATOM 6643 N N . GLU B 1 372 ? -0.505 -73.375 -33.625 1 95.69 372 GLU B N 1
ATOM 6644 C CA . GLU B 1 372 ? -1.502 -72.375 -34.125 1 95.69 372 GLU B CA 1
ATOM 6645 C C . GLU B 1 372 ? -2.025 -71.5 -32.969 1 95.69 372 GLU B C 1
ATOM 6647 O O . GLU B 1 372 ? -2.246 -70.312 -33.156 1 95.69 372 GLU B O 1
ATOM 6652 N N . GLU B 1 373 ? -2.127 -72.125 -31.859 1 96 373 GLU B N 1
ATOM 6653 C CA . GLU B 1 373 ? -2.592 -71.375 -30.703 1 96 373 GLU B CA 1
ATOM 6654 C C . GLU B 1 373 ? -1.576 -70.312 -30.281 1 96 373 GLU B C 1
ATOM 6656 O O . GLU B 1 373 ? -1.951 -69.25 -29.891 1 96 373 GLU B O 1
ATOM 6661 N N . LEU B 1 374 ? -0.341 -70.688 -30.266 1 96.12 374 LEU B N 1
ATOM 6662 C CA . LEU B 1 374 ? 0.707 -69.688 -29.969 1 96.12 374 LEU B CA 1
ATOM 6663 C C . LEU B 1 374 ? 0.696 -68.562 -30.969 1 96.12 374 LEU B C 1
ATOM 6665 O O . LEU B 1 374 ? 0.774 -67.375 -30.578 1 96.12 374 LEU B O 1
ATOM 6669 N N . SER B 1 375 ? 0.581 -68.875 -32.25 1 96.12 375 SER B N 1
ATOM 6670 C CA . SER B 1 375 ? 0.529 -67.875 -33.281 1 96.12 375 SER B CA 1
ATOM 6671 C C . SER B 1 375 ? -0.65 -66.938 -33.094 1 96.12 375 SER B C 1
ATOM 6673 O O . SER B 1 375 ? -0.512 -65.688 -33.219 1 96.12 375 SER B O 1
ATOM 6675 N N . HIS B 1 376 ? -1.729 -67.5 -32.719 1 97.31 376 HIS B N 1
ATOM 6676 C CA . HIS B 1 376 ? -2.924 -66.75 -32.469 1 97.31 376 HIS B CA 1
ATOM 6677 C C . HIS B 1 376 ? -2.738 -65.812 -31.266 1 97.31 376 HIS B C 1
ATOM 6679 O O . HIS B 1 376 ? -3.121 -64.688 -31.281 1 97.31 376 HIS B O 1
ATOM 6685 N N . SER B 1 377 ? -2.146 -66.375 -30.188 1 97.5 377 SER B N 1
ATOM 6686 C CA . SER B 1 377 ? -1.916 -65.625 -28.969 1 97.5 377 SER B CA 1
ATOM 6687 C C . SER B 1 377 ? -0.957 -64.438 -29.219 1 97.5 377 SER B C 1
ATOM 6689 O O . SER B 1 377 ? -1.119 -63.375 -28.641 1 97.5 377 SER B O 1
ATOM 6691 N N . ILE B 1 378 ? -0.012 -64.625 -30.047 1 96.62 378 ILE B N 1
ATOM 6692 C CA . ILE B 1 378 ? 0.948 -63.562 -30.391 1 96.62 378 ILE B CA 1
ATOM 6693 C C . ILE B 1 378 ? 0.25 -62.469 -31.172 1 96.62 378 ILE B C 1
ATOM 6695 O O . ILE B 1 378 ? 0.507 -61.281 -30.953 1 96.62 378 ILE B O 1
ATOM 6699 N N . GLU B 1 379 ? -0.627 -62.844 -32.094 1 97.06 379 GLU B N 1
ATOM 6700 C CA . GLU B 1 379 ? -1.392 -61.875 -32.844 1 97.06 379 GLU B CA 1
ATOM 6701 C C . GLU B 1 379 ? -2.254 -61 -31.938 1 97.06 379 GLU B C 1
ATOM 6703 O O . GLU B 1 379 ? -2.346 -59.781 -32.125 1 97.06 379 GLU B O 1
ATOM 6708 N N . LEU B 1 380 ? -2.834 -61.656 -30.969 1 97.81 380 LEU B N 1
ATOM 6709 C CA . LEU B 1 380 ? -3.666 -60.938 -30.016 1 97.81 380 LEU B CA 1
ATOM 6710 C C . LEU B 1 380 ? -2.824 -59.969 -29.172 1 97.81 380 LEU B C 1
ATOM 6712 O O . LEU B 1 380 ? -3.244 -58.844 -28.906 1 97.81 380 LEU B O 1
ATOM 6716 N N . TYR B 1 381 ? -1.677 -60.406 -28.75 1 97.62 381 TYR B N 1
ATOM 6717 C CA . TYR B 1 381 ? -0.752 -59.531 -28.016 1 97.62 381 TYR B CA 1
ATOM 6718 C C . TYR B 1 381 ? -0.355 -58.344 -28.844 1 97.62 381 TYR B C 1
ATOM 6720 O O . TYR B 1 381 ? -0.401 -57.188 -28.375 1 97.62 381 TYR B O 1
ATOM 6728 N N . ASN B 1 382 ? 0.014 -58.562 -30.094 1 97.12 382 ASN B N 1
ATOM 6729 C CA . ASN B 1 382 ? 0.482 -57.5 -30.953 1 97.12 382 ASN B CA 1
ATOM 6730 C C . ASN B 1 382 ? -0.629 -56.5 -31.266 1 97.12 382 ASN B C 1
ATOM 6732 O O . ASN B 1 382 ? -0.374 -55.281 -31.375 1 97.12 382 ASN B O 1
ATOM 6736 N N . HIS B 1 383 ? -1.825 -57.031 -31.375 1 97.75 383 HIS B N 1
ATOM 6737 C CA . HIS B 1 383 ? -2.967 -56.156 -31.562 1 97.75 383 HIS B CA 1
ATOM 6738 C C . HIS B 1 383 ? -3.199 -55.281 -30.328 1 97.75 383 HIS B C 1
ATOM 6740 O O . HIS B 1 383 ? -3.4 -54.062 -30.453 1 97.75 383 HIS B O 1
ATOM 6746 N N . ALA B 1 384 ? -3.148 -55.875 -29.141 1 97.81 384 ALA B N 1
ATOM 6747 C CA . ALA B 1 384 ? -3.324 -55.125 -27.891 1 97.81 384 ALA B CA 1
ATOM 6748 C C . ALA B 1 384 ? -2.207 -54.125 -27.703 1 97.81 384 ALA B C 1
ATOM 6750 O O . ALA B 1 384 ? -2.459 -53 -27.266 1 97.81 384 ALA B O 1
ATOM 6751 N N . ARG B 1 385 ? -1.048 -54.5 -27.984 1 96.75 385 ARG B N 1
ATOM 6752 C CA . ARG B 1 385 ? 0.108 -53.625 -27.859 1 96.75 385 ARG B CA 1
ATOM 6753 C C . ARG B 1 385 ? -0.031 -52.406 -28.781 1 96.75 385 ARG B C 1
ATOM 6755 O O . ARG B 1 385 ? 0.306 -51.281 -28.391 1 96.75 385 ARG B O 1
ATOM 6762 N N . GLN B 1 386 ? -0.529 -52.688 -30.031 1 96.81 386 GLN B N 1
ATOM 6763 C CA . GLN B 1 386 ? -0.712 -51.625 -30.984 1 96.81 386 GLN B CA 1
ATOM 6764 C C . GLN B 1 386 ? -1.762 -50.625 -30.484 1 96.81 386 GLN B C 1
ATOM 6766 O O . GLN B 1 386 ? -1.592 -49.406 -30.641 1 96.81 386 GLN B O 1
ATOM 6771 N N . GLN B 1 387 ? -2.807 -51.094 -29.906 1 97.75 387 GLN B N 1
ATOM 6772 C CA . GLN B 1 387 ? -3.834 -50.219 -29.344 1 97.75 387 GLN B CA 1
ATOM 6773 C C . GLN B 1 387 ? -3.279 -49.375 -28.203 1 97.75 387 GLN B C 1
ATOM 6775 O O . GLN B 1 387 ? -3.555 -48.188 -28.109 1 97.75 387 GLN B O 1
ATOM 6780 N N . TRP B 1 388 ? -2.561 -50 -27.375 1 98.06 388 TRP B N 1
ATOM 6781 C CA . TRP B 1 388 ? -1.94 -49.312 -26.25 1 98.06 388 TRP B CA 1
ATOM 6782 C C . TRP B 1 388 ? -0.951 -48.25 -26.75 1 98.06 388 TRP B C 1
ATOM 6784 O O . TRP B 1 388 ? -0.918 -47.125 -26.234 1 98.06 388 TRP B O 1
ATOM 6794 N N . PHE B 1 389 ? -0.169 -48.656 -27.75 1 97.12 389 PHE B N 1
ATOM 6795 C CA . PHE B 1 389 ? 0.816 -47.75 -28.344 1 97.12 389 PHE B CA 1
ATOM 6796 C C . PHE B 1 389 ? 0.147 -46.5 -28.875 1 97.12 389 PHE B C 1
ATOM 6798 O O . PHE B 1 389 ? 0.583 -45.375 -28.594 1 97.12 389 PHE B O 1
ATOM 6805 N N . GLU B 1 390 ? -0.928 -46.656 -29.609 1 97.25 390 GLU B N 1
ATOM 6806 C CA . GLU B 1 390 ? -1.648 -45.531 -30.203 1 97.25 390 GLU B CA 1
ATOM 6807 C C . GLU B 1 390 ? -2.242 -44.625 -29.125 1 97.25 390 GLU B C 1
ATOM 6809 O O . GLU B 1 390 ? -2.15 -43.406 -29.219 1 97.25 390 GLU B O 1
ATOM 6814 N N . GLU B 1 391 ? -2.791 -45.219 -28.109 1 97.62 391 GLU B N 1
ATOM 6815 C CA . GLU B 1 391 ? -3.383 -44.469 -27.031 1 97.62 391 GLU B CA 1
ATOM 6816 C C . GLU B 1 391 ? -2.311 -43.719 -26.234 1 97.62 391 GLU B C 1
ATOM 6818 O O . GLU B 1 391 ? -2.512 -42.562 -25.828 1 97.62 391 GLU B O 1
ATOM 6823 N N . MET B 1 392 ? -1.185 -44.375 -26 1 97.25 392 MET B N 1
ATOM 6824 C CA . MET B 1 392 ? -0.068 -43.75 -25.281 1 97.25 392 MET B CA 1
ATOM 6825 C C . MET B 1 392 ? 0.419 -42.531 -26.031 1 97.25 392 MET B C 1
ATOM 6827 O O . MET B 1 392 ? 0.667 -41.469 -25.406 1 97.25 392 MET B O 1
ATOM 6831 N N . VAL B 1 393 ? 0.535 -42.625 -27.359 1 97.38 393 VAL B N 1
ATOM 6832 C CA . VAL B 1 393 ? 1.011 -41.5 -28.172 1 97.38 393 VAL B CA 1
ATOM 6833 C C . VAL B 1 393 ? -0.001 -40.375 -28.125 1 97.38 393 VAL B C 1
ATOM 6835 O O . VAL B 1 393 ? 0.352 -39.219 -27.797 1 97.38 393 VAL B O 1
ATOM 6838 N N . THR B 1 394 ? -1.27 -40.625 -28.344 1 97.44 394 THR B N 1
ATOM 6839 C CA . THR B 1 394 ? -2.312 -39.625 -28.406 1 97.44 394 THR B CA 1
ATOM 6840 C C . THR B 1 394 ? -2.494 -38.938 -27.047 1 97.44 394 THR B C 1
ATOM 6842 O O . THR B 1 394 ? -2.566 -37.719 -26.953 1 97.44 394 THR B O 1
ATOM 6845 N N . SER B 1 395 ? -2.547 -39.719 -25.984 1 97.12 395 SER B N 1
ATOM 6846 C CA . SER B 1 395 ? -2.768 -39.188 -24.641 1 97.12 395 SER B CA 1
ATOM 6847 C C . SER B 1 395 ? -1.576 -38.375 -24.172 1 97.12 395 SER B C 1
ATOM 6849 O O . SER B 1 395 ? -1.748 -37.344 -23.531 1 97.12 395 SER B O 1
ATOM 6851 N N . SER B 1 396 ? -0.368 -38.812 -24.453 1 97.31 396 SER B N 1
ATOM 6852 C CA . SER B 1 396 ? 0.823 -38.062 -24.047 1 97.31 396 SER B CA 1
ATOM 6853 C C . SER B 1 396 ? 0.892 -36.719 -24.734 1 97.31 396 SER B C 1
ATOM 6855 O O . SER B 1 396 ? 1.246 -35.719 -24.125 1 97.31 396 SER B O 1
ATOM 6857 N N . VAL B 1 397 ? 0.523 -36.656 -26.031 1 97.44 397 VAL B N 1
ATOM 6858 C CA . VAL B 1 397 ? 0.523 -35.406 -26.781 1 97.44 397 VAL B CA 1
ATOM 6859 C C . VAL B 1 397 ? -0.562 -34.469 -26.234 1 97.44 397 VAL B C 1
ATOM 6861 O O . VAL B 1 397 ? -0.369 -33.25 -26.172 1 97.44 397 VAL B O 1
ATOM 6864 N N . THR B 1 398 ? -1.685 -35.031 -25.875 1 96.06 398 THR B N 1
ATOM 6865 C CA . THR B 1 398 ? -2.76 -34.219 -25.297 1 96.06 398 THR B CA 1
ATOM 6866 C C . THR B 1 398 ? -2.297 -33.562 -24 1 96.06 398 THR B C 1
ATOM 6868 O O . THR B 1 398 ? -2.547 -32.375 -23.781 1 96.06 398 THR B O 1
ATOM 6871 N N . MET B 1 399 ? -1.609 -34.281 -23.172 1 95.44 399 MET B N 1
ATOM 6872 C CA . MET B 1 399 ? -1.104 -33.75 -21.922 1 95.44 399 MET B CA 1
ATOM 6873 C C . MET B 1 399 ? -0.031 -32.688 -22.172 1 95.44 399 MET B C 1
ATOM 6875 O O . MET B 1 399 ? 0.015 -31.672 -21.484 1 95.44 399 MET B O 1
ATOM 6879 N N . GLU B 1 400 ? 0.783 -32.969 -23.141 1 96.75 400 GLU B N 1
ATOM 6880 C CA . GLU B 1 400 ? 1.819 -32.031 -23.547 1 96.75 400 GLU B CA 1
ATOM 6881 C C . GLU B 1 400 ? 1.213 -30.719 -23.984 1 96.75 400 GLU B C 1
ATOM 6883 O O . GLU B 1 400 ? 1.658 -29.641 -23.562 1 96.75 400 GLU B O 1
ATOM 6888 N N . THR B 1 401 ? 0.2 -30.781 -24.781 1 96.06 401 THR B N 1
ATOM 6889 C CA . THR B 1 401 ? -0.481 -29.594 -25.297 1 96.06 401 THR B CA 1
ATOM 6890 C C . THR B 1 401 ? -1.148 -28.828 -24.156 1 96.06 401 THR B C 1
ATOM 6892 O O . THR B 1 401 ? -1.122 -27.594 -24.125 1 96.06 401 THR B O 1
ATOM 6895 N N . HIS B 1 402 ? -1.704 -29.562 -23.297 1 94.5 402 HIS B N 1
ATOM 6896 C CA . HIS B 1 402 ? -2.355 -28.938 -22.141 1 94.5 402 HIS B CA 1
ATOM 6897 C C . HIS B 1 402 ? -1.354 -28.172 -21.297 1 94.5 402 HIS B C 1
ATOM 6899 O O . HIS B 1 402 ? -1.646 -27.062 -20.844 1 94.5 402 HIS B O 1
ATOM 6905 N N . GLU B 1 403 ? -0.2 -28.75 -21.094 1 95.38 403 GLU B N 1
ATOM 6906 C CA . GLU B 1 403 ? 0.829 -28.094 -20.297 1 95.38 403 GLU B CA 1
ATOM 6907 C C . GLU B 1 403 ? 1.348 -26.828 -20.984 1 95.38 403 GLU B C 1
ATOM 6909 O O . GLU B 1 403 ? 1.55 -25.812 -20.328 1 95.38 403 GLU B O 1
ATOM 6914 N N . ALA B 1 404 ? 1.545 -26.906 -22.25 1 96.88 404 ALA B N 1
ATOM 6915 C CA . ALA B 1 404 ? 1.978 -25.734 -22.984 1 96.88 404 ALA B CA 1
ATOM 6916 C C . ALA B 1 404 ? 0.944 -24.609 -22.891 1 96.88 404 ALA B C 1
ATOM 6918 O O . ALA B 1 404 ? 1.3 -23.438 -22.719 1 96.88 404 ALA B O 1
ATOM 6919 N N . LYS B 1 405 ? -0.324 -24.938 -22.953 1 95.19 405 LYS B N 1
ATOM 6920 C CA . LYS B 1 405 ? -1.402 -23.969 -22.828 1 95.19 405 LYS B CA 1
ATOM 6921 C C . LYS B 1 405 ? -1.424 -23.344 -21.422 1 95.19 405 LYS B C 1
ATOM 6923 O O . LYS B 1 405 ? -1.639 -22.141 -21.281 1 95.19 405 LYS B O 1
ATOM 6928 N N . ARG B 1 406 ? -1.204 -24.172 -20.484 1 95.19 406 ARG B N 1
ATOM 6929 C CA . ARG B 1 406 ? -1.181 -23.688 -19.109 1 95.19 406 ARG B CA 1
ATOM 6930 C C . ARG B 1 406 ? -0.064 -22.672 -18.906 1 95.19 406 ARG B C 1
ATOM 6932 O O . ARG B 1 406 ? -0.298 -21.578 -18.375 1 95.19 406 ARG B O 1
ATOM 6939 N N . ILE B 1 407 ? 1.131 -23.016 -19.359 1 97.31 407 ILE B N 1
ATOM 6940 C CA . ILE B 1 407 ? 2.287 -22.141 -19.188 1 97.31 407 ILE B CA 1
ATOM 6941 C C . ILE B 1 407 ? 2.045 -20.812 -19.906 1 97.31 407 ILE B C 1
ATOM 6943 O O . ILE B 1 407 ? 2.277 -19.75 -19.328 1 97.31 407 ILE B O 1
ATOM 6947 N N . ASN B 1 408 ? 1.501 -20.875 -21.078 1 97.69 408 ASN B N 1
ATOM 6948 C CA . ASN B 1 408 ? 1.241 -19.656 -21.844 1 97.69 408 ASN B CA 1
ATOM 6949 C C . ASN B 1 408 ? 0.13 -18.828 -21.219 1 97.69 408 ASN B C 1
ATOM 6951 O O . ASN B 1 408 ? 0.192 -17.594 -21.219 1 97.69 408 ASN B O 1
ATOM 6955 N N . ALA B 1 409 ? -0.838 -19.469 -20.719 1 96.88 409 ALA B N 1
ATOM 6956 C CA . ALA B 1 409 ? -1.928 -18.766 -20.062 1 96.88 409 ALA B CA 1
ATOM 6957 C C . ALA B 1 409 ? -1.43 -18.031 -18.812 1 96.88 409 ALA B C 1
ATOM 6959 O O . ALA B 1 409 ? -1.789 -16.875 -18.578 1 96.88 409 ALA B O 1
ATOM 6960 N N . ILE B 1 410 ? -0.619 -18.688 -18.047 1 97.75 410 ILE B N 1
ATOM 6961 C CA . ILE B 1 410 ? -0.085 -18.078 -16.844 1 97.75 410 ILE B CA 1
ATOM 6962 C C . ILE B 1 410 ? 0.829 -16.922 -17.203 1 97.75 410 ILE B C 1
ATOM 6964 O O . ILE B 1 410 ? 0.814 -15.875 -16.547 1 97.75 410 ILE B O 1
ATOM 6968 N N . LYS B 1 411 ? 1.598 -17.125 -18.234 1 98.06 411 LYS B N 1
ATOM 6969 C CA . LYS B 1 411 ? 2.418 -16.047 -18.766 1 98.06 411 LYS B CA 1
ATOM 6970 C C . LYS B 1 411 ? 1.568 -14.812 -19.078 1 98.06 411 LYS B C 1
ATOM 6972 O O . LYS B 1 411 ? 1.921 -13.695 -18.688 1 98.06 411 LYS B O 1
ATOM 6977 N N . ASP B 1 412 ? 0.461 -15.008 -19.719 1 98 412 ASP B N 1
ATOM 6978 C CA . ASP B 1 412 ? -0.449 -13.922 -20.062 1 98 412 ASP B CA 1
ATOM 6979 C C . ASP B 1 412 ? -1.042 -13.273 -18.812 1 98 412 ASP B C 1
ATOM 6981 O O . ASP B 1 412 ? -1.172 -12.055 -18.734 1 98 412 ASP B O 1
ATOM 6985 N N . ILE B 1 413 ? -1.393 -14.07 -17.906 1 98.44 413 ILE B N 1
ATOM 6986 C CA . ILE B 1 413 ? -1.985 -13.586 -16.672 1 98.44 413 ILE B CA 1
ATOM 6987 C C . ILE B 1 413 ? -0.97 -12.734 -15.914 1 98.44 413 ILE B C 1
ATOM 6989 O O . ILE B 1 413 ? -1.305 -11.656 -15.406 1 98.44 413 ILE B O 1
ATOM 6993 N N . LEU B 1 414 ? 0.273 -13.18 -15.828 1 98.38 414 LEU B N 1
ATOM 6994 C CA . LEU B 1 414 ? 1.312 -12.422 -15.133 1 98.38 414 LEU B CA 1
ATOM 6995 C C . LEU B 1 414 ? 1.631 -11.125 -15.867 1 98.38 414 LEU B C 1
ATOM 6997 O O . LEU B 1 414 ? 1.961 -10.117 -15.242 1 98.38 414 LEU B O 1
ATOM 7001 N N . THR B 1 415 ? 1.51 -11.164 -17.203 1 98.25 415 THR B N 1
ATOM 7002 C CA . THR B 1 415 ? 1.642 -9.938 -17.984 1 98.25 415 THR B CA 1
ATOM 7003 C C . THR B 1 415 ? 0.563 -8.93 -17.594 1 98.25 415 THR B C 1
ATOM 7005 O O . THR B 1 415 ? 0.846 -7.742 -17.438 1 98.25 415 THR B O 1
ATOM 7008 N N . LYS B 1 416 ? -0.64 -9.422 -17.453 1 98.06 416 LYS B N 1
ATOM 7009 C CA . LYS B 1 416 ? -1.734 -8.562 -17 1 98.06 416 LYS B CA 1
ATOM 7010 C C . LYS B 1 416 ? -1.479 -8.023 -15.602 1 98.06 416 LYS B C 1
ATOM 7012 O O . LYS B 1 416 ? -1.74 -6.855 -15.32 1 98.06 416 LYS B O 1
ATOM 7017 N N . TYR B 1 417 ? -0.939 -8.875 -14.758 1 98.56 417 TYR B N 1
ATOM 7018 C CA . TYR B 1 417 ? -0.614 -8.469 -13.398 1 98.56 417 TYR B CA 1
ATOM 7019 C C . TYR B 1 417 ? 0.388 -7.324 -13.398 1 98.56 417 TYR B C 1
ATOM 7021 O O . TYR B 1 417 ? 0.218 -6.344 -12.672 1 98.56 417 TYR B O 1
ATOM 7029 N N . THR B 1 418 ? 1.421 -7.398 -14.18 1 97.88 418 THR B N 1
ATOM 7030 C CA . THR B 1 418 ? 2.434 -6.348 -14.242 1 97.88 418 THR B CA 1
ATOM 7031 C C . THR B 1 418 ? 1.84 -5.059 -14.805 1 97.88 418 THR B C 1
ATOM 7033 O O . THR B 1 418 ? 2.209 -3.963 -14.375 1 97.88 418 THR B O 1
ATOM 7036 N N . LYS B 1 419 ? 0.941 -5.215 -15.758 1 98.06 419 LYS B N 1
ATOM 7037 C CA . LYS B 1 419 ? 0.272 -4.031 -16.281 1 98.06 419 LYS B CA 1
ATOM 7038 C C . LYS B 1 419 ? -0.567 -3.346 -15.219 1 98.06 419 LYS B C 1
ATOM 7040 O O . LYS B 1 419 ? -0.627 -2.115 -15.164 1 98.06 419 LYS B O 1
ATOM 7045 N N . LEU B 1 420 ? -1.221 -4.141 -14.406 1 98.44 420 LEU B N 1
ATOM 7046 C CA . LEU B 1 420 ? -2.006 -3.59 -13.305 1 98.44 420 LEU B CA 1
ATOM 7047 C C . LEU B 1 420 ? -1.109 -2.852 -12.312 1 98.44 420 LEU B C 1
ATOM 7049 O O . LEU B 1 420 ? -1.464 -1.771 -11.836 1 98.44 420 LEU B O 1
ATOM 7053 N N . LEU B 1 421 ? 0.053 -3.391 -11.969 1 97.62 421 LEU B N 1
ATOM 7054 C CA . LEU B 1 421 ? 1.016 -2.748 -11.086 1 97.62 421 LEU B CA 1
ATOM 7055 C C . LEU B 1 421 ? 1.484 -1.417 -11.664 1 97.62 421 LEU B C 1
ATOM 7057 O O . LEU B 1 421 ? 1.524 -0.407 -10.953 1 97.62 421 LEU B O 1
ATOM 7061 N N . GLN B 1 422 ? 1.8 -1.408 -12.938 1 97 422 GLN B N 1
ATOM 7062 C CA . GLN B 1 422 ? 2.273 -0.204 -13.617 1 97 422 GLN B CA 1
ATOM 7063 C C . GLN B 1 422 ? 1.203 0.883 -13.617 1 97 422 GLN B C 1
ATOM 7065 O O . GLN B 1 422 ? 1.5 2.055 -13.375 1 97 422 GLN B O 1
ATOM 7070 N N . ASP B 1 423 ? 0.017 0.456 -13.891 1 97.81 423 ASP B N 1
ATOM 7071 C CA . ASP B 1 423 ? -1.101 1.395 -13.906 1 97.81 423 ASP B CA 1
ATOM 7072 C C . ASP B 1 423 ? -1.321 2.006 -12.523 1 97.81 423 ASP B C 1
ATOM 7074 O O . ASP B 1 423 ? -1.566 3.209 -12.406 1 97.81 423 ASP B O 1
ATOM 7078 N N . THR B 1 424 ? -1.259 1.172 -11.523 1 97.5 424 THR B N 1
ATOM 7079 C CA . THR B 1 424 ? -1.43 1.628 -10.148 1 97.5 424 THR B CA 1
ATOM 7080 C C . THR B 1 424 ? -0.358 2.65 -9.781 1 97.5 424 THR B C 1
ATOM 7082 O O . THR B 1 424 ? -0.665 3.705 -9.219 1 97.5 424 THR B O 1
ATOM 7085 N N . ASN B 1 425 ? 0.896 2.4 -10.125 1 96.25 425 ASN B N 1
ATOM 7086 C CA . ASN B 1 425 ? 1.998 3.312 -9.844 1 96.25 425 ASN B CA 1
ATOM 7087 C C . ASN B 1 425 ? 1.818 4.648 -10.562 1 96.25 425 ASN B C 1
ATOM 7089 O O . ASN B 1 425 ? 2.066 5.707 -9.992 1 96.25 425 ASN B O 1
ATOM 7093 N N . THR B 1 426 ? 1.388 4.574 -11.781 1 97 426 THR B N 1
ATOM 7094 C CA . THR B 1 426 ? 1.183 5.773 -12.586 1 97 426 THR B CA 1
ATOM 7095 C C . THR B 1 426 ? 0.078 6.641 -11.984 1 97 426 THR B C 1
ATOM 7097 O O . THR B 1 426 ? 0.223 7.859 -11.891 1 97 426 THR B O 1
ATOM 7100 N N . LYS B 1 427 ? -1.011 6.035 -11.586 1 97.38 427 LYS B N 1
ATOM 7101 C CA . LYS B 1 427 ? -2.127 6.766 -10.992 1 97.38 427 LYS B CA 1
ATOM 7102 C C . LYS B 1 427 ? -1.736 7.375 -9.648 1 97.38 427 LYS B C 1
ATOM 7104 O O . LYS B 1 427 ? -2.145 8.492 -9.32 1 97.38 427 LYS B O 1
ATOM 7109 N N . CYS B 1 428 ? -0.958 6.621 -8.867 1 96.62 428 CYS B N 1
ATOM 7110 C CA . CYS B 1 428 ? -0.485 7.145 -7.594 1 96.62 428 CYS B CA 1
ATOM 7111 C C . CYS B 1 428 ? 0.434 8.344 -7.805 1 96.62 428 CYS B C 1
ATOM 7113 O O . CYS B 1 428 ? 0.395 9.305 -7.031 1 96.62 428 CYS B O 1
ATOM 7115 N N . GLN B 1 429 ? 1.238 8.344 -8.867 1 95.88 429 GLN B N 1
ATOM 7116 C CA . GLN B 1 429 ? 2.111 9.469 -9.195 1 95.88 429 GLN B CA 1
ATOM 7117 C C . GLN B 1 429 ? 1.3 10.711 -9.539 1 95.88 429 GLN B C 1
ATOM 7119 O O . GLN B 1 429 ? 1.658 11.82 -9.148 1 95.88 429 GLN B O 1
ATOM 7124 N N . LYS B 1 430 ? 0.213 10.508 -10.234 1 96.19 430 LYS B N 1
ATOM 7125 C CA . LYS B 1 430 ? -0.653 11.625 -10.586 1 96.19 430 LYS B CA 1
ATOM 7126 C C . LYS B 1 430 ? -1.297 12.242 -9.344 1 96.19 430 LYS B C 1
ATOM 7128 O O . LYS B 1 430 ? -1.411 13.461 -9.242 1 96.19 430 LYS B O 1
ATOM 7133 N N . ALA B 1 431 ? -1.724 11.312 -8.43 1 95.06 431 ALA B N 1
ATOM 7134 C CA . ALA B 1 431 ? -2.293 11.797 -7.176 1 95.06 431 ALA B CA 1
ATOM 7135 C C . ALA B 1 431 ? -1.271 12.617 -6.391 1 95.06 431 ALA B C 1
ATOM 7137 O O . ALA B 1 431 ? -1.615 13.633 -5.785 1 95.06 431 ALA B O 1
ATOM 7138 N N . CYS B 1 432 ? -0.008 12.211 -6.391 1 95.12 432 CYS B N 1
ATOM 7139 C CA . CYS B 1 432 ? 1.079 12.914 -5.715 1 95.12 432 CYS B CA 1
ATOM 7140 C C . CYS B 1 432 ? 1.332 14.273 -6.352 1 95.12 432 CYS B C 1
ATOM 7142 O O . CYS B 1 432 ? 1.624 15.25 -5.652 1 95.12 432 CYS B O 1
ATOM 7144 N N . ASP B 1 433 ? 1.19 14.422 -7.68 1 96 433 ASP B N 1
ATOM 7145 C CA . ASP B 1 433 ? 1.435 15.656 -8.414 1 96 433 ASP B CA 1
ATOM 7146 C C . ASP B 1 433 ? 0.458 16.75 -7.988 1 96 433 ASP B C 1
ATOM 7148 O O . ASP B 1 433 ? 0.807 17.938 -7.984 1 96 433 ASP B O 1
ATOM 7152 N N . VAL B 1 434 ? -0.709 16.328 -7.629 1 95.06 434 VAL B N 1
ATOM 7153 C CA . VAL B 1 434 ? -1.721 17.297 -7.188 1 95.06 434 VAL B CA 1
ATOM 7154 C C . VAL B 1 434 ? -1.271 17.953 -5.891 1 95.06 434 VAL B C 1
ATOM 7156 O O . VAL B 1 434 ? -1.454 19.172 -5.711 1 95.06 434 VAL B O 1
ATOM 7159 N N . ILE B 1 435 ? -0.662 17.188 -4.961 1 96.56 435 ILE B N 1
ATOM 7160 C CA . ILE B 1 435 ? -0.149 17.766 -3.719 1 96.56 435 ILE B CA 1
ATOM 7161 C C . ILE B 1 435 ? 0.943 18.781 -4.031 1 96.56 435 ILE B C 1
ATOM 7163 O O . ILE B 1 435 ? 0.926 19.906 -3.508 1 96.56 435 ILE B O 1
ATOM 7167 N N . ASN B 1 436 ? 1.815 18.422 -4.949 1 95.5 436 ASN B N 1
ATOM 7168 C CA . ASN B 1 436 ? 2.938 19.281 -5.316 1 95.5 436 ASN B CA 1
ATOM 7169 C C . ASN B 1 436 ? 2.461 20.625 -5.852 1 95.5 436 ASN B C 1
ATOM 7171 O O . ASN B 1 436 ? 3.035 21.672 -5.527 1 95.5 436 ASN B O 1
ATOM 7175 N N . GLN B 1 437 ? 1.462 20.609 -6.621 1 96.25 437 GLN B N 1
ATOM 7176 C CA . GLN B 1 437 ? 0.914 21.828 -7.207 1 96.25 437 GLN B CA 1
ATOM 7177 C C . GLN B 1 437 ? 0.352 22.75 -6.129 1 96.25 437 GLN B C 1
ATOM 7179 O O . GLN B 1 437 ? 0.5 23.969 -6.211 1 96.25 437 GLN B O 1
ATOM 7184 N N . ASN B 1 438 ? -0.233 22.125 -5.145 1 96.75 438 ASN B N 1
ATOM 7185 C CA . ASN B 1 438 ? -0.841 22.938 -4.094 1 96.75 438 ASN B CA 1
ATOM 7186 C C . ASN B 1 438 ? 0.196 23.406 -3.076 1 96.75 438 ASN B C 1
ATOM 7188 O O . ASN B 1 438 ? 0.075 24.5 -2.516 1 96.75 438 ASN B O 1
ATOM 7192 N N . VAL B 1 439 ? 1.243 22.594 -2.873 1 97.94 439 VAL B N 1
ATOM 7193 C CA . VAL B 1 439 ? 2.348 23.031 -2.02 1 97.94 439 VAL B CA 1
ATOM 7194 C C . VAL B 1 439 ? 2.986 24.281 -2.596 1 97.94 439 VAL B C 1
ATOM 7196 O O . VAL B 1 439 ? 3.305 25.219 -1.857 1 97.94 439 VAL B O 1
ATOM 7199 N N . ALA B 1 440 ? 3.07 24.359 -3.887 1 97.12 440 ALA B N 1
ATOM 7200 C CA . ALA B 1 440 ? 3.674 25.516 -4.566 1 97.12 440 ALA B CA 1
ATOM 7201 C C . ALA B 1 440 ? 2.826 26.766 -4.387 1 97.12 440 ALA B C 1
ATOM 7203 O O . ALA B 1 440 ? 3.352 27.875 -4.363 1 97.12 440 ALA B O 1
ATOM 7204 N N . LYS B 1 441 ? 1.527 26.594 -4.129 1 97.62 441 LYS B N 1
ATOM 7205 C CA . LYS B 1 441 ? 0.595 27.719 -4.004 1 97.62 441 LYS B CA 1
ATOM 7206 C C . LYS B 1 441 ? 0.518 28.203 -2.561 1 97.62 441 LYS B C 1
ATOM 7208 O O . LYS B 1 441 ? -0.07 29.25 -2.287 1 97.62 441 LYS B O 1
ATOM 7213 N N . THR B 1 442 ? 1.084 27.422 -1.603 1 98.31 442 THR B N 1
ATOM 7214 C CA . THR B 1 442 ? 1.075 27.828 -0.2 1 98.31 442 THR B CA 1
ATOM 7215 C C . THR B 1 442 ? 1.898 29.094 0.008 1 98.31 442 THR B C 1
ATOM 7217 O O . THR B 1 442 ? 3.068 29.156 -0.379 1 98.31 442 THR B O 1
ATOM 7220 N N . ASP B 1 443 ? 1.237 30.094 0.562 1 98.5 443 ASP B N 1
ATOM 7221 C CA . ASP B 1 443 ? 1.852 31.406 0.684 1 98.5 443 ASP B CA 1
ATOM 7222 C C . ASP B 1 443 ? 1.564 32.031 2.053 1 98.5 443 ASP B C 1
ATOM 7224 O O . ASP B 1 443 ? 0.429 32.406 2.34 1 98.5 443 ASP B O 1
ATOM 7228 N N . ALA B 1 444 ? 2.629 32.25 2.85 1 98.19 444 ALA B N 1
ATOM 7229 C CA . ALA B 1 444 ? 2.494 32.75 4.211 1 98.19 444 ALA B CA 1
ATOM 7230 C C . ALA B 1 444 ? 1.943 34.188 4.211 1 98.19 444 ALA B C 1
ATOM 7232 O O . ALA B 1 444 ? 1.146 34.531 5.082 1 98.19 444 ALA B O 1
ATOM 7233 N N . ASP B 1 445 ? 2.314 35 3.27 1 98.12 445 ASP B N 1
ATOM 7234 C CA . ASP B 1 445 ? 1.848 36.375 3.205 1 98.12 445 ASP B CA 1
ATOM 7235 C C . ASP B 1 445 ? 0.357 36.438 2.879 1 98.12 445 ASP B C 1
ATOM 7237 O O . ASP B 1 445 ? -0.385 37.219 3.482 1 98.12 445 ASP B O 1
ATOM 7241 N N . LYS B 1 446 ? -0.017 35.656 1.917 1 98.31 446 LYS B N 1
ATOM 7242 C CA . LYS B 1 446 ? -1.434 35.594 1.567 1 98.31 446 LYS B CA 1
ATOM 7243 C C . LYS B 1 446 ? -2.27 35.094 2.736 1 98.31 446 LYS B C 1
ATOM 7245 O O . LYS B 1 446 ? -3.373 35.594 2.979 1 98.31 446 LYS B O 1
ATOM 7250 N N . ASP B 1 447 ? -1.736 34.156 3.471 1 98.44 447 ASP B N 1
ATOM 7251 C CA . ASP B 1 447 ? -2.443 33.594 4.621 1 98.44 447 ASP B CA 1
ATOM 7252 C C . ASP B 1 447 ? -2.586 34.625 5.73 1 98.44 447 ASP B C 1
ATOM 7254 O O . ASP B 1 447 ? -3.633 34.719 6.375 1 98.44 447 ASP B O 1
ATOM 7258 N N . ARG B 1 448 ? -1.548 35.375 5.938 1 98.25 448 ARG B N 1
ATOM 7259 C CA . ARG B 1 448 ? -1.608 36.469 6.918 1 98.25 448 ARG B CA 1
ATOM 7260 C C . ARG B 1 448 ? -2.67 37.469 6.535 1 98.25 448 ARG B C 1
ATOM 7262 O O . ARG B 1 448 ? -3.482 37.875 7.371 1 98.25 448 ARG B O 1
ATOM 7269 N N . GLU B 1 449 ? -2.656 37.844 5.281 1 98.31 449 GLU B N 1
ATOM 7270 C CA . GLU B 1 449 ? -3.627 38.812 4.789 1 98.31 449 GLU B CA 1
ATOM 7271 C C . GLU B 1 449 ? -5.055 38.312 4.973 1 98.31 449 GLU B C 1
ATOM 7273 O O . GLU B 1 449 ? -5.918 39.062 5.457 1 98.31 449 GLU B O 1
ATOM 7278 N N . LEU B 1 450 ? -5.254 37.094 4.59 1 98 450 LEU B N 1
ATOM 7279 C CA . LEU B 1 450 ? -6.578 36.5 4.695 1 98 450 LEU B CA 1
ATOM 7280 C C . LEU B 1 450 ? -7.031 36.438 6.152 1 98 450 LEU B C 1
ATOM 7282 O O . LEU B 1 450 ? -8.172 36.75 6.469 1 98 450 LEU B O 1
ATOM 7286 N N . TRP B 1 451 ? -6.121 36.062 7.02 1 98.25 451 TRP B N 1
ATOM 7287 C CA . TRP B 1 451 ? -6.492 35.875 8.422 1 98.25 451 TRP B CA 1
ATOM 7288 C C . TRP B 1 451 ? -6.734 37.219 9.086 1 98.25 451 TRP B C 1
ATOM 7290 O O . TRP B 1 451 ? -7.695 37.406 9.844 1 98.25 451 TRP B O 1
ATOM 7300 N N . VAL B 1 452 ? -5.844 38.219 8.844 1 98.31 452 VAL B N 1
ATOM 7301 C CA . VAL B 1 452 ? -5.977 39.531 9.438 1 98.31 452 VAL B CA 1
ATOM 7302 C C . VAL B 1 452 ? -7.277 40.188 8.969 1 98.31 452 VAL B C 1
ATOM 7304 O O . VAL B 1 452 ? -7.992 40.812 9.758 1 98.31 452 VAL B O 1
ATOM 7307 N N . SER B 1 453 ? -7.652 40 7.73 1 97.75 453 SER B N 1
ATOM 7308 C CA . SER B 1 453 ? -8.875 40.562 7.18 1 97.75 453 SER B CA 1
ATOM 7309 C C . SER B 1 453 ? -10.109 40.031 7.879 1 97.75 453 SER B C 1
ATOM 7311 O O . SER B 1 453 ? -11.102 40.719 8.055 1 97.75 453 SER B O 1
ATOM 7313 N N . LYS B 1 454 ? -10.016 38.844 8.305 1 96.62 454 LYS B N 1
ATOM 7314 C CA . LYS B 1 454 ? -11.164 38.156 8.898 1 96.62 454 LYS B CA 1
ATOM 7315 C C . LYS B 1 454 ? -11.234 38.406 10.398 1 96.62 454 LYS B C 1
ATOM 7317 O O . LYS B 1 454 ? -12.32 38.438 10.977 1 96.62 454 LYS B O 1
ATOM 7322 N N . ASN B 1 455 ? -10 38.656 11.07 1 97.06 455 ASN B N 1
ATOM 7323 C CA . ASN B 1 455 ? -9.984 38.562 12.531 1 97.06 455 ASN B CA 1
ATOM 7324 C C . ASN B 1 455 ? -9.539 39.906 13.164 1 97.06 455 ASN B C 1
ATOM 7326 O O . ASN B 1 455 ? -9.5 40 14.391 1 97.06 455 ASN B O 1
ATOM 7330 N N . GLN B 1 456 ? -9.219 40.906 12.359 1 97.5 456 GLN B N 1
ATOM 7331 C CA . GLN B 1 456 ? -8.727 42.156 12.891 1 97.5 456 GLN B CA 1
ATOM 7332 C C . GLN B 1 456 ? -9.719 42.781 13.883 1 97.5 456 GLN B C 1
ATOM 7334 O O . GLN B 1 456 ? -10.922 42.531 13.789 1 97.5 456 GLN B O 1
ATOM 7339 N N . THR B 1 457 ? -9.203 43.562 14.852 1 96.69 457 THR B N 1
ATOM 7340 C CA . THR B 1 457 ? -10.055 44.156 15.875 1 96.69 457 THR B CA 1
ATOM 7341 C C . THR B 1 457 ? -10.016 45.688 15.805 1 96.69 457 THR B C 1
ATOM 7343 O O . THR B 1 457 ? -10.68 46.375 16.578 1 96.69 457 THR B O 1
ATOM 7346 N N . GLY B 1 458 ? -9.156 46.25 14.898 1 95.81 458 GLY B N 1
ATOM 7347 C CA . GLY B 1 458 ? -9.094 47.688 14.734 1 95.81 458 GLY B CA 1
ATOM 7348 C C . GLY B 1 458 ? -7.715 48.188 14.328 1 95.81 458 GLY B C 1
ATOM 7349 O O . GLY B 1 458 ? -6.699 47.688 14.82 1 95.81 458 GLY B O 1
ATOM 7350 N N . LYS B 1 459 ? -7.652 49.188 13.5 1 95.69 459 LYS B N 1
ATOM 7351 C CA . LYS B 1 459 ? -6.391 49.719 12.984 1 95.69 459 LYS B CA 1
ATOM 7352 C C . LYS B 1 459 ? -6.031 51.031 13.648 1 95.69 459 LYS B C 1
ATOM 7354 O O . LYS B 1 459 ? -4.91 51.531 13.5 1 95.69 459 LYS B O 1
ATOM 7359 N N . VAL B 1 460 ? -7.035 51.594 14.359 1 96.19 460 VAL B N 1
ATOM 7360 C CA . VAL B 1 460 ? -6.785 52.906 14.984 1 96.19 460 VAL B CA 1
ATOM 7361 C C . VAL B 1 460 ? -5.891 52.719 16.203 1 96.19 460 VAL B C 1
ATOM 7363 O O . VAL B 1 460 ? -6.219 51.938 17.125 1 96.19 460 VAL B O 1
ATOM 7366 N N . ARG B 1 461 ? -4.789 53.406 16.234 1 95.62 461 ARG B N 1
ATOM 7367 C CA . ARG B 1 461 ? -3.82 53.281 17.328 1 95.62 461 ARG B CA 1
ATOM 7368 C C . ARG B 1 461 ? -4.195 54.188 18.484 1 95.62 461 ARG B C 1
ATOM 7370 O O . ARG B 1 461 ? -4.75 55.281 18.281 1 95.62 461 ARG B O 1
ATOM 7377 N N . PRO B 1 462 ? -3.902 53.719 19.688 1 94.5 462 PRO B N 1
ATOM 7378 C CA . PRO B 1 462 ? -4.152 54.562 20.859 1 94.5 462 PRO B CA 1
ATOM 7379 C C . PRO B 1 462 ? -3.307 55.844 20.859 1 94.5 462 PRO B C 1
ATOM 7381 O O . PRO B 1 462 ? -2.238 55.875 20.234 1 94.5 462 PRO B O 1
ATOM 7384 N N . VAL B 1 463 ? -3.836 56.875 21.516 1 93.75 463 VAL B N 1
ATOM 7385 C CA . VAL B 1 463 ? -3.152 58.156 21.609 1 93.75 463 VAL B CA 1
ATOM 7386 C C . VAL B 1 463 ? -3.027 58.562 23.062 1 93.75 463 VAL B C 1
ATOM 7388 O O . VAL B 1 463 ? -3.529 57.875 23.969 1 93.75 463 VAL B O 1
ATOM 7391 N N . ASP B 1 464 ? -2.312 59.625 23.25 1 92.62 464 ASP B N 1
ATOM 7392 C CA . ASP B 1 464 ? -2.148 60.156 24.609 1 92.62 464 ASP B CA 1
ATOM 7393 C C . ASP B 1 464 ? -3.467 60.719 25.141 1 92.62 464 ASP B C 1
ATOM 7395 O O . ASP B 1 464 ? -4.309 61.188 24.359 1 92.62 464 ASP B O 1
ATOM 7399 N N . LEU B 1 465 ? -3.59 60.531 26.328 1 91.06 465 LEU B N 1
ATOM 7400 C CA . LEU B 1 465 ? -4.734 61.125 27.016 1 91.06 465 LEU B CA 1
ATOM 7401 C C . LEU B 1 465 ? -4.555 62.656 27.172 1 91.06 465 LEU B C 1
ATOM 7403 O O . LEU B 1 465 ? -3.496 63.094 27.594 1 91.06 465 LEU B O 1
ATOM 7407 N N . ILE B 1 466 ? -5.531 63.375 26.5 1 80.75 466 ILE B N 1
ATOM 7408 C CA . ILE B 1 466 ? -5.527 64.812 26.656 1 80.75 466 ILE B CA 1
ATOM 7409 C C . ILE B 1 466 ? -6.781 65.312 27.391 1 80.75 466 ILE B C 1
ATOM 7411 O O . ILE B 1 466 ? -7.898 64.938 27.016 1 80.75 466 ILE B O 1
ATOM 7415 N N . ILE B 1 467 ? -6.672 65.688 28.609 1 73.12 467 ILE B N 1
ATOM 7416 C CA . ILE B 1 467 ? -7.832 66.188 29.359 1 73.12 467 ILE B CA 1
ATOM 7417 C C . ILE B 1 467 ? -7.797 67.75 29.438 1 73.12 467 ILE B C 1
ATOM 7419 O O . ILE B 1 467 ? -6.738 68.312 29.656 1 73.12 467 ILE B O 1
#

Organism: Ciona intestinalis (NCBI:txid7719)

Sequence (934 aa):
MAEINCKALYSYDGSGGGEITTLQFDPGDVIKLLFSGENGWWEGEIGDKRGWFPASYVSKLEDEEALPAGWEAISTPNGEKYYVNTKTNETTWEIPKNDSPAPQCTGSEPSTPAPKSSSPITPRSKTQPSTPQTKASPAPLRARTPSTPTTPNQTNGHGNRPRIRMVKDFCYNVNGISFPDEKEAKEQTLLQPGKYSYCDYFWGDKVENHTVQTGFCILYQKMLKEKQISKEMADLFKQREALETQYSKGLSAIANSVLAAQEEGTLGETWKQVKQATLQEAKIHLDFANKIRLQVEKPLLDHKEGGKKEFKKLEADVAELRKQVQLKYLAAERAKHMLLERTKDLEGKMNSTKHTKEDVQKARRKSTKHGEELSHSIELYNHARQQWFEEMVTSSVTMETHEAKRINAIKDILTKYTKLLQDTNTKCQKACDVINQNVAKTDADKDRELWVSKNQTGKVRPVDLIIMAEINCKALYSYDGSGGGEITTLQFDPGDVIKLLFSGENGWWEGEIGDKRGWFPASYVSKLEDEEALPAGWEAISTPNGEKYYVNTKTNETTWEIPKNDSPAPQCTGSEPSTPAPKSSSPITPRSKTQPSTPQTKASPAPLRARTPSTPTTPNQTNGHGNRPRIRMVKDFCYNVNGISFPDEKEAKEQTLLQPGKYSYCDYFWGDKVENHTVQTGFCILYQKMLKEKQISKEMADLFKQREALETQYSKGLSAIANSVLAAQEEGTLGETWKQVKQATLQEAKIHLDFANKIRLQVEKPLLDHKEGGKKEFKKLEADVAELRKQVQLKYLAAERAKHMLLERTKDLEGKMNSTKHTKEDVQKARRKSTKHGEELSHSIELYNHARQQWFEEMVTSSVTMETHEAKRINAIKDILTKYTKLLQDTNTKCQKACDVINQNVAKTDADKDRELWVSKNQTGKVRPVDLII

Secondary structure (DSSP, 8-state):
---EEEEE-S-B--TT-TTS-BPPB-TT-EEEEEEE-TTSEEEEEETTEEEEEEGGGEEEE-------TTEEEEE-TTS-EEEEETTT--EESS-----------------------------------------------------------------------------EEETTEEE--HHHHHH---SSTTTT-HHHHB-SPEEETTEEE-HHHHHHHHHHHHHHHHHHHHHHHHHHHHHHHHHHHHHHHHHT--TTTT--HHHHHHHHHHHHHHHHHHHHHHHHHHHHIIIIIHHHHHHHHTTHHHHHHHHHHHHHHHHHHHHHHHHHHHHHHHHHHHHHHHHHHHS-TTS-HHHHHHHHHHHHHHHHHHHHHHHHHHHHHHHHHHHHHHHHHHHHHHHHHHHHHHHHHHHHHHHHHHHHHHHHHHHHHHHHHHHHH--HHHHHHHHHHHH--B-PPP-----/---EEEEE-S-B-STT-TTS-BPPB-TT-EEEEEEE-TTSEEEEEETTEEEEEEGGGEEEE-------TTEEEEE-TTS-EEEEETTT--EESS-----------------------------------------------------------------------------EEETTEEE--HHHHHH---SSTTTT-HHHHB-SPEEETTEEE-HHHHHHHHHHHHHHHHHHHHHHHHHHHHHHHHHHHHHHHHHT--TTTT--HHHHHHHHHHHHHHHHHHHHHHHHHHHHIIIIIHHHHHHHHTTHHHHHHHHHHHHHHHHHHHHHHHHHHHHHHHHHHHHHHHHHHHS-TTS-HHHHHHHHHHHHHHHHHHHHHHHHHHHHHHHHHHHHHHHHHHHHHHHHHHHHHHHHHHHHHHHHHHHHHHHHHHHHHHHHHHHHH--HHHHHHHHHHHH--B-PPP-----

Foldseek 3Di:
DDFWKKFFQAFDPQPPPVPWQADTDHGGAIWGWDADDPVQWTWTDGDHGITIDGPVGIGTPPPPPPQAPQKDWDADPVGQIWIARNVPRDIGSDRHDCPPPDDDDDDDDDDDDDDDDDDDDDDDDDDDDYDDDDDDDDDDDDDPDDPDPDDPDDPDCPPPVPPPPVPPQPWDDDLLDTHGDPVVVVVDDAPDPPPPFLLGPFQDWDADPNDTHGSVNVLLVVLLVVLVVLLVQLVVLLVVLVVLLVVLVVLLCVLPDCPPCPDDDLVNVLVNLVSVLSNLLSVLSNVLSVCSNVQANVLSNVLSPPCPVVSVVLVVVLVVLSVQLSVLSVQLVVLVVQLVVLVVVLVVQVPDPVHDPVSNVVSVVSNVVSVVSSVVSVVSNVVSVVVSSVSSNVSSNVSVVSVVVSVVSNVVSVVVNVVSVVVSVVSSVVSVVSSVVSVVVDDPVRVVVVVCVVDPDDDDDDDDDDD/DDFWKKFFQAFDPQPPPVPWQADTDHGGAIWGWDADDPPQWTWTDGDHGITIDGPVRIGTPPPLPPQAPQKDWDADPVGQIWIARNVPRDIGSDRHDCPDDDPPPDDDDDDDDDDDDDDDDDDDYDDDYDDDYDDDDDDDDDDDDDDDDDDDDDPPPPPPPPPVPVPPQPWDDDLLDTHGDPVVVVVDDAPDPPPPFLLGPFQDWDADPNDTHGSVNVLLVVLLVLLVVLLVQLVVLLVVLVVLLVVLVVLLCVLPDCPPCPDDDLVNVLVNLVSVLSNLLSVLSNVLSVCSNVQANVLSNVLSPPCPVVSVVLVVVLVVLSVQLSVLSVQLVVLVVQLVVLVVVLVVQVPDPVHDPVVNVVSVVSSVVSVVSSVVSVVSSVVSNVVSSVSSNVSSNVSVVSVVVSVVSNVVSVVVNVVSVVVSVVSSVVSVVSSVVSVVVDDPVRRVVVVCVVDPDDDDDDDDDDD

pLDDT: mean 79.06, std 27.71, range [13.16, 98.81]

InterPro domains:
  IPR001060 FCH domain [PF00611] (215-286)
  IPR001060 FCH domain [SM00055] (200-292)
  IPR001202 WW domain [PF00397] (67-96)
  IPR001202 WW domain [PS01159] (71-96)
  IPR001202 WW domain [PS50020] (65-98)
  IPR001202 WW domain [SM00456] (66-98)
  IPR001202 WW domain [cd00201] (68-96)
  IPR001452 SH3 domain [PF00018] (7-55)
  IPR001452 SH3 domain [PR00452] (4-14)
  IPR001452 SH3 domain [PR00452] (21-36)
  IPR001452 SH3 domain [PR00452] (38-47)
  IPR001452 SH3 domain [PR00452] (49-61)
  IPR001452 SH3 domain [PS50002] (1-63)
  IPR001452 SH3 domain [SM00326] (4-62)
  IPR027267 AH/BAR domain superfamily [G3DSA:1.20.1270.60] (193-466)
  IPR027267 AH/BAR domain superfamily [SSF103657] (196-464)
  IPR031160 F-BAR domain [PS51741] (196-447)
  IPR036020 WW domain superfamily [SSF51045] (62-97)
  IPR036028 SH3-like domain superfamily [SSF50044] (5-64)
  IPR037957 GAS7, F-BAR domain [cd07649] (210-437)

Nearest PDB structures (foldseek):
  2efl-assembly1_A-2  TM=7.154E-01  e=1.223E-08  Homo sapiens
  2efk-assembly1_A-2  TM=6.967E-01  e=2.449E-07  Homo sapiens
  5i6r-assembly1_A-2  TM=5.325E-01  e=6.274E-06  Homo sapiens
  5i7d-assembly1_A  TM=5.499E-01  e=1.519E-05  Homo sapiens
  1wdz-assembly1_A  TM=5.273E-01  e=1.040E-03  Homo sapiens

Solvent-accessible surface area (backbone atoms only — not comparable to full-atom values): 52033 Å² total; per-residue (Å²): 131,86,82,44,34,22,33,23,68,40,69,34,86,41,81,89,41,82,94,52,62,40,37,64,44,46,55,68,41,66,28,42,52,76,42,85,52,91,84,47,47,22,32,31,30,50,94,93,48,64,15,37,37,57,44,88,34,44,40,73,44,61,76,70,66,72,49,29,92,49,44,41,79,47,68,46,98,84,67,50,60,32,28,31,24,78,80,75,69,47,71,37,75,57,84,63,73,58,78,62,74,80,76,62,80,51,80,72,82,86,87,84,86,89,80,91,82,87,91,86,91,87,86,93,84,90,83,93,90,85,90,83,92,84,87,87,89,82,89,85,87,86,77,85,76,81,80,79,83,78,81,80,80,82,79,82,66,85,75,70,74,74,71,72,69,74,70,78,65,53,57,47,72,59,92,52,41,32,26,56,36,72,72,58,42,71,67,58,72,65,86,55,75,93,60,56,44,55,59,37,27,33,65,26,64,41,78,53,96,92,40,80,39,48,28,61,54,53,53,52,50,49,53,53,51,51,31,51,32,31,38,28,48,18,50,52,40,48,51,50,23,52,50,28,41,52,50,16,51,52,34,39,54,61,32,68,48,74,63,42,66,80,50,60,57,38,55,22,53,27,52,50,37,47,29,47,28,35,36,49,45,13,50,48,33,37,51,50,19,52,46,39,43,64,58,37,20,47,57,32,43,52,58,37,66,55,57,55,69,56,51,53,49,51,52,53,50,48,50,51,33,49,49,48,17,34,52,28,36,54,49,24,51,50,29,48,52,50,26,52,52,32,46,52,50,31,51,53,40,67,74,33,86,88,48,53,75,66,55,39,51,52,32,48,53,49,27,52,51,31,49,52,46,24,52,51,28,38,51,50,22,37,52,34,43,50,54,31,49,53,46,47,37,54,50,30,44,52,52,47,51,50,50,40,51,50,49,51,48,51,43,51,32,52,52,49,48,45,51,51,53,49,51,48,39,52,53,45,48,53,37,45,49,55,33,53,58,33,47,71,61,43,38,50,66,61,29,40,38,57,47,42,73,73,64,52,37,34,64,60,62,74,44,70,72,73,129,130,85,83,43,34,22,32,23,69,39,68,34,87,40,80,86,42,83,95,51,61,40,38,64,46,45,56,67,39,65,29,42,53,76,42,84,52,92,82,47,46,22,32,31,32,50,94,90,48,64,16,37,35,58,46,88,35,43,40,75,45,63,77,70,67,71,50,32,94,49,47,41,78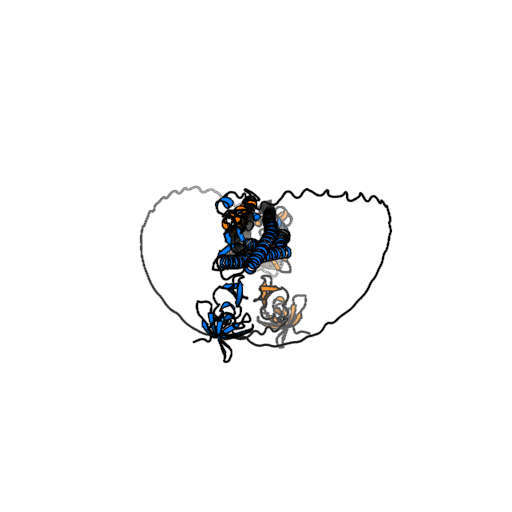,45,66,47,99,86,68,49,59,33,30,31,24,78,81,75,69,48,71,37,75,56,84,61,71,62,77,57,84,76,73,57,78,48,74,68,88,84,85,90,85,88,83,85,92,80,86,90,80,90,83,87,82,84,88,82,84,84,89,86,84,82,92,82,86,79,91,80,85,88,76,87,79,88,87,78,84,87,85,81,83,75,80,79,66,75,72,67,72,73,67,72,66,73,68,75,64,52,56,47,71,59,92,54,42,30,26,56,34,73,71,58,46,71,68,57,72,64,87,53,76,92,60,57,43,55,58,36,28,31,64,26,64,41,78,53,96,91,38,79,40,48,26,60,54,54,54,51,50,50,52,55,50,49,30,52,34,31,39,30,47,18,49,52,41,49,52,49,24,51,50,30,41,51,49,16,51,51,33,38,52,61,33,69,48,71,62,41,66,81,51,59,56,38,54,21,53,27,52,51,37,47,27,48,29,36,34,50,44,14,51,49,34,37,50,48,19,52,45,38,44,64,59,36,20,46,58,33,43,52,58,38,67,56,57,54,69,56,50,52,50,50,51,50,50,47,52,52,33,48,50,47,18,34,53,28,35,54,49,24,51,51,29,48,52,51,26,52,52,33,46,50,50,31,51,54,40,66,74,35,89,89,50,52,74,66,55,38,51,51,31,46,53,50,26,53,51,32,48,51,46,25,53,50,28,40,50,50,22,39,51,33,41,52,53,32,51,53,46,47,37,54,51,31,45,51,52,48,51,51,50,40,50,50,47,51,50,50,43,52,32,52,53,51,48,46,50,50,52,50,50,50,38,52,53,44,49,53,37,46,49,55,33,54,57,32,48,71,61,42,40,51,65,61,30,40,39,55,48,43,72,73,65,51,38,33,63,62,62,74,45,72,69,72,132

Radius of gyration: 53.77 Å; Cα contacts (8 Å, |Δi|>4): 1165; chains: 2; bounding box: 96×189×122 Å